Protein AF-A0A517Z4Q8-F1 (afdb_monomer_lite)

Secondary structure (DSSP, 8-state):
---S-SSSSSSSTTS-SS-TT----S--------S-TTHHHHHH-SS-SS-B-HHHHHHTS-GGGHHHHHHHHHHH-TT-SSSB-HHHHHHSBTTB-GGGPPP---HHHHHHHHHHHHHHHHHHHH-SSSSSEE-HHHHHHHTHHHHSTT--S--HHHH-TT-SSSEEHHHHHHHHHHHTTSB-TTS-BSB-TTSEEE-HHHHHHH-SS-SSSB-HHHHHHHH---HHHHHHHHHHH-SS-SSSB-TTTGGGTSEEEHHHHHHHH-SS-SSSB-HHHHHHHS-TTTHHHHHHHHHHH-SS-SSSB-HHHHHHSTTT--SS-TT-GGG--B-SS-SSSB-HHHH--SSTTTTHHHHHHHHHHH-SS-SSSB-TTTS--B--TTTS-HHHHHHHH-SS-SSSEEHHHHHTT--TTTHHHHHHHHHHH-SS-SSEE-HHHHHH-TTTS-GGG--PPP-HHHHHHHHHHHHHHHHHHHH-SS-SSSEEHHHHHHHTGGGSSTT-TT--HHHH-SS-SSEE-HHHHHHHHHHHTTSB-TTS-BSB-TTS-EE-HHHHHHH-SS-SSSB-HHHHHHHS---HHHHHHHHHHH-SS-SSSB-HHHHTTTSEE-HHHHHHHH--S-SSSB-HHHHHHHS-TTTHHHHHHHHHHH-SS-SSSB-HHHHHHSTTT-TTS-TTSPEE-SS-SSSB-GGGG-SS--STTHHHHHHHHHHH-SS-SSSB-TTTS-EE-----HHHHHHHH-TT-SSEEEHHHH--TTS-HHHHHHHHHHH-SS-SSEEEHHHHTT-TTTS-TTT------HHHHHHHHHHHHHHHHHHHH-SS-SSEE-HHHHHHSSHHHHSTT-TT--HHHH-SS-SSSEEHHHHHHHHHHHHTSB-TTS-BSB-TTS-EE-HHHHHHH-SS-SS-EEHHHHHHTTTTGGGHHHHHHHH-SS-SSEE-HHHHHHSGGGEE-HHHHHHHH--S-SSSB-HHHHHHHS-TTTHHHHHHHHHHH-SS-SSSB-HHHHHHSTTT-TTS-TTSPEE-SS-SSSB-HHHH----SSTTHHHHHHHHHHH-TT-SSSB-TTTS-EE--TTTS-HHHHHHHH-TT-SS-B-HHHHTGGGTT--SHHHHHHHHHHHHHHHHH-SS-SS-B-HHHHHHHHHHHHGGG--------------------SSHHHHHHHHHHHHHHHHHHHHHHHT--

Foldseek 3Di:
DDDDDPPPPPPPPPPPFADPLPPDPPPDPPPPDDPDLVCPQVQLPPVPPQWHALVSVPVVDDPVCSLLSVLLQCQLPVVNPRIHHPLSVQLRPPSDDLVPHHFDDFPLVVVLVVLLVVCVVCQCVLPPVPPQWHAPVSCVVVPLQVSFFQLPPDDPCNLVVVPPRTHHSVSSSQLSCQQSQQAPPVGHGQADRSQKGFQLVVQCQLVPVRPQWHALVSCCVRNVDDSVVSQVVQVVQVPVPPRIGHSNSCSVVGMDRLSVLQSVLPPVSPNWAALVSQLVSQDPLGNQFSQQLQLLQPPVPPRTHHSNSSSLTPRVHNSDDPRDPVLAQEPPVQAQWAALVSQDDDDSRRNSSSSSSNQCSLPNVRPNIHHVNSGDHDHDLLRHPVVSSQSNLPPVPPQWHALCSQCPPPDPVCSLLSSLLQVQLPPVPPRTHHSQSSLLSVVRHPLVSHAFDDFVLVVVLVVLLVVCVVCVVVLPPVPPQWHAQVSVVVSCNQVSFALSNPPHPVLLVLPPPRTHHSVSVSLLSCQQSQQANNVGHGQADRSQKGFQLVVQVQQVPVPPQWRALVSCCVRVVDDSVVSQVVCVVQVPVPPRIAHSVSCRVPRMDRLVVLQSQLPPVSPQWHALVSQLVSAPPLCNQQSVQLQQLQVPVPPRTGHSNSSSLGPRNHNNDDLSDAFEPPVLPQWDALVSVCPPDDSRNSSSSSSNQCSLPSVNPRIHHCNSHNHDHPDDDLVVVQVQLPPPPPQKHALVSQDDPVDDSLLSVLLQCQLPVVRPRIHGSLSSLLRVVRHPLVRRFADDQLLVVVLVVLLVVCVVQVVVLDDPPPQWHAQVSQVVTCLQVSFFLSVVPHPVLQCLVPDRTHGSVSSSLLSCQQSQQAPNVGHGCADSSQKGQQQAVQVQLPPVPPQKHALVSQVVVCPPPPCSVVQQVQLPPVPPRIHHSVSSRPRPVRMARLSVLQSVLPPVSPQWHALVSCCVSDDPLQNQFSVLLQQLQVPPPPRTHRSNSSSLGVVSRNNHPQSDAWEDPQQAQWDALVRNDPDDRSGNSSSSSSLQCSLPPVRPRTHHCVSHPHDHDLLRYDLVSSQVCLPVVPPQKHALCSVCVVLPPDDDPVSVVVSVQLVVLQVVLPPVPPRIHHSVSSVSSSCSVPVPPDDDDDDDDDDDDDDDDDDDDDVPPVVVVVVVVVVVVVVVVVVVVVVVD

pLDDT: mean 82.74, std 14.83, range [22.05, 96.62]

Sequence (1193 aa):
MFTVRSRLVLAMAWLGISACGLRGPALAQEDSDVTSTSDRFAACDMNADGVVTLPELKEQHPEERHPALERDYRVVDWDQNGQLSREEYFAIPGMRPGEERTGVPDPIAEMCAERIEFIRQQWDAWDRNGDNVLDEAETESAGLNSIVPGATDVEYETWDRDGERGISQEEAVNLLEVAYGVRSWAGMLLRRDNGHVFNSMGFRYQDADRDGVIGSEDTQVRRKMDAEAAGELIARFDRDEDGTLDAEEAWGISREDILSRFLDADMDLNGLLSEAELLEAAPDYRRGIAAFVFPGFDRDRDGELNFMEYRSCPLANYDEAWHEARHRRQDLDDDGQLSFEEFTWGRELESCAVRAFLFERLDTNGDERLDLTEFEFHVIPGRVPVHVAFVYRDQNRDGALSLQELLNGEAEEKQPRLARDFGVVDWNGDESLSEDEYRAITSLVSLEQRAAIPDPVVELADESLAQIRQQWSGWDVDGNGTLEEAEFGESGLGDAISGLEGVEFRDWDLDDEGELTQDEVVRVVEAAFGVRRMDGLSLREPTGRVFSWMAFRWQDVDGDDAISVEEMTEKRKLDRDTAEAEIAKFDQNGDGRLSPEEAWQVLHFDPLAMFMRADTDLDGKLSREELLASTPGYQQLVATFVLPAFDSDGDGLLSFREFRLCPIANFHEAWHEQRRDSDDDGFLSPADFSWGRTIDGAAMVAFMFHSLDTSGDGQLDLDEWHFHTSFRDPERDFQAADANDDGVLTLDEFISPERDAAVERRDFAVFDADGDGALTEREYRSIPSRTALSQRIAAPDPVGELAERMVTQLEQTFAAAESDGDGRLTGEEFRNGRLTRDVPGLQLSGYRDWNLNQDDGVTFDEIQRVVYAAYGIWRLDGLPYREPSGVIHNSMNFRFADEDGDDRVSREEYLERGFGGTTAEEKFASADANGDSMLDFAEWSAAPHWIVDPVAQFLKYDTDLSGGLSHEEIMAGTPEWQHLMTERYLAAFDDDGDDVLSLTEYRRVPMANMLASWHSRRTDRDGDGHLSFSEFHDLEGVELVSLAQEYFRRLDSDGDGKLALRDLDFYIDPARVPATIAFEYSDANGDHALVLDELLVNYKGRTDRGAQSMIGRIEEAFLAADAGGDQKLSREEFGKYREIMNGSHRRGAGAAGAQVAGVAEGDSAEADFRFWLLITFNVLLVAGVGWYAIAKT

Structure (mmCIF, N/CA/C/O backbone):
data_AF-A0A517Z4Q8-F1
#
_entry.id   AF-A0A517Z4Q8-F1
#
loop_
_atom_site.group_PDB
_atom_site.id
_atom_site.type_symbol
_atom_site.label_atom_id
_atom_site.label_alt_id
_atom_site.label_comp_id
_atom_site.label_asym_id
_atom_site.label_entity_id
_atom_site.label_seq_id
_atom_site.pdbx_PDB_ins_code
_atom_site.Cartn_x
_atom_site.Cartn_y
_atom_site.Cartn_z
_atom_site.occupancy
_atom_site.B_iso_or_equiv
_atom_site.auth_seq_id
_atom_site.auth_comp_id
_atom_site.auth_asym_id
_atom_site.auth_atom_id
_atom_site.pdbx_PDB_model_num
ATOM 1 N N . MET A 1 1 ? -5.619 -25.870 -33.205 1.00 30.19 1 MET A N 1
ATOM 2 C CA . MET A 1 1 ? -5.291 -26.894 -34.229 1.00 30.19 1 MET A CA 1
ATOM 3 C C . MET A 1 1 ? -3.767 -27.081 -34.290 1.00 30.19 1 MET A C 1
ATOM 5 O O . MET A 1 1 ? -3.148 -27.028 -35.342 1.00 30.19 1 MET A O 1
ATOM 9 N N . PHE A 1 2 ? -3.182 -27.285 -33.108 1.00 27.34 2 PHE A N 1
ATOM 10 C CA . PHE A 1 2 ? -1.757 -27.371 -32.805 1.00 27.34 2 PHE A CA 1
ATOM 11 C C . PHE A 1 2 ? -1.490 -28.817 -32.389 1.00 27.34 2 PHE A C 1
ATOM 13 O O . PHE A 1 2 ? -2.015 -29.196 -31.349 1.00 27.34 2 PHE A O 1
ATOM 20 N N . THR A 1 3 ? -0.802 -29.632 -33.204 1.00 29.30 3 THR A N 1
ATOM 21 C CA . THR A 1 3 ? -0.066 -30.870 -32.806 1.00 29.30 3 THR A CA 1
ATOM 22 C C . THR A 1 3 ? 0.349 -31.737 -34.010 1.00 29.30 3 THR A C 1
ATOM 24 O O . THR A 1 3 ? 0.074 -32.924 -34.029 1.00 29.30 3 THR A O 1
ATOM 27 N N . VAL A 1 4 ? 1.067 -31.211 -35.015 1.00 27.66 4 VAL A N 1
ATOM 28 C CA . VAL A 1 4 ? 1.962 -32.044 -35.864 1.00 27.66 4 VAL A CA 1
ATOM 29 C C . VAL A 1 4 ? 3.080 -31.175 -36.468 1.00 27.66 4 VAL A C 1
ATOM 31 O O . VAL A 1 4 ? 3.089 -30.931 -37.668 1.00 27.66 4 VAL A O 1
ATOM 34 N N . ARG A 1 5 ? 4.027 -30.662 -35.669 1.00 27.11 5 ARG A N 1
ATOM 35 C CA . ARG A 1 5 ? 5.286 -30.092 -36.215 1.00 27.11 5 ARG A CA 1
ATOM 36 C C . ARG A 1 5 ? 6.488 -30.081 -35.256 1.00 27.11 5 ARG A C 1
ATOM 38 O O . ARG A 1 5 ? 7.498 -29.472 -35.565 1.00 27.11 5 ARG A O 1
ATOM 45 N N . SER A 1 6 ? 6.446 -30.829 -34.150 1.00 28.94 6 SER A N 1
ATOM 46 C CA . SER A 1 6 ? 7.488 -30.768 -33.101 1.00 28.94 6 SER A CA 1
ATOM 47 C C . SER A 1 6 ? 8.436 -31.978 -33.050 1.00 28.94 6 SER A C 1
ATOM 49 O O . SER A 1 6 ? 8.989 -32.288 -32.002 1.00 28.94 6 SER A O 1
ATOM 51 N N . ARG A 1 7 ? 8.643 -32.707 -34.158 1.00 24.41 7 ARG A N 1
ATOM 52 C CA . ARG A 1 7 ? 9.601 -33.842 -34.206 1.00 24.41 7 ARG A CA 1
ATOM 53 C C . ARG A 1 7 ? 10.526 -33.879 -35.429 1.00 24.41 7 ARG A C 1
ATOM 55 O O . ARG A 1 7 ? 11.076 -34.926 -35.747 1.00 24.41 7 ARG A O 1
ATOM 62 N N . LEU A 1 8 ? 10.743 -32.738 -36.085 1.00 25.39 8 LEU A N 1
ATOM 63 C CA . LEU A 1 8 ? 11.663 -32.621 -37.230 1.00 25.39 8 LEU A CA 1
ATOM 64 C C . LEU A 1 8 ? 12.654 -31.448 -37.109 1.00 25.39 8 LEU A C 1
ATOM 66 O O . LEU A 1 8 ? 13.250 -31.051 -38.099 1.00 25.39 8 LEU A O 1
ATOM 70 N N . VAL A 1 9 ? 12.854 -30.922 -35.893 1.00 28.61 9 VAL A N 1
ATOM 71 C CA . VAL A 1 9 ? 13.715 -29.748 -35.625 1.00 28.61 9 VAL A CA 1
ATOM 72 C C . VAL A 1 9 ? 15.062 -30.118 -34.974 1.00 28.61 9 VAL A C 1
ATOM 74 O O . VAL A 1 9 ? 15.978 -29.312 -34.953 1.00 28.61 9 VAL A O 1
ATOM 77 N N . LEU A 1 10 ? 15.278 -31.372 -34.555 1.00 25.47 10 LEU A N 1
ATOM 78 C CA . LEU A 1 10 ? 16.524 -31.788 -33.878 1.00 25.47 10 LEU A CA 1
ATOM 79 C C . LEU A 1 10 ? 17.551 -32.524 -34.765 1.00 25.47 10 LEU A C 1
ATOM 81 O O . LEU A 1 10 ? 18.497 -33.108 -34.246 1.00 25.47 10 LEU A O 1
ATOM 85 N N . ALA A 1 11 ? 17.402 -32.493 -36.096 1.00 23.73 11 ALA A N 1
ATOM 86 C CA . ALA A 1 11 ? 18.331 -33.161 -37.025 1.00 23.73 11 ALA A CA 1
ATOM 87 C C . ALA A 1 11 ? 18.857 -32.289 -38.189 1.00 23.73 11 ALA A C 1
ATOM 89 O O . ALA A 1 11 ? 19.618 -32.796 -39.009 1.00 23.73 11 ALA A O 1
ATOM 90 N N . MET A 1 12 ? 18.507 -30.997 -38.272 1.00 24.59 12 MET A N 1
ATOM 91 C CA . MET A 1 12 ? 18.974 -30.096 -39.350 1.00 24.59 12 MET A CA 1
ATOM 92 C C . MET A 1 12 ? 19.823 -28.901 -38.879 1.00 24.59 12 MET A C 1
ATOM 94 O O . MET A 1 12 ? 20.182 -28.059 -39.690 1.00 24.59 12 MET A O 1
ATOM 98 N N . ALA A 1 13 ? 20.237 -28.856 -37.610 1.00 26.19 13 ALA A N 1
ATOM 99 C CA . ALA A 1 13 ? 21.091 -27.782 -37.080 1.00 26.19 13 ALA A CA 1
ATOM 100 C C . ALA A 1 13 ? 22.612 -28.029 -37.245 1.00 26.19 13 ALA A C 1
ATOM 102 O O . ALA A 1 13 ? 23.420 -27.257 -36.747 1.00 26.19 13 ALA A O 1
ATOM 103 N N . TRP A 1 14 ? 23.031 -29.095 -37.941 1.00 23.70 14 TRP A N 1
ATOM 104 C CA . TRP A 1 14 ? 24.456 -29.447 -38.131 1.00 23.70 14 TRP A CA 1
ATOM 105 C C . TRP A 1 14 ? 24.907 -29.525 -39.604 1.00 23.70 14 TRP A C 1
ATOM 107 O O . TRP A 1 14 ? 26.020 -29.958 -39.912 1.00 23.70 14 TRP A O 1
ATOM 117 N N . LEU A 1 15 ? 24.063 -29.067 -40.535 1.00 23.55 15 LEU A N 1
ATOM 118 C CA . LEU A 1 15 ? 24.358 -29.009 -41.976 1.00 23.55 15 LEU A CA 1
ATOM 119 C C . LEU A 1 15 ? 24.160 -27.609 -42.592 1.00 23.55 15 LEU A C 1
ATOM 121 O O . LEU A 1 15 ? 24.232 -27.472 -43.805 1.00 23.55 15 LEU A O 1
ATOM 125 N N . GLY A 1 16 ? 23.972 -26.567 -41.774 1.00 26.55 16 GLY A N 1
ATOM 126 C CA . GLY A 1 16 ? 23.745 -25.178 -42.211 1.00 26.55 16 GLY A CA 1
ATOM 127 C C . GLY A 1 16 ? 25.010 -24.356 -42.470 1.00 26.55 16 GLY A C 1
ATOM 128 O O . GLY A 1 16 ? 24.977 -23.136 -42.402 1.00 26.55 16 GLY A O 1
ATOM 129 N N . ILE A 1 17 ? 26.138 -25.012 -42.733 1.00 32.75 17 ILE A N 1
ATOM 130 C CA . ILE A 1 17 ? 27.354 -24.358 -43.208 1.00 32.75 17 ILE A CA 1
ATOM 131 C C . ILE A 1 17 ? 27.819 -25.192 -44.401 1.00 32.75 17 ILE A C 1
ATOM 133 O O . ILE A 1 17 ? 28.137 -26.378 -44.239 1.00 32.75 17 ILE A O 1
ATOM 137 N N . SER A 1 18 ? 27.780 -24.550 -45.570 1.00 30.09 18 SER A N 1
ATOM 138 C CA . SER A 1 18 ? 28.183 -25.045 -46.896 1.00 30.09 18 SER A CA 1
ATOM 139 C C . SER A 1 18 ? 27.124 -25.785 -47.706 1.00 30.09 18 SER A C 1
ATOM 141 O O . SER A 1 18 ? 27.158 -27.005 -47.822 1.00 30.09 18 SER A O 1
ATOM 143 N N . ALA A 1 19 ? 26.226 -25.014 -48.332 1.00 25.44 19 ALA A N 1
ATOM 144 C CA . ALA A 1 19 ? 25.589 -25.371 -49.611 1.00 25.44 19 ALA A CA 1
ATOM 145 C C . ALA A 1 19 ? 24.885 -24.190 -50.330 1.00 25.44 19 ALA A C 1
ATOM 147 O O . ALA A 1 19 ? 24.073 -24.435 -51.216 1.00 25.44 19 ALA A O 1
ATOM 148 N N . CYS A 1 20 ? 25.164 -22.916 -50.010 1.00 25.64 20 CYS A N 1
ATOM 149 C CA . CYS A 1 20 ? 24.484 -21.783 -50.675 1.00 25.64 20 CYS A CA 1
ATOM 150 C C . CYS A 1 20 ? 25.150 -21.286 -51.975 1.00 25.64 20 CYS A C 1
ATOM 152 O O . CYS A 1 20 ? 24.776 -20.244 -52.490 1.00 25.64 20 CYS A O 1
ATOM 154 N N . GLY A 1 21 ? 26.092 -22.043 -52.545 1.00 27.28 21 GLY A N 1
ATOM 155 C CA . GLY A 1 21 ? 26.670 -21.757 -53.870 1.00 27.28 21 GLY A CA 1
ATOM 156 C C . GLY A 1 21 ? 26.037 -22.534 -55.032 1.00 27.28 21 GLY A C 1
ATOM 157 O O . GLY A 1 21 ? 26.497 -22.418 -56.160 1.00 27.28 21 GLY A O 1
ATOM 158 N N . LEU A 1 22 ? 25.021 -23.370 -54.779 1.00 25.80 22 LEU A N 1
ATOM 159 C CA . LEU A 1 22 ? 24.355 -24.187 -55.805 1.00 25.80 22 LEU A CA 1
ATOM 160 C C . LEU A 1 22 ? 22.831 -24.222 -55.593 1.00 25.80 22 LEU A C 1
ATOM 162 O O . LEU A 1 22 ? 22.207 -25.278 -55.540 1.00 25.80 22 LEU A O 1
ATOM 166 N N . ARG A 1 23 ? 22.202 -23.050 -55.506 1.00 22.05 23 ARG A N 1
ATOM 167 C CA . ARG A 1 23 ? 20.871 -22.862 -56.094 1.00 22.05 23 ARG A CA 1
ATOM 168 C C . ARG A 1 23 ? 21.051 -21.953 -57.298 1.00 22.05 23 ARG A C 1
ATOM 170 O O . ARG A 1 23 ? 20.807 -20.761 -57.227 1.00 22.05 23 ARG A O 1
ATOM 177 N N . GLY A 1 24 ? 21.519 -22.535 -58.400 1.00 22.77 24 GLY A N 1
ATOM 178 C CA . GLY A 1 24 ? 21.199 -21.940 -59.690 1.00 22.77 24 GLY A CA 1
ATOM 179 C C . GLY A 1 24 ? 19.674 -21.937 -59.833 1.00 22.77 24 GLY A C 1
ATOM 180 O O . GLY A 1 24 ? 19.036 -22.896 -59.369 1.00 22.77 24 GLY A O 1
ATOM 181 N N . PRO A 1 25 ? 19.065 -20.912 -60.449 1.00 23.81 25 PRO A N 1
ATOM 182 C CA . PRO A 1 25 ? 17.691 -21.048 -60.880 1.00 23.81 25 PRO A CA 1
ATOM 183 C C . PRO A 1 25 ? 17.643 -22.287 -61.770 1.00 23.81 25 PRO A C 1
ATOM 185 O O . PRO A 1 25 ? 18.399 -22.431 -62.734 1.00 23.81 25 PRO A O 1
ATOM 188 N N . ALA A 1 26 ? 16.771 -23.226 -61.422 1.00 24.31 26 ALA A N 1
ATOM 189 C CA . ALA A 1 26 ? 16.436 -24.344 -62.280 1.00 24.31 26 ALA A CA 1
ATOM 190 C C . ALA A 1 26 ? 15.614 -23.834 -63.473 1.00 24.31 26 ALA A C 1
ATOM 192 O O . ALA A 1 26 ? 14.481 -24.252 -63.631 1.00 24.31 26 ALA A O 1
ATOM 193 N N . LEU A 1 27 ? 16.162 -22.919 -64.278 1.00 27.89 27 LEU A N 1
ATOM 194 C CA . LEU A 1 27 ? 15.635 -22.438 -65.556 1.00 27.89 27 LEU A CA 1
ATOM 195 C C . LEU A 1 27 ? 16.780 -21.826 -66.395 1.00 27.89 27 LEU A C 1
ATOM 197 O O . LEU A 1 27 ? 16.704 -20.709 -66.888 1.00 27.89 27 LEU A O 1
ATOM 201 N N . ALA A 1 28 ? 17.853 -22.588 -66.595 1.00 25.23 28 ALA A N 1
ATOM 202 C CA . ALA A 1 28 ? 18.763 -22.378 -67.717 1.00 25.23 28 ALA A CA 1
ATOM 203 C C . ALA A 1 28 ? 19.052 -23.738 -68.356 1.00 25.23 28 ALA A C 1
ATOM 205 O O . ALA A 1 28 ? 20.038 -24.407 -68.055 1.00 25.23 28 ALA A O 1
ATOM 206 N N . GLN A 1 29 ? 18.147 -24.182 -69.232 1.00 24.59 29 GLN A N 1
ATOM 207 C CA . GLN A 1 29 ? 18.603 -24.990 -70.355 1.00 24.59 29 GLN A CA 1
ATOM 208 C C . GLN A 1 29 ? 19.536 -24.083 -71.158 1.00 24.59 29 GLN A C 1
ATOM 210 O O . GLN A 1 29 ? 19.081 -23.147 -71.810 1.00 24.59 29 GLN A O 1
ATOM 215 N N . GLU A 1 30 ? 20.842 -24.322 -71.047 1.00 29.47 30 GLU A N 1
ATOM 216 C CA . GLU A 1 30 ? 21.812 -23.829 -72.016 1.00 29.47 30 GLU A CA 1
ATOM 217 C C . GLU A 1 30 ? 21.439 -24.420 -73.382 1.00 29.47 30 GLU A C 1
ATOM 219 O O . GLU A 1 30 ? 21.776 -25.563 -73.707 1.00 29.47 30 GLU A O 1
ATOM 224 N N . ASP A 1 31 ? 20.691 -23.648 -74.173 1.00 27.95 31 ASP A N 1
ATOM 225 C CA . ASP A 1 31 ? 20.550 -23.893 -75.602 1.00 27.95 31 ASP A CA 1
ATOM 226 C C . ASP A 1 31 ? 21.931 -23.692 -76.235 1.00 27.95 31 ASP A C 1
ATOM 228 O O . ASP A 1 31 ? 22.416 -22.585 -76.463 1.00 27.95 31 ASP A O 1
ATOM 232 N N . SER A 1 32 ? 22.592 -24.820 -76.469 1.00 31.50 32 SER A N 1
ATOM 233 C CA . SER A 1 32 ? 23.921 -24.952 -77.065 1.00 31.50 32 SER A CA 1
ATOM 234 C C . SER A 1 32 ? 23.877 -24.857 -78.592 1.00 31.50 32 SER A C 1
ATOM 236 O O . SER A 1 32 ? 24.506 -25.645 -79.296 1.00 31.50 32 SER A O 1
ATOM 238 N N . ASP A 1 33 ? 23.145 -23.880 -79.121 1.00 33.28 33 ASP A N 1
ATOM 239 C CA . ASP A 1 33 ? 23.161 -23.573 -80.547 1.00 33.28 33 ASP A CA 1
ATOM 240 C C . ASP A 1 33 ? 22.714 -22.121 -80.761 1.00 33.28 33 ASP A C 1
ATOM 242 O O . ASP A 1 33 ? 21.541 -21.817 -80.596 1.00 33.28 33 ASP A O 1
ATOM 246 N N . VAL A 1 34 ? 23.650 -21.216 -81.082 1.00 33.75 34 VAL A N 1
ATOM 247 C CA . VAL A 1 34 ? 23.517 -20.145 -82.095 1.00 33.75 34 VAL A CA 1
ATOM 248 C C . VAL A 1 34 ? 24.801 -19.306 -82.136 1.00 33.75 34 VAL A C 1
ATOM 250 O O . VAL A 1 34 ? 25.282 -18.730 -81.164 1.00 33.75 34 VAL A O 1
ATOM 253 N N . THR A 1 35 ? 25.340 -19.228 -83.344 1.00 35.22 35 THR A N 1
ATOM 254 C CA . THR A 1 35 ? 26.414 -18.356 -83.806 1.00 35.22 35 THR A CA 1
ATOM 255 C C . THR A 1 35 ? 26.101 -16.860 -83.638 1.00 35.22 35 THR A C 1
ATOM 257 O O . THR A 1 35 ? 25.094 -16.374 -84.135 1.00 35.22 35 THR A O 1
ATOM 260 N N . SER A 1 36 ? 27.055 -16.135 -83.049 1.00 45.16 36 SER A N 1
ATOM 261 C CA . SER A 1 36 ? 27.190 -14.672 -82.932 1.00 45.16 36 SER A CA 1
ATOM 262 C C . SER A 1 36 ? 26.116 -13.917 -82.127 1.00 45.16 36 SER A C 1
ATOM 264 O O . SER A 1 36 ? 25.028 -13.599 -82.596 1.00 45.16 36 SER A O 1
ATOM 266 N N . THR A 1 37 ? 26.510 -13.484 -80.928 1.00 49.34 37 THR A N 1
ATOM 267 C CA . THR A 1 37 ? 25.832 -12.521 -80.035 1.00 49.34 37 THR A CA 1
ATOM 268 C C . THR A 1 37 ? 25.518 -11.158 -80.680 1.00 49.34 37 THR A C 1
ATOM 270 O O . THR A 1 37 ? 24.815 -10.341 -80.090 1.00 49.34 37 THR A O 1
ATOM 273 N N . SER A 1 38 ? 26.004 -10.906 -81.902 1.00 51.12 38 SER A N 1
ATOM 274 C CA . SER A 1 38 ? 25.731 -9.708 -82.706 1.00 51.12 38 SER A CA 1
ATOM 275 C C . SER A 1 38 ? 24.280 -9.616 -83.198 1.00 51.12 38 SER A C 1
ATOM 277 O O . SER A 1 38 ? 23.780 -8.504 -83.355 1.00 51.12 38 SER A O 1
ATOM 279 N N . ASP A 1 39 ? 23.599 -10.746 -83.419 1.00 64.06 39 ASP A N 1
ATOM 280 C CA . ASP A 1 39 ? 22.312 -10.757 -84.133 1.00 64.06 39 ASP A CA 1
ATOM 281 C C . ASP A 1 39 ? 21.081 -10.601 -83.221 1.00 64.06 39 ASP A C 1
ATOM 283 O O . ASP A 1 39 ? 20.021 -10.218 -83.705 1.00 64.06 39 ASP A O 1
ATOM 287 N N . ARG A 1 40 ? 21.196 -10.826 -81.901 1.00 74.69 40 ARG A N 1
ATOM 288 C CA . ARG A 1 40 ? 20.036 -10.780 -80.979 1.00 74.69 40 ARG A CA 1
ATOM 289 C C . ARG A 1 40 ? 19.443 -9.375 -80.818 1.00 74.69 40 ARG A C 1
ATOM 291 O O . ARG A 1 40 ? 18.230 -9.232 -80.883 1.00 74.69 40 ARG A O 1
ATOM 298 N N . PHE A 1 41 ? 20.287 -8.347 -80.692 1.00 82.19 41 PHE A N 1
ATOM 299 C CA . PHE A 1 41 ? 19.831 -6.950 -80.630 1.00 82.19 41 PHE A CA 1
ATOM 300 C C . PHE A 1 41 ? 19.154 -6.526 -81.938 1.00 82.19 41 PHE A C 1
ATOM 302 O O . PHE A 1 41 ? 18.044 -6.017 -81.919 1.00 82.19 41 PHE A O 1
ATOM 309 N N . ALA A 1 42 ? 19.781 -6.820 -83.084 1.00 79.88 42 ALA A N 1
ATOM 310 C CA . ALA A 1 42 ? 19.228 -6.491 -84.399 1.00 79.88 42 ALA A CA 1
ATOM 311 C C . ALA A 1 42 ? 17.943 -7.274 -84.736 1.00 79.88 42 ALA A C 1
ATOM 313 O O . ALA A 1 42 ? 17.157 -6.829 -85.564 1.00 79.88 42 ALA A O 1
ATOM 314 N N . ALA A 1 43 ? 17.734 -8.445 -84.125 1.00 79.44 43 ALA A N 1
ATOM 315 C CA . ALA A 1 43 ? 16.479 -9.186 -84.223 1.00 79.44 43 ALA A CA 1
ATOM 316 C C . ALA A 1 43 ? 15.367 -8.587 -83.342 1.00 79.44 43 ALA A C 1
ATOM 318 O O . ALA A 1 43 ? 14.192 -8.758 -83.658 1.00 79.44 43 ALA A O 1
ATOM 319 N N . CYS A 1 44 ? 15.739 -7.905 -82.255 1.00 83.12 44 CYS A N 1
ATOM 320 C CA . CYS A 1 44 ? 14.818 -7.268 -81.320 1.00 83.12 44 CYS A CA 1
ATOM 321 C C . CYS A 1 44 ? 14.430 -5.849 -81.751 1.00 83.12 44 CYS A C 1
ATOM 323 O O . CYS A 1 44 ? 13.267 -5.493 -81.633 1.00 83.12 44 CYS A O 1
ATOM 325 N N . ASP A 1 45 ? 15.362 -5.076 -82.313 1.00 85.50 45 ASP A N 1
ATOM 326 C CA . ASP A 1 45 ? 15.105 -3.780 -82.955 1.00 85.50 45 ASP A CA 1
ATOM 327 C C . ASP A 1 45 ? 14.381 -3.995 -84.299 1.00 85.50 45 ASP A C 1
ATOM 329 O O . ASP A 1 45 ? 14.974 -4.070 -85.380 1.00 85.50 45 ASP A O 1
ATOM 333 N N . MET A 1 46 ? 13.061 -4.178 -84.222 1.00 81.31 46 MET A N 1
ATOM 334 C CA . MET A 1 46 ? 12.225 -4.537 -85.370 1.00 81.31 46 MET A CA 1
ATOM 335 C C . MET A 1 46 ? 12.115 -3.410 -86.398 1.00 81.31 46 MET A C 1
ATOM 337 O O . MET A 1 46 ? 11.840 -3.669 -87.577 1.00 81.31 46 MET A O 1
ATOM 341 N N . ASN A 1 47 ? 12.282 -2.165 -85.956 1.00 86.75 47 ASN A N 1
ATOM 342 C CA . ASN A 1 47 ? 12.100 -0.981 -86.780 1.00 86.75 47 ASN A CA 1
ATOM 343 C C . ASN A 1 47 ? 13.443 -0.395 -87.296 1.00 86.75 47 ASN A C 1
ATOM 345 O O . ASN A 1 47 ? 13.433 0.410 -88.235 1.00 86.75 47 ASN A O 1
ATOM 349 N N . ALA A 1 48 ? 14.571 -0.907 -86.789 1.00 84.19 48 ALA A N 1
ATOM 350 C CA . ALA A 1 48 ? 15.949 -0.544 -87.109 1.00 84.19 48 ALA A CA 1
ATOM 351 C C . ALA A 1 48 ? 16.316 0.918 -86.776 1.00 84.19 48 ALA A C 1
ATOM 353 O O . ALA A 1 48 ? 17.115 1.528 -87.501 1.00 84.19 48 ALA A O 1
ATOM 354 N N . ASP A 1 49 ? 15.727 1.497 -85.725 1.00 86.38 49 ASP A N 1
ATOM 355 C CA . ASP A 1 49 ? 16.042 2.847 -85.230 1.00 86.38 49 ASP A CA 1
ATOM 356 C C . ASP A 1 49 ? 17.247 2.879 -84.277 1.00 86.38 49 ASP A C 1
ATOM 358 O O . ASP A 1 49 ? 17.757 3.963 -83.976 1.00 86.38 49 ASP A O 1
ATOM 362 N N . GLY A 1 50 ? 17.783 1.713 -83.907 1.00 84.31 50 GLY A N 1
ATOM 363 C CA . GLY A 1 50 ? 18.966 1.573 -83.069 1.00 84.31 50 GLY A CA 1
ATOM 364 C C . GLY A 1 50 ? 18.675 1.552 -81.570 1.00 84.31 50 GLY A C 1
ATOM 365 O O . GLY A 1 50 ? 19.638 1.572 -80.798 1.00 84.31 50 GLY A O 1
ATOM 366 N N . VAL A 1 51 ? 17.405 1.487 -81.165 1.00 89.19 51 VAL A N 1
ATOM 367 C CA . VAL A 1 51 ? 16.962 1.286 -79.779 1.00 89.19 51 VAL A CA 1
ATOM 368 C C . VAL A 1 51 ? 15.964 0.126 -79.703 1.00 89.19 51 VAL A C 1
ATOM 370 O O . VAL A 1 51 ? 15.456 -0.344 -80.715 1.00 89.19 51 VAL A O 1
ATOM 373 N N . VAL A 1 52 ? 15.707 -0.390 -78.502 1.00 89.38 52 VAL A N 1
ATOM 374 C CA . VAL A 1 52 ? 14.710 -1.444 -78.272 1.00 89.38 52 VAL A CA 1
ATOM 375 C C . VAL A 1 52 ? 13.657 -0.930 -77.305 1.00 89.38 52 VAL A C 1
ATOM 377 O O . VAL A 1 52 ? 13.960 -0.586 -76.164 1.00 89.38 52 VAL A O 1
ATOM 380 N N . THR A 1 53 ? 12.404 -0.911 -77.746 1.00 91.12 53 THR A N 1
ATOM 381 C CA . THR A 1 53 ? 11.254 -0.564 -76.905 1.00 91.12 53 THR A CA 1
ATOM 382 C C . THR A 1 53 ? 10.670 -1.793 -76.203 1.00 91.12 53 THR A C 1
ATOM 384 O O . THR A 1 53 ? 10.831 -2.932 -76.645 1.00 91.12 53 THR A O 1
ATOM 387 N N . LEU A 1 54 ? 9.932 -1.589 -75.108 1.00 89.31 54 LEU A N 1
ATOM 388 C CA . LEU A 1 54 ? 9.324 -2.692 -74.355 1.00 89.31 54 LEU A CA 1
ATOM 389 C C . LEU A 1 54 ? 8.411 -3.611 -75.207 1.00 89.31 54 LEU A C 1
ATOM 391 O O . LEU A 1 54 ? 8.489 -4.831 -75.044 1.00 89.31 54 LEU A O 1
ATOM 395 N N . PRO A 1 55 ? 7.556 -3.100 -76.124 1.00 89.50 55 PRO A N 1
ATOM 396 C CA . PRO A 1 55 ? 6.780 -3.957 -77.022 1.00 89.50 55 PRO A CA 1
ATOM 397 C C . PRO A 1 55 ? 7.650 -4.837 -77.928 1.00 89.50 55 PRO A C 1
ATOM 399 O O . PRO A 1 55 ? 7.345 -6.015 -78.098 1.00 89.50 55 PRO A O 1
ATOM 402 N N . GLU A 1 56 ? 8.741 -4.285 -78.463 1.00 89.56 56 GLU A N 1
ATOM 403 C CA . GLU A 1 56 ? 9.692 -5.009 -79.314 1.00 89.56 56 GLU A CA 1
ATOM 404 C C . GLU A 1 56 ? 10.408 -6.119 -78.535 1.00 89.56 56 GLU A C 1
ATOM 406 O O . GLU A 1 56 ? 10.546 -7.239 -79.031 1.00 89.56 56 GLU A O 1
ATOM 411 N N . LEU A 1 57 ? 10.775 -5.848 -77.277 1.00 87.38 57 LEU A N 1
ATOM 412 C CA . LEU A 1 57 ? 11.345 -6.846 -76.373 1.00 87.38 57 LEU A CA 1
ATOM 413 C C . LEU A 1 57 ? 10.359 -7.993 -76.098 1.00 87.38 57 LEU A C 1
ATOM 415 O O . LEU A 1 57 ? 10.723 -9.163 -76.210 1.00 87.38 57 LEU A O 1
ATOM 419 N N . LYS A 1 58 ? 9.093 -7.691 -75.791 1.00 87.38 58 LYS A N 1
ATOM 420 C CA . LYS A 1 58 ? 8.065 -8.717 -75.531 1.00 87.38 58 LYS A CA 1
ATOM 421 C C . LYS A 1 58 ? 7.769 -9.587 -76.752 1.00 87.38 58 LYS A C 1
ATOM 423 O O . LYS A 1 58 ? 7.509 -10.776 -76.590 1.00 87.38 58 LYS A O 1
ATOM 428 N N . GLU A 1 59 ? 7.811 -9.033 -77.962 1.00 87.38 59 GLU A N 1
ATOM 429 C CA . GLU A 1 59 ? 7.475 -9.769 -79.189 1.00 87.38 59 GLU A CA 1
ATOM 430 C C . GLU A 1 59 ? 8.498 -10.872 -79.531 1.00 87.38 59 GLU A C 1
ATOM 432 O O . GLU A 1 59 ? 8.131 -11.896 -80.108 1.00 87.38 59 GLU A O 1
ATOM 437 N N . GLN A 1 60 ? 9.759 -10.722 -79.109 1.00 83.81 60 GLN A N 1
ATOM 438 C CA . GLN A 1 60 ? 10.818 -11.725 -79.310 1.00 83.81 60 GLN A CA 1
ATOM 439 C C . GLN A 1 60 ? 10.899 -12.795 -78.209 1.00 83.81 60 GLN A C 1
ATOM 441 O O . GLN A 1 60 ? 11.706 -13.726 -78.310 1.00 83.81 60 GLN A O 1
ATOM 446 N N . HIS A 1 61 ? 10.078 -12.697 -77.159 1.00 84.62 61 HIS A N 1
ATOM 447 C CA . HIS A 1 61 ? 10.143 -13.585 -76.000 1.00 84.62 61 HIS A CA 1
ATOM 448 C C . HIS A 1 61 ? 8.778 -14.206 -75.642 1.00 84.62 61 HIS A C 1
ATOM 450 O O . HIS A 1 61 ? 7.733 -13.603 -75.881 1.00 84.62 61 HIS A O 1
ATOM 456 N N . PRO A 1 62 ? 8.752 -15.425 -75.061 1.00 85.31 62 PRO A N 1
ATOM 457 C CA . PRO A 1 62 ? 7.504 -16.071 -74.648 1.00 85.31 62 PRO A CA 1
ATOM 458 C C . PRO A 1 62 ? 6.716 -15.228 -73.637 1.00 85.31 62 PRO A C 1
ATOM 460 O O . PRO A 1 62 ? 7.324 -14.630 -72.751 1.00 85.31 62 PRO A O 1
ATOM 463 N N . GLU A 1 63 ? 5.378 -15.265 -73.709 1.00 85.06 63 GLU A N 1
ATOM 464 C CA . GLU A 1 63 ? 4.476 -14.525 -72.800 1.00 85.06 63 GLU A CA 1
ATOM 465 C C . GLU A 1 63 ? 4.762 -14.795 -71.313 1.00 85.06 63 GLU A C 1
ATOM 467 O O . GLU A 1 63 ? 4.680 -13.891 -70.488 1.00 85.06 63 GLU A O 1
ATOM 472 N N . GLU A 1 64 ? 5.191 -16.014 -70.969 1.00 88.06 64 GLU A N 1
ATOM 473 C CA . GLU A 1 64 ? 5.569 -16.402 -69.600 1.00 88.06 64 GLU A CA 1
ATOM 474 C C . GLU A 1 64 ? 6.745 -15.583 -69.037 1.00 88.06 64 GLU A C 1
ATOM 476 O O . GLU A 1 64 ? 6.864 -15.436 -67.823 1.00 88.06 64 GLU A O 1
ATOM 481 N N . ARG A 1 65 ? 7.611 -15.033 -69.901 1.00 84.62 65 ARG A N 1
ATOM 482 C CA . ARG A 1 65 ? 8.749 -14.188 -69.506 1.00 84.62 65 ARG A CA 1
ATOM 483 C C . ARG A 1 65 ? 8.424 -12.697 -69.506 1.00 84.62 65 ARG A C 1
ATOM 485 O O . ARG A 1 65 ? 9.275 -11.923 -69.081 1.00 84.62 65 ARG A O 1
ATOM 492 N N . HIS A 1 66 ? 7.246 -12.281 -69.984 1.00 89.38 66 HIS A N 1
ATOM 493 C CA . HIS A 1 66 ? 6.912 -10.857 -70.122 1.00 89.38 66 HIS A CA 1
ATOM 494 C C . HIS A 1 66 ? 7.027 -10.091 -68.797 1.00 89.38 66 HIS A C 1
ATOM 496 O O . HIS A 1 66 ? 7.713 -9.077 -68.818 1.00 89.38 66 HIS A O 1
ATOM 502 N N . PRO A 1 67 ? 6.508 -10.573 -67.648 1.00 88.94 67 PRO A N 1
ATOM 503 C CA . PRO A 1 67 ? 6.640 -9.845 -66.381 1.00 88.94 67 PRO A CA 1
ATOM 504 C C . PRO A 1 67 ? 8.098 -9.603 -65.958 1.00 88.94 67 PRO A C 1
ATOM 506 O O . PRO A 1 67 ? 8.472 -8.477 -65.649 1.00 88.94 67 PRO A O 1
ATOM 509 N N . ALA A 1 68 ? 8.953 -10.629 -66.030 1.00 87.56 68 ALA A N 1
ATOM 510 C CA . ALA A 1 68 ? 10.374 -10.493 -65.698 1.00 87.56 68 ALA A CA 1
ATOM 511 C C . ALA A 1 68 ? 11.119 -9.586 -66.693 1.00 87.56 68 ALA A C 1
ATOM 513 O O . ALA A 1 68 ? 11.974 -8.808 -66.297 1.00 87.56 68 ALA A O 1
ATOM 514 N N . LEU A 1 69 ? 10.765 -9.628 -67.981 1.00 88.19 69 LEU A N 1
ATOM 515 C CA . LEU A 1 69 ? 11.347 -8.733 -68.985 1.00 88.19 69 LEU A CA 1
ATOM 516 C C . LEU A 1 69 ? 10.886 -7.280 -68.818 1.00 88.19 69 LEU A C 1
ATOM 518 O O . LEU A 1 69 ? 11.652 -6.378 -69.122 1.00 88.19 69 LEU A O 1
ATOM 522 N N . GLU A 1 70 ? 9.660 -7.039 -68.347 1.00 91.75 70 GLU A N 1
ATOM 523 C CA . GLU A 1 70 ? 9.160 -5.696 -68.013 1.00 91.75 70 GLU A CA 1
ATOM 524 C C . GLU A 1 70 ? 9.900 -5.083 -66.832 1.00 91.75 70 GLU A C 1
ATOM 526 O O . GLU A 1 70 ? 10.191 -3.887 -66.841 1.00 91.75 70 GLU A O 1
ATOM 531 N N . ARG A 1 71 ? 10.196 -5.898 -65.820 1.00 93.25 71 ARG A N 1
ATOM 532 C CA . ARG A 1 71 ? 11.089 -5.535 -64.725 1.00 93.25 71 ARG A CA 1
ATOM 533 C C . ARG A 1 71 ? 12.488 -5.229 -65.250 1.00 93.25 71 ARG A C 1
ATOM 535 O O . ARG A 1 71 ? 12.946 -4.105 -65.097 1.00 93.25 71 ARG A O 1
ATOM 542 N N . ASP A 1 72 ? 13.130 -6.196 -65.910 1.00 92.31 72 ASP A N 1
ATOM 543 C CA . ASP A 1 72 ? 14.512 -6.063 -66.384 1.00 92.31 72 ASP A CA 1
ATOM 544 C C . ASP A 1 72 ? 14.668 -4.832 -67.290 1.00 92.31 72 ASP A C 1
ATOM 546 O O . ASP A 1 72 ? 15.619 -4.078 -67.125 1.00 92.31 72 ASP A O 1
ATOM 550 N N . TYR A 1 73 ? 13.702 -4.589 -68.188 1.00 91.62 73 TYR A N 1
ATOM 551 C CA . TYR A 1 73 ? 13.646 -3.404 -69.050 1.00 91.62 73 TYR A CA 1
ATOM 552 C C . TYR A 1 73 ? 13.671 -2.101 -68.256 1.00 91.62 73 TYR A C 1
ATOM 554 O O . TYR A 1 73 ? 14.424 -1.202 -68.601 1.00 91.62 73 TYR A O 1
ATOM 562 N N . ARG A 1 74 ? 12.843 -1.990 -67.211 1.00 91.19 74 ARG A N 1
ATOM 563 C CA . ARG A 1 74 ? 12.787 -0.786 -66.372 1.00 91.19 74 ARG A CA 1
ATOM 564 C C . ARG A 1 74 ? 14.075 -0.589 -65.584 1.00 91.19 74 ARG A C 1
ATOM 566 O O . ARG A 1 74 ? 14.511 0.542 -65.438 1.00 91.19 74 ARG A O 1
ATOM 573 N N . VAL A 1 75 ? 14.671 -1.678 -65.101 1.00 92.06 75 VAL A N 1
ATOM 574 C CA . VAL A 1 75 ? 15.896 -1.630 -64.296 1.00 92.06 75 VAL A CA 1
ATOM 575 C C . VAL A 1 75 ? 17.095 -1.194 -65.132 1.00 92.06 75 VAL A C 1
ATOM 577 O O . VAL A 1 75 ? 17.856 -0.358 -64.670 1.00 92.06 75 VAL A O 1
ATOM 580 N N . VAL A 1 76 ? 17.271 -1.736 -66.344 1.00 91.31 76 VAL A N 1
ATOM 581 C CA . VAL A 1 76 ? 18.448 -1.432 -67.181 1.00 91.31 76 VAL A CA 1
ATOM 582 C C . VAL A 1 76 ? 18.317 -0.163 -68.031 1.00 91.31 76 VAL A C 1
ATOM 584 O O . VAL A 1 76 ? 19.262 0.163 -68.737 1.00 91.31 76 VAL A O 1
ATOM 587 N N . ASP A 1 77 ? 17.174 0.526 -68.006 1.00 90.69 77 ASP A N 1
ATOM 588 C CA . ASP A 1 77 ? 16.965 1.837 -68.648 1.00 90.69 77 ASP A CA 1
ATOM 589 C C . ASP A 1 77 ? 17.597 2.934 -67.775 1.00 90.69 77 ASP A C 1
ATOM 591 O O . ASP A 1 77 ? 16.919 3.643 -67.025 1.00 90.69 77 ASP A O 1
ATOM 595 N N . TRP A 1 78 ? 18.930 3.015 -67.800 1.00 88.06 78 TRP A N 1
ATOM 596 C CA . TRP A 1 78 ? 19.710 3.810 -66.847 1.00 88.06 78 TRP A CA 1
ATOM 597 C C . TRP A 1 78 ? 19.474 5.310 -67.007 1.00 88.06 78 TRP A C 1
ATOM 599 O O . TRP A 1 78 ? 19.520 6.051 -66.024 1.00 88.06 78 TRP A O 1
ATOM 609 N N . ASP A 1 79 ? 19.234 5.769 -68.238 1.00 87.25 79 ASP A N 1
ATOM 610 C CA . ASP A 1 79 ? 18.939 7.174 -68.531 1.00 87.25 79 ASP A CA 1
ATOM 611 C C . ASP A 1 79 ? 17.437 7.514 -68.455 1.00 87.25 79 ASP A C 1
ATOM 613 O O . ASP A 1 79 ? 17.061 8.681 -68.623 1.00 87.25 79 ASP A O 1
ATOM 617 N N . GLN A 1 80 ? 16.599 6.514 -68.148 1.00 86.25 80 GLN A N 1
ATOM 618 C CA . GLN A 1 80 ? 15.149 6.606 -67.971 1.00 86.25 80 GLN A CA 1
ATOM 619 C C . GLN A 1 80 ? 14.434 7.240 -69.172 1.00 86.25 80 GLN A C 1
ATOM 621 O O . GLN A 1 80 ? 13.410 7.923 -69.029 1.00 86.25 80 GLN A O 1
ATOM 626 N N . ASN A 1 81 ? 14.975 7.063 -70.379 1.00 89.75 81 ASN A N 1
ATOM 627 C CA . ASN A 1 81 ? 14.407 7.652 -71.588 1.00 89.75 81 ASN A CA 1
ATOM 628 C C . ASN A 1 81 ? 13.244 6.810 -72.160 1.00 89.75 81 ASN A C 1
ATOM 630 O O . ASN A 1 81 ? 12.547 7.255 -73.084 1.00 89.75 81 ASN A O 1
ATOM 634 N N . GLY A 1 82 ? 13.001 5.619 -71.599 1.00 87.69 82 GLY A N 1
ATOM 635 C CA . GLY A 1 82 ? 11.961 4.690 -72.015 1.00 87.69 82 GLY A CA 1
ATOM 636 C C . GLY A 1 82 ? 12.329 3.860 -73.243 1.00 87.69 82 GLY A C 1
ATOM 637 O O . GLY A 1 82 ? 11.413 3.337 -73.886 1.00 87.69 82 GLY A O 1
ATOM 638 N N . GLN A 1 83 ? 13.611 3.747 -73.597 1.00 91.50 83 GLN A N 1
ATOM 639 C CA . GLN A 1 83 ? 14.158 3.027 -74.752 1.00 91.50 83 GLN A CA 1
ATOM 640 C C . GLN A 1 83 ? 15.523 2.417 -74.400 1.00 91.50 83 GLN A C 1
ATOM 642 O O . GLN A 1 83 ? 16.429 3.122 -73.981 1.00 91.50 83 GLN A O 1
ATOM 647 N N . LEU A 1 84 ? 15.726 1.124 -74.671 1.00 90.44 84 LEU A N 1
ATOM 648 C CA . LEU A 1 84 ? 17.021 0.493 -74.408 1.00 90.44 84 LEU A CA 1
ATOM 649 C C . LEU A 1 84 ? 17.999 0.737 -75.552 1.00 90.44 84 LEU A C 1
ATOM 651 O O . LEU A 1 84 ? 17.783 0.307 -76.691 1.00 90.44 84 LEU A O 1
ATOM 655 N N . SER A 1 85 ? 19.130 1.349 -75.236 1.00 90.50 85 SER A N 1
ATOM 656 C CA . SER A 1 85 ? 20.306 1.353 -76.092 1.00 90.50 85 SER A CA 1
ATOM 657 C C . SER A 1 85 ? 20.874 -0.062 -76.273 1.00 90.50 85 SER A C 1
ATOM 659 O O . SER A 1 85 ? 20.538 -1.027 -75.577 1.00 90.50 85 SER A O 1
ATOM 661 N N . ARG A 1 86 ? 21.809 -0.204 -77.217 1.00 87.38 86 ARG A N 1
ATOM 662 C CA . ARG A 1 86 ? 22.530 -1.469 -77.424 1.00 87.38 86 ARG A CA 1
ATOM 663 C C . ARG A 1 86 ? 23.273 -1.937 -76.173 1.00 87.38 86 ARG A C 1
ATOM 665 O O . ARG A 1 86 ? 23.415 -3.143 -75.977 1.00 87.38 86 ARG A O 1
ATOM 672 N N . GLU A 1 87 ? 23.784 -1.007 -75.378 1.00 87.25 87 GLU A N 1
ATOM 673 C CA . GLU A 1 87 ? 24.524 -1.320 -74.157 1.00 87.25 87 GLU A CA 1
ATOM 674 C C . GLU A 1 87 ? 23.574 -1.790 -73.053 1.00 87.25 87 GLU A C 1
ATOM 676 O O . GLU A 1 87 ? 23.835 -2.822 -72.443 1.00 87.25 87 GLU A O 1
ATOM 681 N N . GLU A 1 88 ? 22.420 -1.152 -72.885 1.00 90.44 88 GLU A N 1
ATOM 682 C CA . GLU A 1 88 ? 21.420 -1.535 -71.878 1.00 90.44 88 GLU A CA 1
ATOM 683 C C . GLU A 1 88 ? 20.759 -2.880 -72.201 1.00 90.44 88 GLU A C 1
ATOM 685 O O . GLU A 1 88 ? 20.664 -3.758 -71.345 1.00 90.44 88 GLU A O 1
ATOM 690 N N . TYR A 1 89 ? 20.410 -3.125 -73.468 1.00 89.12 89 TYR A N 1
ATOM 691 C CA . TYR A 1 89 ? 19.850 -4.416 -73.885 1.00 89.12 89 TYR A CA 1
ATOM 692 C C . TYR A 1 89 ? 20.782 -5.591 -73.560 1.00 89.12 89 TYR A C 1
ATOM 694 O O . TYR A 1 89 ? 20.337 -6.653 -73.126 1.00 89.12 89 TYR A O 1
ATOM 702 N N . PHE A 1 90 ? 22.089 -5.426 -73.782 1.00 88.69 90 PHE A N 1
ATOM 703 C CA . PHE A 1 90 ? 23.060 -6.479 -73.492 1.00 88.69 90 PHE A CA 1
ATOM 704 C C . PHE A 1 90 ? 23.458 -6.558 -72.013 1.00 88.69 90 PHE A C 1
ATOM 706 O O . PHE A 1 90 ? 24.139 -7.524 -71.660 1.00 88.69 90 PHE A O 1
ATOM 713 N N . ALA A 1 91 ? 23.014 -5.616 -71.171 1.00 87.88 91 ALA A N 1
ATOM 714 C CA . ALA A 1 91 ? 23.158 -5.683 -69.721 1.00 87.88 91 ALA A CA 1
ATOM 715 C C . ALA A 1 91 ? 22.144 -6.656 -69.091 1.00 87.88 91 ALA A C 1
ATOM 717 O O . ALA A 1 91 ? 22.452 -7.284 -68.078 1.00 87.88 91 ALA A O 1
ATOM 718 N N . ILE A 1 92 ? 20.980 -6.861 -69.725 1.00 87.56 92 ILE A N 1
ATOM 719 C CA . ILE A 1 92 ? 19.939 -7.786 -69.248 1.00 87.56 92 ILE A CA 1
ATOM 720 C C . ILE A 1 92 ? 20.503 -9.216 -69.092 1.00 87.56 92 ILE A C 1
ATOM 722 O O . ILE A 1 92 ? 21.030 -9.790 -70.064 1.00 87.56 92 ILE A O 1
ATOM 726 N N . PRO A 1 93 ? 20.361 -9.849 -67.908 1.00 85.31 93 PRO A N 1
ATOM 727 C CA . PRO A 1 93 ? 20.803 -11.223 -67.697 1.00 85.31 93 PRO A CA 1
ATOM 728 C C . PRO A 1 93 ? 20.214 -12.215 -68.715 1.00 85.31 93 PRO A C 1
ATOM 730 O O . PRO A 1 93 ? 19.017 -12.256 -68.996 1.00 85.31 93 PRO A O 1
ATOM 733 N N . GLY A 1 94 ? 21.079 -13.048 -69.304 1.00 80.38 94 GLY A N 1
ATOM 734 C CA . GLY A 1 94 ? 20.690 -14.059 -70.298 1.00 80.38 94 GLY A CA 1
ATOM 735 C C . GLY A 1 94 ? 20.656 -13.578 -71.759 1.00 80.38 94 GLY A C 1
ATOM 736 O O . GLY A 1 94 ? 20.489 -14.401 -72.671 1.00 80.38 94 GLY A O 1
ATOM 737 N N . MET A 1 95 ? 20.874 -12.285 -72.030 1.00 82.44 95 MET A N 1
ATOM 738 C CA . MET A 1 95 ? 21.098 -11.795 -73.403 1.00 82.44 95 MET A CA 1
ATOM 739 C C . MET A 1 95 ? 22.506 -12.136 -73.909 1.00 82.44 95 MET A C 1
ATOM 741 O O . MET A 1 95 ? 22.685 -12.452 -75.093 1.00 82.44 95 MET A O 1
ATOM 745 N N . ARG A 1 96 ? 23.482 -12.166 -72.996 1.00 82.12 96 ARG A N 1
ATOM 746 C CA . ARG A 1 96 ? 24.856 -12.652 -73.185 1.00 82.12 96 ARG A CA 1
ATOM 747 C C . ARG A 1 96 ? 25.327 -13.460 -71.973 1.00 82.12 96 ARG A C 1
ATOM 749 O O . ARG A 1 96 ? 24.752 -13.303 -70.892 1.00 82.12 96 ARG A O 1
ATOM 756 N N . PRO A 1 97 ? 26.378 -14.291 -72.122 1.00 79.19 97 PRO A N 1
ATOM 757 C CA . PRO A 1 97 ? 27.123 -14.792 -70.971 1.00 79.19 97 PRO A CA 1
ATOM 758 C C . PRO A 1 97 ? 27.562 -13.619 -70.088 1.00 79.19 97 PRO A C 1
ATOM 760 O O . PRO A 1 97 ? 27.979 -12.591 -70.618 1.00 79.19 97 PRO A O 1
ATOM 763 N N . GLY A 1 98 ? 27.498 -13.763 -68.761 1.00 74.31 98 GLY A N 1
ATOM 764 C CA . GLY A 1 98 ? 27.818 -12.667 -67.831 1.00 74.31 98 GLY A CA 1
ATOM 765 C C . GLY A 1 98 ? 29.219 -12.071 -68.028 1.00 74.31 98 GLY A C 1
ATOM 766 O O . GLY A 1 98 ? 29.428 -10.887 -67.801 1.00 74.31 98 GLY A O 1
ATOM 767 N N . GLU A 1 99 ? 30.180 -12.856 -68.521 1.00 77.25 99 GLU A N 1
ATOM 768 C CA . GLU A 1 99 ? 31.537 -12.374 -68.827 1.00 77.25 99 GLU A CA 1
ATOM 769 C C . GLU A 1 99 ? 31.600 -11.459 -70.060 1.00 77.25 99 GLU A C 1
ATOM 771 O O . GLU A 1 99 ? 32.498 -10.628 -70.151 1.00 77.25 99 GLU A O 1
ATOM 776 N N . GLU A 1 100 ? 30.632 -11.572 -70.974 1.00 81.25 100 GLU A N 1
ATOM 777 C CA . GLU A 1 100 ? 30.510 -10.770 -72.201 1.00 81.25 100 GLU A CA 1
ATOM 778 C C . GLU A 1 100 ? 29.420 -9.682 -72.106 1.00 81.25 100 GLU A C 1
ATOM 780 O O . GLU A 1 100 ? 29.084 -9.051 -73.123 1.00 81.25 100 GLU A O 1
ATOM 785 N N . ARG A 1 101 ? 28.830 -9.502 -70.915 1.00 85.12 101 ARG A N 1
ATOM 786 C CA . ARG A 1 101 ? 27.830 -8.467 -70.627 1.00 85.12 101 ARG A CA 1
ATOM 787 C C . ARG A 1 101 ? 28.445 -7.078 -70.823 1.00 85.12 101 ARG A C 1
ATOM 789 O O . ARG A 1 101 ? 29.625 -6.864 -70.549 1.00 85.12 101 ARG A O 1
ATOM 796 N N . THR A 1 102 ? 27.649 -6.164 -71.363 1.00 83.25 102 THR A N 1
ATOM 797 C CA . THR A 1 102 ? 27.997 -4.744 -71.522 1.00 83.25 102 THR A CA 1
ATOM 798 C C . THR A 1 102 ? 28.027 -4.021 -70.173 1.00 83.25 102 THR A C 1
ATOM 800 O O . THR A 1 102 ? 27.684 -4.609 -69.149 1.00 83.25 102 THR A O 1
ATOM 803 N N . GLY A 1 103 ? 28.490 -2.766 -70.182 1.00 84.12 103 GLY A N 1
ATOM 804 C CA . GLY A 1 103 ? 28.682 -1.954 -68.981 1.00 84.12 103 GLY A CA 1
ATOM 805 C C . GLY A 1 103 ? 27.439 -1.891 -68.090 1.00 84.12 103 GLY A C 1
ATOM 806 O O . GLY A 1 103 ? 26.364 -1.528 -68.562 1.00 84.12 103 GLY A O 1
ATOM 807 N N . VAL A 1 104 ? 27.599 -2.235 -66.815 1.00 89.56 104 VAL A N 1
ATOM 808 C CA . VAL A 1 104 ? 26.620 -2.032 -65.746 1.00 89.56 104 VAL A CA 1
ATOM 809 C C . VAL A 1 104 ? 27.148 -0.893 -64.868 1.00 89.56 104 VAL A C 1
ATOM 811 O O . VAL A 1 104 ? 28.271 -1.016 -64.372 1.00 89.56 104 VAL A O 1
ATOM 814 N N . PRO A 1 105 ? 26.388 0.199 -64.676 1.00 90.00 105 PRO A N 1
ATOM 815 C CA . PRO A 1 105 ? 26.811 1.314 -63.834 1.00 90.00 105 PRO A CA 1
ATOM 816 C C . PRO A 1 105 ? 27.155 0.882 -62.400 1.00 90.00 105 PRO A C 1
ATOM 818 O O . PRO A 1 105 ? 26.513 -0.001 -61.823 1.00 90.00 105 PRO A O 1
ATOM 821 N N . ASP A 1 106 ? 28.176 1.513 -61.820 1.00 91.06 106 ASP A N 1
ATOM 822 C CA . ASP A 1 106 ? 28.606 1.298 -60.435 1.00 91.06 106 ASP A CA 1
ATOM 823 C C . ASP A 1 106 ? 28.860 2.659 -59.768 1.00 91.06 106 ASP A C 1
ATOM 825 O O . ASP A 1 106 ? 29.897 3.277 -60.033 1.00 91.06 106 ASP A O 1
ATOM 829 N N . PRO A 1 107 ? 27.965 3.109 -58.869 1.00 90.81 107 PRO A N 1
ATOM 830 C CA . PRO A 1 107 ? 28.100 4.392 -58.184 1.00 90.81 107 PRO A CA 1
ATOM 831 C C . PRO A 1 107 ? 29.442 4.576 -57.459 1.00 90.81 107 PRO A C 1
ATOM 833 O O . PRO A 1 107 ? 29.983 5.677 -57.435 1.00 90.81 107 PRO A O 1
ATOM 836 N N . ILE A 1 108 ? 30.026 3.509 -56.901 1.00 89.75 108 ILE A N 1
ATOM 837 C CA . ILE A 1 108 ? 31.308 3.597 -56.180 1.00 89.75 108 ILE A CA 1
ATOM 838 C C . ILE A 1 108 ? 32.469 3.789 -57.162 1.00 89.75 108 ILE A C 1
ATOM 840 O O . ILE A 1 108 ? 33.383 4.576 -56.903 1.00 89.75 108 ILE A O 1
ATOM 844 N N . ALA A 1 109 ? 32.429 3.099 -58.305 1.00 90.06 109 ALA A N 1
ATOM 845 C CA . ALA A 1 109 ? 33.430 3.269 -59.354 1.00 90.06 109 ALA A CA 1
ATOM 846 C C . ALA A 1 109 ? 33.337 4.662 -60.001 1.00 90.06 109 ALA A C 1
ATOM 848 O O . ALA A 1 109 ? 34.368 5.266 -60.295 1.00 90.06 109 ALA A O 1
ATOM 849 N N . GLU A 1 110 ? 32.125 5.201 -60.164 1.00 91.50 110 GLU A N 1
ATOM 850 C CA . GLU A 1 110 ? 31.893 6.569 -60.644 1.00 91.50 110 GLU A CA 1
ATOM 851 C C . GLU A 1 110 ? 32.474 7.612 -59.680 1.00 91.50 110 GLU A C 1
ATOM 853 O O . GLU A 1 110 ? 33.256 8.463 -60.108 1.00 91.50 110 GLU A O 1
ATOM 858 N N . MET A 1 111 ? 32.205 7.495 -58.373 1.00 91.38 111 MET A N 1
ATOM 859 C CA . MET A 1 111 ? 32.799 8.376 -57.355 1.00 91.38 111 MET A CA 1
ATOM 860 C C . MET A 1 111 ? 34.336 8.316 -57.359 1.00 91.38 111 MET A C 1
ATOM 862 O O . MET A 1 111 ? 35.010 9.345 -57.244 1.00 91.38 111 MET A O 1
ATOM 866 N N . CYS A 1 112 ? 34.906 7.118 -57.526 1.00 92.06 112 CYS A N 1
ATOM 867 C CA . CYS A 1 112 ? 36.349 6.938 -57.667 1.00 92.06 112 CYS A CA 1
ATOM 868 C C . CYS A 1 112 ? 36.880 7.657 -58.918 1.00 92.06 112 CYS A C 1
ATOM 870 O O . CYS A 1 112 ? 37.848 8.415 -58.834 1.00 92.06 112 CYS A O 1
ATOM 872 N N . ALA A 1 113 ? 36.222 7.480 -60.068 1.00 92.31 113 ALA A N 1
ATOM 873 C CA . ALA A 1 113 ? 36.613 8.090 -61.335 1.00 92.31 113 ALA A CA 1
ATOM 874 C C . ALA A 1 113 ? 36.564 9.627 -61.291 1.00 92.31 113 ALA A C 1
ATOM 876 O O . ALA A 1 113 ? 37.498 10.283 -61.760 1.00 92.31 113 ALA A O 1
ATOM 877 N N . GLU A 1 114 ? 35.530 10.209 -60.680 1.00 92.44 114 GLU A N 1
ATOM 878 C CA . GLU A 1 114 ? 35.435 11.656 -60.450 1.00 92.44 114 GLU A CA 1
ATOM 879 C C . GLU A 1 114 ? 36.608 12.170 -59.608 1.00 92.44 114 GLU A C 1
ATOM 881 O O . GLU A 1 114 ? 37.215 13.201 -59.920 1.00 92.44 114 GLU A O 1
ATOM 886 N N . ARG A 1 115 ? 36.981 11.425 -58.562 1.00 91.62 115 ARG A N 1
ATOM 887 C CA . ARG A 1 115 ? 38.101 11.785 -57.689 1.00 91.62 115 ARG A CA 1
ATOM 888 C C . ARG A 1 115 ? 39.459 11.626 -58.380 1.00 91.62 115 ARG A C 1
ATOM 890 O O . ARG A 1 115 ? 40.331 12.476 -58.191 1.00 91.62 115 ARG A O 1
ATOM 897 N N . ILE A 1 116 ? 39.630 10.600 -59.215 1.00 91.75 116 ILE A N 1
ATOM 898 C CA . ILE A 1 116 ? 40.814 10.412 -60.068 1.00 91.75 116 ILE A CA 1
ATOM 899 C C . ILE A 1 116 ? 40.974 11.610 -61.007 1.00 91.75 116 ILE A C 1
ATOM 901 O O . ILE A 1 116 ? 42.070 12.156 -61.142 1.00 91.75 116 ILE A O 1
ATOM 905 N N . GLU A 1 117 ? 39.886 12.041 -61.643 1.00 92.31 117 GLU A N 1
ATOM 906 C CA . GLU A 1 117 ? 39.899 13.178 -62.561 1.00 92.31 117 GLU A CA 1
ATOM 907 C C . GLU A 1 117 ? 40.231 14.488 -61.829 1.00 92.31 117 GLU A C 1
ATOM 909 O O . GLU A 1 117 ? 41.028 15.288 -62.324 1.00 92.31 117 GLU A O 1
ATOM 914 N N . PHE A 1 118 ? 39.725 14.673 -60.607 1.00 89.88 118 PHE A N 1
ATOM 915 C CA . PHE A 1 118 ? 40.116 15.789 -59.744 1.00 89.88 118 PHE A CA 1
ATOM 916 C C . PHE A 1 118 ? 41.625 15.797 -59.450 1.00 89.88 118 PHE A C 1
ATOM 918 O O . PHE A 1 118 ? 42.279 16.822 -59.657 1.00 89.88 118 PHE A O 1
ATOM 925 N N . ILE A 1 119 ? 42.198 14.662 -59.029 1.00 87.75 119 ILE A N 1
ATOM 926 C CA . ILE A 1 119 ? 43.644 14.530 -58.776 1.00 87.75 119 ILE A CA 1
ATOM 927 C C . ILE A 1 119 ? 44.447 14.858 -60.038 1.00 87.75 119 ILE A C 1
ATOM 929 O O . ILE A 1 119 ? 45.400 15.634 -59.978 1.00 87.75 119 ILE A O 1
ATOM 933 N N . ARG A 1 120 ? 44.041 14.335 -61.200 1.00 89.81 120 ARG A N 1
ATOM 934 C CA . ARG A 1 120 ? 44.712 14.607 -62.482 1.00 89.81 120 ARG A CA 1
ATOM 935 C C . ARG A 1 120 ? 44.716 16.088 -62.841 1.00 89.81 120 ARG A C 1
ATOM 937 O O . ARG A 1 120 ? 45.732 16.590 -63.313 1.00 89.81 120 ARG A O 1
ATOM 944 N N . GLN A 1 121 ? 43.612 16.792 -62.602 1.00 90.56 121 GLN A N 1
ATOM 945 C CA . GLN A 1 121 ? 43.503 18.225 -62.885 1.00 90.56 121 GLN A CA 1
ATOM 946 C C . GLN A 1 121 ? 44.346 19.095 -61.947 1.00 90.56 121 GLN A C 1
ATOM 948 O O . GLN A 1 121 ? 44.777 20.174 -62.352 1.00 90.56 121 GLN A O 1
ATOM 953 N N . GLN A 1 122 ? 44.570 18.653 -60.706 1.00 88.94 122 GLN A N 1
ATOM 954 C CA . GLN A 1 122 ? 45.366 19.387 -59.718 1.00 88.94 122 GLN A CA 1
ATOM 955 C C . GLN A 1 122 ? 46.853 18.993 -59.708 1.00 88.94 122 GLN A C 1
ATOM 957 O O . GLN A 1 122 ? 47.657 19.728 -59.139 1.00 88.94 122 GLN A O 1
ATOM 962 N N . TRP A 1 123 ? 47.232 17.889 -60.362 1.00 88.00 123 TRP A N 1
ATOM 963 C CA . TRP A 1 123 ? 48.579 17.308 -60.298 1.00 88.00 123 TRP A CA 1
ATOM 964 C C . TRP A 1 123 ? 49.696 18.308 -60.626 1.00 88.00 123 TRP A C 1
ATOM 966 O O . TRP A 1 123 ? 50.589 18.521 -59.810 1.00 88.00 123 TRP A O 1
ATOM 976 N N . ASP A 1 124 ? 49.583 19.008 -61.761 1.00 87.31 124 ASP A N 1
ATOM 977 C CA . ASP A 1 124 ? 50.557 20.022 -62.203 1.00 87.31 124 ASP A CA 1
ATOM 978 C C . ASP A 1 124 ? 50.686 21.211 -61.225 1.00 87.31 124 ASP A C 1
ATOM 980 O O . ASP A 1 124 ? 51.656 21.967 -61.278 1.00 87.31 124 ASP A O 1
ATOM 984 N N . ALA A 1 125 ? 49.682 21.444 -60.372 1.00 86.81 125 ALA A N 1
ATOM 985 C CA . ALA A 1 125 ? 49.707 22.505 -59.367 1.00 86.81 125 ALA A CA 1
ATOM 986 C C . ALA A 1 125 ? 50.350 22.053 -58.044 1.00 86.81 125 ALA A C 1
ATOM 988 O O . ALA A 1 125 ? 50.861 22.897 -57.298 1.00 86.81 125 ALA A O 1
ATOM 989 N N . TRP A 1 126 ? 50.311 20.752 -57.747 1.00 89.56 126 TRP A N 1
ATOM 990 C CA . TRP A 1 126 ? 50.936 20.147 -56.570 1.00 89.56 126 TRP A CA 1
ATOM 991 C C . TRP A 1 126 ? 52.416 19.834 -56.796 1.00 89.56 126 TRP A C 1
ATOM 993 O O . TRP A 1 126 ? 53.218 20.111 -55.905 1.00 89.56 126 TRP A O 1
ATOM 1003 N N . ASP A 1 127 ? 52.777 19.370 -57.995 1.00 88.38 127 ASP A N 1
ATOM 1004 C CA . ASP A 1 127 ? 54.162 19.184 -58.440 1.00 88.38 127 ASP A CA 1
ATOM 1005 C C . ASP A 1 127 ? 54.802 20.548 -58.761 1.00 88.38 127 ASP A C 1
ATOM 1007 O O . ASP A 1 127 ? 54.746 21.074 -59.878 1.00 88.38 127 ASP A O 1
ATOM 1011 N N . ARG A 1 128 ? 55.385 21.190 -57.744 1.00 84.31 128 ARG A N 1
ATOM 1012 C CA . ARG A 1 128 ? 55.970 22.534 -57.877 1.00 84.31 128 ARG A CA 1
ATOM 1013 C C . ARG A 1 128 ? 57.310 22.490 -58.589 1.00 84.31 128 ARG A C 1
ATOM 1015 O O . ARG A 1 128 ? 57.737 23.507 -59.154 1.00 84.31 128 ARG A O 1
ATOM 1022 N N . ASN A 1 129 ? 58.007 21.370 -58.474 1.00 86.06 129 ASN A N 1
ATOM 1023 C CA . ASN A 1 129 ? 59.352 21.192 -58.980 1.00 86.06 129 ASN A CA 1
ATOM 1024 C C . ASN A 1 129 ? 59.351 20.726 -60.463 1.00 86.06 129 ASN A C 1
ATOM 1026 O O . ASN A 1 129 ? 60.298 21.041 -61.198 1.00 86.06 129 ASN A O 1
ATOM 1030 N N . GLY A 1 130 ? 58.246 20.132 -60.928 1.00 83.75 130 GLY A N 1
ATOM 1031 C CA . GLY A 1 130 ? 57.955 19.752 -62.309 1.00 83.75 130 GLY A CA 1
ATOM 1032 C C . GLY A 1 130 ? 58.577 18.424 -62.744 1.00 83.75 130 GLY A C 1
ATOM 1033 O O . GLY A 1 130 ? 58.894 18.278 -63.933 1.00 83.75 130 GLY A O 1
ATOM 1034 N N . ASP A 1 131 ? 58.842 17.505 -61.815 1.00 87.12 131 ASP A N 1
ATOM 1035 C CA . ASP A 1 131 ? 59.448 16.195 -62.078 1.00 87.12 131 ASP A CA 1
ATOM 1036 C C . ASP A 1 131 ? 58.436 15.042 -62.203 1.00 87.12 131 ASP A C 1
ATOM 1038 O O . ASP A 1 131 ? 58.841 13.898 -62.432 1.00 87.12 131 ASP A O 1
ATOM 1042 N N . ASN A 1 132 ? 57.136 15.358 -62.213 1.00 84.06 132 ASN A N 1
ATOM 1043 C CA . ASN A 1 132 ? 55.989 14.453 -62.303 1.00 84.06 132 ASN A CA 1
ATOM 1044 C C . ASN A 1 132 ? 55.837 13.482 -61.118 1.00 84.06 132 ASN A C 1
ATOM 1046 O O . ASN A 1 132 ? 55.068 12.520 -61.228 1.00 84.06 132 ASN A O 1
ATOM 1050 N N . VAL A 1 133 ? 56.520 13.727 -60.000 1.00 87.44 133 VAL A N 1
ATOM 1051 C CA . VAL A 1 133 ? 56.347 12.996 -58.740 1.00 87.44 133 VAL A CA 1
ATOM 1052 C C . VAL A 1 133 ? 56.121 13.992 -57.607 1.00 87.44 133 VAL A C 1
ATOM 1054 O O . VAL A 1 133 ? 56.585 15.121 -57.671 1.00 87.44 133 VAL A O 1
ATOM 1057 N N . LEU A 1 134 ? 55.374 13.602 -56.577 1.00 87.38 134 LEU A N 1
ATOM 1058 C CA . LEU A 1 134 ? 55.203 14.433 -55.385 1.00 87.38 134 LEU A CA 1
ATOM 1059 C C . LEU A 1 134 ? 56.191 13.984 -54.313 1.00 87.38 134 LEU A C 1
ATOM 1061 O O . LEU A 1 134 ? 56.155 12.827 -53.891 1.00 87.38 134 LEU A O 1
ATOM 1065 N N . ASP A 1 135 ? 57.054 14.894 -53.859 1.00 87.25 135 ASP A N 1
ATOM 1066 C CA . ASP A 1 135 ? 57.868 14.670 -52.662 1.00 87.25 135 ASP A CA 1
ATOM 1067 C C . ASP A 1 135 ? 57.046 14.832 -51.363 1.00 87.25 135 ASP A C 1
ATOM 1069 O O . ASP A 1 135 ? 55.865 15.189 -51.381 1.00 87.25 135 ASP A O 1
ATOM 1073 N N . GLU A 1 136 ? 57.657 14.565 -50.206 1.00 84.06 136 GLU A N 1
ATOM 1074 C CA . GLU A 1 136 ? 57.000 14.650 -48.889 1.00 84.06 136 GLU A CA 1
ATOM 1075 C C . GLU A 1 136 ? 56.379 16.038 -48.615 1.00 84.06 136 GLU A C 1
ATOM 1077 O O . GLU A 1 136 ? 55.258 16.139 -48.115 1.00 84.06 136 GLU A O 1
ATOM 1082 N N . ALA A 1 137 ? 57.054 17.124 -49.009 1.00 82.75 137 ALA A N 1
ATOM 1083 C CA . ALA A 1 137 ? 56.589 18.492 -48.768 1.00 82.75 137 ALA A CA 1
ATOM 1084 C C . ALA A 1 137 ? 55.514 18.941 -49.776 1.00 82.75 137 ALA A C 1
ATOM 1086 O O . ALA A 1 137 ? 54.621 19.738 -49.450 1.00 82.75 137 ALA A O 1
ATOM 1087 N N . GLU A 1 138 ? 55.603 18.464 -51.017 1.00 86.62 138 GLU A N 1
ATOM 1088 C CA . GLU A 1 138 ? 54.586 18.641 -52.053 1.00 86.62 138 GLU A CA 1
ATOM 1089 C C . GLU A 1 138 ? 53.317 17.853 -51.716 1.00 86.62 138 GLU A C 1
ATOM 1091 O O . GLU A 1 138 ? 52.220 18.385 -51.877 1.00 86.62 138 GLU A O 1
ATOM 1096 N N . THR A 1 139 ? 53.453 16.666 -51.125 1.00 83.81 139 THR A N 1
ATOM 1097 C CA . THR A 1 139 ? 52.345 15.818 -50.657 1.00 83.81 139 THR A CA 1
ATOM 1098 C C . THR A 1 139 ? 51.598 16.429 -49.476 1.00 83.81 139 THR A C 1
ATOM 1100 O O . THR A 1 139 ? 50.368 16.516 -49.504 1.00 83.81 139 THR A O 1
ATOM 1103 N N . GLU A 1 140 ? 52.319 16.944 -48.474 1.00 81.56 140 GLU A N 1
ATOM 1104 C CA . GLU A 1 140 ? 51.715 17.683 -47.354 1.00 81.56 140 GLU A CA 1
ATOM 1105 C C . GLU A 1 140 ? 50.966 18.931 -47.859 1.00 81.56 140 GLU A C 1
ATOM 1107 O O . GLU A 1 140 ? 49.870 19.249 -47.401 1.00 81.56 140 GLU A O 1
ATOM 1112 N N . SER A 1 141 ? 51.518 19.613 -48.871 1.00 82.00 141 SER A N 1
ATOM 1113 C CA . SER A 1 141 ? 50.865 20.761 -49.514 1.00 82.00 141 SER A CA 1
ATOM 1114 C C . SER A 1 141 ? 49.648 20.383 -50.366 1.00 82.00 141 SER A C 1
ATOM 1116 O O . SER A 1 141 ? 48.724 21.189 -50.482 1.00 82.00 141 SER A O 1
ATOM 1118 N N . ALA A 1 142 ? 49.671 19.213 -51.006 1.00 82.69 142 ALA A N 1
ATOM 1119 C CA . ALA A 1 142 ? 48.574 18.683 -51.810 1.00 82.69 142 ALA A CA 1
ATOM 1120 C C . ALA A 1 142 ? 47.390 18.256 -50.936 1.00 82.69 142 ALA A C 1
ATOM 1122 O O . ALA A 1 142 ? 46.247 18.311 -51.384 1.00 82.69 142 ALA A O 1
ATOM 1123 N N . GLY A 1 143 ? 47.659 17.863 -49.686 1.00 82.81 143 GLY A N 1
ATOM 1124 C CA . GLY A 1 143 ? 46.636 17.433 -48.742 1.00 82.81 143 GLY A CA 1
ATOM 1125 C C . GLY A 1 143 ? 45.941 16.148 -49.187 1.00 82.81 143 GLY A C 1
ATOM 1126 O O . GLY A 1 143 ? 44.724 16.051 -49.044 1.00 82.81 143 GLY A O 1
ATOM 1127 N N . LEU A 1 144 ? 46.681 15.173 -49.734 1.00 79.12 144 LEU A N 1
ATOM 1128 C CA . LEU A 1 144 ? 46.117 13.927 -50.286 1.00 79.12 144 LEU A CA 1
ATOM 1129 C C . LEU A 1 144 ? 45.176 13.202 -49.307 1.00 79.12 144 LEU A C 1
ATOM 1131 O O . LEU A 1 144 ? 44.097 12.769 -49.707 1.00 79.12 144 LEU A O 1
ATOM 1135 N N . ASN A 1 145 ? 45.516 13.182 -48.017 1.00 81.50 145 ASN A N 1
ATOM 1136 C CA . ASN A 1 145 ? 44.680 12.609 -46.955 1.00 81.50 145 ASN A CA 1
ATOM 1137 C C . ASN A 1 145 ? 43.310 13.306 -46.838 1.00 81.50 145 ASN A C 1
ATOM 1139 O O . ASN A 1 145 ? 42.294 12.655 -46.650 1.00 81.50 145 ASN A O 1
ATOM 1143 N N . SER A 1 146 ? 43.241 14.625 -47.049 1.00 82.19 146 SER A N 1
ATOM 1144 C CA . SER A 1 146 ? 41.971 15.376 -47.032 1.00 82.19 146 SER A CA 1
ATOM 1145 C C . SER A 1 146 ? 41.121 15.198 -48.296 1.00 82.19 146 SER A C 1
ATOM 1147 O O . SER A 1 146 ? 39.951 15.575 -48.328 1.00 82.19 146 SER A O 1
ATOM 1149 N N . ILE A 1 147 ? 41.711 14.657 -49.364 1.00 83.75 147 ILE A N 1
ATOM 1150 C CA . ILE A 1 147 ? 41.064 14.475 -50.668 1.00 83.75 147 ILE A CA 1
ATOM 1151 C C . ILE A 1 147 ? 40.356 13.121 -50.743 1.00 83.75 147 ILE A C 1
ATOM 1153 O O . ILE A 1 147 ? 39.359 12.997 -51.462 1.00 83.75 147 ILE A O 1
ATOM 1157 N N . VAL A 1 148 ? 40.861 12.121 -50.018 1.00 85.81 148 VAL A N 1
ATOM 1158 C CA . VAL A 1 148 ? 40.271 10.785 -49.934 1.00 85.81 148 VAL A CA 1
ATOM 1159 C C . VAL A 1 148 ? 39.394 10.698 -48.684 1.00 85.81 148 VAL A C 1
ATOM 1161 O O . VAL A 1 148 ? 39.915 10.791 -47.575 1.00 85.81 148 VAL A O 1
ATOM 1164 N N . PRO A 1 149 ? 38.068 10.519 -48.831 1.00 85.81 149 PRO A N 1
ATOM 1165 C CA . PRO A 1 149 ? 37.180 10.353 -47.683 1.00 85.81 149 PRO A CA 1
ATOM 1166 C C . PRO A 1 149 ? 37.656 9.216 -46.768 1.00 85.81 149 PRO A C 1
ATOM 1168 O O . PRO A 1 149 ? 38.009 8.144 -47.253 1.00 85.81 149 PRO A O 1
ATOM 1171 N N . GLY A 1 150 ? 37.692 9.458 -45.456 1.00 81.31 150 GLY A N 1
ATOM 1172 C CA . GLY A 1 150 ? 38.102 8.465 -44.455 1.00 81.31 150 GLY A CA 1
ATOM 1173 C C . GLY A 1 150 ? 39.605 8.169 -44.367 1.00 81.31 150 GLY A C 1
ATOM 1174 O O . GLY A 1 150 ? 39.994 7.337 -43.554 1.00 81.31 150 GLY A O 1
ATOM 1175 N N . ALA A 1 151 ? 40.454 8.818 -45.170 1.00 81.69 151 ALA A N 1
ATOM 1176 C CA . ALA A 1 151 ? 41.907 8.654 -45.119 1.00 81.69 151 ALA A CA 1
ATOM 1177 C C . ALA A 1 151 ? 42.542 9.604 -44.086 1.00 81.69 151 ALA A C 1
ATOM 1179 O O . ALA A 1 151 ? 43.204 10.582 -44.438 1.00 81.69 151 ALA A O 1
ATOM 1180 N N . THR A 1 152 ? 42.330 9.338 -42.799 1.00 72.75 152 THR A N 1
ATOM 1181 C CA . THR A 1 152 ? 42.925 10.105 -41.692 1.00 72.75 152 THR A CA 1
ATOM 1182 C C . THR A 1 152 ? 44.309 9.555 -41.340 1.00 72.75 152 THR A C 1
ATOM 1184 O O . THR A 1 152 ? 44.489 8.345 -41.269 1.00 72.75 152 THR A O 1
ATOM 1187 N N . ASP A 1 153 ? 45.293 10.438 -41.140 1.00 73.38 153 ASP A N 1
ATOM 1188 C CA . ASP A 1 153 ? 46.658 10.100 -40.690 1.00 73.38 153 ASP A CA 1
ATOM 1189 C C . ASP A 1 153 ? 47.455 9.089 -41.543 1.00 73.38 153 ASP A C 1
ATOM 1191 O O . ASP A 1 153 ? 48.447 8.540 -41.074 1.00 73.38 153 ASP A O 1
ATOM 1195 N N . VAL A 1 154 ? 47.102 8.915 -42.825 1.00 81.88 154 VAL A N 1
ATOM 1196 C CA . VAL A 1 154 ? 47.859 8.048 -43.745 1.00 81.88 154 VAL A CA 1
ATOM 1197 C C . VAL A 1 154 ? 49.301 8.542 -43.903 1.00 81.88 154 VAL A C 1
ATOM 1199 O O . VAL A 1 154 ? 49.525 9.661 -44.382 1.00 81.88 154 VAL A O 1
ATOM 1202 N N . GLU A 1 155 ? 50.271 7.701 -43.530 1.00 83.56 155 GLU A N 1
ATOM 1203 C CA . GLU A 1 155 ? 51.706 8.004 -43.646 1.00 83.56 155 GLU A CA 1
ATOM 1204 C C . GLU A 1 155 ? 52.139 8.191 -45.115 1.00 83.56 155 GLU A C 1
ATOM 1206 O O . GLU A 1 155 ? 51.611 7.553 -46.032 1.00 83.56 155 GLU A O 1
ATOM 1211 N N . TYR A 1 156 ? 53.140 9.048 -45.354 1.00 83.38 156 TYR A N 1
ATOM 1212 C CA . TYR A 1 156 ? 53.681 9.308 -46.696 1.00 83.38 156 TYR A CA 1
ATOM 1213 C C . TYR A 1 156 ? 54.162 8.017 -47.380 1.00 83.38 156 TYR A C 1
ATOM 1215 O O . TYR A 1 156 ? 53.914 7.801 -48.565 1.00 83.38 156 TYR A O 1
ATOM 1223 N N . GLU A 1 157 ? 54.784 7.116 -46.620 1.00 84.69 157 GLU A N 1
ATOM 1224 C CA . GLU A 1 157 ? 55.263 5.812 -47.077 1.00 84.69 157 GLU A CA 1
ATOM 1225 C C . GLU A 1 157 ? 54.143 4.893 -47.588 1.00 84.69 157 GLU A C 1
ATOM 1227 O O . GLU A 1 157 ? 54.401 4.005 -48.397 1.00 84.69 157 GLU A O 1
ATOM 1232 N N . THR A 1 158 ? 52.899 5.092 -47.144 1.00 83.56 158 THR A N 1
ATOM 1233 C CA . THR A 1 158 ? 51.741 4.344 -47.658 1.00 83.56 158 THR A CA 1
ATOM 1234 C C . THR A 1 158 ? 51.371 4.811 -49.064 1.00 83.56 158 THR A C 1
ATOM 1236 O O . THR A 1 158 ? 50.941 3.999 -49.886 1.00 83.56 158 THR A O 1
ATOM 1239 N N . TRP A 1 159 ? 51.566 6.101 -49.352 1.00 82.38 159 TRP A N 1
ATOM 1240 C CA . TRP A 1 159 ? 51.366 6.682 -50.677 1.00 82.38 159 TRP A CA 1
ATOM 1241 C C . TRP A 1 159 ? 52.514 6.357 -51.650 1.00 82.38 159 TRP A C 1
ATOM 1243 O O . TRP A 1 159 ? 52.268 6.134 -52.836 1.00 82.38 159 TRP A O 1
ATOM 1253 N N . ASP A 1 160 ? 53.750 6.277 -51.150 1.00 84.81 160 ASP A N 1
ATOM 1254 C CA . ASP A 1 160 ? 54.973 5.896 -51.881 1.00 84.81 160 ASP A CA 1
ATOM 1255 C C . ASP A 1 160 ? 55.140 4.364 -51.937 1.00 84.81 160 ASP A C 1
ATOM 1257 O O . ASP A 1 160 ? 56.025 3.774 -51.311 1.00 84.81 160 ASP A O 1
ATOM 1261 N N . ARG A 1 161 ? 54.229 3.689 -52.651 1.00 78.50 161 ARG A N 1
ATOM 1262 C CA . ARG A 1 161 ? 54.088 2.221 -52.620 1.00 78.50 161 ARG A CA 1
ATOM 1263 C C . ARG A 1 161 ? 55.356 1.474 -53.048 1.00 78.50 161 ARG A C 1
ATOM 1265 O O . ARG A 1 161 ? 55.612 0.380 -52.536 1.00 78.50 161 ARG A O 1
ATOM 1272 N N . ASP A 1 162 ? 56.100 1.988 -54.023 1.00 80.19 162 ASP A N 1
ATOM 1273 C CA . ASP A 1 162 ? 57.316 1.343 -54.529 1.00 80.19 162 ASP A CA 1
ATOM 1274 C C . ASP A 1 162 ? 58.592 1.710 -53.740 1.00 80.19 162 ASP A C 1
ATOM 1276 O O . ASP A 1 162 ? 59.620 1.031 -53.870 1.00 80.19 162 ASP A O 1
ATOM 1280 N N . GLY A 1 163 ? 58.500 2.698 -52.842 1.00 78.56 163 GLY A N 1
ATOM 1281 C CA . GLY A 1 163 ? 59.580 3.155 -51.972 1.00 78.56 163 GLY A CA 1
ATOM 1282 C C . GLY A 1 163 ? 60.675 3.931 -52.707 1.00 78.56 163 GLY A C 1
ATOM 1283 O O . GLY A 1 163 ? 61.816 3.993 -52.217 1.00 78.56 163 GLY A O 1
ATOM 1284 N N . GLU A 1 164 ? 60.374 4.491 -53.881 1.00 82.38 164 GLU A N 1
ATOM 1285 C CA . GLU A 1 164 ? 61.302 5.296 -54.678 1.00 82.38 164 GLU A CA 1
ATOM 1286 C C . GLU A 1 164 ? 61.468 6.738 -54.155 1.00 82.38 164 GLU A C 1
ATOM 1288 O O . GLU A 1 164 ? 62.323 7.473 -54.663 1.00 82.38 164 GLU A O 1
ATOM 1293 N N . ARG A 1 165 ? 60.797 7.105 -53.049 1.00 75.12 165 ARG A N 1
ATOM 1294 C CA . ARG A 1 165 ? 60.817 8.434 -52.407 1.00 75.12 165 ARG A CA 1
ATOM 1295 C C . ARG A 1 165 ? 60.209 9.524 -53.286 1.00 75.12 165 ARG A C 1
ATOM 1297 O O . ARG A 1 165 ? 60.759 10.626 -53.355 1.00 75.12 165 ARG A O 1
ATOM 1304 N N . GLY A 1 166 ? 59.080 9.227 -53.919 1.00 82.38 166 GLY A N 1
ATOM 1305 C CA . GLY A 1 166 ? 58.294 10.187 -54.691 1.00 82.38 166 GLY A CA 1
ATOM 1306 C C . GLY A 1 166 ? 57.028 9.535 -55.230 1.00 82.38 166 GLY A C 1
ATOM 1307 O O . GLY A 1 166 ? 57.109 8.498 -55.870 1.00 82.38 166 GLY A O 1
ATOM 1308 N N . ILE A 1 167 ? 55.869 10.152 -55.005 1.00 87.94 167 ILE A N 1
ATOM 1309 C CA . ILE A 1 167 ? 54.575 9.570 -55.382 1.00 87.94 167 ILE A CA 1
ATOM 1310 C C . ILE A 1 167 ? 54.252 9.948 -56.826 1.00 87.94 167 ILE A C 1
ATOM 1312 O O . ILE A 1 167 ? 54.038 11.123 -57.138 1.00 87.94 167 ILE A O 1
ATOM 1316 N N . SER A 1 168 ? 54.181 8.967 -57.721 1.00 89.00 168 SER A N 1
ATOM 1317 C CA . SER A 1 168 ? 53.750 9.187 -59.103 1.00 89.00 168 SER A CA 1
ATOM 1318 C C . SER A 1 168 ? 52.226 9.325 -59.230 1.00 89.00 168 SER A C 1
ATOM 1320 O O . SER A 1 168 ? 51.449 8.842 -58.402 1.00 89.00 168 SER A O 1
ATOM 1322 N N . GLN A 1 169 ? 51.765 9.941 -60.327 1.00 87.31 169 GLN A N 1
ATOM 1323 C CA . GLN A 1 169 ? 50.327 10.073 -60.607 1.00 87.31 169 GLN A CA 1
ATOM 1324 C C . GLN A 1 169 ? 49.635 8.707 -60.713 1.00 87.31 169 GLN A C 1
ATOM 1326 O O . GLN A 1 169 ? 48.479 8.562 -60.327 1.00 87.31 169 GLN A O 1
ATOM 1331 N N . GLU A 1 170 ? 50.337 7.698 -61.230 1.00 86.94 170 GLU A N 1
ATOM 1332 C CA . GLU A 1 170 ? 49.813 6.339 -61.366 1.00 86.94 170 GLU A CA 1
ATOM 1333 C C . GLU A 1 170 ? 49.692 5.634 -60.008 1.00 86.94 170 GLU A C 1
ATOM 1335 O O . GLU A 1 170 ? 48.722 4.915 -59.777 1.00 86.94 170 GLU A O 1
ATOM 1340 N N . GLU A 1 171 ? 50.619 5.869 -59.079 1.00 86.75 171 GLU A N 1
ATOM 1341 C CA . GLU A 1 171 ? 50.529 5.346 -57.712 1.00 86.75 171 GLU A CA 1
ATOM 1342 C C . GLU A 1 171 ? 49.390 5.985 -56.929 1.00 86.75 171 GLU A C 1
ATOM 1344 O O . GLU A 1 171 ? 48.590 5.256 -56.346 1.00 86.75 171 GLU A O 1
ATOM 1349 N N . ALA A 1 172 ? 49.245 7.311 -56.997 1.00 86.38 172 ALA A N 1
ATOM 1350 C CA . ALA A 1 172 ? 48.126 8.010 -56.371 1.00 86.38 172 ALA A CA 1
ATOM 1351 C C . ALA A 1 172 ? 46.772 7.521 -56.913 1.00 86.38 172 ALA A C 1
ATOM 1353 O O . ALA A 1 172 ? 45.837 7.317 -56.143 1.00 86.38 172 ALA A O 1
ATOM 1354 N N . VAL A 1 173 ? 46.667 7.274 -58.226 1.00 88.94 173 VAL A N 1
ATOM 1355 C CA . VAL A 1 173 ? 45.457 6.702 -58.842 1.00 88.94 173 VAL A CA 1
ATOM 1356 C C . VAL A 1 173 ? 45.216 5.266 -58.382 1.00 88.94 173 VAL A C 1
ATOM 1358 O O . VAL A 1 173 ? 44.103 4.949 -57.978 1.00 88.94 173 VAL A O 1
ATOM 1361 N N . ASN A 1 174 ? 46.236 4.404 -58.391 1.00 88.94 174 ASN A N 1
ATOM 1362 C CA . ASN A 1 174 ? 46.095 3.017 -57.942 1.00 88.94 174 ASN A CA 1
ATOM 1363 C C . ASN A 1 174 ? 45.662 2.938 -56.474 1.00 88.94 174 ASN A C 1
ATOM 1365 O O . ASN A 1 174 ? 44.814 2.124 -56.124 1.00 88.94 174 ASN A O 1
ATOM 1369 N N . LEU A 1 175 ? 46.230 3.784 -55.618 1.00 88.62 175 LEU A N 1
ATOM 1370 C CA . LEU A 1 175 ? 45.889 3.848 -54.201 1.00 88.62 175 LEU A CA 1
ATOM 1371 C C . LEU A 1 175 ? 44.513 4.478 -53.956 1.00 88.62 175 LEU A C 1
ATOM 1373 O O . LEU A 1 175 ? 43.817 4.077 -53.028 1.00 88.62 175 LEU A O 1
ATOM 1377 N N . LEU A 1 176 ? 44.063 5.380 -54.828 1.00 89.69 176 LEU A N 1
ATOM 1378 C CA . LEU A 1 176 ? 42.688 5.871 -54.819 1.00 89.69 176 LEU A CA 1
ATOM 1379 C C . LEU A 1 176 ? 41.688 4.780 -55.234 1.00 89.69 176 LEU A C 1
ATOM 1381 O O . LEU A 1 176 ? 40.643 4.633 -54.606 1.00 89.69 176 LEU A O 1
ATOM 1385 N N . GLU A 1 177 ? 42.014 3.971 -56.243 1.00 91.25 177 GLU A N 1
ATOM 1386 C CA . GLU A 1 177 ? 41.219 2.788 -56.601 1.00 91.25 177 GLU A CA 1
ATOM 1387 C C . GLU A 1 177 ? 41.182 1.765 -55.452 1.00 91.25 177 GLU A C 1
ATOM 1389 O O . GLU A 1 177 ? 40.158 1.110 -55.253 1.00 91.25 177 GLU A O 1
ATOM 1394 N N . VAL A 1 178 ? 42.256 1.659 -54.661 1.00 89.31 178 VAL A N 1
ATOM 1395 C CA . VAL A 1 178 ? 42.290 0.869 -53.416 1.00 89.31 178 VAL A CA 1
ATOM 1396 C C . VAL A 1 178 ? 41.394 1.475 -52.331 1.00 89.31 178 VAL A C 1
ATOM 1398 O O . VAL A 1 178 ? 40.650 0.744 -51.677 1.00 89.31 178 VAL A O 1
ATOM 1401 N N . ALA A 1 179 ? 41.384 2.801 -52.176 1.00 89.00 179 ALA A N 1
ATOM 1402 C CA . ALA A 1 179 ? 40.530 3.494 -51.210 1.00 89.00 179 ALA A CA 1
ATOM 1403 C C . ALA A 1 179 ? 39.032 3.350 -51.490 1.00 89.00 179 ALA A C 1
ATOM 1405 O O . ALA A 1 179 ? 38.237 3.261 -50.555 1.00 89.00 179 ALA A O 1
ATOM 1406 N N . TYR A 1 180 ? 38.644 3.279 -52.762 1.00 90.62 180 TYR A N 1
ATOM 1407 C CA . TYR A 1 180 ? 37.255 3.071 -53.184 1.00 90.62 180 TYR A CA 1
ATOM 1408 C C . TYR A 1 180 ? 36.887 1.588 -53.379 1.00 90.62 180 TYR A C 1
ATOM 1410 O O . TYR A 1 180 ? 35.805 1.290 -53.880 1.00 90.62 180 TYR A O 1
ATOM 1418 N N . GLY A 1 181 ? 37.766 0.641 -53.027 1.00 88.06 181 GLY A N 1
ATOM 1419 C CA . GLY A 1 181 ? 37.484 -0.791 -53.194 1.00 88.06 181 GLY A CA 1
ATOM 1420 C C . GLY A 1 181 ? 37.281 -1.212 -54.659 1.00 88.06 181 GLY A C 1
ATOM 1421 O O . GLY A 1 181 ? 36.604 -2.199 -54.944 1.00 88.06 181 GLY A O 1
ATOM 1422 N N . VAL A 1 182 ? 37.829 -0.455 -55.615 1.00 90.31 182 VAL A N 1
ATOM 1423 C CA . VAL A 1 182 ? 37.838 -0.779 -57.054 1.00 90.31 182 VAL A CA 1
ATOM 1424 C C . VAL A 1 182 ? 38.982 -1.736 -57.370 1.00 90.31 182 VAL A C 1
ATOM 1426 O O . VAL A 1 182 ? 38.827 -2.650 -58.185 1.00 90.31 182 VAL A O 1
ATOM 1429 N N . ARG A 1 183 ? 40.116 -1.564 -56.689 1.00 89.00 183 ARG A N 1
ATOM 1430 C CA . ARG A 1 183 ? 41.314 -2.391 -56.825 1.00 89.00 183 ARG A CA 1
ATOM 1431 C C . ARG A 1 183 ? 41.754 -2.914 -55.460 1.00 89.00 183 ARG A C 1
ATOM 1433 O O . ARG A 1 183 ? 41.612 -2.233 -54.456 1.00 89.00 183 ARG A O 1
ATOM 1440 N N . SER A 1 184 ? 42.299 -4.122 -55.412 1.00 86.38 184 SER A N 1
ATOM 1441 C CA . SER A 1 184 ? 42.921 -4.658 -54.202 1.00 86.38 184 SER A CA 1
ATOM 1442 C C . SER A 1 184 ? 44.304 -4.051 -53.986 1.00 86.38 184 SER A C 1
ATOM 1444 O O . SER A 1 184 ? 44.947 -3.587 -54.933 1.00 86.38 184 SER A O 1
ATOM 1446 N N . TRP A 1 185 ? 44.827 -4.150 -52.763 1.00 81.56 185 TRP A N 1
ATOM 1447 C CA . TRP A 1 185 ? 46.209 -3.751 -52.471 1.00 81.56 185 TRP A CA 1
ATOM 1448 C C . TRP A 1 185 ? 47.242 -4.420 -53.406 1.00 81.56 185 TRP A C 1
ATOM 1450 O O . TRP A 1 185 ? 48.248 -3.814 -53.773 1.00 81.56 185 TRP A O 1
ATOM 1460 N N . ALA A 1 186 ? 46.980 -5.660 -53.837 1.00 80.38 186 ALA A N 1
ATOM 1461 C CA . ALA A 1 186 ? 47.840 -6.432 -54.740 1.00 80.38 186 ALA A CA 1
ATOM 1462 C C . ALA A 1 186 ? 47.705 -6.044 -56.229 1.00 80.38 186 ALA A C 1
ATOM 1464 O O . ALA A 1 186 ? 48.462 -6.535 -57.063 1.00 80.38 186 ALA A O 1
ATOM 1465 N N . GLY A 1 187 ? 46.764 -5.162 -56.575 1.00 83.25 187 GLY A N 1
ATOM 1466 C CA . GLY A 1 187 ? 46.588 -4.640 -57.928 1.00 83.25 187 GLY A CA 1
ATOM 1467 C C . GLY A 1 187 ? 45.473 -5.296 -58.751 1.00 83.25 187 GLY A C 1
ATOM 1468 O O . GLY A 1 187 ? 45.247 -4.875 -59.885 1.00 83.25 187 GLY A O 1
ATOM 1469 N N . MET A 1 188 ? 44.752 -6.277 -58.207 1.00 87.50 188 MET A N 1
ATOM 1470 C CA . MET A 1 188 ? 43.618 -6.936 -58.873 1.00 87.50 188 MET A CA 1
ATOM 1471 C C . MET A 1 188 ? 42.384 -6.030 -58.886 1.00 87.50 188 MET A C 1
ATOM 1473 O O . MET A 1 188 ? 42.074 -5.404 -57.876 1.00 87.50 188 MET A O 1
ATOM 1477 N N . LEU A 1 189 ? 41.639 -5.994 -59.994 1.00 88.56 189 LEU A N 1
ATOM 1478 C CA . LEU A 1 189 ? 40.339 -5.316 -60.033 1.00 88.56 189 LEU A CA 1
ATOM 1479 C C . LEU A 1 189 ? 39.308 -6.101 -59.218 1.00 88.56 189 LEU A C 1
ATOM 1481 O O . LEU A 1 189 ? 39.034 -7.261 -59.517 1.00 88.56 189 LEU A O 1
ATOM 1485 N N . LEU A 1 190 ? 38.718 -5.452 -58.218 1.00 88.31 190 LEU A N 1
ATOM 1486 C CA . LEU A 1 190 ? 37.642 -5.995 -57.386 1.00 88.31 190 LEU A CA 1
ATOM 1487 C C . LEU A 1 190 ? 36.266 -5.775 -58.021 1.00 88.31 190 LEU A C 1
ATOM 1489 O O . LEU A 1 190 ? 35.335 -6.527 -57.749 1.00 88.31 190 LEU A O 1
ATOM 1493 N N . ARG A 1 191 ? 36.138 -4.771 -58.891 1.00 89.94 191 ARG A N 1
ATOM 1494 C CA . ARG A 1 191 ? 34.903 -4.404 -59.593 1.00 89.94 191 ARG A CA 1
ATOM 1495 C C . ARG A 1 191 ? 35.177 -4.421 -61.091 1.00 89.94 191 ARG A C 1
ATOM 1497 O O . ARG A 1 191 ? 36.181 -3.870 -61.538 1.00 89.94 191 ARG A O 1
ATOM 1504 N N . ARG A 1 192 ? 34.324 -5.091 -61.867 1.00 89.25 192 ARG A N 1
ATOM 1505 C CA . ARG A 1 192 ? 34.424 -5.138 -63.335 1.00 89.25 192 ARG A CA 1
ATOM 1506 C C . ARG A 1 192 ? 33.214 -4.466 -63.970 1.00 89.25 192 ARG A C 1
ATOM 1508 O O . ARG A 1 192 ? 32.102 -4.602 -63.469 1.00 89.25 192 ARG A O 1
ATOM 1515 N N . ASP A 1 193 ? 33.428 -3.855 -65.133 1.00 87.00 193 ASP A N 1
ATOM 1516 C CA . ASP A 1 193 ? 32.402 -3.113 -65.881 1.00 87.00 193 ASP A CA 1
ATOM 1517 C C . ASP A 1 193 ? 31.157 -3.948 -66.217 1.00 87.00 193 ASP A C 1
ATOM 1519 O O . ASP A 1 193 ? 30.093 -3.399 -66.450 1.00 87.00 193 ASP A O 1
ATOM 1523 N N . ASN A 1 194 ? 31.242 -5.280 -66.218 1.00 87.31 194 ASN A N 1
ATOM 1524 C CA . ASN A 1 194 ? 30.096 -6.166 -66.454 1.00 87.31 194 ASN A CA 1
ATOM 1525 C C . ASN A 1 194 ? 29.166 -6.348 -65.235 1.00 87.31 194 ASN A C 1
ATOM 1527 O O . ASN A 1 194 ? 28.269 -7.191 -65.277 1.00 87.31 194 ASN A O 1
ATOM 1531 N N . GLY A 1 195 ? 29.379 -5.599 -64.148 1.00 86.19 195 GLY A N 1
ATOM 1532 C CA . GLY A 1 195 ? 28.570 -5.656 -62.927 1.00 86.19 195 GLY A CA 1
ATOM 1533 C C . GLY A 1 195 ? 28.977 -6.758 -61.945 1.00 86.19 195 GLY A C 1
ATOM 1534 O O . GLY A 1 195 ? 28.315 -6.938 -60.921 1.00 86.19 195 GLY A O 1
ATOM 1535 N N . HIS A 1 196 ? 30.060 -7.491 -62.228 1.00 89.38 196 HIS A N 1
ATOM 1536 C CA . HIS A 1 196 ? 30.607 -8.473 -61.299 1.00 89.38 196 HIS A CA 1
ATOM 1537 C C . HIS A 1 196 ? 31.514 -7.821 -60.252 1.00 89.38 196 HIS A C 1
ATOM 1539 O O . HIS A 1 196 ? 32.400 -7.025 -60.581 1.00 89.38 196 HIS A O 1
ATOM 1545 N N . VAL A 1 197 ? 31.345 -8.246 -59.002 1.00 89.69 197 VAL A N 1
ATOM 1546 C CA . VAL A 1 197 ? 32.155 -7.814 -57.857 1.00 89.69 197 VAL A CA 1
ATOM 1547 C C . VAL A 1 197 ? 32.840 -9.020 -57.232 1.00 89.69 197 VAL A C 1
ATOM 1549 O O . VAL A 1 197 ? 32.234 -10.084 -57.084 1.00 89.69 197 VAL A O 1
ATOM 1552 N N . PHE A 1 198 ? 34.107 -8.869 -56.859 1.00 89.06 198 PHE A N 1
ATOM 1553 C CA . PHE A 1 198 ? 34.846 -9.892 -56.138 1.00 89.06 198 PHE A CA 1
ATOM 1554 C C . PHE A 1 198 ? 34.305 -10.041 -54.717 1.00 89.06 198 PHE A C 1
ATOM 1556 O O . PHE A 1 198 ? 34.190 -9.082 -53.956 1.00 89.06 198 PHE A O 1
ATOM 1563 N N . ASN A 1 199 ? 33.999 -11.275 -54.342 1.00 87.19 199 ASN A N 1
ATOM 1564 C CA . ASN A 1 199 ? 33.542 -11.629 -53.014 1.00 87.19 199 ASN A CA 1
ATOM 1565 C C . ASN A 1 199 ? 34.745 -11.900 -52.105 1.00 87.19 199 ASN A C 1
ATOM 1567 O O . ASN A 1 199 ? 35.055 -13.051 -51.786 1.00 87.19 199 ASN A O 1
ATOM 1571 N N . SER A 1 200 ? 35.423 -10.830 -51.676 1.00 82.00 200 SER A N 1
ATOM 1572 C CA . SER A 1 200 ? 36.576 -10.894 -50.764 1.00 82.00 200 SER A CA 1
ATOM 1573 C C . SER A 1 200 ? 36.241 -11.616 -49.457 1.00 82.00 200 SER A C 1
ATOM 1575 O O . SER A 1 200 ? 37.082 -12.313 -48.886 1.00 82.00 200 SER A O 1
ATOM 1577 N N . MET A 1 201 ? 35.007 -11.474 -48.965 1.00 76.81 201 MET A N 1
ATOM 1578 C CA . MET A 1 201 ? 34.514 -12.225 -47.805 1.00 76.81 201 MET A CA 1
ATOM 1579 C C . MET A 1 201 ? 34.453 -13.732 -48.098 1.00 76.81 201 MET A C 1
ATOM 1581 O O . MET A 1 201 ? 34.964 -14.539 -47.323 1.00 76.81 201 MET A O 1
ATOM 1585 N N . GLY A 1 202 ? 33.842 -14.122 -49.216 1.00 78.81 202 GLY A N 1
ATOM 1586 C CA . GLY A 1 202 ? 33.718 -15.511 -49.651 1.00 78.81 202 GLY A CA 1
ATOM 1587 C C . GLY A 1 202 ? 35.068 -16.164 -49.945 1.00 78.81 202 GLY A C 1
ATOM 1588 O O . GLY A 1 202 ? 35.232 -17.352 -49.672 1.00 78.81 202 GLY A O 1
ATOM 1589 N N . PHE A 1 203 ? 36.038 -15.391 -50.437 1.00 85.25 203 PHE A N 1
ATOM 1590 C CA . PHE A 1 203 ? 37.425 -15.818 -50.612 1.00 85.25 203 PHE A CA 1
ATOM 1591 C C . PHE A 1 203 ? 38.087 -16.121 -49.259 1.00 85.25 203 PHE A C 1
ATOM 1593 O O . PHE A 1 203 ? 38.492 -17.256 -49.024 1.00 85.25 203 PHE A O 1
ATOM 1600 N N . ARG A 1 204 ? 38.071 -15.167 -48.314 1.00 80.44 204 ARG A N 1
ATOM 1601 C CA . ARG A 1 204 ? 38.609 -15.352 -46.947 1.00 80.44 204 ARG A CA 1
ATOM 1602 C C . ARG A 1 204 ? 37.919 -16.457 -46.155 1.00 80.44 204 ARG A C 1
ATOM 1604 O O . ARG A 1 204 ? 38.513 -17.057 -45.268 1.00 80.44 204 ARG A O 1
ATOM 1611 N N . TYR A 1 205 ? 36.634 -16.683 -46.408 1.00 79.31 205 TYR A N 1
ATOM 1612 C CA . TYR A 1 205 ? 35.905 -17.782 -45.790 1.00 79.31 205 TYR A CA 1
ATOM 1613 C C . TYR A 1 205 ? 36.369 -19.138 -46.333 1.00 79.31 205 TYR A C 1
ATOM 1615 O O . TYR A 1 205 ? 36.388 -20.115 -45.582 1.00 79.31 205 TYR A O 1
ATOM 1623 N N . GLN A 1 206 ? 36.696 -19.204 -47.625 1.00 82.50 206 GLN A N 1
ATOM 1624 C CA . GLN A 1 206 ? 37.171 -20.420 -48.272 1.00 82.50 206 GLN A CA 1
ATOM 1625 C C . GLN A 1 206 ? 38.600 -20.753 -47.865 1.00 82.50 206 GLN A C 1
ATOM 1627 O O . GLN A 1 206 ? 38.820 -21.909 -47.542 1.00 82.50 206 GLN A O 1
ATOM 1632 N N . ASP A 1 207 ? 39.487 -19.765 -47.781 1.00 85.81 207 ASP A N 1
ATOM 1633 C CA . ASP A 1 207 ? 40.838 -19.870 -47.217 1.00 85.81 207 ASP A CA 1
ATOM 1634 C C . ASP A 1 207 ? 40.767 -20.233 -45.711 1.00 85.81 207 ASP A C 1
ATOM 1636 O O . ASP A 1 207 ? 40.455 -19.412 -44.837 1.00 85.81 207 ASP A O 1
ATOM 1640 N N . ALA A 1 208 ? 40.901 -21.522 -45.390 1.00 83.00 208 ALA A N 1
ATOM 1641 C CA . ALA A 1 208 ? 40.621 -22.044 -44.058 1.00 83.00 208 ALA A CA 1
ATOM 1642 C C . ALA A 1 208 ? 41.817 -21.884 -43.118 1.00 83.00 208 ALA A C 1
ATOM 1644 O O . ALA A 1 208 ? 41.608 -21.653 -41.918 1.00 83.00 208 ALA A O 1
ATOM 1645 N N . ASP A 1 209 ? 43.033 -22.002 -43.645 1.00 83.88 209 ASP A N 1
ATOM 1646 C CA . ASP A 1 209 ? 44.284 -21.863 -42.903 1.00 83.88 209 ASP A CA 1
ATOM 1647 C C . ASP A 1 209 ? 44.875 -20.439 -42.932 1.00 83.88 209 ASP A C 1
ATOM 1649 O O . ASP A 1 209 ? 45.704 -20.116 -42.073 1.00 83.88 209 ASP A O 1
ATOM 1653 N N . ARG A 1 210 ? 44.311 -19.555 -43.765 1.00 81.50 210 ARG A N 1
ATOM 1654 C CA . ARG A 1 210 ? 44.595 -18.117 -43.865 1.00 81.50 210 ARG A CA 1
ATOM 1655 C C . ARG A 1 210 ? 45.969 -17.814 -44.434 1.00 81.50 210 ARG A C 1
ATOM 1657 O O . ARG A 1 210 ? 46.613 -16.853 -43.994 1.00 81.50 210 ARG A O 1
ATOM 1664 N N . ASP A 1 211 ? 46.433 -18.633 -45.363 1.00 85.25 211 ASP A N 1
ATOM 1665 C CA . ASP A 1 211 ? 47.695 -18.407 -46.054 1.00 85.25 211 ASP A CA 1
ATOM 1666 C C . ASP A 1 211 ? 47.567 -17.453 -47.260 1.00 85.25 211 ASP A C 1
ATOM 1668 O O . ASP A 1 211 ? 48.585 -16.994 -47.786 1.00 85.25 211 ASP A O 1
ATOM 1672 N N . GLY A 1 212 ? 46.340 -17.048 -47.610 1.00 82.69 212 GLY A N 1
ATOM 1673 C CA . GLY A 1 212 ? 46.041 -16.088 -48.668 1.00 82.69 212 GLY A CA 1
ATOM 1674 C C . GLY A 1 212 ? 45.761 -16.716 -50.032 1.00 82.69 212 GLY A C 1
ATOM 1675 O O . GLY A 1 212 ? 45.575 -15.966 -50.994 1.00 82.69 212 GLY A O 1
ATOM 1676 N N . VAL A 1 213 ? 45.703 -18.045 -50.127 1.00 89.00 213 VAL A N 1
ATOM 1677 C CA . VAL A 1 213 ? 45.307 -18.790 -51.328 1.00 89.00 213 VAL A CA 1
ATOM 1678 C C . VAL A 1 213 ? 44.227 -19.822 -50.982 1.00 89.00 213 VAL A C 1
ATOM 1680 O O . VAL A 1 213 ? 43.947 -20.094 -49.821 1.00 89.00 213 VAL A O 1
ATOM 1683 N N . ILE A 1 214 ? 43.536 -20.371 -51.986 1.00 87.38 214 ILE A N 1
ATOM 1684 C CA . ILE A 1 214 ? 42.561 -21.453 -51.769 1.00 87.38 214 ILE A CA 1
ATOM 1685 C C . ILE A 1 214 ? 43.155 -22.763 -52.271 1.00 87.38 214 ILE A C 1
ATOM 1687 O O . ILE A 1 214 ? 43.265 -22.989 -53.476 1.00 87.38 214 ILE A O 1
ATOM 1691 N N . GLY A 1 215 ? 43.486 -23.656 -51.344 1.00 88.38 215 GLY A N 1
ATOM 1692 C CA . GLY A 1 215 ? 43.960 -24.996 -51.642 1.00 88.38 215 GLY A CA 1
ATOM 1693 C C . GLY A 1 215 ? 42.858 -26.057 -51.723 1.00 88.38 215 GLY A C 1
ATOM 1694 O O . GLY A 1 215 ? 41.669 -25.866 -51.425 1.00 88.38 215 GLY A O 1
ATOM 1695 N N . SER A 1 216 ? 43.281 -27.267 -52.094 1.00 85.00 216 SER A N 1
ATOM 1696 C CA . SER A 1 216 ? 42.410 -28.449 -52.066 1.00 85.00 216 SER A CA 1
ATOM 1697 C C . SER A 1 216 ? 41.995 -28.852 -50.643 1.00 85.00 216 SER A C 1
ATOM 1699 O O . SER A 1 216 ? 40.904 -29.397 -50.462 1.00 85.00 216 SER A O 1
ATOM 1701 N N . GLU A 1 217 ? 42.827 -28.593 -49.628 1.00 85.25 217 GLU A N 1
ATOM 1702 C CA . GLU A 1 217 ? 42.512 -28.868 -48.217 1.00 85.25 217 GLU A CA 1
ATOM 1703 C C . GLU A 1 217 ? 41.459 -27.887 -47.684 1.00 85.25 217 GLU A C 1
ATOM 1705 O O . GLU A 1 217 ? 40.464 -28.316 -47.093 1.00 85.25 217 GLU A O 1
ATOM 1710 N N . ASP A 1 218 ? 41.596 -26.601 -48.004 1.00 86.50 218 ASP A N 1
ATOM 1711 C CA . ASP A 1 218 ? 40.617 -25.555 -47.692 1.00 86.50 218 ASP A CA 1
ATOM 1712 C C . ASP A 1 218 ? 39.234 -25.877 -48.249 1.00 86.50 218 ASP A C 1
ATOM 1714 O O . ASP A 1 218 ? 38.219 -25.855 -47.544 1.00 86.50 218 ASP A O 1
ATOM 1718 N N . THR A 1 219 ? 39.197 -26.281 -49.519 1.00 83.56 219 THR A N 1
ATOM 1719 C CA . THR A 1 219 ? 37.964 -26.655 -50.215 1.00 83.56 219 THR A CA 1
ATOM 1720 C C . THR A 1 219 ? 37.312 -27.891 -49.586 1.00 83.56 219 THR A C 1
ATOM 1722 O O . THR A 1 219 ? 36.087 -27.928 -49.434 1.00 83.56 219 THR A O 1
ATOM 1725 N N . GLN A 1 220 ? 38.097 -28.886 -49.157 1.00 85.50 220 GLN A N 1
ATOM 1726 C CA . GLN A 1 220 ? 37.584 -30.058 -48.435 1.00 85.50 220 GLN A CA 1
ATOM 1727 C C . GLN A 1 220 ? 36.977 -29.665 -47.083 1.00 85.50 220 GLN A C 1
ATOM 1729 O O . GLN A 1 220 ? 35.868 -30.097 -46.759 1.00 85.50 220 GLN A O 1
ATOM 1734 N N . VAL A 1 221 ? 37.663 -28.817 -46.309 1.00 83.81 221 VAL A N 1
ATOM 1735 C CA . VAL A 1 221 ? 37.209 -28.363 -44.985 1.00 83.81 221 VAL A CA 1
ATOM 1736 C C . VAL A 1 221 ? 35.945 -27.518 -45.103 1.00 83.81 221 VAL A C 1
ATOM 1738 O O . VAL A 1 221 ? 34.954 -27.775 -44.414 1.00 83.81 221 VAL A O 1
ATOM 1741 N N . ARG A 1 222 ? 35.958 -26.514 -45.983 1.00 82.25 222 ARG A N 1
ATOM 1742 C CA . ARG A 1 222 ? 34.866 -25.550 -46.110 1.00 82.25 222 ARG A CA 1
ATOM 1743 C C . ARG A 1 222 ? 33.711 -26.123 -46.899 1.00 82.25 222 ARG A C 1
ATOM 1745 O O . ARG A 1 222 ? 32.601 -26.108 -46.388 1.00 82.25 222 ARG A O 1
ATOM 1752 N N . ARG A 1 223 ? 33.915 -26.679 -48.094 1.00 80.06 223 ARG A N 1
ATOM 1753 C CA . ARG A 1 223 ? 32.811 -27.170 -48.943 1.00 80.06 223 ARG A CA 1
ATOM 1754 C C . ARG A 1 223 ? 32.385 -28.610 -48.637 1.00 80.06 223 ARG A C 1
ATOM 1756 O O . ARG A 1 223 ? 31.437 -29.086 -49.256 1.00 80.06 223 ARG A O 1
ATOM 1763 N N . LYS A 1 224 ? 33.039 -29.294 -47.684 1.00 80.75 224 LYS A N 1
ATOM 1764 C CA . LYS A 1 224 ? 32.793 -30.711 -47.337 1.00 80.75 224 LYS A CA 1
ATOM 1765 C C . LYS A 1 224 ? 32.852 -31.629 -48.568 1.00 80.75 224 LYS A C 1
ATOM 1767 O O . LYS A 1 224 ? 32.090 -32.589 -48.673 1.00 80.75 224 LYS A O 1
ATOM 1772 N N . MET A 1 225 ? 33.726 -31.291 -49.513 1.00 81.50 225 MET A N 1
ATOM 1773 C CA . MET A 1 225 ? 33.970 -32.060 -50.734 1.00 81.50 225 MET A CA 1
ATOM 1774 C C . MET A 1 225 ? 35.008 -33.152 -50.467 1.00 81.50 225 MET A C 1
ATOM 1776 O O . MET A 1 225 ? 35.813 -33.033 -49.545 1.00 81.50 225 MET A O 1
ATOM 1780 N N . ASP A 1 226 ? 34.989 -34.224 -51.258 1.00 87.25 226 ASP A N 1
ATOM 1781 C CA . ASP A 1 226 ? 36.091 -35.185 -51.255 1.00 87.25 226 ASP A CA 1
ATOM 1782 C C . ASP A 1 226 ? 37.327 -34.617 -51.977 1.00 87.25 226 ASP A C 1
ATOM 1784 O O . ASP A 1 226 ? 37.250 -33.624 -52.703 1.00 87.25 226 ASP A O 1
ATOM 1788 N N . ALA A 1 227 ? 38.488 -35.231 -51.739 1.00 81.94 227 ALA A N 1
ATOM 1789 C CA . ALA A 1 227 ? 39.768 -34.737 -52.244 1.00 81.94 227 ALA A CA 1
ATOM 1790 C C . ALA A 1 227 ? 39.869 -34.732 -53.782 1.00 81.94 227 ALA A C 1
ATOM 1792 O O . ALA A 1 227 ? 40.596 -33.911 -54.336 1.00 81.94 227 ALA A O 1
ATOM 1793 N N . GLU A 1 228 ? 39.155 -35.629 -54.471 1.00 85.00 228 GLU A N 1
ATOM 1794 C CA . GLU A 1 228 ? 39.171 -35.716 -55.937 1.00 85.00 228 GLU A CA 1
ATOM 1795 C C . GLU A 1 228 ? 38.366 -34.560 -56.541 1.00 85.00 228 GLU A C 1
ATOM 1797 O O . GLU A 1 228 ? 38.897 -33.798 -57.346 1.00 85.00 228 GLU A O 1
ATOM 1802 N N . ALA A 1 229 ? 37.139 -34.341 -56.062 1.00 83.69 229 ALA A N 1
ATOM 1803 C CA . ALA A 1 229 ? 36.296 -33.227 -56.488 1.00 83.69 229 ALA A CA 1
ATOM 1804 C C . ALA A 1 229 ? 36.886 -31.856 -56.112 1.00 83.69 229 ALA A C 1
ATOM 1806 O O . ALA A 1 229 ? 36.772 -30.903 -56.884 1.00 83.69 229 ALA A O 1
ATOM 1807 N N . ALA A 1 230 ? 37.534 -31.745 -54.946 1.00 83.00 230 ALA A N 1
ATOM 1808 C CA . ALA A 1 230 ? 38.241 -30.529 -54.549 1.00 83.00 230 ALA A CA 1
ATOM 1809 C C . ALA A 1 230 ? 39.423 -30.240 -55.490 1.00 83.00 230 ALA A C 1
ATOM 1811 O O . ALA A 1 230 ? 39.560 -29.114 -55.959 1.00 83.00 230 ALA A O 1
ATOM 1812 N N . GLY A 1 231 ? 40.229 -31.253 -55.823 1.00 83.19 231 GLY A N 1
ATOM 1813 C CA . GLY A 1 231 ? 41.338 -31.111 -56.769 1.00 83.19 231 GLY A CA 1
ATOM 1814 C C . GLY A 1 231 ? 40.885 -30.733 -58.184 1.00 83.19 231 GLY A C 1
ATOM 1815 O O . GLY A 1 231 ? 41.495 -29.866 -58.802 1.00 83.19 231 GLY A O 1
ATOM 1816 N N . GLU A 1 232 ? 39.792 -31.320 -58.684 1.00 86.00 232 GLU A N 1
ATOM 1817 C CA . GLU A 1 232 ? 39.211 -30.958 -59.989 1.00 86.00 232 GLU A CA 1
ATOM 1818 C C . GLU A 1 232 ? 38.694 -29.514 -60.030 1.00 86.00 232 GLU A C 1
ATOM 1820 O O . GLU A 1 232 ? 38.785 -28.854 -61.067 1.00 86.00 232 GLU A O 1
ATOM 1825 N N . LEU A 1 233 ? 38.149 -29.016 -58.914 1.00 83.56 233 LEU A N 1
ATOM 1826 C CA . LEU A 1 233 ? 37.670 -27.641 -58.818 1.00 83.56 233 LEU A CA 1
ATOM 1827 C C . LEU A 1 233 ? 38.827 -26.639 -58.866 1.00 83.56 233 LEU A C 1
ATOM 1829 O O . LEU A 1 233 ? 38.737 -25.679 -59.625 1.00 83.56 233 LEU A O 1
ATOM 1833 N N . ILE A 1 234 ? 39.894 -26.875 -58.096 1.00 87.31 234 ILE A N 1
ATOM 1834 C CA . ILE A 1 234 ? 41.098 -26.031 -58.109 1.00 87.31 234 ILE A CA 1
ATOM 1835 C C . ILE A 1 234 ? 41.719 -26.038 -59.510 1.00 87.31 234 ILE A C 1
ATOM 1837 O O . ILE A 1 234 ? 41.823 -24.990 -60.137 1.00 87.31 234 ILE A O 1
ATOM 1841 N N . ALA A 1 235 ? 41.961 -27.219 -60.085 1.00 86.00 235 ALA A N 1
ATOM 1842 C CA . ALA A 1 235 ? 42.578 -27.361 -61.408 1.00 86.00 235 ALA A CA 1
ATOM 1843 C C . ALA A 1 235 ? 41.789 -26.712 -62.564 1.00 86.00 235 ALA A C 1
ATOM 1845 O O . ALA A 1 235 ? 42.329 -26.508 -63.649 1.00 86.00 235 ALA A O 1
ATOM 1846 N N . ARG A 1 236 ? 40.492 -26.420 -62.383 1.00 86.50 236 ARG A N 1
ATOM 1847 C CA . ARG A 1 236 ? 39.687 -25.709 -63.389 1.00 86.50 236 ARG A CA 1
ATOM 1848 C C . ARG A 1 236 ? 40.032 -24.218 -63.466 1.00 86.50 236 ARG A C 1
ATOM 1850 O O . ARG A 1 236 ? 39.837 -23.628 -64.530 1.00 86.50 236 ARG A O 1
ATOM 1857 N N . PHE A 1 237 ? 40.455 -23.618 -62.359 1.00 84.75 237 PHE A N 1
ATOM 1858 C CA . PHE A 1 237 ? 40.658 -22.173 -62.234 1.00 84.75 237 PHE A CA 1
ATOM 1859 C C . PHE A 1 237 ? 42.117 -21.778 -61.988 1.00 84.75 237 PHE A C 1
ATOM 1861 O O . PHE A 1 237 ? 42.452 -20.631 -62.267 1.00 84.75 237 PHE A O 1
ATOM 1868 N N . ASP A 1 238 ? 42.945 -22.728 -61.554 1.00 87.31 238 ASP A N 1
ATOM 1869 C CA . ASP A 1 238 ? 44.398 -22.636 -61.396 1.00 87.31 238 ASP A CA 1
ATOM 1870 C C . ASP A 1 238 ? 45.043 -22.474 -62.784 1.00 87.31 238 ASP A C 1
ATOM 1872 O O . ASP A 1 238 ? 45.046 -23.397 -63.608 1.00 87.31 238 ASP A O 1
ATOM 1876 N N . ARG A 1 239 ? 45.466 -21.248 -63.108 1.00 85.00 239 ARG A N 1
ATOM 1877 C CA . ARG A 1 239 ? 46.000 -20.882 -64.427 1.00 85.00 239 ARG A CA 1
ATOM 1878 C C . ARG A 1 239 ? 47.503 -21.082 -64.493 1.00 85.00 239 ARG A C 1
ATOM 1880 O O . ARG A 1 239 ? 48.010 -21.299 -65.599 1.00 85.00 239 ARG A O 1
ATOM 1887 N N . ASP A 1 240 ? 48.204 -20.927 -63.376 1.00 87.88 240 ASP A N 1
ATOM 1888 C CA . ASP A 1 240 ? 49.656 -21.075 -63.309 1.00 87.88 240 ASP A CA 1
ATOM 1889 C C . ASP A 1 240 ? 50.127 -22.491 -62.917 1.00 87.88 240 ASP A C 1
ATOM 1891 O O . ASP A 1 240 ? 51.317 -22.798 -63.046 1.00 87.88 240 ASP A O 1
ATOM 1895 N N . GLU A 1 241 ? 49.174 -23.378 -62.618 1.00 87.06 241 GLU A N 1
ATOM 1896 C CA . GLU A 1 241 ? 49.338 -24.786 -62.255 1.00 87.06 241 GLU A CA 1
ATOM 1897 C C . GLU A 1 241 ? 50.124 -24.984 -60.942 1.00 87.06 241 GLU A C 1
ATOM 1899 O O . GLU A 1 241 ? 50.828 -25.995 -60.784 1.00 87.06 241 GLU A O 1
ATOM 1904 N N . ASP A 1 242 ? 50.043 -24.036 -59.999 1.00 87.38 242 ASP A N 1
ATOM 1905 C CA . ASP A 1 242 ? 50.737 -24.107 -58.707 1.00 87.38 242 ASP A CA 1
ATOM 1906 C C . ASP A 1 242 ? 50.021 -24.972 -57.648 1.00 87.38 242 ASP A C 1
ATOM 1908 O O . ASP A 1 242 ? 50.624 -25.352 -56.635 1.00 87.38 242 ASP A O 1
ATOM 1912 N N . GLY A 1 243 ? 48.790 -25.408 -57.936 1.00 84.44 243 GLY A N 1
ATOM 1913 C CA . GLY A 1 243 ? 47.981 -26.275 -57.081 1.00 84.44 243 GLY A CA 1
ATOM 1914 C C . GLY A 1 243 ? 47.160 -25.537 -56.022 1.00 84.44 243 GLY A C 1
ATOM 1915 O O . GLY A 1 243 ? 46.526 -26.196 -55.186 1.00 84.44 243 GLY A O 1
ATOM 1916 N N . THR A 1 244 ? 47.150 -24.209 -56.055 1.00 89.31 244 THR A N 1
ATOM 1917 C CA . THR A 1 244 ? 46.320 -23.322 -55.240 1.00 89.31 244 THR A CA 1
ATOM 1918 C C . THR A 1 244 ? 45.571 -22.335 -56.139 1.00 89.31 244 THR A C 1
ATOM 1920 O O . THR A 1 244 ? 45.696 -22.385 -57.355 1.00 89.31 244 THR A O 1
ATOM 1923 N N . LEU A 1 245 ? 44.680 -21.521 -55.572 1.00 88.69 245 LEU A N 1
ATOM 1924 C CA . LEU A 1 245 ? 44.064 -20.404 -56.290 1.00 88.69 245 LEU A CA 1
ATOM 1925 C C . LEU A 1 245 ? 44.405 -19.113 -55.570 1.00 88.69 245 LEU A C 1
ATOM 1927 O O . LEU A 1 245 ? 43.967 -18.914 -54.429 1.00 88.69 245 LEU A O 1
ATOM 1931 N N . ASP A 1 246 ? 45.112 -18.217 -56.247 1.00 87.12 246 ASP A N 1
ATOM 1932 C CA . ASP A 1 246 ? 45.232 -16.838 -55.789 1.00 87.12 246 ASP A CA 1
ATOM 1933 C C . ASP A 1 246 ? 43.903 -16.069 -55.961 1.00 87.12 246 ASP A C 1
ATOM 1935 O O . ASP A 1 246 ? 42.892 -16.596 -56.438 1.00 87.12 246 ASP A O 1
ATOM 1939 N N . ALA A 1 247 ? 43.865 -14.801 -55.550 1.00 83.25 247 ALA A N 1
ATOM 1940 C CA . ALA A 1 247 ? 42.646 -13.998 -55.639 1.00 83.25 247 ALA A CA 1
ATOM 1941 C C . ALA A 1 247 ? 42.136 -13.805 -57.092 1.00 83.25 247 ALA A C 1
ATOM 1943 O O . ALA A 1 247 ? 40.923 -13.780 -57.320 1.00 83.25 247 ALA A O 1
ATOM 1944 N N . GLU A 1 248 ? 43.030 -13.704 -58.081 1.00 85.44 248 GLU A N 1
ATOM 1945 C CA . GLU A 1 248 ? 42.703 -13.453 -59.495 1.00 85.44 248 GLU A CA 1
ATOM 1946 C C . GLU A 1 248 ? 42.229 -14.732 -60.207 1.00 85.44 248 GLU A C 1
ATOM 1948 O O . GLU A 1 248 ? 41.371 -14.699 -61.104 1.00 85.44 248 GLU A O 1
ATOM 1953 N N . GLU A 1 249 ? 42.756 -15.881 -59.804 1.00 87.25 249 GLU A N 1
ATOM 1954 C CA . GLU A 1 249 ? 42.319 -17.208 -60.235 1.00 87.25 249 GLU A CA 1
ATOM 1955 C C . GLU A 1 249 ? 40.991 -17.590 -59.581 1.00 87.25 249 GLU A C 1
ATOM 1957 O O . GLU A 1 249 ? 40.053 -18.031 -60.258 1.00 87.25 249 GLU A O 1
ATOM 1962 N N . ALA A 1 250 ? 40.847 -17.295 -58.287 1.00 85.31 250 ALA A N 1
ATOM 1963 C CA . ALA A 1 250 ? 39.624 -17.516 -57.528 1.00 85.31 250 ALA A CA 1
ATOM 1964 C C . ALA A 1 250 ? 38.450 -16.627 -57.974 1.00 85.31 250 ALA A C 1
ATOM 1966 O O . ALA A 1 250 ? 37.311 -16.882 -57.570 1.00 85.31 250 ALA A O 1
ATOM 1967 N N . TRP A 1 251 ? 38.662 -15.640 -58.856 1.00 85.19 251 TRP A N 1
ATOM 1968 C CA . TRP A 1 251 ? 37.594 -14.831 -59.461 1.00 85.19 251 TRP A CA 1
ATOM 1969 C C . TRP A 1 251 ? 36.443 -15.683 -60.021 1.00 85.19 251 TRP A C 1
ATOM 1971 O O . TRP A 1 251 ? 35.275 -15.313 -59.921 1.00 85.19 251 TRP A O 1
ATOM 1981 N N . GLY A 1 252 ? 36.749 -16.843 -60.609 1.00 78.88 252 GLY A N 1
ATOM 1982 C CA . GLY A 1 252 ? 35.740 -17.739 -61.185 1.00 78.88 252 GLY A CA 1
ATOM 1983 C C . GLY A 1 252 ? 34.803 -18.393 -60.161 1.00 78.88 252 GLY A C 1
ATOM 1984 O O . GLY A 1 252 ? 33.726 -18.854 -60.539 1.00 78.88 252 GLY A O 1
ATOM 1985 N N . ILE A 1 253 ? 35.188 -18.427 -58.882 1.00 80.44 253 ILE A N 1
ATOM 1986 C CA . ILE A 1 253 ? 34.454 -19.103 -57.799 1.00 80.44 253 ILE A CA 1
ATOM 1987 C C . ILE A 1 253 ? 34.064 -18.182 -56.636 1.00 80.44 253 ILE A C 1
ATOM 1989 O O . ILE A 1 253 ? 33.280 -18.603 -55.784 1.00 80.44 253 ILE A O 1
ATOM 1993 N N . SER A 1 254 ? 34.592 -16.958 -56.605 1.00 85.44 254 SER A N 1
ATOM 1994 C CA . SER A 1 254 ? 34.421 -15.973 -55.532 1.00 85.44 254 SER A CA 1
ATOM 1995 C C . SER A 1 254 ? 34.014 -14.609 -56.102 1.00 85.44 254 SER A C 1
ATOM 1997 O O . SER A 1 254 ? 34.577 -13.587 -55.729 1.00 85.44 254 SER A O 1
ATOM 1999 N N . ARG A 1 255 ? 33.043 -14.582 -57.021 1.00 88.25 255 ARG A N 1
ATOM 2000 C CA . ARG A 1 255 ? 32.435 -13.355 -57.566 1.00 88.25 255 ARG A CA 1
ATOM 2001 C C . ARG A 1 255 ? 30.923 -13.368 -57.389 1.00 88.25 255 ARG A C 1
ATOM 2003 O O . ARG A 1 255 ? 30.316 -14.435 -57.417 1.00 88.25 255 ARG A O 1
ATOM 2010 N N . GLU A 1 256 ? 30.328 -12.189 -57.300 1.00 88.00 256 GLU A N 1
ATOM 2011 C CA . GLU A 1 256 ? 28.879 -11.988 -57.280 1.00 88.00 256 GLU A CA 1
ATOM 2012 C C . GLU A 1 256 ? 28.440 -11.164 -58.495 1.00 88.00 256 GLU A C 1
ATOM 2014 O O . GLU A 1 256 ? 29.126 -10.226 -58.902 1.00 88.00 256 GLU A O 1
ATOM 2019 N N . ASP A 1 257 ? 27.291 -11.516 -59.072 1.00 89.81 257 ASP A N 1
ATOM 2020 C CA . ASP A 1 257 ? 26.618 -10.742 -60.120 1.00 89.81 257 ASP A CA 1
ATOM 2021 C C . ASP A 1 257 ? 25.532 -9.878 -59.487 1.00 89.81 257 ASP A C 1
ATOM 2023 O O . ASP A 1 257 ? 24.418 -10.342 -59.247 1.00 89.81 257 ASP A O 1
ATOM 2027 N N . ILE A 1 258 ? 25.874 -8.626 -59.185 1.00 89.50 258 ILE A N 1
ATOM 2028 C CA . ILE A 1 258 ? 25.023 -7.754 -58.371 1.00 89.50 258 ILE A CA 1
ATOM 2029 C C . ILE A 1 258 ? 23.702 -7.423 -59.071 1.00 89.50 258 ILE A C 1
ATOM 2031 O O . ILE A 1 258 ? 22.666 -7.386 -58.412 1.00 89.50 258 ILE A O 1
ATOM 2035 N N . LEU A 1 259 ? 23.716 -7.253 -60.398 1.00 91.00 259 LEU A N 1
ATOM 2036 C CA . LEU A 1 259 ? 22.496 -7.024 -61.175 1.00 91.00 259 LEU A CA 1
ATOM 2037 C C . LEU A 1 259 ? 21.569 -8.238 -61.115 1.00 91.00 259 LEU A C 1
ATOM 2039 O O . LEU A 1 259 ? 20.383 -8.085 -60.844 1.00 91.00 259 LEU A O 1
ATOM 2043 N N . SER A 1 260 ? 22.104 -9.449 -61.290 1.00 90.00 260 SER A N 1
ATOM 2044 C CA . SER A 1 260 ? 21.287 -10.658 -61.141 1.00 90.00 260 SER A CA 1
ATOM 2045 C C . SER A 1 260 ? 20.769 -10.820 -59.709 1.00 90.00 260 SER A C 1
ATOM 2047 O O . SER A 1 260 ? 19.616 -11.187 -59.532 1.00 90.00 260 SER A O 1
ATOM 2049 N N . ARG A 1 261 ? 21.566 -10.486 -58.683 1.00 89.38 261 ARG A N 1
ATOM 2050 C CA . ARG A 1 261 ? 21.120 -10.547 -57.280 1.00 89.38 261 ARG A CA 1
ATOM 2051 C C . ARG A 1 261 ? 19.977 -9.583 -56.968 1.00 89.38 261 ARG A C 1
ATOM 2053 O O . ARG A 1 261 ? 19.065 -9.978 -56.255 1.00 89.38 261 ARG A O 1
ATOM 2060 N N . PHE A 1 262 ? 20.034 -8.355 -57.484 1.00 92.31 262 PHE A N 1
ATOM 2061 C CA . PHE A 1 262 ? 18.950 -7.378 -57.351 1.00 92.31 262 PHE A CA 1
ATOM 2062 C C . PHE A 1 262 ? 17.664 -7.912 -57.988 1.00 92.31 262 PHE A C 1
ATOM 2064 O O . PHE A 1 262 ? 16.620 -7.975 -57.352 1.00 92.31 262 PHE A O 1
ATOM 2071 N N . LEU A 1 263 ? 17.766 -8.388 -59.228 1.00 92.12 263 LEU A N 1
ATOM 2072 C CA . LEU A 1 263 ? 16.628 -8.925 -59.964 1.00 92.12 263 LEU A CA 1
ATOM 2073 C C . LEU A 1 263 ? 16.072 -10.212 -59.333 1.00 92.12 263 LEU A C 1
ATOM 2075 O O . LEU A 1 263 ? 14.875 -10.451 -59.405 1.00 92.12 263 LEU A O 1
ATOM 2079 N N . ASP A 1 264 ? 16.900 -11.058 -58.726 1.00 90.19 264 ASP A N 1
ATOM 2080 C CA . ASP A 1 264 ? 16.431 -12.253 -58.013 1.00 90.19 264 ASP A CA 1
ATOM 2081 C C . ASP A 1 264 ? 15.755 -11.912 -56.671 1.00 90.19 264 ASP A C 1
ATOM 2083 O O . ASP A 1 264 ? 14.964 -12.716 -56.174 1.00 90.19 264 ASP A O 1
ATOM 2087 N N . ALA A 1 265 ? 16.079 -10.755 -56.083 1.00 89.94 265 ALA A N 1
ATOM 2088 C CA . ALA A 1 265 ? 15.480 -10.265 -54.844 1.00 89.94 265 ALA A CA 1
ATOM 2089 C C . ALA A 1 265 ? 14.105 -9.615 -55.065 1.00 89.94 265 ALA A C 1
ATOM 2091 O O . ALA A 1 265 ? 13.262 -9.712 -54.183 1.00 89.94 265 ALA A O 1
ATOM 2092 N N . ASP A 1 266 ? 13.873 -9.013 -56.233 1.00 92.88 266 ASP A N 1
ATOM 2093 C CA . ASP A 1 266 ? 12.586 -8.429 -56.628 1.00 92.88 266 ASP A CA 1
ATOM 2094 C C . ASP A 1 266 ? 11.568 -9.549 -56.915 1.00 92.88 266 ASP A C 1
ATOM 2096 O O . ASP A 1 266 ? 11.596 -10.205 -57.968 1.00 92.88 266 ASP A O 1
ATOM 2100 N N . MET A 1 267 ? 10.702 -9.812 -55.934 1.00 89.94 267 MET A N 1
ATOM 2101 C CA . MET A 1 267 ? 9.764 -10.932 -55.941 1.00 89.94 267 MET A CA 1
ATOM 2102 C C . MET A 1 267 ? 8.443 -10.566 -56.615 1.00 89.94 267 MET A C 1
ATOM 2104 O O . MET A 1 267 ? 7.802 -11.446 -57.208 1.00 89.94 267 MET A O 1
ATOM 2108 N N . ASP A 1 268 ? 8.014 -9.309 -56.512 1.00 91.38 268 ASP A N 1
ATOM 2109 C CA . ASP A 1 268 ? 6.782 -8.814 -57.128 1.00 91.38 268 ASP A CA 1
ATOM 2110 C C . ASP A 1 268 ? 6.970 -8.341 -58.588 1.00 91.38 268 ASP A C 1
ATOM 2112 O O . ASP A 1 268 ? 5.988 -8.170 -59.321 1.00 91.38 268 ASP A O 1
ATOM 2116 N N . LEU A 1 269 ? 8.226 -8.276 -59.044 1.00 92.56 269 LEU A N 1
ATOM 2117 C CA . LEU A 1 269 ? 8.685 -7.885 -60.376 1.00 92.56 269 LEU A CA 1
ATOM 2118 C C . LEU A 1 269 ? 8.414 -6.409 -60.699 1.00 92.56 269 LEU A C 1
ATOM 2120 O O . LEU A 1 269 ? 8.177 -6.051 -61.865 1.00 92.56 269 LEU A O 1
ATOM 2124 N N . ASN A 1 270 ? 8.414 -5.539 -59.691 1.00 91.44 270 ASN A N 1
ATOM 2125 C CA . ASN A 1 270 ? 8.145 -4.118 -59.852 1.00 91.44 270 ASN A CA 1
ATOM 2126 C C . ASN A 1 270 ? 9.387 -3.293 -60.262 1.00 91.44 270 ASN A C 1
ATOM 2128 O O . ASN A 1 270 ? 9.211 -2.171 -60.738 1.00 91.44 270 ASN A O 1
ATOM 2132 N N . GLY A 1 271 ? 10.593 -3.865 -60.243 1.00 90.12 271 GLY A N 1
ATOM 2133 C CA . GLY A 1 271 ? 11.854 -3.215 -60.623 1.00 90.12 271 GLY A CA 1
ATOM 2134 C C . GLY A 1 271 ? 12.524 -2.420 -59.502 1.00 90.12 271 GLY A C 1
ATOM 2135 O O . GLY A 1 271 ? 13.536 -1.766 -59.759 1.00 90.12 271 GLY A O 1
ATOM 2136 N N . LEU A 1 272 ? 11.972 -2.481 -58.298 1.00 93.12 272 LEU A N 1
ATOM 2137 C CA . LEU A 1 272 ? 12.442 -1.873 -57.063 1.00 93.12 272 LEU A CA 1
ATOM 2138 C C . LEU A 1 272 ? 12.521 -2.977 -55.992 1.00 93.12 272 LEU A C 1
ATOM 2140 O O . LEU A 1 272 ? 12.053 -4.093 -56.205 1.00 93.12 272 LEU A O 1
ATOM 2144 N N . LEU A 1 273 ? 13.179 -2.702 -54.867 1.00 91.94 273 LEU A N 1
ATOM 2145 C CA . LEU A 1 273 ? 13.224 -3.624 -53.731 1.00 91.94 273 LEU A CA 1
ATOM 2146 C C . LEU A 1 273 ? 12.565 -2.995 -52.514 1.00 91.94 273 LEU A C 1
ATOM 2148 O O . LEU A 1 273 ? 13.087 -2.031 -51.953 1.00 91.94 273 LEU A O 1
ATOM 2152 N N . SER A 1 274 ? 11.471 -3.594 -52.061 1.00 90.50 274 SER A N 1
ATOM 2153 C CA . SER A 1 274 ? 10.909 -3.293 -50.746 1.00 90.50 274 SER A CA 1
ATOM 2154 C C . SER A 1 274 ? 11.790 -3.855 -49.620 1.00 90.50 274 SER A C 1
ATOM 2156 O O . SER A 1 274 ? 12.578 -4.787 -49.813 1.00 90.50 274 SER A O 1
ATOM 2158 N N . GLU A 1 275 ? 11.635 -3.334 -48.400 1.00 86.31 275 GLU A N 1
ATOM 2159 C CA . GLU A 1 275 ? 12.356 -3.837 -47.219 1.00 86.31 275 GLU A CA 1
ATOM 2160 C C . GLU A 1 275 ? 12.131 -5.347 -47.003 1.00 86.31 275 GLU A C 1
ATOM 2162 O O . GLU A 1 275 ? 13.067 -6.100 -46.722 1.00 86.31 275 GLU A O 1
ATOM 2167 N N . ALA A 1 276 ? 10.895 -5.814 -47.198 1.00 86.81 276 ALA A N 1
ATOM 2168 C CA . ALA A 1 276 ? 10.535 -7.220 -47.035 1.00 86.81 276 ALA A CA 1
ATOM 2169 C C . ALA A 1 276 ? 11.252 -8.130 -48.047 1.00 86.81 276 ALA A C 1
ATOM 2171 O O . ALA A 1 276 ? 11.749 -9.197 -47.680 1.00 86.81 276 ALA A O 1
ATOM 2172 N N . GLU A 1 277 ? 11.335 -7.706 -49.308 1.00 90.00 277 GLU A N 1
ATOM 2173 C CA . GLU A 1 277 ? 12.056 -8.429 -50.361 1.00 90.00 277 GLU A CA 1
ATOM 2174 C C . GLU A 1 277 ? 13.558 -8.465 -50.088 1.00 90.00 277 GLU A C 1
ATOM 2176 O O . GLU A 1 277 ? 14.194 -9.516 -50.207 1.00 90.00 277 GLU A O 1
ATOM 2181 N N . LEU A 1 278 ? 14.120 -7.342 -49.636 1.00 86.44 278 LEU A N 1
ATOM 2182 C CA . LEU A 1 278 ? 15.525 -7.241 -49.266 1.00 86.44 278 LEU A CA 1
ATOM 2183 C C . LEU A 1 278 ? 15.879 -8.184 -48.102 1.00 86.44 278 LEU A C 1
ATOM 2185 O O . LEU A 1 278 ? 16.899 -8.876 -48.162 1.00 86.44 278 LEU A O 1
ATOM 2189 N N . LEU A 1 279 ? 15.034 -8.252 -47.066 1.00 83.62 279 LEU A N 1
ATOM 2190 C CA . LEU A 1 279 ? 15.214 -9.132 -45.904 1.00 83.62 279 LEU A CA 1
ATOM 2191 C C . LEU A 1 279 ? 15.082 -10.621 -46.258 1.00 83.62 279 LEU A C 1
ATOM 2193 O O . LEU A 1 279 ? 15.863 -11.441 -45.758 1.00 83.62 279 LEU A O 1
ATOM 2197 N N . GLU A 1 280 ? 14.130 -10.979 -47.124 1.00 85.75 280 GLU A N 1
ATOM 2198 C CA . GLU A 1 280 ? 13.928 -12.360 -47.583 1.00 85.75 280 GLU A CA 1
ATOM 2199 C C . GLU A 1 280 ? 15.084 -12.824 -48.487 1.00 85.75 280 GLU A C 1
ATOM 2201 O O . GLU A 1 280 ? 15.578 -13.948 -48.349 1.00 85.75 280 GLU A O 1
ATOM 2206 N N . ALA A 1 281 ? 15.568 -11.951 -49.376 1.00 83.06 281 ALA A N 1
ATOM 2207 C CA . ALA A 1 281 ? 16.665 -12.250 -50.295 1.00 83.06 281 ALA A CA 1
ATOM 2208 C C . ALA A 1 281 ? 18.055 -12.225 -49.629 1.00 83.06 281 ALA A C 1
ATOM 2210 O O . ALA A 1 281 ? 19.002 -12.857 -50.125 1.00 83.06 281 ALA A O 1
ATOM 2211 N N . ALA A 1 282 ? 18.211 -11.508 -48.511 1.00 79.69 282 ALA A N 1
ATOM 2212 C CA . ALA A 1 282 ? 19.468 -11.425 -47.781 1.00 79.69 282 ALA A CA 1
ATOM 2213 C C . ALA A 1 282 ? 19.850 -12.784 -47.145 1.00 79.69 282 ALA A C 1
ATOM 2215 O O . ALA A 1 282 ? 19.046 -13.412 -46.447 1.00 79.69 282 ALA A O 1
ATOM 2216 N N . PRO A 1 283 ? 21.105 -13.255 -47.318 1.00 74.06 283 PRO A N 1
ATOM 2217 C CA . PRO A 1 283 ? 21.600 -14.437 -46.613 1.00 74.06 283 PRO A CA 1
ATOM 2218 C C . PRO A 1 283 ? 21.451 -14.305 -45.088 1.00 74.06 283 PRO A C 1
ATOM 2220 O O . PRO A 1 283 ? 21.624 -13.209 -44.566 1.00 74.06 283 PRO A O 1
ATOM 2223 N N . ASP A 1 284 ? 21.234 -15.412 -44.357 1.00 68.19 284 ASP A N 1
ATOM 2224 C CA . ASP A 1 284 ? 21.035 -15.410 -42.887 1.00 68.19 284 ASP A CA 1
ATOM 2225 C C . ASP A 1 284 ? 22.086 -14.570 -42.138 1.00 68.19 284 ASP A C 1
ATOM 2227 O O . ASP A 1 284 ? 21.764 -13.810 -41.232 1.00 68.19 284 ASP A O 1
ATOM 2231 N N . TYR A 1 285 ? 23.354 -14.686 -42.545 1.00 69.12 285 TYR A N 1
ATOM 2232 C CA . TYR A 1 285 ? 24.469 -13.967 -41.926 1.00 69.12 285 TYR A CA 1
ATOM 2233 C C . TYR A 1 285 ? 24.525 -12.479 -42.297 1.00 69.12 285 TYR A C 1
ATOM 2235 O O . TYR A 1 285 ? 25.287 -11.751 -41.670 1.00 69.12 285 TYR A O 1
ATOM 2243 N N . ARG A 1 286 ? 23.764 -12.039 -43.311 1.00 70.88 286 ARG A N 1
ATOM 2244 C CA . ARG A 1 286 ? 23.656 -10.639 -43.739 1.00 70.88 286 ARG A CA 1
ATOM 2245 C C . ARG A 1 286 ? 22.357 -9.937 -43.343 1.00 70.88 286 ARG A C 1
ATOM 2247 O O . ARG A 1 286 ? 22.322 -8.710 -43.388 1.00 70.88 286 ARG A O 1
ATOM 2254 N N . ARG A 1 287 ? 21.328 -10.678 -42.913 1.00 71.81 287 ARG A N 1
ATOM 2255 C CA . ARG A 1 287 ? 20.022 -10.103 -42.542 1.00 71.81 287 ARG A CA 1
ATOM 2256 C C . ARG A 1 287 ? 20.105 -9.003 -41.485 1.00 71.81 287 ARG A C 1
ATOM 2258 O O . ARG A 1 287 ? 19.375 -8.034 -41.610 1.00 71.81 287 ARG A O 1
ATOM 2265 N N . GLY A 1 288 ? 21.017 -9.125 -40.514 1.00 68.06 288 GLY A N 1
ATOM 2266 C CA . GLY A 1 288 ? 21.179 -8.128 -39.445 1.00 68.06 288 GLY A CA 1
ATOM 2267 C C . GLY A 1 288 ? 21.424 -6.711 -39.967 1.00 68.06 288 GLY A C 1
ATOM 2268 O O . GLY A 1 288 ? 20.783 -5.782 -39.511 1.00 68.06 288 GLY A O 1
ATOM 2269 N N . ILE A 1 289 ? 22.236 -6.551 -41.022 1.00 72.56 289 ILE A N 1
ATOM 2270 C CA . ILE A 1 289 ? 22.509 -5.223 -41.607 1.00 72.56 289 ILE A CA 1
ATOM 2271 C C . ILE A 1 289 ? 21.425 -4.816 -42.610 1.00 72.56 289 ILE A C 1
ATOM 2273 O O . ILE A 1 289 ? 21.207 -3.630 -42.813 1.00 72.56 289 ILE A O 1
ATOM 2277 N N . ALA A 1 290 ? 20.712 -5.768 -43.220 1.00 75.38 290 ALA A N 1
ATOM 2278 C CA . ALA A 1 290 ? 19.695 -5.461 -44.226 1.00 75.38 290 ALA A CA 1
ATOM 2279 C C . ALA A 1 290 ? 18.567 -4.556 -43.698 1.00 75.38 290 ALA A C 1
ATOM 2281 O O . ALA A 1 290 ? 18.099 -3.706 -44.446 1.00 75.38 290 ALA A O 1
ATOM 2282 N N . ALA A 1 291 ? 18.213 -4.673 -42.413 1.00 70.56 291 ALA A N 1
ATOM 2283 C CA . ALA A 1 291 ? 17.221 -3.813 -41.758 1.00 70.56 291 ALA A CA 1
ATOM 2284 C C . ALA A 1 291 ? 17.663 -2.338 -41.623 1.00 70.56 291 ALA A C 1
ATOM 2286 O O . ALA A 1 291 ? 16.832 -1.443 -41.574 1.00 70.56 291 ALA A O 1
ATOM 2287 N N . PHE A 1 292 ? 18.969 -2.065 -41.578 1.00 73.12 292 PHE A N 1
ATOM 2288 C CA . PHE A 1 292 ? 19.521 -0.711 -41.398 1.00 73.12 292 PHE A CA 1
ATOM 2289 C C . PHE A 1 292 ? 19.875 -0.023 -42.714 1.00 73.12 292 PHE A C 1
ATOM 2291 O O . PHE A 1 292 ? 20.067 1.184 -42.784 1.00 73.12 292 PHE A O 1
ATOM 2298 N N . VAL A 1 293 ? 19.987 -0.806 -43.782 1.00 74.56 293 VAL A N 1
ATOM 2299 C CA . VAL A 1 293 ? 20.344 -0.312 -45.113 1.00 74.56 293 VAL A CA 1
ATOM 2300 C C . VAL A 1 293 ? 19.236 0.552 -45.703 1.00 74.56 293 VAL A C 1
ATOM 2302 O O . VAL A 1 293 ? 19.510 1.414 -46.528 1.00 74.56 293 VAL A O 1
ATOM 2305 N N . PHE A 1 294 ? 17.991 0.331 -45.296 1.00 77.06 294 PHE A N 1
ATOM 2306 C CA . PHE A 1 294 ? 16.849 0.954 -45.939 1.00 77.06 294 PHE A CA 1
ATOM 2307 C C . PHE A 1 294 ? 16.828 2.490 -45.793 1.00 77.06 294 PHE A C 1
ATOM 2309 O O . PHE A 1 294 ? 16.871 3.176 -46.817 1.00 77.06 294 PHE A O 1
ATOM 2316 N N . PRO A 1 295 ? 16.874 3.066 -44.571 1.00 78.38 295 PRO A N 1
ATOM 2317 C CA . PRO A 1 295 ? 16.703 4.511 -44.388 1.00 78.38 295 PRO A CA 1
ATOM 2318 C C . PRO A 1 295 ? 17.844 5.361 -44.969 1.00 78.38 295 PRO A C 1
ATOM 2320 O O . PRO A 1 295 ? 17.616 6.494 -45.388 1.00 78.38 295 PRO A O 1
ATOM 2323 N N . GLY A 1 296 ? 19.068 4.822 -45.010 1.00 81.50 296 GLY A N 1
ATOM 2324 C CA . GLY A 1 296 ? 20.249 5.543 -45.500 1.00 81.50 296 GLY A CA 1
ATOM 2325 C C . GLY A 1 296 ? 20.450 5.513 -47.021 1.00 81.50 296 GLY A C 1
ATOM 2326 O O . GLY A 1 296 ? 21.217 6.313 -47.572 1.00 81.50 296 GLY A O 1
ATOM 2327 N N . PHE A 1 297 ? 19.788 4.585 -47.723 1.00 88.19 297 PHE A N 1
ATOM 2328 C CA . PHE A 1 297 ? 20.024 4.333 -49.151 1.00 88.19 297 PHE A CA 1
ATOM 2329 C C . PHE A 1 297 ? 18.812 4.589 -50.052 1.00 88.19 297 PHE A C 1
ATOM 2331 O O . PHE A 1 297 ? 19.032 4.779 -51.245 1.00 88.19 297 PHE A O 1
ATOM 2338 N N . ASP A 1 298 ? 17.597 4.694 -49.508 1.00 87.62 298 ASP A N 1
ATOM 2339 C CA . ASP A 1 298 ? 16.412 5.220 -50.204 1.00 87.62 298 ASP A CA 1
ATOM 2340 C C . ASP A 1 298 ? 16.548 6.749 -50.384 1.00 87.62 298 ASP A C 1
ATOM 2342 O O . ASP A 1 298 ? 16.304 7.555 -49.477 1.00 87.62 298 ASP A O 1
ATOM 2346 N N . ARG A 1 299 ? 17.052 7.176 -51.547 1.00 82.19 299 ARG A N 1
ATOM 2347 C CA . ARG A 1 299 ? 17.463 8.566 -51.790 1.00 82.19 299 ARG A CA 1
ATOM 2348 C C . ARG A 1 299 ? 16.272 9.462 -52.087 1.00 82.19 299 ARG A C 1
ATOM 2350 O O . ARG A 1 299 ? 16.321 10.656 -51.764 1.00 82.19 299 ARG A O 1
ATOM 2357 N N . ASP A 1 300 ? 15.264 8.941 -52.770 1.00 85.69 300 ASP A N 1
ATOM 2358 C CA . ASP A 1 300 ? 14.054 9.684 -53.107 1.00 85.69 300 ASP A CA 1
ATOM 2359 C C . ASP A 1 300 ? 12.933 9.526 -52.068 1.00 85.69 300 ASP A C 1
ATOM 2361 O O . ASP A 1 300 ? 11.963 10.293 -52.121 1.00 85.69 300 ASP A O 1
ATOM 2365 N N . ARG A 1 301 ? 13.158 8.701 -51.035 1.00 84.31 301 ARG A N 1
ATOM 2366 C CA . ARG A 1 301 ? 12.278 8.467 -49.881 1.00 84.31 301 ARG A CA 1
ATOM 2367 C C . ARG A 1 301 ? 10.938 7.887 -50.309 1.00 84.31 301 ARG A C 1
ATOM 2369 O O . ARG A 1 301 ? 9.896 8.271 -49.760 1.00 84.31 301 ARG A O 1
ATOM 2376 N N . ASP A 1 302 ? 10.957 7.051 -51.340 1.00 87.19 302 ASP A N 1
ATOM 2377 C CA . ASP A 1 302 ? 9.759 6.436 -51.897 1.00 87.19 302 ASP A CA 1
ATOM 2378 C C . ASP A 1 302 ? 9.361 5.137 -51.179 1.00 87.19 302 ASP A C 1
ATOM 2380 O O . ASP A 1 302 ? 8.236 4.658 -51.361 1.00 87.19 302 ASP A O 1
ATOM 2384 N N . GLY A 1 303 ? 10.201 4.655 -50.261 1.00 86.19 303 GLY A N 1
ATOM 2385 C CA . GLY A 1 303 ? 9.955 3.440 -49.506 1.00 86.19 303 GLY A CA 1
ATOM 2386 C C . GLY A 1 303 ? 10.343 2.168 -50.258 1.00 86.19 303 GLY A C 1
ATOM 2387 O O . GLY A 1 303 ? 9.936 1.090 -49.816 1.00 86.19 303 GLY A O 1
ATOM 2388 N N . GLU A 1 304 ? 11.116 2.263 -51.347 1.00 90.62 304 GLU A N 1
ATOM 2389 C CA . GLU A 1 304 ? 11.709 1.157 -52.111 1.00 90.62 304 GLU A CA 1
ATOM 2390 C C . GLU A 1 304 ? 13.171 1.492 -52.511 1.00 90.62 304 GLU A C 1
ATOM 2392 O O . GLU A 1 304 ? 13.617 2.627 -52.421 1.00 90.62 304 GLU A O 1
ATOM 2397 N N . LEU A 1 305 ? 13.977 0.495 -52.901 1.00 91.56 305 LEU A N 1
ATOM 2398 C CA . LEU A 1 305 ? 15.336 0.727 -53.420 1.00 91.56 305 LEU A CA 1
ATOM 2399 C C . LEU A 1 305 ? 15.399 0.446 -54.918 1.00 91.56 305 LEU A C 1
ATOM 2401 O O . LEU A 1 305 ? 15.166 -0.684 -55.359 1.00 91.56 305 LEU A O 1
ATOM 2405 N N . ASN A 1 306 ? 15.824 1.429 -55.708 1.00 91.56 306 ASN A N 1
ATOM 2406 C CA . ASN A 1 306 ? 16.209 1.194 -57.096 1.00 91.56 306 ASN A CA 1
ATOM 2407 C C . ASN A 1 306 ? 17.593 0.522 -57.194 1.00 91.56 306 ASN A C 1
ATOM 2409 O O . ASN A 1 306 ? 18.346 0.403 -56.222 1.00 91.56 306 ASN A O 1
ATOM 2413 N N . PHE A 1 307 ? 17.965 0.069 -58.396 1.00 91.62 307 PHE A N 1
ATOM 2414 C CA . PHE A 1 307 ? 19.226 -0.654 -58.586 1.00 91.62 307 PHE A CA 1
ATOM 2415 C C . PHE A 1 307 ? 20.464 0.155 -58.177 1.00 91.62 307 PHE A C 1
ATOM 2417 O O . PHE A 1 307 ? 21.397 -0.418 -57.615 1.00 91.62 307 PHE A O 1
ATOM 2424 N N . MET A 1 308 ? 20.494 1.466 -58.433 1.00 90.25 308 MET A N 1
ATOM 2425 C CA . MET A 1 308 ? 21.653 2.304 -58.104 1.00 90.25 308 MET A CA 1
ATOM 2426 C C . MET A 1 308 ? 21.797 2.478 -56.590 1.00 90.25 308 MET A C 1
ATOM 2428 O O . MET A 1 308 ? 22.908 2.404 -56.060 1.00 90.25 308 MET A O 1
ATOM 2432 N N . GLU A 1 309 ? 20.680 2.628 -55.884 1.00 91.25 309 GLU A N 1
ATOM 2433 C CA . GLU A 1 309 ? 20.632 2.683 -54.421 1.00 91.25 309 GLU A CA 1
ATOM 2434 C C . GLU A 1 309 ? 21.094 1.364 -53.807 1.00 91.25 309 GLU A C 1
ATOM 2436 O O . GLU A 1 309 ? 22.061 1.348 -53.039 1.00 91.25 309 GLU A O 1
ATOM 2441 N N . TYR A 1 310 ? 20.521 0.240 -54.253 1.00 90.56 310 TYR A N 1
ATOM 2442 C CA . TYR A 1 310 ? 20.962 -1.091 -53.843 1.00 90.56 310 TYR A CA 1
ATOM 2443 C C . TYR A 1 310 ? 22.451 -1.311 -54.133 1.00 90.56 310 TYR A C 1
ATOM 2445 O O . TYR A 1 310 ? 23.186 -1.785 -53.270 1.00 90.56 310 TYR A O 1
ATOM 2453 N N . ARG A 1 311 ? 22.947 -0.930 -55.316 1.00 90.12 311 ARG A N 1
ATOM 2454 C CA . ARG A 1 311 ? 24.346 -1.142 -55.720 1.00 90.12 311 ARG A CA 1
ATOM 2455 C C . ARG A 1 311 ? 25.349 -0.401 -54.832 1.00 90.12 311 ARG A C 1
ATOM 2457 O O . ARG A 1 311 ? 26.489 -0.860 -54.689 1.00 90.12 311 ARG A O 1
ATOM 2464 N N . SER A 1 312 ? 24.926 0.720 -54.255 1.00 88.19 312 SER A N 1
ATOM 2465 C CA . SER A 1 312 ? 25.728 1.556 -53.361 1.00 88.19 312 SER A CA 1
ATOM 2466 C C . SER A 1 312 ? 25.708 1.096 -51.896 1.00 88.19 312 SER A C 1
ATOM 2468 O O . SER A 1 312 ? 26.582 1.492 -51.129 1.00 88.19 312 SER A O 1
ATOM 2470 N N . CYS A 1 313 ? 24.784 0.211 -51.510 1.00 86.25 313 CYS A N 1
ATOM 2471 C CA . CYS A 1 313 ? 24.611 -0.195 -50.118 1.00 86.25 313 CYS A CA 1
ATOM 2472 C C . CYS A 1 313 ? 25.567 -1.322 -49.659 1.00 86.25 313 CYS A C 1
ATOM 2474 O O . CYS A 1 313 ? 26.104 -2.070 -50.486 1.00 86.25 313 CYS A O 1
ATOM 2476 N N . PRO A 1 314 ? 25.755 -1.534 -48.342 1.00 83.56 314 PRO A N 1
ATOM 2477 C CA . PRO A 1 314 ? 26.589 -2.610 -47.795 1.00 83.56 314 PRO A CA 1
ATOM 2478 C C . PRO A 1 314 ? 26.257 -4.025 -48.309 1.00 83.56 314 PRO A C 1
ATOM 2480 O O . PRO A 1 314 ? 27.149 -4.868 -48.414 1.00 83.56 314 PRO A O 1
ATOM 2483 N N . LEU A 1 315 ? 24.998 -4.314 -48.666 1.00 81.81 315 LEU A N 1
ATOM 2484 C CA . LEU A 1 315 ? 24.590 -5.651 -49.126 1.00 81.81 315 LEU A CA 1
ATOM 2485 C C . LEU A 1 315 ? 25.114 -5.998 -50.524 1.00 81.81 315 LEU A C 1
ATOM 2487 O O . LEU A 1 315 ? 25.394 -7.172 -50.784 1.00 81.81 315 LEU A O 1
ATOM 2491 N N . ALA A 1 316 ? 25.269 -5.001 -51.396 1.00 84.44 316 ALA A N 1
ATOM 2492 C CA . ALA A 1 316 ? 25.793 -5.155 -52.752 1.00 84.44 316 ALA A CA 1
ATOM 2493 C C . ALA A 1 316 ? 27.330 -5.118 -52.821 1.00 84.44 316 ALA A C 1
ATOM 2495 O O . ALA A 1 316 ? 27.916 -5.463 -53.848 1.00 84.44 316 ALA A O 1
ATOM 2496 N N . ASN A 1 317 ? 27.994 -4.728 -51.730 1.00 83.00 317 ASN A N 1
ATOM 2497 C CA . ASN A 1 317 ? 29.442 -4.560 -51.650 1.00 83.00 317 ASN A CA 1
ATOM 2498 C C . ASN A 1 317 ? 30.073 -5.726 -50.860 1.00 83.00 317 ASN A C 1
ATOM 2500 O O . ASN A 1 317 ? 29.937 -5.844 -49.641 1.00 83.00 317 ASN A O 1
ATOM 2504 N N . TYR A 1 318 ? 30.693 -6.668 -51.582 1.00 79.00 318 TYR A N 1
ATOM 2505 C CA . TYR A 1 318 ? 31.234 -7.932 -51.040 1.00 79.00 318 TYR A CA 1
ATOM 2506 C C . TYR A 1 318 ? 32.748 -7.913 -50.762 1.00 79.00 318 TYR A C 1
ATOM 2508 O O . TYR A 1 318 ? 33.316 -8.906 -50.292 1.00 79.00 318 TYR A O 1
ATOM 2516 N N . ASP A 1 319 ? 33.383 -6.784 -51.036 1.00 69.94 319 ASP A N 1
ATOM 2517 C CA . ASP A 1 319 ? 34.763 -6.450 -50.709 1.00 69.94 319 ASP A CA 1
ATOM 2518 C C . ASP A 1 319 ? 34.989 -6.361 -49.188 1.00 69.94 319 ASP A C 1
ATOM 2520 O O . ASP A 1 319 ? 35.997 -6.857 -48.675 1.00 69.94 319 ASP A O 1
ATOM 2524 N N . GLU A 1 320 ? 34.004 -5.857 -48.443 1.00 68.75 320 GLU A N 1
ATOM 2525 C CA . GLU A 1 320 ? 34.097 -5.646 -46.996 1.00 68.75 320 GLU A CA 1
ATOM 2526 C C . GLU A 1 320 ? 33.397 -6.728 -46.145 1.00 68.75 320 GLU A C 1
ATOM 2528 O O . GLU A 1 320 ? 32.347 -7.285 -46.482 1.00 68.75 320 GLU A O 1
ATOM 2533 N N . ALA A 1 321 ? 33.997 -7.044 -44.991 1.00 63.56 321 ALA A N 1
ATOM 2534 C CA . ALA A 1 321 ? 33.511 -8.077 -44.071 1.00 63.56 321 ALA A CA 1
ATOM 2535 C C . ALA A 1 321 ? 32.565 -7.507 -43.002 1.00 63.56 321 ALA A C 1
ATOM 2537 O O . ALA A 1 321 ? 32.878 -7.511 -41.813 1.00 63.56 321 ALA A O 1
ATOM 2538 N N . TRP A 1 322 ? 31.384 -7.046 -43.414 1.00 62.84 322 TRP A N 1
ATOM 2539 C CA . TRP A 1 322 ? 30.445 -6.354 -42.523 1.00 62.84 322 TRP A CA 1
ATOM 2540 C C . TRP A 1 322 ? 29.906 -7.194 -41.344 1.00 62.84 322 TRP A C 1
ATOM 2542 O O . TRP A 1 322 ? 29.566 -6.626 -40.314 1.00 62.84 322 TRP A O 1
ATOM 2552 N N . HIS A 1 323 ? 29.908 -8.529 -41.437 1.00 55.47 323 HIS A N 1
ATOM 2553 C CA . HIS A 1 323 ? 29.193 -9.431 -40.509 1.00 55.47 323 HIS A CA 1
ATOM 2554 C C . HIS A 1 323 ? 30.078 -10.379 -39.689 1.00 55.47 323 HIS A C 1
ATOM 2556 O O . HIS A 1 323 ? 29.584 -11.271 -38.994 1.00 55.47 323 HIS A O 1
ATOM 2562 N N . GLU A 1 324 ? 31.401 -10.274 -39.800 1.00 57.34 324 GLU A N 1
ATOM 2563 C CA . GLU A 1 324 ? 32.283 -11.163 -39.047 1.00 57.34 324 GLU A CA 1
ATOM 2564 C C . GLU A 1 324 ? 32.209 -10.837 -37.548 1.00 57.34 324 GLU A C 1
ATOM 2566 O O . GLU A 1 324 ? 32.431 -9.703 -37.145 1.00 57.34 324 GLU A O 1
ATOM 2571 N N . ALA A 1 325 ? 31.948 -11.839 -36.699 1.00 48.34 325 ALA A N 1
ATOM 2572 C CA . ALA A 1 325 ? 31.764 -11.644 -35.253 1.00 48.34 325 ALA A CA 1
ATOM 2573 C C . ALA A 1 325 ? 32.959 -10.969 -34.544 1.00 48.34 325 ALA A C 1
ATOM 2575 O O . ALA A 1 325 ? 32.778 -10.301 -33.533 1.00 48.34 325 ALA A O 1
ATOM 2576 N N . ARG A 1 326 ? 34.176 -11.113 -35.090 1.00 51.81 326 ARG A N 1
ATOM 2577 C CA . ARG A 1 326 ? 35.400 -10.433 -34.616 1.00 51.81 326 ARG A CA 1
ATOM 2578 C C . ARG A 1 326 ? 35.483 -8.947 -35.000 1.00 51.81 326 ARG A C 1
ATOM 2580 O O . ARG A 1 326 ? 36.380 -8.260 -34.533 1.00 51.81 326 ARG A O 1
ATOM 2587 N N . HIS A 1 327 ? 34.591 -8.503 -35.878 1.00 56.16 327 HIS A N 1
ATOM 2588 C CA . HIS A 1 327 ? 34.463 -7.149 -36.405 1.00 56.16 327 HIS A CA 1
ATOM 2589 C C . HIS A 1 327 ? 33.077 -6.567 -36.076 1.00 56.16 327 HIS A C 1
ATOM 2591 O O . HIS A 1 327 ? 32.661 -5.612 -36.721 1.00 56.16 327 HIS A O 1
ATOM 2597 N N . ARG A 1 328 ? 32.320 -7.123 -35.109 1.00 63.59 328 ARG A N 1
ATOM 2598 C CA . ARG A 1 328 ? 31.143 -6.408 -34.582 1.00 63.59 328 ARG A CA 1
ATOM 2599 C C . ARG A 1 328 ? 31.618 -5.090 -33.989 1.00 63.59 328 ARG A C 1
ATOM 2601 O O . ARG A 1 328 ? 32.579 -5.097 -33.221 1.00 63.59 328 ARG A O 1
ATOM 2608 N N . ARG A 1 329 ? 30.965 -4.000 -34.389 1.00 76.00 329 ARG A N 1
ATOM 2609 C CA . ARG A 1 329 ? 31.324 -2.647 -33.958 1.00 76.00 329 ARG A CA 1
ATOM 2610 C C . ARG A 1 329 ? 30.966 -2.560 -32.485 1.00 76.00 329 ARG A C 1
ATOM 2612 O O . ARG A 1 329 ? 29.956 -3.129 -32.061 1.00 76.00 329 ARG A O 1
ATOM 2619 N N . GLN A 1 330 ? 31.871 -1.978 -31.724 1.00 79.75 330 GLN A N 1
ATOM 2620 C CA . GLN A 1 330 ? 31.729 -1.800 -30.293 1.00 79.75 330 GLN A CA 1
ATOM 2621 C C . GLN A 1 330 ? 31.782 -0.309 -30.059 1.00 79.75 330 GLN A C 1
ATOM 2623 O O . GLN A 1 330 ? 32.674 0.348 -30.586 1.00 79.75 330 GLN A O 1
ATOM 2628 N N . ASP A 1 331 ? 30.825 0.163 -29.287 1.00 85.94 331 ASP A N 1
A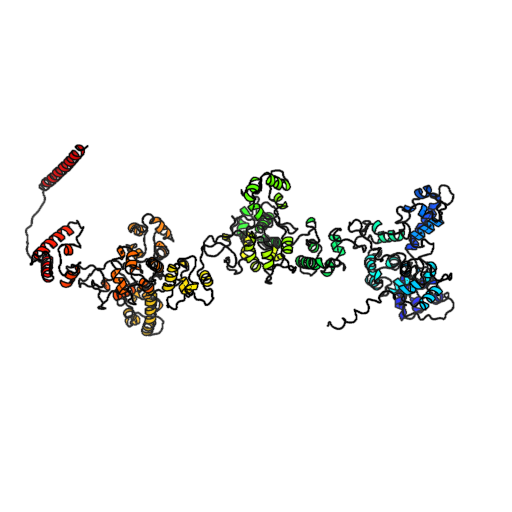TOM 2629 C CA . ASP A 1 331 ? 30.912 1.444 -28.612 1.00 85.94 331 ASP A CA 1
ATOM 2630 C C . ASP A 1 331 ? 32.039 1.325 -27.569 1.00 85.94 331 ASP A C 1
ATOM 2632 O O . ASP A 1 331 ? 31.963 0.511 -26.640 1.00 85.94 331 ASP A O 1
ATOM 2636 N N . LEU A 1 332 ? 33.173 1.978 -27.832 1.00 84.81 332 LEU A N 1
ATOM 2637 C CA . LEU A 1 332 ? 34.399 1.850 -27.043 1.00 84.81 332 LEU A CA 1
ATOM 2638 C C . LEU A 1 332 ? 34.455 2.867 -25.908 1.00 84.81 332 LEU A C 1
ATOM 2640 O O . LEU A 1 332 ? 35.136 2.601 -24.909 1.00 84.81 332 LEU A O 1
ATOM 2644 N N . ASP A 1 333 ? 33.805 4.016 -26.072 1.00 86.62 333 ASP A N 1
ATOM 2645 C CA . ASP A 1 333 ? 33.720 5.058 -25.054 1.00 86.62 333 ASP A CA 1
ATOM 2646 C C . ASP A 1 333 ? 32.428 5.010 -24.216 1.00 86.62 333 ASP A C 1
ATOM 2648 O O . ASP A 1 333 ? 32.317 5.758 -23.239 1.00 86.62 333 ASP A O 1
ATOM 2652 N N . ASP A 1 334 ? 31.562 4.026 -24.487 1.00 86.81 334 ASP A N 1
ATOM 2653 C CA . ASP A 1 334 ? 30.295 3.747 -23.808 1.00 86.81 334 ASP A CA 1
ATOM 2654 C C . ASP A 1 334 ? 29.302 4.942 -23.925 1.00 86.81 334 ASP A C 1
ATOM 2656 O O . ASP A 1 334 ? 28.475 5.155 -23.027 1.00 86.81 334 ASP A O 1
ATOM 2660 N N . ASP A 1 335 ? 29.380 5.744 -25.002 1.00 87.56 335 ASP A N 1
ATOM 2661 C CA . ASP A 1 335 ? 28.516 6.916 -25.239 1.00 87.56 335 ASP A CA 1
ATOM 2662 C C . ASP A 1 335 ? 27.143 6.571 -25.853 1.00 87.56 335 ASP A C 1
ATOM 2664 O O . ASP A 1 335 ? 26.209 7.381 -25.813 1.00 87.56 335 ASP A O 1
ATOM 2668 N N . GLY A 1 336 ? 26.972 5.326 -26.298 1.00 87.88 336 GLY A N 1
ATOM 2669 C CA . GLY A 1 336 ? 25.752 4.796 -26.892 1.00 87.88 336 GLY A CA 1
ATOM 2670 C C . GLY A 1 336 ? 25.584 5.102 -28.379 1.00 87.88 336 GLY A C 1
ATOM 2671 O O . GLY A 1 336 ? 24.506 4.843 -28.919 1.00 87.88 336 GLY A O 1
ATOM 2672 N N . GLN A 1 337 ? 26.612 5.631 -29.036 1.00 91.50 337 GLN A N 1
ATOM 2673 C CA . GLN A 1 337 ? 26.674 5.915 -30.465 1.00 91.50 337 GLN A CA 1
ATOM 2674 C C . GLN A 1 337 ? 27.980 5.337 -31.048 1.00 91.50 337 GLN A C 1
ATOM 2676 O O . GLN A 1 337 ? 28.866 4.891 -30.328 1.00 91.50 337 GLN A O 1
ATOM 2681 N N . LEU A 1 338 ? 28.105 5.292 -32.375 1.00 89.50 338 LEU A N 1
ATOM 2682 C CA . LEU A 1 338 ? 29.374 4.987 -33.038 1.00 89.50 338 LEU A CA 1
ATOM 2683 C C . LEU A 1 338 ? 29.944 6.230 -33.700 1.00 89.50 338 LEU A C 1
ATOM 2685 O O . LEU A 1 338 ? 29.347 6.792 -34.620 1.00 89.50 338 LEU A O 1
ATOM 2689 N N . SER A 1 339 ? 31.161 6.587 -33.315 1.00 89.94 339 SER A N 1
ATOM 2690 C CA . SER A 1 339 ? 32.006 7.481 -34.098 1.00 89.94 339 SER A CA 1
ATOM 2691 C C . SER A 1 339 ? 32.534 6.796 -35.367 1.00 89.94 339 SER A C 1
ATOM 2693 O O . SER A 1 339 ? 32.563 5.566 -35.496 1.00 89.94 339 SER A O 1
ATOM 2695 N N . PHE A 1 340 ? 33.035 7.590 -36.318 1.00 86.25 340 PHE A N 1
ATOM 2696 C CA . PHE A 1 340 ? 33.688 7.052 -37.517 1.00 86.25 340 PHE A CA 1
ATOM 2697 C C . PHE A 1 340 ? 34.907 6.165 -37.186 1.00 86.25 340 PHE A C 1
ATOM 2699 O O . PHE A 1 340 ? 35.173 5.172 -37.872 1.00 86.25 340 PHE A O 1
ATOM 2706 N N . GLU A 1 341 ? 35.638 6.492 -36.117 1.00 83.31 341 GLU A N 1
ATOM 2707 C CA . GLU A 1 341 ? 36.777 5.698 -35.641 1.00 83.31 341 GLU A CA 1
ATOM 2708 C C . GLU A 1 341 ? 36.331 4.314 -35.144 1.00 83.31 341 GLU A C 1
ATOM 2710 O O . GLU A 1 341 ? 36.978 3.315 -35.453 1.00 83.31 341 GLU A O 1
ATOM 2715 N N . GLU A 1 342 ? 35.191 4.224 -34.455 1.00 85.88 342 GLU A N 1
ATOM 2716 C CA . GLU A 1 342 ? 34.625 2.959 -33.959 1.00 85.88 342 GLU A CA 1
ATOM 2717 C C . GLU A 1 342 ? 33.922 2.146 -35.053 1.00 85.88 342 GLU A C 1
ATOM 2719 O O . GLU A 1 342 ? 33.868 0.912 -35.002 1.00 85.88 342 GLU A O 1
ATOM 2724 N N . PHE A 1 343 ? 33.411 2.822 -36.084 1.00 83.31 343 PHE A N 1
ATOM 2725 C CA . PHE A 1 343 ? 32.811 2.185 -37.253 1.00 83.31 343 PHE A CA 1
ATOM 2726 C C . PHE A 1 343 ? 33.848 1.478 -38.149 1.00 83.31 343 PHE A C 1
ATOM 2728 O O . PHE A 1 343 ? 33.527 0.475 -38.807 1.00 83.31 343 PHE A O 1
ATOM 2735 N N . THR A 1 344 ? 35.091 1.977 -38.191 1.00 78.44 344 THR A N 1
ATOM 2736 C CA . THR A 1 344 ? 36.146 1.531 -39.119 1.00 78.44 344 THR A CA 1
ATOM 2737 C C . THR A 1 344 ? 37.196 0.600 -38.489 1.00 78.44 344 THR A C 1
ATOM 2739 O O . THR A 1 344 ? 37.406 0.564 -37.283 1.00 78.44 344 THR A O 1
ATOM 2742 N N . TRP A 1 345 ? 37.850 -0.236 -39.312 1.00 68.56 345 TRP A N 1
ATOM 2743 C CA . TRP A 1 345 ? 38.926 -1.146 -38.885 1.00 68.56 345 TRP A CA 1
ATOM 2744 C C . TRP A 1 345 ? 39.917 -1.419 -40.030 1.00 68.56 345 TRP A C 1
ATOM 2746 O O . TRP A 1 345 ? 39.539 -1.406 -41.200 1.00 68.56 345 TRP A O 1
ATOM 2756 N N . GLY A 1 346 ? 41.165 -1.780 -39.706 1.00 60.56 346 GLY A N 1
ATOM 2757 C CA . GLY A 1 346 ? 42.144 -2.273 -40.690 1.00 60.56 346 GLY A CA 1
ATOM 2758 C C . GLY A 1 346 ? 43.163 -1.234 -41.174 1.00 60.56 346 GLY A C 1
ATOM 2759 O O . GLY A 1 346 ? 43.386 -0.230 -40.511 1.00 60.56 346 GLY A O 1
ATOM 2760 N N . ARG A 1 347 ? 43.857 -1.536 -42.287 1.00 60.25 347 ARG A N 1
ATOM 2761 C CA . ARG A 1 347 ? 44.889 -0.660 -42.881 1.00 60.25 347 ARG A CA 1
ATOM 2762 C C . ARG A 1 347 ? 44.257 0.652 -43.348 1.00 60.25 347 ARG A C 1
ATOM 2764 O O . ARG A 1 347 ? 43.193 0.616 -43.956 1.00 60.25 347 ARG A O 1
ATOM 2771 N N . GLU A 1 348 ? 44.963 1.759 -43.136 1.00 68.75 348 GLU A N 1
ATOM 2772 C CA . GLU A 1 348 ? 44.438 3.133 -43.224 1.00 68.75 348 GLU A CA 1
ATOM 2773 C C . GLU A 1 348 ? 43.801 3.493 -44.582 1.00 68.75 348 GLU A C 1
ATOM 2775 O O . GLU A 1 348 ? 42.904 4.329 -44.627 1.00 68.75 348 GLU A O 1
ATOM 2780 N N . LEU A 1 349 ? 44.203 2.840 -45.684 1.00 80.75 349 LEU A N 1
ATOM 2781 C CA . LEU A 1 349 ? 43.738 3.203 -47.029 1.00 80.75 349 LEU A CA 1
ATOM 2782 C C . LEU A 1 349 ? 42.815 2.186 -47.717 1.00 80.75 349 LEU A C 1
ATOM 2784 O O . LEU A 1 349 ? 42.093 2.567 -48.622 1.00 80.75 349 LEU A O 1
ATOM 2788 N N . GLU A 1 350 ? 42.793 0.904 -47.350 1.00 84.25 350 GLU A N 1
ATOM 2789 C CA . GLU A 1 350 ? 41.993 -0.090 -48.095 1.00 84.25 350 GLU A CA 1
ATOM 2790 C C . GLU A 1 350 ? 40.493 0.085 -47.813 1.00 84.25 350 GLU A C 1
ATOM 2792 O O . GLU A 1 350 ? 40.060 -0.060 -46.668 1.00 84.25 350 GLU A O 1
ATOM 2797 N N . SER A 1 351 ? 39.712 0.405 -48.851 1.00 84.56 351 SER A N 1
ATOM 2798 C CA . SER A 1 351 ? 38.264 0.681 -48.798 1.00 84.56 351 SER A CA 1
ATOM 2799 C C . SER A 1 351 ? 37.834 1.813 -47.847 1.00 84.56 351 SER A C 1
ATOM 2801 O O . SER A 1 351 ? 36.650 1.911 -47.514 1.00 84.56 351 SER A O 1
ATOM 2803 N N . CYS A 1 352 ? 38.749 2.670 -47.376 1.00 85.69 352 CYS A N 1
ATOM 2804 C CA . CYS A 1 352 ? 38.416 3.722 -46.406 1.00 85.69 352 CYS A CA 1
ATOM 2805 C C . CYS A 1 352 ? 37.372 4.715 -46.945 1.00 85.69 352 CYS A C 1
ATOM 2807 O O . CYS A 1 352 ? 36.462 5.092 -46.207 1.00 85.69 352 CYS A O 1
ATOM 2809 N N . ALA A 1 353 ? 37.413 5.033 -48.245 1.00 88.38 353 ALA A N 1
ATOM 2810 C CA . ALA A 1 353 ? 36.439 5.916 -48.882 1.00 88.38 353 ALA A CA 1
ATOM 2811 C C . ALA A 1 353 ? 35.053 5.273 -48.989 1.00 88.38 353 ALA A C 1
ATOM 2813 O O . ALA A 1 353 ? 34.047 5.964 -48.839 1.00 88.38 353 ALA A O 1
ATOM 2814 N N . VAL A 1 354 ? 34.987 3.950 -49.179 1.00 86.69 354 VAL A N 1
ATOM 2815 C CA . VAL A 1 354 ? 33.718 3.208 -49.124 1.00 86.69 354 VAL A CA 1
ATOM 2816 C C . VAL A 1 354 ? 33.153 3.251 -47.708 1.00 86.69 354 VAL A C 1
ATOM 2818 O O . VAL A 1 354 ? 31.978 3.550 -47.540 1.00 86.69 354 VAL A O 1
ATOM 2821 N N . ARG A 1 355 ? 33.971 3.016 -46.673 1.00 86.19 355 ARG A N 1
ATOM 2822 C CA . ARG A 1 355 ? 33.503 3.083 -45.276 1.00 86.19 355 ARG A CA 1
ATOM 2823 C C . ARG A 1 355 ? 33.024 4.489 -44.901 1.00 86.19 355 ARG A C 1
ATOM 2825 O O . ARG A 1 355 ? 31.976 4.598 -44.282 1.00 86.19 355 ARG A O 1
ATOM 2832 N N . ALA A 1 356 ? 33.738 5.538 -45.314 1.00 88.19 356 ALA A N 1
ATOM 2833 C CA . ALA A 1 356 ? 33.330 6.930 -45.103 1.00 88.19 356 ALA A CA 1
ATOM 2834 C C . ALA A 1 356 ? 32.004 7.259 -45.794 1.00 88.19 356 ALA A C 1
ATOM 2836 O O . ALA A 1 356 ? 31.107 7.805 -45.164 1.00 88.19 356 ALA A O 1
ATOM 2837 N N . PHE A 1 357 ? 31.854 6.856 -47.058 1.00 88.75 357 PHE A N 1
ATOM 2838 C CA . PHE A 1 357 ? 30.596 7.008 -47.784 1.00 88.75 357 PHE A CA 1
ATOM 2839 C C . PHE A 1 357 ? 29.440 6.290 -47.080 1.00 88.75 357 PHE A C 1
ATOM 2841 O O . PHE A 1 357 ? 28.366 6.855 -46.933 1.00 88.75 357 PHE A O 1
ATOM 2848 N N . LEU A 1 358 ? 29.651 5.053 -46.627 1.00 87.69 358 LEU A N 1
ATOM 2849 C CA . LEU A 1 358 ? 28.611 4.289 -45.943 1.00 87.69 358 LEU A CA 1
ATOM 2850 C C . LEU A 1 358 ? 28.237 4.904 -44.592 1.00 87.69 358 LEU A C 1
ATOM 2852 O O . LEU A 1 358 ? 27.054 4.966 -44.290 1.00 87.69 358 LEU A O 1
ATOM 2856 N N . PHE A 1 359 ? 29.215 5.372 -43.816 1.00 88.38 359 PHE A N 1
ATOM 2857 C CA . PHE A 1 359 ? 28.973 6.063 -42.549 1.00 88.38 359 PHE A CA 1
ATOM 2858 C C . PHE A 1 359 ? 28.108 7.312 -42.759 1.00 88.38 359 PHE A C 1
ATOM 2860 O O . PHE A 1 359 ? 27.053 7.418 -42.153 1.00 88.38 359 PHE A O 1
ATOM 2867 N N . GLU A 1 360 ? 28.480 8.183 -43.704 1.00 89.00 360 GLU A N 1
ATOM 2868 C CA . GLU A 1 360 ? 27.701 9.385 -44.053 1.00 89.00 360 GLU A CA 1
ATOM 2869 C C . GLU A 1 360 ? 26.278 9.051 -44.528 1.00 89.00 360 GLU A C 1
ATOM 2871 O O . GLU A 1 360 ? 25.354 9.830 -44.329 1.00 89.00 360 GLU A O 1
ATOM 2876 N N . ARG A 1 361 ? 26.082 7.904 -45.189 1.00 88.38 361 ARG A N 1
ATOM 2877 C CA . ARG A 1 361 ? 24.749 7.479 -45.637 1.00 88.38 361 ARG A CA 1
ATOM 2878 C C . ARG A 1 361 ? 23.894 6.891 -44.529 1.00 88.38 361 ARG A C 1
ATOM 2880 O O . ARG A 1 361 ? 22.680 7.038 -44.586 1.00 88.38 361 ARG A O 1
ATOM 2887 N N . LEU A 1 362 ? 24.508 6.189 -43.586 1.00 88.25 362 LEU A N 1
ATOM 2888 C CA . LEU A 1 362 ? 23.808 5.598 -42.452 1.00 88.25 362 LEU A CA 1
ATOM 2889 C C . LEU A 1 362 ? 23.467 6.651 -41.389 1.00 88.25 362 LEU A C 1
ATOM 2891 O O . LEU A 1 362 ? 22.461 6.480 -40.716 1.00 88.25 362 LEU A O 1
ATOM 2895 N N . ASP A 1 363 ? 24.245 7.733 -41.294 1.00 90.38 363 ASP A N 1
ATOM 2896 C CA . ASP A 1 363 ? 23.958 8.910 -40.465 1.00 90.38 363 ASP A CA 1
ATOM 2897 C C . ASP A 1 363 ? 22.808 9.717 -41.091 1.00 90.38 363 ASP A C 1
ATOM 2899 O O . ASP A 1 363 ? 22.980 10.663 -41.867 1.00 90.38 363 ASP A O 1
ATOM 2903 N N . THR A 1 364 ? 21.587 9.268 -40.823 1.00 86.94 364 THR A N 1
ATOM 2904 C CA . THR A 1 364 ? 20.368 9.837 -41.401 1.00 86.94 364 THR A CA 1
ATOM 2905 C C . THR A 1 364 ? 19.964 11.145 -40.736 1.00 86.94 364 THR A C 1
ATOM 2907 O O . THR A 1 364 ? 19.283 11.971 -41.362 1.00 86.94 364 THR A O 1
ATOM 2910 N N . ASN A 1 365 ? 20.359 11.335 -39.477 1.00 87.50 365 ASN A N 1
ATOM 2911 C CA . ASN A 1 365 ? 20.042 12.518 -38.690 1.00 87.50 365 ASN A CA 1
ATOM 2912 C C . ASN A 1 365 ? 21.096 13.644 -38.859 1.00 87.50 365 ASN A C 1
ATOM 2914 O O . ASN A 1 365 ? 20.766 14.818 -38.648 1.00 87.50 365 ASN A O 1
ATOM 2918 N N . GLY A 1 366 ? 22.296 13.316 -39.350 1.00 88.00 366 GLY A N 1
ATOM 2919 C CA . GLY A 1 366 ? 23.396 14.228 -39.655 1.00 88.00 366 GLY A CA 1
ATOM 2920 C C . GLY A 1 366 ? 24.184 14.698 -38.431 1.00 88.00 366 GLY A C 1
ATOM 2921 O O . GLY A 1 366 ? 24.682 15.830 -38.452 1.00 88.00 366 GLY A O 1
ATOM 2922 N N . ASP A 1 367 ? 24.239 13.907 -37.356 1.00 91.12 367 ASP A N 1
ATOM 2923 C CA . ASP A 1 367 ? 24.941 14.232 -36.107 1.00 91.12 367 ASP A CA 1
ATOM 2924 C C . ASP A 1 367 ? 26.412 13.774 -36.077 1.00 91.12 367 ASP A C 1
ATOM 2926 O O . ASP A 1 367 ? 27.103 13.979 -35.073 1.00 91.12 367 ASP A O 1
ATOM 2930 N N . GLU A 1 368 ? 26.915 13.261 -37.205 1.00 90.50 368 GLU A N 1
ATOM 2931 C CA . GLU A 1 368 ? 28.263 12.719 -37.400 1.00 90.50 368 GLU A CA 1
ATOM 2932 C C . GLU A 1 368 ? 28.540 11.452 -36.567 1.00 90.50 368 GLU A C 1
ATOM 2934 O O . GLU A 1 368 ? 29.704 11.075 -36.368 1.00 90.50 368 GLU A O 1
ATOM 2939 N N . ARG A 1 369 ? 27.490 10.778 -36.082 1.00 92.06 369 ARG A N 1
ATOM 2940 C CA . ARG A 1 369 ? 27.533 9.520 -35.327 1.00 92.06 369 ARG A CA 1
ATOM 2941 C C . ARG A 1 369 ? 26.470 8.559 -35.862 1.00 92.06 369 ARG A C 1
ATOM 2943 O O . ARG A 1 369 ? 25.644 8.930 -36.679 1.00 92.06 369 ARG A O 1
ATOM 2950 N N . LEU A 1 370 ? 26.548 7.290 -35.462 1.00 89.38 370 LEU A N 1
ATOM 2951 C CA . LEU A 1 370 ? 25.515 6.297 -35.780 1.00 89.38 370 LEU A CA 1
ATOM 2952 C C . LEU A 1 370 ? 24.901 5.758 -34.495 1.00 89.38 370 LEU A C 1
ATOM 2954 O O . LEU A 1 370 ? 25.615 5.188 -33.667 1.00 89.38 370 LEU A O 1
ATOM 2958 N N . ASP A 1 371 ? 23.589 5.890 -34.341 1.00 89.38 371 ASP A N 1
ATOM 2959 C CA . ASP A 1 371 ? 22.852 5.275 -33.235 1.00 89.38 371 ASP A CA 1
ATOM 2960 C C . ASP A 1 371 ? 22.320 3.863 -33.577 1.00 89.38 371 ASP A C 1
ATOM 2962 O O . ASP A 1 371 ? 22.512 3.336 -34.676 1.00 89.38 371 ASP A O 1
ATOM 2966 N N . LEU A 1 372 ? 21.675 3.202 -32.608 1.00 84.56 372 LEU A N 1
ATOM 2967 C CA . LEU A 1 372 ? 21.132 1.841 -32.768 1.00 84.56 372 LEU A CA 1
ATOM 2968 C C . LEU A 1 372 ? 19.909 1.754 -33.697 1.00 84.56 372 LEU A C 1
ATOM 2970 O O . LEU A 1 372 ? 19.449 0.648 -33.992 1.00 84.56 372 LEU A O 1
ATOM 2974 N N . THR A 1 373 ? 19.366 2.883 -34.151 1.00 82.25 373 THR A N 1
ATOM 2975 C CA . THR A 1 373 ? 18.342 2.938 -35.201 1.00 82.25 373 THR A CA 1
ATOM 2976 C C . THR A 1 373 ? 18.979 3.015 -36.589 1.00 82.25 373 THR A C 1
ATOM 2978 O O . THR A 1 373 ? 18.439 2.451 -37.544 1.00 82.25 373 THR A O 1
ATOM 2981 N N . GLU A 1 374 ? 20.169 3.609 -36.680 1.00 86.12 374 GLU A N 1
ATOM 2982 C CA . GLU A 1 374 ? 20.936 3.824 -37.909 1.00 86.12 374 GLU A CA 1
ATOM 2983 C C . GLU A 1 374 ? 21.881 2.667 -38.247 1.00 86.12 374 GLU A C 1
ATOM 2985 O O . GLU A 1 374 ? 22.056 2.326 -39.420 1.00 86.12 374 GLU A O 1
ATOM 2990 N N . PHE A 1 375 ? 22.468 2.000 -37.246 1.00 83.62 375 PHE A N 1
ATOM 2991 C CA . PHE A 1 375 ? 23.359 0.861 -37.477 1.00 83.62 375 PHE A CA 1
ATOM 2992 C C . PHE A 1 375 ? 23.392 -0.161 -36.327 1.00 83.62 375 PHE A C 1
ATOM 2994 O O . PHE A 1 375 ? 23.287 0.177 -35.153 1.00 83.62 375 PHE A O 1
ATOM 3001 N N . GLU A 1 376 ? 23.592 -1.447 -36.651 1.00 79.69 376 GLU A N 1
ATOM 3002 C CA . GLU A 1 376 ? 23.728 -2.500 -35.632 1.00 79.69 376 GLU A CA 1
ATOM 3003 C C . GLU A 1 376 ? 25.120 -2.476 -34.998 1.00 79.69 376 GLU A C 1
ATOM 3005 O O . GLU A 1 376 ? 26.128 -2.750 -35.663 1.00 79.69 376 GLU A O 1
ATOM 3010 N N . PHE A 1 377 ? 25.190 -2.272 -33.685 1.00 82.38 377 PHE A N 1
ATOM 3011 C CA . PHE A 1 377 ? 26.429 -2.442 -32.934 1.00 82.38 377 PHE A CA 1
ATOM 3012 C C . PHE A 1 377 ? 26.194 -2.962 -31.525 1.00 82.38 377 PHE A C 1
ATOM 3014 O O . PHE A 1 377 ? 25.072 -3.046 -31.032 1.00 82.38 377 PHE A O 1
ATOM 3021 N N . HIS A 1 378 ? 27.272 -3.424 -30.902 1.00 82.44 378 HIS A N 1
ATOM 3022 C CA . HIS A 1 378 ? 27.214 -3.991 -29.569 1.00 82.44 378 HIS A CA 1
ATOM 3023 C C . HIS A 1 378 ? 27.511 -2.919 -28.526 1.00 82.44 378 HIS A C 1
ATOM 3025 O O . HIS A 1 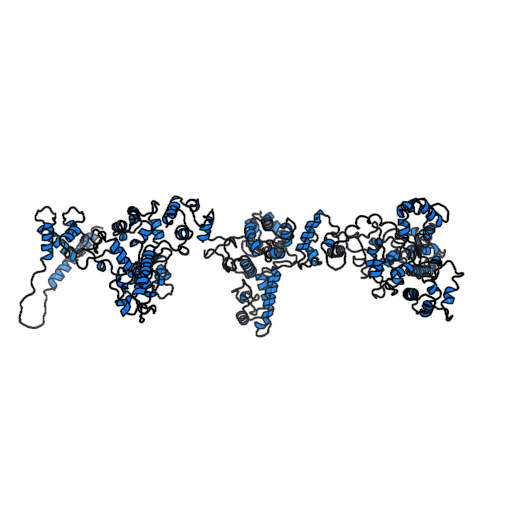378 ? 28.593 -2.333 -28.547 1.00 82.44 378 HIS A O 1
ATOM 3031 N N . VAL A 1 379 ? 26.586 -2.750 -27.585 1.00 85.56 379 VAL A N 1
ATOM 3032 C CA . VAL A 1 379 ? 26.771 -1.940 -26.376 1.00 85.56 379 VAL A CA 1
ATOM 3033 C C . VAL A 1 379 ? 26.800 -2.826 -25.138 1.00 85.56 379 VAL A C 1
ATOM 3035 O O . VAL A 1 379 ? 26.303 -3.958 -25.145 1.00 85.56 379 VAL A O 1
ATOM 3038 N N . ILE A 1 380 ? 27.347 -2.297 -24.044 1.00 83.56 380 ILE A N 1
ATOM 3039 C CA . ILE A 1 380 ? 27.201 -2.880 -22.710 1.00 83.56 380 ILE A CA 1
ATOM 3040 C C . ILE A 1 380 ? 26.086 -2.108 -21.994 1.00 83.56 380 ILE A C 1
ATOM 3042 O O . ILE A 1 380 ? 26.332 -1.003 -21.514 1.00 83.56 380 ILE A O 1
ATOM 3046 N N . PRO A 1 381 ? 24.875 -2.678 -21.841 1.00 83.75 381 PRO A N 1
ATOM 3047 C CA . PRO A 1 381 ? 23.726 -1.954 -21.302 1.00 83.75 381 PRO A CA 1
ATOM 3048 C C . PRO A 1 381 ? 23.920 -1.204 -19.986 1.00 83.75 381 PRO A C 1
ATOM 3050 O O . PRO A 1 381 ? 23.305 -0.172 -19.778 1.00 83.75 381 PRO A O 1
ATOM 3053 N N . GLY A 1 382 ? 24.754 -1.726 -19.084 1.00 81.12 382 GLY A N 1
ATOM 3054 C CA . GLY A 1 382 ? 25.011 -1.094 -17.788 1.00 81.12 382 GLY A CA 1
ATOM 3055 C C . GLY A 1 382 ? 26.026 0.053 -17.823 1.00 81.12 382 GLY A C 1
ATOM 3056 O O . GLY A 1 382 ? 26.419 0.520 -16.756 1.00 81.12 382 GLY A O 1
ATOM 3057 N N . ARG A 1 383 ? 26.530 0.437 -19.002 1.00 84.94 383 ARG A N 1
ATOM 3058 C CA . ARG A 1 383 ? 27.517 1.516 -19.175 1.00 84.94 383 ARG A CA 1
ATOM 3059 C C . ARG A 1 383 ? 27.039 2.653 -20.067 1.00 84.94 383 ARG A C 1
ATOM 3061 O O . ARG A 1 383 ? 27.514 3.766 -19.894 1.00 84.94 383 ARG A O 1
ATOM 3068 N N . VAL A 1 384 ? 26.083 2.368 -20.942 1.00 88.31 384 VAL A N 1
ATOM 3069 C CA . VAL A 1 384 ? 25.460 3.351 -21.828 1.00 88.31 384 VAL A CA 1
ATOM 3070 C C . VAL A 1 384 ? 24.276 4.052 -21.148 1.00 88.31 384 VAL A C 1
ATOM 3072 O O . VAL A 1 384 ? 23.758 3.558 -20.137 1.00 88.31 384 VAL A O 1
ATOM 3075 N N . PRO A 1 385 ? 23.799 5.191 -21.683 1.00 89.69 385 PRO A N 1
ATOM 3076 C CA . PRO A 1 385 ? 22.565 5.817 -21.223 1.00 89.69 385 PRO A CA 1
ATOM 3077 C C . PRO A 1 385 ? 21.367 4.850 -21.241 1.00 89.69 385 PRO A C 1
ATOM 3079 O O . PRO A 1 385 ? 21.237 4.008 -22.127 1.00 89.69 385 PRO A O 1
ATOM 3082 N N . VAL A 1 386 ? 20.449 5.000 -20.281 1.00 89.69 386 VAL A N 1
ATOM 3083 C CA . VAL A 1 386 ? 19.331 4.056 -20.060 1.00 89.69 386 VAL A CA 1
ATOM 3084 C C . VAL A 1 386 ? 18.440 3.887 -21.292 1.00 89.69 386 VAL A C 1
ATOM 3086 O O . VAL A 1 386 ? 18.059 2.765 -21.612 1.00 89.69 386 VAL A O 1
ATOM 3089 N N . HIS A 1 387 ? 18.169 4.978 -22.012 1.00 90.25 387 HIS A N 1
ATOM 3090 C CA . HIS A 1 387 ? 17.422 4.946 -23.272 1.00 90.25 387 HIS A CA 1
ATOM 3091 C C . HIS A 1 387 ? 18.105 4.053 -24.325 1.00 90.25 387 HIS A C 1
ATOM 3093 O O . HIS A 1 387 ? 17.459 3.221 -24.952 1.00 90.25 387 HIS A O 1
ATOM 3099 N N . VAL A 1 388 ? 19.432 4.137 -24.462 1.00 90.38 388 VAL A N 1
ATOM 3100 C CA . VAL A 1 388 ? 20.197 3.293 -25.397 1.00 90.38 388 VAL A CA 1
ATOM 3101 C C . VAL A 1 388 ? 20.125 1.825 -24.972 1.00 90.38 388 VAL A C 1
ATOM 3103 O O . VAL A 1 388 ? 19.951 0.939 -25.805 1.00 90.38 388 VAL A O 1
ATOM 3106 N N . ALA A 1 389 ? 20.195 1.545 -23.667 1.00 90.56 389 ALA A N 1
ATOM 3107 C CA . ALA A 1 389 ? 20.043 0.190 -23.138 1.00 90.56 389 ALA A CA 1
ATOM 3108 C C . ALA A 1 389 ? 18.640 -0.405 -23.369 1.00 90.56 389 ALA A C 1
ATOM 3110 O O . ALA A 1 389 ? 18.530 -1.628 -23.520 1.00 90.56 389 ALA A O 1
ATOM 3111 N N . PHE A 1 390 ? 17.603 0.439 -23.377 1.00 92.81 390 PHE A N 1
ATOM 3112 C CA . PHE A 1 390 ? 16.227 0.082 -23.725 1.00 92.81 390 PHE A CA 1
ATOM 3113 C C . PHE A 1 390 ? 16.121 -0.256 -25.217 1.00 92.81 390 PHE A C 1
ATOM 3115 O O . PHE A 1 390 ? 15.798 -1.393 -25.552 1.00 92.81 390 PHE A O 1
ATOM 3122 N N . VAL A 1 391 ? 16.527 0.664 -26.102 1.00 90.31 391 VAL A N 1
ATOM 3123 C CA . VAL A 1 391 ? 16.511 0.468 -27.566 1.00 90.31 391 VAL A CA 1
ATOM 3124 C C . VAL A 1 391 ? 17.332 -0.755 -27.983 1.00 90.31 391 VAL A C 1
ATOM 3126 O O . VAL A 1 391 ? 16.931 -1.508 -28.860 1.00 90.31 391 VAL A O 1
ATOM 3129 N N . TYR A 1 392 ? 18.465 -1.012 -27.324 1.00 88.25 392 TYR A N 1
ATOM 3130 C CA . TYR A 1 392 ? 19.274 -2.202 -27.594 1.00 88.25 392 TYR A CA 1
ATOM 3131 C C . TYR A 1 392 ? 18.558 -3.523 -27.264 1.00 88.25 392 TYR A C 1
ATOM 3133 O O . TYR A 1 392 ? 18.854 -4.555 -27.871 1.00 88.25 392 TYR A O 1
ATOM 3141 N N . ARG A 1 393 ? 17.663 -3.531 -26.267 1.00 89.81 393 ARG A N 1
ATOM 3142 C CA . ARG A 1 393 ? 16.896 -4.731 -25.885 1.00 89.81 393 ARG A CA 1
ATOM 3143 C C . ARG A 1 393 ? 15.701 -4.970 -26.787 1.00 89.81 393 ARG A C 1
ATOM 3145 O O . ARG A 1 393 ? 15.382 -6.140 -27.005 1.00 89.81 393 ARG A O 1
ATOM 3152 N N . ASP A 1 394 ? 15.107 -3.895 -27.295 1.00 90.56 394 ASP A N 1
ATOM 3153 C CA . ASP A 1 394 ? 13.983 -3.897 -28.226 1.00 90.56 394 ASP A CA 1
ATOM 3154 C C . ASP A 1 394 ? 14.432 -4.462 -29.587 1.00 90.56 394 ASP A C 1
ATOM 3156 O O . ASP A 1 394 ? 14.901 -3.764 -30.489 1.00 90.56 394 ASP A O 1
ATOM 3160 N N . GLN A 1 395 ? 14.380 -5.789 -29.709 1.00 83.75 395 GLN A N 1
ATOM 3161 C CA . GLN A 1 395 ? 14.904 -6.498 -30.876 1.00 83.75 395 GLN A CA 1
ATOM 3162 C C . GLN A 1 395 ? 13.938 -6.441 -32.050 1.00 83.75 395 GLN A C 1
ATOM 3164 O O . GLN A 1 395 ? 14.379 -6.506 -33.201 1.00 83.75 395 GLN A O 1
ATOM 3169 N N . ASN A 1 396 ? 12.637 -6.392 -31.769 1.00 83.19 396 ASN A N 1
ATOM 3170 C CA . ASN A 1 396 ? 11.602 -6.314 -32.789 1.00 83.19 396 ASN A CA 1
ATOM 3171 C C . ASN A 1 396 ? 11.276 -4.860 -33.200 1.00 83.19 396 ASN A C 1
ATOM 3173 O O . ASN A 1 396 ? 10.635 -4.680 -34.237 1.00 83.19 396 ASN A O 1
ATOM 3177 N N . ARG A 1 397 ? 11.786 -3.863 -32.460 1.00 84.19 397 ARG A N 1
ATOM 3178 C CA . ARG A 1 397 ? 11.625 -2.416 -32.674 1.00 84.19 397 ARG A CA 1
ATOM 3179 C C . ARG A 1 397 ? 10.181 -1.948 -32.625 1.00 84.19 397 ARG A C 1
ATOM 3181 O O . ARG A 1 397 ? 9.790 -1.070 -33.399 1.00 84.19 397 ARG A O 1
ATOM 3188 N N . ASP A 1 398 ? 9.374 -2.554 -31.765 1.00 86.62 398 ASP A N 1
ATOM 3189 C CA . ASP A 1 398 ? 7.988 -2.134 -31.570 1.00 86.62 398 ASP A CA 1
ATOM 3190 C C . ASP A 1 398 ? 7.841 -0.979 -30.563 1.00 86.62 398 ASP A C 1
ATOM 3192 O O . ASP A 1 398 ? 6.750 -0.415 -30.440 1.00 86.62 398 ASP A O 1
ATOM 3196 N N . GLY A 1 399 ? 8.943 -0.553 -29.936 1.00 88.94 399 GLY A N 1
ATOM 3197 C CA . GLY A 1 399 ? 8.980 0.535 -28.965 1.00 88.94 399 GLY A CA 1
ATOM 3198 C C . GLY A 1 399 ? 8.623 0.103 -27.543 1.00 88.94 399 GLY A C 1
ATOM 3199 O O . GLY A 1 399 ? 8.474 0.972 -26.680 1.00 88.94 399 GLY A O 1
ATOM 3200 N N . ALA A 1 400 ? 8.493 -1.200 -27.291 1.00 94.31 400 ALA A N 1
ATOM 3201 C CA . ALA A 1 400 ? 8.266 -1.789 -25.982 1.00 94.31 400 ALA A CA 1
ATOM 3202 C C . ALA A 1 400 ? 9.201 -2.990 -25.760 1.00 94.31 400 ALA A C 1
ATOM 3204 O O . ALA A 1 400 ? 9.804 -3.527 -26.683 1.00 94.31 400 ALA A O 1
ATOM 3205 N N . LEU A 1 401 ? 9.365 -3.416 -24.506 1.00 96.00 401 LEU A N 1
ATOM 3206 C CA . LEU A 1 401 ? 10.158 -4.604 -24.184 1.00 96.00 401 LEU A CA 1
ATOM 3207 C C . LEU A 1 401 ? 9.264 -5.737 -23.717 1.00 96.00 401 LEU A C 1
ATOM 3209 O O . LEU A 1 401 ? 8.669 -5.656 -22.647 1.00 96.00 401 LEU A O 1
ATOM 3213 N N . SER A 1 402 ? 9.251 -6.846 -24.448 1.00 96.25 402 SER A N 1
ATOM 3214 C CA . SER A 1 402 ? 8.711 -8.101 -23.928 1.00 96.25 402 SER A CA 1
ATOM 3215 C C . SER A 1 402 ? 9.632 -8.708 -22.860 1.00 96.25 402 SER A C 1
ATOM 3217 O O . SER A 1 402 ? 10.844 -8.461 -22.821 1.00 96.25 402 SER A O 1
ATOM 3219 N N . LEU A 1 403 ? 9.099 -9.607 -22.024 1.00 94.75 403 LEU A N 1
ATOM 3220 C CA . LEU A 1 403 ? 9.911 -10.332 -21.036 1.00 94.75 403 LEU A CA 1
ATOM 3221 C C . LEU A 1 403 ? 11.089 -11.077 -21.691 1.00 94.75 403 LEU A C 1
ATOM 3223 O O . LEU A 1 403 ? 12.185 -11.146 -21.136 1.00 94.75 403 LEU A O 1
ATOM 3227 N N . GLN A 1 404 ? 10.889 -11.632 -22.888 1.00 93.56 404 GLN A N 1
ATOM 3228 C CA . GLN A 1 404 ? 11.949 -12.344 -23.600 1.00 93.56 404 GLN A CA 1
ATOM 3229 C C . GLN A 1 404 ? 13.090 -11.406 -24.022 1.00 93.56 404 GLN A C 1
ATOM 3231 O O . GLN A 1 404 ? 14.254 -11.808 -23.969 1.00 93.56 404 GLN A O 1
ATOM 3236 N N . GLU A 1 405 ? 12.771 -10.180 -24.429 1.00 94.00 405 GLU A N 1
ATOM 3237 C CA . GLU A 1 405 ? 13.750 -9.156 -24.801 1.00 94.00 405 GLU A CA 1
ATOM 3238 C C . GLU A 1 405 ? 14.526 -8.650 -23.592 1.00 94.00 405 GLU A C 1
ATOM 3240 O O . GLU A 1 405 ? 15.756 -8.593 -23.647 1.00 94.00 405 GLU A O 1
ATOM 3245 N N . LEU A 1 406 ? 13.841 -8.400 -22.472 1.00 92.81 406 LEU A N 1
ATOM 3246 C CA . LEU A 1 406 ? 14.481 -7.983 -21.225 1.00 92.81 406 LEU A CA 1
ATOM 3247 C C . LEU A 1 406 ? 15.490 -9.023 -20.712 1.00 92.81 406 LEU A C 1
ATOM 3249 O O . LEU A 1 406 ? 16.573 -8.663 -20.246 1.00 92.81 406 LEU A O 1
ATOM 3253 N N . LEU A 1 407 ? 15.144 -10.312 -20.799 1.00 92.06 407 LEU A N 1
ATOM 3254 C CA . LEU A 1 407 ? 15.984 -11.415 -20.324 1.00 92.06 407 LEU A CA 1
ATOM 3255 C C . LEU A 1 407 ? 17.097 -11.811 -21.307 1.00 92.06 407 LEU A C 1
ATOM 3257 O O . LEU A 1 407 ? 17.994 -12.580 -20.941 1.00 92.06 407 LEU A O 1
ATOM 3261 N N . ASN A 1 408 ? 17.057 -11.335 -22.555 1.00 86.38 408 ASN A N 1
ATOM 3262 C CA . ASN A 1 408 ? 18.018 -11.755 -23.566 1.00 86.38 408 ASN A CA 1
ATOM 3263 C C . ASN A 1 408 ? 19.439 -11.276 -23.223 1.00 86.38 408 ASN A C 1
ATOM 3265 O O . ASN A 1 408 ? 19.688 -10.097 -22.995 1.00 86.38 408 ASN A O 1
ATOM 3269 N N . GLY A 1 409 ? 20.398 -12.205 -23.206 1.00 77.00 409 GLY A N 1
ATOM 3270 C CA . GLY A 1 409 ? 21.797 -11.914 -22.869 1.00 77.00 409 GLY A CA 1
ATOM 3271 C C . GLY A 1 409 ? 22.091 -11.761 -21.370 1.00 77.00 409 GLY A C 1
ATOM 3272 O O . GLY A 1 409 ? 23.264 -11.683 -21.000 1.00 77.00 409 GLY A O 1
ATOM 3273 N N . GLU A 1 410 ? 21.075 -11.790 -20.503 1.00 86.06 410 GLU A N 1
ATOM 3274 C CA . GLU A 1 410 ? 21.253 -11.752 -19.050 1.00 86.06 410 GLU A CA 1
ATOM 3275 C C . GLU A 1 410 ? 21.602 -13.134 -18.480 1.00 86.06 410 GLU A C 1
ATOM 3277 O O . GLU A 1 410 ? 21.144 -14.182 -18.949 1.00 86.06 410 GLU A O 1
ATOM 3282 N N . ALA A 1 411 ? 22.424 -13.145 -17.429 1.00 87.88 411 ALA A N 1
ATOM 3283 C CA . ALA A 1 411 ? 22.839 -14.378 -16.764 1.00 87.88 411 ALA A CA 1
ATOM 3284 C C . ALA A 1 411 ? 21.639 -15.106 -16.130 1.00 87.88 411 ALA A C 1
ATOM 3286 O O . ALA A 1 411 ? 20.835 -14.466 -15.455 1.00 87.88 411 ALA A O 1
ATOM 3287 N N . GLU A 1 412 ? 21.571 -16.440 -16.257 1.00 88.25 412 GLU A N 1
ATOM 3288 C CA . GLU A 1 412 ? 20.467 -17.275 -15.730 1.00 88.25 412 GLU A CA 1
ATOM 3289 C C . GLU A 1 412 ? 20.148 -16.999 -14.248 1.00 88.25 412 GLU A C 1
ATOM 3291 O O . GLU A 1 412 ? 18.992 -17.035 -13.843 1.00 88.25 412 GLU A O 1
ATOM 3296 N N . GLU A 1 413 ? 21.155 -16.653 -13.438 1.00 90.44 413 GLU A N 1
ATOM 3297 C CA . GLU A 1 413 ? 20.993 -16.331 -12.012 1.00 90.44 413 GLU A CA 1
ATOM 3298 C C . GLU A 1 413 ? 20.211 -15.028 -11.750 1.00 90.44 413 GLU A C 1
ATOM 3300 O O . GLU A 1 413 ? 19.604 -14.880 -10.690 1.00 90.44 413 GLU A O 1
ATOM 3305 N N . LYS A 1 414 ? 20.224 -14.073 -12.690 1.00 88.56 414 LYS A N 1
ATOM 3306 C CA . LYS A 1 414 ? 19.514 -12.787 -12.578 1.00 88.56 414 LYS A CA 1
ATOM 3307 C C . LYS A 1 414 ? 18.101 -12.833 -13.154 1.00 88.56 414 LYS A C 1
ATOM 3309 O O . LYS A 1 414 ? 17.271 -12.016 -12.763 1.00 88.56 414 LYS A O 1
ATOM 3314 N N . GLN A 1 415 ? 17.830 -13.777 -14.055 1.00 92.19 415 GLN A N 1
ATOM 3315 C CA . GLN A 1 415 ? 16.575 -13.833 -14.805 1.00 92.19 415 GLN A CA 1
ATOM 3316 C C . GLN A 1 415 ? 15.320 -13.911 -13.918 1.00 92.19 415 GLN A C 1
ATOM 3318 O O . GLN A 1 415 ? 14.389 -13.170 -14.209 1.00 92.19 415 GLN A O 1
ATOM 3323 N N . PRO A 1 416 ? 15.270 -14.693 -12.815 1.00 93.62 416 PRO A N 1
ATOM 3324 C CA . PRO A 1 416 ? 14.084 -14.721 -11.954 1.00 93.62 416 PRO A CA 1
ATOM 3325 C C . PRO A 1 416 ? 13.753 -13.358 -11.336 1.00 93.62 416 PRO A C 1
ATOM 3327 O O . PRO A 1 416 ? 12.598 -12.961 -11.305 1.00 93.62 416 PRO A O 1
ATOM 3330 N N . ARG A 1 417 ? 14.773 -12.606 -10.898 1.00 93.50 417 ARG A N 1
ATOM 3331 C CA . ARG A 1 417 ? 14.577 -11.267 -10.323 1.00 93.50 417 ARG A CA 1
ATOM 3332 C C . ARG A 1 417 ? 14.112 -10.261 -11.366 1.00 93.50 417 ARG A C 1
ATOM 3334 O O . ARG A 1 417 ? 13.256 -9.451 -11.060 1.00 93.50 417 ARG A O 1
ATOM 3341 N N . LEU A 1 418 ? 14.658 -10.324 -12.580 1.00 93.44 418 LEU A N 1
ATOM 3342 C CA . LEU A 1 418 ? 14.219 -9.458 -13.676 1.00 93.44 418 LEU A CA 1
ATOM 3343 C C . LEU A 1 418 ? 12.808 -9.800 -14.156 1.00 93.44 418 LEU A C 1
ATOM 3345 O O . LEU A 1 418 ? 12.059 -8.894 -14.487 1.00 93.44 418 LEU A O 1
ATOM 3349 N N . ALA A 1 419 ? 12.433 -11.082 -14.165 1.00 94.88 419 ALA A N 1
ATOM 3350 C CA . ALA A 1 419 ? 11.075 -11.504 -14.499 1.00 94.88 419 ALA A CA 1
ATOM 3351 C C . ALA A 1 419 ? 10.057 -11.022 -13.460 1.00 94.88 419 ALA A C 1
ATOM 3353 O O . ALA A 1 419 ? 8.974 -10.574 -13.820 1.00 94.88 419 ALA A O 1
ATOM 3354 N N . ARG A 1 420 ? 10.436 -11.059 -12.180 1.00 95.31 420 ARG A N 1
ATOM 3355 C CA . ARG A 1 420 ? 9.673 -10.428 -11.108 1.00 95.31 420 ARG A CA 1
ATOM 3356 C C . ARG A 1 420 ? 9.587 -8.920 -11.305 1.00 95.31 420 ARG A C 1
ATOM 3358 O O . ARG A 1 420 ? 8.490 -8.379 -11.307 1.00 95.31 420 ARG A O 1
ATOM 3365 N N . ASP A 1 421 ? 10.729 -8.244 -11.475 1.00 95.44 421 ASP A N 1
ATOM 3366 C CA . ASP A 1 421 ? 10.773 -6.788 -11.648 1.00 95.44 421 ASP A CA 1
ATOM 3367 C C . ASP A 1 421 ? 9.879 -6.358 -12.830 1.00 95.44 421 ASP A C 1
ATOM 3369 O O . ASP A 1 421 ? 9.117 -5.413 -12.674 1.00 95.44 421 ASP A O 1
ATOM 3373 N N . PHE A 1 422 ? 9.906 -7.102 -13.946 1.00 95.88 422 PHE A N 1
ATOM 3374 C CA . PHE A 1 422 ? 9.029 -6.929 -15.112 1.00 95.88 422 PHE A CA 1
ATOM 3375 C C . PHE A 1 422 ? 7.547 -6.941 -14.726 1.00 95.88 422 PHE A C 1
ATOM 3377 O O . PHE A 1 422 ? 6.844 -5.983 -15.013 1.00 95.88 422 PHE A O 1
ATOM 3384 N N . GLY A 1 423 ? 7.082 -7.986 -14.031 1.00 94.44 423 GLY A N 1
ATOM 3385 C CA . GLY A 1 423 ? 5.667 -8.108 -13.667 1.00 94.44 423 GLY A CA 1
ATOM 3386 C C . GLY A 1 423 ? 5.183 -7.046 -12.674 1.00 94.44 423 GLY A C 1
ATOM 3387 O O . GLY A 1 423 ? 3.996 -6.754 -12.630 1.00 94.44 423 GLY A O 1
ATOM 3388 N N . VAL A 1 424 ? 6.085 -6.460 -11.880 1.00 95.38 424 VAL A N 1
ATOM 3389 C CA . VAL A 1 424 ? 5.742 -5.411 -10.904 1.00 95.38 424 VAL A CA 1
ATOM 3390 C C . VAL A 1 424 ? 5.677 -4.020 -11.537 1.00 95.38 424 VAL A C 1
ATOM 3392 O O . VAL A 1 424 ? 4.912 -3.173 -11.069 1.00 95.38 424 VAL A O 1
ATOM 3395 N N . VAL A 1 425 ? 6.517 -3.752 -12.543 1.00 95.56 425 VAL A N 1
ATOM 3396 C CA . VAL A 1 425 ? 6.588 -2.434 -13.199 1.00 95.56 425 VAL A CA 1
ATOM 3397 C C . VAL A 1 425 ? 5.747 -2.335 -14.467 1.00 95.56 425 VAL A C 1
ATOM 3399 O O . VAL A 1 425 ? 5.566 -1.224 -14.935 1.00 95.56 425 VAL A O 1
ATOM 3402 N N . ASP A 1 426 ? 5.220 -3.444 -14.988 1.00 95.44 426 ASP A N 1
ATOM 3403 C CA . ASP A 1 426 ? 4.156 -3.464 -16.002 1.00 95.44 426 ASP A CA 1
ATOM 3404 C C . ASP A 1 426 ? 2.841 -2.973 -15.367 1.00 95.44 426 ASP A C 1
ATOM 3406 O O . ASP A 1 426 ? 2.012 -3.750 -14.884 1.00 95.44 426 ASP A O 1
ATOM 3410 N N . TRP A 1 427 ? 2.689 -1.653 -15.254 1.00 91.81 427 TRP A N 1
ATOM 3411 C CA . TRP A 1 427 ? 1.582 -1.043 -14.515 1.00 91.81 427 TRP A CA 1
ATOM 3412 C C . TRP A 1 427 ? 0.285 -1.052 -15.314 1.00 91.81 427 TRP A C 1
ATOM 3414 O O . TRP A 1 427 ? -0.798 -1.049 -14.723 1.00 91.81 427 TRP A O 1
ATOM 3424 N N . ASN A 1 428 ? 0.381 -1.029 -16.644 1.00 90.56 428 ASN A N 1
ATOM 3425 C CA . ASN A 1 428 ? -0.782 -1.090 -17.521 1.00 90.56 428 ASN A CA 1
ATOM 3426 C C . ASN A 1 428 ? -1.237 -2.543 -17.800 1.00 90.56 428 ASN A C 1
ATOM 3428 O O . ASN A 1 428 ? -2.367 -2.736 -18.262 1.00 90.56 428 ASN A O 1
ATOM 3432 N N . GLY A 1 429 ? -0.408 -3.539 -17.464 1.00 91.94 429 GLY A N 1
ATOM 3433 C CA . GLY A 1 429 ? -0.691 -4.965 -17.589 1.00 91.94 429 GLY A CA 1
ATOM 3434 C C . GLY A 1 429 ? -0.743 -5.448 -19.037 1.00 91.94 429 GLY A C 1
ATOM 3435 O O . GLY A 1 429 ? -1.522 -6.360 -19.336 1.00 91.94 429 GLY A O 1
ATOM 3436 N N . ASP A 1 4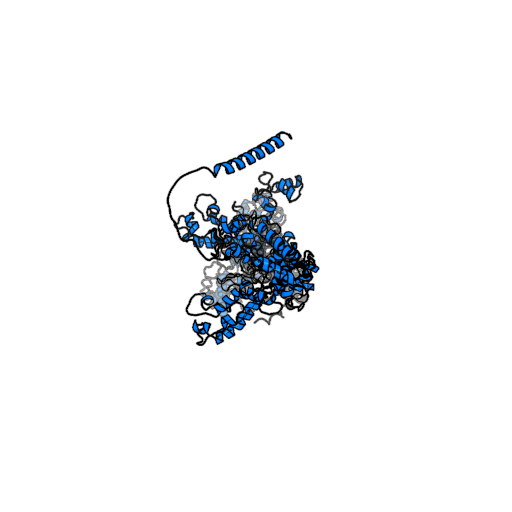30 ? -0.006 -4.809 -19.949 1.00 94.50 430 ASP A N 1
ATOM 3437 C CA . ASP A 1 430 ? -0.015 -5.132 -21.379 1.00 94.50 430 ASP A CA 1
ATOM 3438 C C . ASP A 1 430 ? 1.014 -6.202 -21.791 1.00 94.50 430 ASP A C 1
ATOM 3440 O O . ASP A 1 430 ? 1.095 -6.558 -22.971 1.00 94.50 430 ASP A O 1
ATOM 3444 N N . GLU A 1 431 ? 1.713 -6.794 -20.813 1.00 94.81 431 GLU A N 1
ATOM 3445 C CA . GLU A 1 431 ? 2.776 -7.788 -20.990 1.00 94.81 431 GLU A CA 1
ATOM 3446 C C . GLU A 1 431 ? 3.987 -7.245 -21.773 1.00 94.81 431 GLU A C 1
ATOM 3448 O O . GLU A 1 431 ? 4.760 -8.017 -22.363 1.00 94.81 431 GLU A O 1
ATOM 3453 N N . SER A 1 432 ? 4.189 -5.927 -21.760 1.00 95.69 432 SER A N 1
ATOM 3454 C CA . SER A 1 432 ? 5.342 -5.241 -22.331 1.00 95.69 432 SER A CA 1
ATOM 3455 C C . SER A 1 432 ? 5.755 -4.046 -21.467 1.00 95.69 432 SER A C 1
ATOM 3457 O O . SER A 1 432 ? 4.952 -3.483 -20.741 1.00 95.69 432 SER A O 1
ATOM 3459 N N . LEU A 1 433 ? 7.034 -3.667 -21.495 1.00 96.62 433 LEU A N 1
ATOM 3460 C CA . LEU A 1 433 ? 7.504 -2.486 -20.768 1.00 96.62 433 LEU A CA 1
ATOM 3461 C C . LEU A 1 433 ? 7.694 -1.317 -21.718 1.00 96.62 433 LEU A C 1
ATOM 3463 O O . LEU A 1 433 ? 8.506 -1.388 -22.646 1.00 96.62 433 LEU A O 1
ATOM 3467 N N . SER A 1 434 ? 7.031 -0.210 -21.416 1.00 95.38 434 SER A N 1
ATOM 3468 C CA . SER A 1 434 ? 7.405 1.104 -21.929 1.00 95.38 434 SER A CA 1
ATOM 3469 C C . SER A 1 434 ? 8.773 1.552 -21.385 1.00 95.38 434 SER A C 1
ATOM 3471 O O . SER A 1 434 ? 9.315 0.984 -20.430 1.00 95.38 434 SER A O 1
ATOM 3473 N N . GLU A 1 435 ? 9.358 2.603 -21.970 1.00 93.94 435 GLU A N 1
ATOM 3474 C CA . GLU A 1 435 ? 10.647 3.128 -21.494 1.00 93.94 435 GLU A CA 1
ATOM 3475 C C . GLU A 1 435 ? 10.573 3.615 -20.032 1.00 93.94 435 GLU A C 1
ATOM 3477 O O . GLU A 1 435 ? 11.519 3.413 -19.265 1.00 93.94 435 GLU A O 1
ATOM 3482 N N . ASP A 1 436 ? 9.452 4.215 -19.626 1.00 94.12 436 ASP A N 1
ATOM 3483 C CA . ASP A 1 436 ? 9.251 4.691 -18.255 1.00 94.12 436 ASP A CA 1
ATOM 3484 C C . ASP A 1 436 ? 9.164 3.525 -17.253 1.00 94.12 436 ASP A C 1
ATOM 3486 O O . ASP A 1 436 ? 9.803 3.564 -16.198 1.00 94.12 436 ASP A O 1
ATOM 3490 N N . GLU A 1 437 ? 8.473 2.439 -17.602 1.00 96.00 437 GLU A N 1
ATOM 3491 C CA . GLU A 1 437 ? 8.389 1.231 -16.766 1.00 96.00 437 GLU A CA 1
ATOM 3492 C C . GLU A 1 437 ? 9.743 0.518 -16.672 1.00 96.00 437 GLU A C 1
ATOM 3494 O O . GLU A 1 437 ? 10.188 0.140 -15.585 1.00 96.00 437 GLU A O 1
ATOM 3499 N N . TYR A 1 438 ? 10.485 0.427 -17.781 1.00 95.25 438 TYR A N 1
ATOM 3500 C CA . TYR A 1 438 ? 11.862 -0.070 -17.768 1.00 95.25 438 TYR A CA 1
ATOM 3501 C C . TYR A 1 438 ? 12.763 0.769 -16.848 1.00 95.25 438 TYR A C 1
ATOM 3503 O O . TYR A 1 438 ? 13.568 0.226 -16.083 1.00 95.25 438 TYR A O 1
ATOM 3511 N N . ARG A 1 439 ? 12.595 2.097 -16.856 1.00 94.81 439 ARG A N 1
ATOM 3512 C CA . ARG A 1 439 ? 13.307 3.019 -15.959 1.00 94.81 439 ARG A CA 1
ATOM 3513 C C . ARG A 1 439 ? 12.942 2.832 -14.484 1.00 94.81 439 ARG A C 1
ATOM 3515 O O . ARG A 1 439 ? 13.710 3.279 -13.633 1.00 94.81 439 ARG A O 1
ATOM 3522 N N . ALA A 1 440 ? 11.843 2.156 -14.148 1.00 94.00 440 ALA A N 1
ATOM 3523 C CA . ALA A 1 440 ? 11.486 1.818 -12.770 1.00 94.00 440 ALA A CA 1
ATOM 3524 C C . ALA A 1 440 ? 12.235 0.586 -12.220 1.00 94.00 440 ALA A C 1
ATOM 3526 O O . ALA A 1 440 ? 12.281 0.390 -11.000 1.00 94.00 440 ALA A O 1
ATOM 3527 N N . ILE A 1 441 ? 12.881 -0.222 -13.072 1.00 92.00 441 ILE A N 1
ATOM 3528 C CA . ILE A 1 441 ? 13.599 -1.437 -12.658 1.00 92.00 441 ILE A CA 1
ATOM 3529 C C . ILE A 1 441 ? 14.844 -1.081 -11.834 1.00 92.00 441 ILE A C 1
ATOM 3531 O O . ILE A 1 441 ? 15.924 -0.790 -12.352 1.00 92.00 441 ILE A O 1
ATOM 3535 N N . THR A 1 442 ? 14.711 -1.178 -10.510 1.00 87.31 442 THR A N 1
ATOM 3536 C CA . THR A 1 442 ? 15.741 -0.765 -9.535 1.00 87.31 442 THR A CA 1
ATOM 3537 C C . THR A 1 442 ? 17.067 -1.526 -9.636 1.00 87.31 442 THR A C 1
ATOM 3539 O O . THR A 1 442 ? 18.092 -1.057 -9.140 1.00 87.31 442 THR A O 1
ATOM 3542 N N . SER A 1 443 ? 17.055 -2.712 -10.251 1.00 85.38 443 SER A N 1
ATOM 3543 C CA . SER A 1 443 ? 18.240 -3.547 -10.448 1.00 85.38 443 SER A CA 1
ATOM 3544 C C . SER A 1 443 ? 19.057 -3.165 -11.690 1.00 85.38 443 SER A C 1
ATOM 3546 O O . SER A 1 443 ? 20.234 -3.529 -11.769 1.00 85.38 443 SER A O 1
ATOM 3548 N N . LEU A 1 444 ? 18.457 -2.423 -12.628 1.00 88.06 444 LEU A N 1
ATOM 3549 C CA . LEU A 1 444 ? 19.070 -1.996 -13.889 1.00 88.06 444 LEU A CA 1
ATOM 3550 C C . LEU A 1 444 ? 19.301 -0.484 -13.954 1.00 88.06 444 LEU A C 1
ATOM 3552 O O . LEU A 1 444 ? 20.280 -0.051 -14.557 1.00 88.06 444 LEU A O 1
ATOM 3556 N N . VAL A 1 445 ? 18.429 0.305 -13.326 1.00 90.12 445 VAL A N 1
ATOM 3557 C CA . VAL A 1 445 ? 18.406 1.765 -13.448 1.00 90.12 445 VAL A CA 1
ATOM 3558 C C . VAL A 1 445 ? 18.646 2.414 -12.088 1.00 90.12 445 VAL A C 1
ATOM 3560 O O . VAL A 1 445 ? 18.056 2.026 -11.075 1.00 90.12 445 VAL A O 1
ATOM 3563 N N . SER A 1 446 ? 19.556 3.394 -12.054 1.00 89.44 446 SER A N 1
ATOM 3564 C CA . SER A 1 446 ? 19.828 4.154 -10.835 1.00 89.44 446 SER A CA 1
ATOM 3565 C C . SER A 1 446 ? 18.650 5.065 -10.502 1.00 89.44 446 SER A C 1
ATOM 3567 O O . SER A 1 446 ? 17.860 5.439 -11.367 1.00 89.44 446 SER A O 1
ATOM 3569 N N . LEU A 1 447 ? 18.528 5.450 -9.234 1.00 88.50 447 LEU A N 1
ATOM 3570 C CA . LEU A 1 447 ? 17.435 6.313 -8.801 1.00 88.50 447 LEU A CA 1
ATOM 3571 C C . LEU A 1 447 ? 17.400 7.644 -9.572 1.00 88.50 447 LEU A C 1
ATOM 3573 O O . LEU A 1 447 ? 16.321 8.116 -9.906 1.00 88.50 447 LEU A O 1
ATOM 3577 N N . GLU A 1 448 ? 18.554 8.242 -9.871 1.00 88.56 448 GLU A N 1
ATOM 3578 C CA . GLU A 1 448 ? 18.638 9.536 -10.562 1.00 88.56 448 GLU A CA 1
ATOM 3579 C C . GLU A 1 448 ? 18.050 9.494 -11.980 1.00 88.56 448 GLU A C 1
ATOM 3581 O O . GLU A 1 448 ? 17.679 10.531 -12.524 1.00 88.56 448 GLU A O 1
ATOM 3586 N N . GLN A 1 449 ? 17.983 8.305 -12.580 1.00 89.94 449 GLN A N 1
ATOM 3587 C CA . GLN A 1 449 ? 17.466 8.070 -13.929 1.00 89.94 449 GLN A CA 1
ATOM 3588 C C . GLN A 1 449 ? 16.084 7.404 -13.928 1.00 89.94 449 GLN A C 1
ATOM 3590 O O . GLN A 1 449 ? 15.521 7.166 -15.001 1.00 89.94 449 GLN A O 1
ATOM 3595 N N . ARG A 1 450 ? 15.548 7.101 -12.740 1.00 92.88 450 ARG A N 1
ATOM 3596 C CA . ARG A 1 450 ? 14.262 6.438 -12.560 1.00 92.88 450 ARG A CA 1
ATOM 3597 C C . ARG A 1 450 ? 13.129 7.356 -13.010 1.00 92.88 450 ARG A C 1
ATOM 3599 O O . ARG A 1 450 ? 13.082 8.523 -12.623 1.00 92.88 450 ARG A O 1
ATOM 3606 N N . ALA A 1 451 ? 12.224 6.816 -13.819 1.00 92.94 451 ALA A N 1
ATOM 3607 C CA . ALA A 1 451 ? 11.038 7.534 -14.265 1.00 92.94 451 ALA A CA 1
ATOM 3608 C C . ALA A 1 451 ? 10.022 7.716 -13.126 1.00 92.94 451 ALA A C 1
ATOM 3610 O O . ALA A 1 451 ? 10.211 7.234 -12.003 1.00 92.94 451 ALA A O 1
ATOM 3611 N N . ALA A 1 452 ? 8.948 8.444 -13.429 1.00 93.25 452 ALA A N 1
ATOM 3612 C CA . ALA A 1 452 ? 7.849 8.603 -12.498 1.00 93.25 452 ALA A CA 1
ATOM 3613 C C . ALA A 1 452 ? 7.151 7.253 -12.265 1.00 93.25 452 ALA A C 1
ATOM 3615 O O . ALA A 1 452 ? 6.820 6.557 -13.219 1.00 93.25 452 ALA A O 1
ATOM 3616 N N . ILE A 1 453 ? 6.927 6.891 -11.004 1.00 94.00 453 ILE A N 1
ATOM 3617 C CA . ILE A 1 453 ? 6.187 5.689 -10.617 1.00 94.00 453 ILE A CA 1
ATOM 3618 C C . ILE A 1 453 ? 4.765 6.107 -10.226 1.00 94.00 453 ILE A C 1
ATOM 3620 O O . ILE A 1 453 ? 4.643 6.946 -9.326 1.00 94.00 453 ILE A O 1
ATOM 3624 N N . PRO A 1 454 ? 3.715 5.489 -10.801 1.00 93.81 454 PRO A N 1
ATOM 3625 C CA . PRO A 1 454 ? 2.333 5.667 -10.378 1.00 93.81 454 PRO A CA 1
ATOM 3626 C C . PRO A 1 454 ? 2.190 5.557 -8.861 1.00 93.81 454 PRO A C 1
ATOM 3628 O O . PRO A 1 454 ? 2.696 4.624 -8.221 1.00 93.81 454 PRO A O 1
ATOM 3631 N N . ASP A 1 455 ? 1.542 6.557 -8.274 1.00 94.69 455 ASP A N 1
ATOM 3632 C CA . ASP A 1 455 ? 1.263 6.605 -6.849 1.00 94.69 455 ASP A CA 1
ATOM 3633 C C . ASP A 1 455 ? -0.254 6.603 -6.648 1.00 94.69 455 ASP A C 1
ATOM 3635 O O . ASP A 1 455 ? -0.900 7.620 -6.915 1.00 94.69 455 ASP A O 1
ATOM 3639 N N . PRO A 1 456 ? -0.832 5.501 -6.145 1.00 95.00 456 PRO A N 1
ATOM 3640 C CA . PRO A 1 456 ? -2.274 5.397 -5.973 1.00 95.00 456 PRO A CA 1
ATOM 3641 C C . PRO A 1 456 ? -2.831 6.424 -4.976 1.00 95.00 456 PRO A C 1
ATOM 3643 O O . PRO A 1 456 ? -4.009 6.747 -5.034 1.00 95.00 456 PRO A O 1
ATOM 3646 N N . VAL A 1 457 ? -2.007 7.001 -4.094 1.00 94.94 457 VAL A N 1
ATOM 3647 C CA . VAL A 1 457 ? -2.440 8.103 -3.219 1.00 94.94 457 VAL A CA 1
ATOM 3648 C C . VAL A 1 457 ? -2.618 9.407 -3.994 1.00 94.94 457 VAL A C 1
ATOM 3650 O O . VAL A 1 457 ? -3.550 10.161 -3.724 1.00 94.94 457 VAL A O 1
ATOM 3653 N N . VAL A 1 458 ? -1.734 9.674 -4.958 1.00 95.19 458 VAL A N 1
ATOM 3654 C CA . VAL A 1 458 ? -1.863 10.841 -5.842 1.00 95.19 458 VAL A CA 1
ATOM 3655 C C . VAL A 1 458 ? -3.083 10.663 -6.745 1.00 95.19 458 VAL A C 1
ATOM 3657 O O . VAL A 1 458 ? -3.854 11.601 -6.897 1.00 95.19 458 VAL A O 1
ATOM 3660 N N . GLU A 1 459 ? -3.318 9.446 -7.246 1.00 95.12 459 GLU A N 1
ATOM 3661 C CA . GLU A 1 459 ? -4.519 9.110 -8.023 1.00 95.12 459 GLU A CA 1
ATOM 3662 C C . GLU A 1 459 ? -5.811 9.380 -7.231 1.00 95.12 459 GLU A C 1
ATOM 3664 O O . GLU A 1 459 ? -6.706 10.039 -7.753 1.00 95.12 459 GLU A O 1
ATOM 3669 N N . LEU A 1 460 ? -5.893 8.971 -5.956 1.00 94.88 460 LEU A N 1
ATOM 3670 C CA . LEU A 1 460 ? -7.055 9.256 -5.094 1.00 94.88 460 LEU A CA 1
ATOM 3671 C C . LEU A 1 460 ? -7.304 10.767 -4.909 1.00 94.88 460 LEU A C 1
ATOM 3673 O O . LEU A 1 460 ? -8.454 11.226 -4.935 1.00 94.88 460 LEU A O 1
ATOM 3677 N N . ALA A 1 461 ? -6.236 11.554 -4.746 1.00 95.31 461 ALA A N 1
ATOM 3678 C CA . ALA A 1 461 ? -6.332 13.009 -4.644 1.00 95.31 461 ALA A CA 1
ATOM 3679 C C . ALA A 1 461 ? -6.794 13.640 -5.970 1.00 95.31 461 ALA A C 1
ATOM 3681 O O . ALA A 1 461 ? -7.699 14.479 -5.979 1.00 95.31 461 ALA A O 1
ATOM 3682 N N . ASP A 1 462 ? -6.225 13.203 -7.094 1.00 95.94 462 ASP A N 1
ATOM 3683 C CA . ASP A 1 462 ? -6.574 13.675 -8.434 1.00 95.94 462 ASP A CA 1
ATOM 3684 C C . ASP A 1 462 ? -8.018 13.326 -8.813 1.00 95.94 462 ASP A C 1
ATOM 3686 O O . ASP A 1 462 ? -8.724 14.159 -9.391 1.00 95.94 462 ASP A O 1
ATOM 3690 N N . GLU A 1 463 ? -8.492 12.131 -8.456 1.00 95.50 463 GLU A N 1
ATOM 3691 C CA . GLU A 1 463 ? -9.882 11.708 -8.639 1.00 95.50 463 GLU A CA 1
ATOM 3692 C C . GLU A 1 463 ? -10.845 12.596 -7.842 1.00 95.50 463 GLU A C 1
ATOM 3694 O O . GLU A 1 463 ? -11.840 13.078 -8.395 1.00 95.50 463 GLU A O 1
ATOM 3699 N N . SER A 1 464 ? -10.523 12.885 -6.578 1.00 94.06 464 SER A N 1
ATOM 3700 C CA . SER A 1 464 ? -11.306 13.794 -5.729 1.00 94.06 464 SER A CA 1
ATOM 3701 C C . SER A 1 464 ? -11.350 15.211 -6.317 1.00 94.06 464 SER A C 1
ATOM 3703 O O . SER A 1 464 ? -12.418 15.816 -6.452 1.00 94.06 464 SER A O 1
ATOM 3705 N N . LEU A 1 465 ? -10.207 15.727 -6.777 1.00 94.88 465 LEU A N 1
ATOM 3706 C CA . LEU A 1 465 ? -10.118 17.033 -7.435 1.00 94.88 465 LEU A CA 1
ATOM 3707 C C . LEU A 1 465 ? -10.867 17.077 -8.771 1.00 94.88 465 LEU A C 1
ATOM 3709 O O . LEU A 1 465 ? -11.463 18.101 -9.113 1.00 94.88 465 LEU A O 1
ATOM 3713 N N . ALA A 1 466 ? -10.869 15.991 -9.543 1.00 94.88 466 ALA A N 1
ATOM 3714 C CA . ALA A 1 466 ? -11.632 15.902 -10.784 1.00 94.88 466 ALA A CA 1
ATOM 3715 C C . ALA A 1 466 ? -13.145 15.985 -10.525 1.00 94.88 466 ALA A C 1
ATOM 3717 O O . ALA A 1 466 ? -13.848 16.693 -11.254 1.00 94.88 466 ALA A O 1
ATOM 3718 N N . GLN A 1 467 ? -13.635 15.329 -9.468 1.00 92.38 467 GLN A N 1
ATOM 3719 C CA . GLN A 1 467 ? -15.035 15.417 -9.042 1.00 92.38 467 GLN A CA 1
ATOM 3720 C C . GLN A 1 467 ? -15.403 16.843 -8.613 1.00 92.38 467 GLN A C 1
ATOM 3722 O O . GLN A 1 467 ? -16.416 17.379 -9.067 1.00 92.38 467 GLN A O 1
ATOM 3727 N N . ILE A 1 468 ? -14.541 17.495 -7.829 1.00 92.12 468 ILE A N 1
ATOM 3728 C CA . ILE A 1 468 ? -14.693 18.900 -7.419 1.00 92.12 468 ILE A CA 1
ATOM 3729 C C . ILE A 1 468 ? -14.762 19.829 -8.638 1.00 92.12 468 ILE A C 1
ATOM 3731 O O . ILE A 1 468 ? -15.700 20.615 -8.779 1.00 92.12 468 ILE A O 1
ATOM 3735 N N . ARG A 1 469 ? -13.819 19.707 -9.582 1.00 92.38 469 ARG A N 1
ATOM 3736 C CA . ARG A 1 469 ? -13.781 20.530 -10.807 1.00 92.38 469 ARG A CA 1
ATOM 3737 C C . ARG A 1 469 ? -15.040 20.369 -11.658 1.00 92.38 469 ARG A C 1
ATOM 3739 O O . ARG A 1 469 ? -15.473 21.328 -12.295 1.00 92.38 469 ARG A O 1
ATOM 3746 N N . GLN A 1 470 ? -15.641 19.178 -11.673 1.00 92.12 470 GLN A N 1
ATOM 3747 C CA . GLN A 1 470 ? -16.893 18.934 -12.388 1.00 92.12 470 GLN A CA 1
ATOM 3748 C C . GLN A 1 470 ? -18.077 19.693 -11.766 1.00 92.12 470 GLN A C 1
ATOM 3750 O O . GLN A 1 470 ? -18.976 20.117 -12.496 1.00 92.12 470 GLN A O 1
ATOM 3755 N N . GLN A 1 471 ? -18.079 19.873 -10.444 1.00 91.44 471 GLN A N 1
ATOM 3756 C CA . GLN A 1 471 ? -19.154 20.538 -9.703 1.00 91.44 471 GLN A CA 1
ATOM 3757 C C . GLN A 1 471 ? -18.929 22.049 -9.527 1.00 91.44 471 GLN A C 1
ATOM 3759 O O . GLN A 1 471 ? -19.905 22.779 -9.371 1.00 91.44 471 GLN A O 1
ATOM 3764 N N . TRP A 1 472 ? -17.689 22.531 -9.685 1.00 90.94 472 TRP A N 1
ATOM 3765 C CA . TRP A 1 472 ? -17.271 23.923 -9.456 1.00 90.94 472 TRP A CA 1
ATOM 3766 C C . TRP A 1 472 ? -18.209 24.981 -10.050 1.00 90.94 472 TRP A C 1
ATOM 3768 O O . TRP A 1 472 ? -18.663 25.878 -9.354 1.00 90.94 472 TRP A O 1
ATOM 3778 N N . SER A 1 473 ? -18.570 24.850 -11.332 1.00 89.00 473 SER A N 1
ATOM 3779 C CA . SER A 1 473 ? -19.444 25.825 -12.016 1.00 89.00 473 SER A CA 1
ATOM 3780 C C . SER A 1 473 ? -20.882 25.895 -11.481 1.00 89.00 473 SER A C 1
ATOM 3782 O O . SER A 1 473 ? -21.631 26.791 -11.858 1.00 89.00 473 SER A O 1
ATOM 3784 N N . GLY A 1 474 ? -21.303 24.909 -10.683 1.00 87.69 474 GLY A N 1
ATOM 3785 C CA . GLY A 1 474 ? -22.585 24.921 -9.983 1.00 87.69 474 GLY A CA 1
ATOM 3786 C C . GLY A 1 474 ? -22.522 25.610 -8.620 1.00 87.69 474 GLY A C 1
ATOM 3787 O O . GLY A 1 474 ? -23.575 25.985 -8.110 1.00 87.69 474 GLY A O 1
ATOM 3788 N N . TRP A 1 475 ? -21.321 25.762 -8.058 1.00 91.56 475 TRP A N 1
ATOM 3789 C CA . TRP A 1 475 ? -21.065 26.400 -6.767 1.00 91.56 475 TRP A CA 1
ATOM 3790 C C . TRP A 1 475 ? -20.678 27.873 -6.921 1.00 91.56 475 TRP A C 1
ATOM 3792 O O . TRP A 1 475 ? -21.151 28.693 -6.148 1.00 91.56 475 TRP A O 1
ATOM 3802 N N . ASP A 1 476 ? -19.896 28.201 -7.953 1.00 90.94 476 ASP A N 1
ATOM 3803 C CA . ASP A 1 476 ? -19.548 29.570 -8.359 1.00 90.94 476 ASP A CA 1
ATOM 3804 C C . ASP A 1 476 ? -20.751 30.212 -9.081 1.00 90.94 476 ASP A C 1
ATOM 3806 O O . ASP A 1 476 ? -20.950 30.057 -10.294 1.00 90.94 476 ASP A O 1
ATOM 3810 N N . VAL A 1 477 ? -21.633 30.857 -8.312 1.00 87.44 477 VAL A N 1
ATOM 3811 C CA . VAL A 1 477 ? -22.914 31.399 -8.788 1.00 87.44 477 VAL A CA 1
ATOM 3812 C C . VAL A 1 477 ? -22.701 32.690 -9.570 1.00 87.44 477 VAL A C 1
ATOM 3814 O O . VAL A 1 477 ? -23.444 32.965 -10.526 1.00 87.44 477 VAL A O 1
ATOM 3817 N N . ASP A 1 478 ? -21.727 33.504 -9.168 1.00 87.12 478 ASP A N 1
ATOM 3818 C CA . ASP A 1 478 ? -21.436 34.782 -9.813 1.00 87.12 478 ASP A CA 1
ATOM 3819 C C . ASP A 1 478 ? -20.512 34.654 -11.047 1.00 87.12 478 ASP A C 1
ATOM 3821 O O . ASP A 1 478 ? -20.515 35.541 -11.916 1.00 87.12 478 ASP A O 1
ATOM 3825 N N . GLY A 1 479 ? -19.839 33.509 -11.196 1.00 87.06 479 GLY A N 1
ATOM 3826 C CA . GLY A 1 479 ? -18.986 33.133 -12.317 1.00 87.06 479 GLY A CA 1
ATOM 3827 C C . GLY A 1 479 ? -17.622 33.820 -12.307 1.00 87.06 479 GLY A C 1
ATOM 3828 O O . GLY A 1 479 ? -17.064 34.055 -13.391 1.00 87.06 479 GLY A O 1
ATOM 3829 N N . ASN A 1 480 ? -17.122 34.231 -11.142 1.00 88.50 480 ASN A N 1
ATOM 3830 C CA . ASN A 1 480 ? -15.861 34.955 -10.998 1.00 88.50 480 ASN A CA 1
ATOM 3831 C C . ASN A 1 480 ? -14.627 34.025 -10.941 1.00 88.50 480 ASN A C 1
ATOM 3833 O O . ASN A 1 480 ? -13.508 34.500 -11.159 1.00 88.50 480 ASN A O 1
ATOM 3837 N N . GLY A 1 481 ? -14.831 32.712 -10.776 1.00 87.56 481 GLY A N 1
ATOM 3838 C CA . GLY A 1 481 ? -13.786 31.692 -10.705 1.00 87.56 481 GLY A CA 1
ATOM 3839 C C . GLY A 1 481 ? -13.278 31.360 -9.296 1.00 87.56 481 GLY A C 1
ATOM 3840 O O . GLY A 1 481 ? -12.397 30.504 -9.189 1.00 87.56 481 GLY A O 1
ATOM 3841 N N . THR A 1 482 ? -13.815 31.984 -8.249 1.00 92.12 482 THR A N 1
ATOM 3842 C CA . THR A 1 482 ? -13.559 31.726 -6.822 1.00 92.12 482 THR A CA 1
ATOM 3843 C C . THR A 1 482 ? -14.871 31.364 -6.112 1.00 92.12 482 THR A C 1
ATOM 3845 O O . THR A 1 482 ? -15.931 31.396 -6.729 1.00 92.12 482 THR A O 1
ATOM 3848 N N . LEU A 1 483 ? -14.808 30.922 -4.852 1.00 91.75 483 LEU A N 1
ATOM 3849 C CA . LEU A 1 483 ? -15.994 30.703 -4.014 1.00 91.75 483 LEU A CA 1
ATOM 3850 C C . LEU A 1 483 ? -15.948 31.635 -2.805 1.00 91.75 483 LEU A C 1
ATOM 3852 O O . LEU A 1 483 ? -15.017 31.562 -2.003 1.00 91.75 483 LEU A O 1
ATOM 3856 N N . GLU A 1 484 ? -16.959 32.484 -2.631 1.00 91.81 484 GLU A N 1
ATOM 3857 C CA . GLU A 1 484 ? -17.119 33.236 -1.378 1.00 91.81 484 GLU A CA 1
ATOM 3858 C C . GLU A 1 484 ? -17.674 32.338 -0.250 1.00 91.81 484 GLU A C 1
ATOM 3860 O O . GLU A 1 484 ? -18.226 31.265 -0.496 1.00 91.81 484 GLU A O 1
ATOM 3865 N N . GLU A 1 485 ? -17.581 32.778 1.011 1.00 90.56 485 GLU A N 1
ATOM 3866 C CA . GLU A 1 485 ? -18.015 32.000 2.192 1.00 90.56 485 GLU A CA 1
ATOM 3867 C C . GLU A 1 485 ? -19.459 31.459 2.072 1.00 90.56 485 GLU A C 1
ATOM 3869 O O . GLU A 1 485 ? -19.761 30.339 2.492 1.00 90.56 485 GLU A O 1
ATOM 3874 N N . ALA A 1 486 ? -20.362 32.235 1.460 1.00 88.81 486 ALA A N 1
ATOM 3875 C CA . ALA A 1 486 ? -21.745 31.819 1.232 1.00 88.81 486 ALA A CA 1
ATOM 3876 C C . ALA A 1 486 ? -21.863 30.699 0.185 1.00 88.81 486 ALA A C 1
ATOM 3878 O O . ALA A 1 486 ? -22.632 29.757 0.380 1.00 88.81 486 ALA A O 1
ATOM 3879 N N . GLU A 1 487 ? -21.095 30.785 -0.901 1.00 91.56 487 GLU A N 1
ATOM 3880 C CA . GLU A 1 487 ? -21.056 29.773 -1.960 1.00 91.56 487 GLU A CA 1
ATOM 3881 C C . GLU A 1 487 ? -20.413 28.479 -1.456 1.00 91.56 487 GLU A C 1
ATOM 3883 O O . GLU A 1 487 ? -20.939 27.394 -1.706 1.00 91.56 487 GLU A O 1
ATOM 3888 N N . PHE A 1 488 ? -19.347 28.577 -0.654 1.00 90.38 488 PHE A N 1
ATOM 3889 C CA .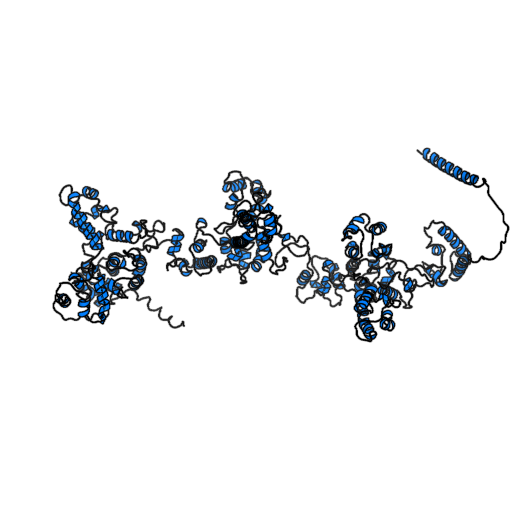 PHE A 1 488 ? -18.748 27.429 0.028 1.00 90.38 488 PHE A CA 1
ATOM 3890 C C . PHE A 1 488 ? -19.764 26.709 0.926 1.00 90.38 488 PHE A C 1
ATOM 3892 O O . PHE A 1 488 ? -19.910 25.490 0.827 1.00 90.38 488 PHE A O 1
ATOM 3899 N N . GLY A 1 489 ? -20.527 27.447 1.740 1.00 85.94 489 GLY A N 1
ATOM 3900 C CA . GLY A 1 489 ? -21.551 26.864 2.614 1.00 85.94 489 GLY A CA 1
ATOM 3901 C C . GLY A 1 489 ? -22.682 26.142 1.867 1.00 85.94 489 GLY A C 1
ATOM 3902 O O . GLY A 1 489 ? -23.244 25.181 2.391 1.00 85.94 489 GLY A O 1
ATOM 3903 N N . GLU A 1 490 ? -23.013 26.564 0.642 1.00 87.25 490 GLU A N 1
ATOM 3904 C CA . GLU A 1 490 ? -24.008 25.891 -0.210 1.00 87.25 490 GLU A CA 1
ATOM 3905 C C . GLU A 1 490 ? -23.410 24.774 -1.088 1.00 87.25 490 GLU A C 1
ATOM 3907 O O . GLU A 1 490 ? -24.153 23.918 -1.576 1.00 87.25 490 GLU A O 1
ATOM 3912 N N . SER A 1 491 ? -22.086 24.754 -1.275 1.00 88.00 491 SER A N 1
ATOM 3913 C CA . SER A 1 491 ? -21.391 23.797 -2.146 1.00 88.00 491 SER A CA 1
ATOM 3914 C C . SER A 1 491 ? -21.357 22.365 -1.603 1.00 88.00 491 SER A C 1
ATOM 3916 O O . SER A 1 491 ? -21.369 21.412 -2.383 1.00 88.00 491 SER A O 1
ATOM 3918 N N . GLY A 1 492 ? -21.311 22.207 -0.274 1.00 85.75 492 GLY A N 1
ATOM 3919 C CA . GLY A 1 492 ? -21.032 20.925 0.380 1.00 85.75 492 GLY A CA 1
ATOM 3920 C C . GLY A 1 492 ? -19.590 20.431 0.193 1.00 85.75 492 GLY A C 1
ATOM 3921 O O . GLY A 1 492 ? -19.328 19.257 0.430 1.00 85.75 492 GLY A O 1
ATOM 3922 N N . LEU A 1 493 ? -18.655 21.294 -0.235 1.00 87.31 493 LEU A N 1
ATOM 3923 C CA . LEU A 1 493 ? -17.261 20.930 -0.520 1.00 87.31 493 LEU A CA 1
ATOM 3924 C C . LEU A 1 493 ? -16.550 20.290 0.684 1.00 87.31 493 LEU A C 1
ATOM 3926 O O . LEU A 1 493 ? -15.856 19.293 0.508 1.00 87.31 493 LEU A O 1
ATOM 3930 N N . GLY A 1 494 ? -16.759 20.820 1.894 1.00 78.94 494 GLY A N 1
ATOM 3931 C CA . GLY A 1 494 ? -16.181 20.255 3.121 1.00 78.94 494 GLY A CA 1
ATOM 3932 C C . GLY A 1 494 ? -16.630 18.816 3.406 1.00 78.94 494 GLY A C 1
ATOM 3933 O O . GLY A 1 494 ? -15.848 18.025 3.913 1.00 78.94 494 GLY A O 1
ATOM 3934 N N . ASP A 1 495 ? -17.846 18.446 2.997 1.00 84.56 495 ASP A N 1
ATOM 3935 C CA . ASP A 1 495 ? -18.401 17.100 3.196 1.00 84.56 495 ASP A CA 1
ATOM 3936 C C . ASP A 1 495 ? -18.156 16.172 1.988 1.00 84.56 495 ASP A C 1
ATOM 3938 O O . ASP A 1 495 ? -18.498 14.990 2.021 1.00 84.56 495 ASP A O 1
ATOM 3942 N N . ALA A 1 496 ? -17.599 16.693 0.888 1.00 85.94 496 ALA A N 1
ATOM 3943 C CA . ALA A 1 496 ? -17.391 15.934 -0.344 1.00 85.94 496 ALA A CA 1
ATOM 3944 C C . ALA A 1 496 ? -16.191 14.976 -0.266 1.00 85.94 496 ALA A C 1
ATOM 3946 O O . ALA A 1 496 ? -16.111 14.032 -1.053 1.00 85.94 496 ALA A O 1
ATOM 3947 N N . ILE A 1 497 ? -15.258 15.224 0.657 1.00 88.38 497 ILE A N 1
ATOM 3948 C CA . ILE A 1 497 ? -14.059 14.412 0.871 1.00 88.38 497 ILE A CA 1
ATOM 3949 C C . ILE A 1 497 ? -14.096 13.866 2.291 1.00 88.38 497 ILE A C 1
ATOM 3951 O O . ILE A 1 497 ? -14.060 14.631 3.255 1.00 88.38 497 ILE A O 1
ATOM 3955 N N . SER A 1 498 ? -14.107 12.538 2.410 1.00 87.69 498 SER A N 1
ATOM 3956 C CA . SER A 1 498 ? -14.056 11.871 3.708 1.00 87.69 498 SER A CA 1
ATOM 3957 C C . SER A 1 498 ? -12.818 12.291 4.496 1.00 87.69 498 SER A C 1
ATOM 3959 O O . SER A 1 498 ? -11.710 12.272 3.963 1.00 87.69 498 SER A O 1
ATOM 3961 N N . GLY A 1 499 ? -12.996 12.656 5.763 1.00 85.69 499 GLY A N 1
ATOM 3962 C CA . GLY A 1 499 ? -11.954 13.180 6.646 1.00 85.69 499 GLY A CA 1
ATOM 3963 C C . GLY A 1 499 ? -11.885 14.709 6.718 1.00 85.69 499 GLY A C 1
ATOM 3964 O O . GLY A 1 499 ? -11.215 15.227 7.611 1.00 85.69 499 GLY A O 1
ATOM 3965 N N . LEU A 1 500 ? -12.563 15.440 5.825 1.00 88.69 500 LEU A N 1
ATOM 3966 C CA . LEU A 1 500 ? -12.647 16.909 5.859 1.00 88.69 500 LEU A CA 1
ATOM 3967 C C . LEU A 1 500 ? -13.991 17.430 6.399 1.00 88.69 500 LEU A C 1
ATOM 3969 O O . LEU A 1 500 ? -14.232 18.641 6.386 1.00 88.69 500 LEU A O 1
ATOM 3973 N N . GLU A 1 501 ? -14.837 16.549 6.943 1.00 86.56 501 GLU A N 1
ATOM 3974 C CA . GLU A 1 501 ? -16.132 16.931 7.501 1.00 86.56 501 GLU A CA 1
ATOM 3975 C C . GLU A 1 501 ? -15.956 17.910 8.675 1.00 86.56 501 GLU A C 1
ATOM 3977 O O . GLU A 1 501 ? -15.276 17.638 9.672 1.00 86.56 501 GLU A O 1
ATOM 3982 N N . GLY A 1 502 ? -16.603 19.073 8.574 1.00 80.19 502 GLY A N 1
ATOM 3983 C CA . GLY A 1 502 ? -16.530 20.125 9.592 1.00 80.19 502 GLY A CA 1
ATOM 3984 C C . GLY A 1 502 ? -15.254 20.977 9.570 1.00 80.19 502 GLY A C 1
ATOM 3985 O O . GLY A 1 502 ? -15.017 21.703 10.536 1.00 80.19 502 GLY A O 1
ATOM 3986 N N . VAL A 1 503 ? -14.441 20.909 8.509 1.00 86.81 503 VAL A N 1
ATOM 3987 C CA . VAL A 1 503 ? -13.387 21.902 8.238 1.00 86.81 503 VAL A CA 1
ATOM 3988 C C . VAL A 1 503 ? -14.042 23.202 7.754 1.00 86.81 503 VAL A C 1
ATOM 3990 O O . VAL A 1 503 ? -14.829 23.199 6.806 1.00 86.81 503 VAL A O 1
ATOM 3993 N N . GLU A 1 504 ? -13.740 24.315 8.420 1.00 87.56 504 GLU A N 1
ATOM 3994 C CA . GLU A 1 504 ? -14.403 25.605 8.196 1.00 87.56 504 GLU A CA 1
ATOM 3995 C C . GLU A 1 504 ? -13.806 26.335 6.982 1.00 87.56 504 GLU A C 1
ATOM 3997 O O . GLU A 1 504 ? -12.639 26.140 6.655 1.00 87.56 504 GLU A O 1
ATOM 4002 N N . PHE A 1 505 ? -14.563 27.246 6.351 1.00 89.56 505 PHE A N 1
ATOM 4003 C CA . PHE A 1 505 ? -14.115 28.023 5.175 1.00 89.56 505 PHE A CA 1
ATOM 4004 C C . PHE A 1 505 ? -12.719 28.640 5.350 1.00 89.56 505 PHE A C 1
ATOM 4006 O O . PHE A 1 505 ? -11.899 28.615 4.439 1.00 89.56 505 PHE A O 1
ATOM 4013 N N . ARG A 1 506 ? -12.429 29.148 6.550 1.00 88.38 506 ARG A N 1
ATOM 4014 C CA . ARG A 1 506 ? -11.150 29.787 6.866 1.00 88.38 506 ARG A CA 1
ATOM 4015 C C . ARG A 1 506 ? -9.944 28.848 6.771 1.00 88.38 506 ARG A C 1
ATOM 4017 O O . ARG A 1 506 ? -8.839 29.310 6.539 1.00 88.38 506 ARG A O 1
ATOM 4024 N N . ASP A 1 507 ? -10.135 27.553 6.986 1.00 88.38 507 ASP A N 1
ATOM 4025 C CA . ASP A 1 507 ? -9.045 26.585 6.865 1.00 88.38 507 ASP A CA 1
ATOM 4026 C C . ASP A 1 507 ? -8.782 26.214 5.391 1.00 88.38 507 ASP A C 1
ATOM 4028 O O . ASP A 1 507 ? -7.722 25.677 5.067 1.00 88.38 507 ASP A O 1
ATOM 4032 N N . TRP A 1 508 ? -9.736 26.518 4.501 1.00 89.88 508 TRP A N 1
ATOM 4033 C CA . TRP A 1 508 ? -9.594 26.385 3.051 1.00 89.88 508 TRP A CA 1
ATOM 4034 C C . TRP A 1 508 ? -9.014 27.646 2.391 1.00 89.88 508 TRP A C 1
ATOM 4036 O O . TRP A 1 508 ? -8.261 27.518 1.432 1.00 89.88 508 TRP A O 1
ATOM 4046 N N . ASP A 1 509 ? -9.359 28.831 2.899 1.00 91.12 509 ASP A N 1
ATOM 4047 C CA . ASP A 1 509 ? -8.852 30.148 2.477 1.00 91.12 509 ASP A CA 1
ATOM 4048 C C . ASP A 1 509 ? -7.454 30.399 3.078 1.00 91.12 509 ASP A C 1
ATOM 4050 O O . ASP A 1 509 ? -7.306 30.810 4.231 1.00 91.12 509 ASP A O 1
ATOM 4054 N N . LEU A 1 510 ? -6.404 30.079 2.318 1.00 88.06 510 LEU A N 1
ATOM 4055 C CA . LEU A 1 510 ? -5.026 30.029 2.816 1.00 88.06 510 LEU A CA 1
ATOM 4056 C C . LEU A 1 510 ? -4.379 31.410 2.911 1.00 88.06 510 LEU A C 1
ATOM 4058 O O . LEU A 1 510 ? -3.413 31.580 3.665 1.00 88.06 510 LEU A O 1
ATOM 4062 N N . ASP A 1 511 ? -4.860 32.377 2.133 1.00 88.81 511 ASP A N 1
ATOM 4063 C CA . ASP A 1 511 ? -4.361 33.750 2.140 1.00 88.81 511 ASP A CA 1
ATOM 4064 C C . ASP A 1 511 ? -5.234 34.736 2.944 1.00 88.81 511 ASP A C 1
ATOM 4066 O O . ASP A 1 511 ? -4.825 35.891 3.129 1.00 88.81 511 ASP A O 1
ATOM 4070 N N . ASP A 1 512 ? -6.336 34.256 3.545 1.00 87.69 512 ASP A N 1
ATOM 4071 C CA . ASP A 1 512 ? -7.314 35.032 4.327 1.00 87.69 512 ASP A CA 1
ATOM 4072 C C . ASP A 1 512 ? -7.894 36.211 3.479 1.00 87.69 512 ASP A C 1
ATOM 4074 O O . ASP A 1 512 ? -8.237 37.274 4.026 1.00 87.69 512 ASP A O 1
ATOM 4078 N N . GLU A 1 513 ? -7.980 36.086 2.142 1.00 91.25 513 GLU A N 1
ATOM 4079 C CA . GLU A 1 513 ? -8.542 37.121 1.251 1.00 91.25 513 GLU A CA 1
ATOM 4080 C C . GLU A 1 513 ? -10.083 37.094 1.181 1.00 91.25 513 GLU A C 1
ATOM 4082 O O . GLU A 1 513 ? -10.696 38.083 0.755 1.00 91.25 513 GLU A O 1
ATOM 4087 N N . GLY A 1 514 ? -10.726 36.041 1.696 1.00 88.69 514 GLY A N 1
ATOM 4088 C CA . GLY A 1 514 ? -12.182 35.884 1.748 1.00 88.69 514 GLY A CA 1
ATOM 4089 C C . GLY A 1 514 ? -12.801 35.302 0.475 1.00 88.69 514 GLY A C 1
ATOM 4090 O O . GLY A 1 514 ? -14.027 35.322 0.338 1.00 88.69 514 GLY A O 1
ATOM 4091 N N . GLU A 1 515 ? -11.976 34.802 -0.444 1.00 91.88 515 GLU A N 1
ATOM 4092 C CA . GLU A 1 515 ? -12.370 34.163 -1.700 1.00 91.88 515 GLU A CA 1
ATOM 4093 C C . GLU A 1 515 ? -11.551 32.881 -1.890 1.00 91.88 515 GLU A C 1
ATOM 4095 O O . GLU A 1 515 ? -10.334 32.940 -1.996 1.00 91.88 515 GLU A O 1
ATOM 4100 N N . LEU A 1 516 ? -12.209 31.726 -1.989 1.00 92.62 516 LEU A N 1
ATOM 4101 C CA . LEU A 1 516 ? -11.539 30.437 -2.146 1.00 92.62 516 LEU A CA 1
ATOM 4102 C C . LEU A 1 516 ? -11.224 30.150 -3.619 1.00 92.62 516 LEU A C 1
ATOM 4104 O O . LEU A 1 516 ? -12.121 30.004 -4.457 1.00 92.62 516 LEU A O 1
ATOM 4108 N N . THR A 1 517 ? -9.945 30.018 -3.945 1.00 92.94 517 THR A N 1
ATOM 4109 C CA . THR A 1 517 ? -9.457 29.707 -5.292 1.00 92.94 517 THR A CA 1
ATOM 4110 C C . THR A 1 517 ? -9.344 28.197 -5.542 1.00 92.94 517 THR A C 1
ATOM 4112 O O . THR A 1 517 ? -9.234 27.381 -4.627 1.00 92.94 517 THR A O 1
ATOM 4115 N N . GLN A 1 518 ? -9.310 27.791 -6.818 1.00 91.25 518 GLN A N 1
ATOM 4116 C CA . GLN A 1 518 ? -9.064 26.383 -7.169 1.00 91.25 518 GLN A CA 1
ATOM 4117 C C . GLN A 1 518 ? -7.676 25.891 -6.733 1.00 91.25 518 GLN A C 1
ATOM 4119 O O . GLN A 1 518 ? -7.529 24.709 -6.431 1.00 91.25 518 GLN A O 1
ATOM 4124 N N . ASP A 1 519 ? -6.670 26.770 -6.698 1.00 91.69 519 ASP A N 1
ATOM 4125 C CA . ASP A 1 519 ? -5.310 26.406 -6.288 1.00 91.69 519 ASP A CA 1
ATOM 4126 C C . ASP A 1 519 ? -5.241 26.116 -4.781 1.00 91.69 519 ASP A C 1
ATOM 4128 O O . ASP A 1 519 ? -4.574 25.168 -4.367 1.00 91.69 519 ASP A O 1
ATOM 4132 N N . GLU A 1 520 ? -5.977 26.865 -3.959 1.00 93.31 520 GLU A N 1
ATOM 4133 C CA . GLU A 1 520 ? -6.108 26.592 -2.523 1.00 93.31 520 GLU A CA 1
ATOM 4134 C C . GLU A 1 520 ? -6.845 25.284 -2.257 1.00 93.31 520 GLU A C 1
ATOM 4136 O O . GLU A 1 520 ? -6.392 24.473 -1.451 1.00 93.31 520 GLU A O 1
ATOM 4141 N N . VAL A 1 521 ? -7.912 25.007 -3.010 1.00 93.00 521 VAL A N 1
ATOM 4142 C CA . VAL A 1 521 ? -8.608 23.715 -2.946 1.00 93.00 521 VAL A CA 1
ATOM 4143 C C . VAL A 1 521 ? -7.670 22.567 -3.311 1.00 93.00 521 VAL A C 1
ATOM 4145 O O . VAL A 1 521 ? -7.630 21.569 -2.597 1.00 93.00 521 VAL A O 1
ATOM 4148 N N . VAL A 1 522 ? -6.859 22.705 -4.366 1.00 94.56 522 VAL A N 1
ATOM 4149 C CA . VAL A 1 522 ? -5.822 21.710 -4.691 1.00 94.56 522 VAL A CA 1
ATOM 4150 C C . VAL A 1 522 ? -4.876 21.509 -3.507 1.00 94.56 522 VAL A C 1
ATOM 4152 O O . VAL A 1 522 ? -4.601 20.367 -3.150 1.00 94.56 522 VAL A O 1
ATOM 4155 N N . ARG A 1 523 ? -4.426 22.585 -2.854 1.00 93.12 523 ARG A N 1
ATOM 4156 C CA . ARG A 1 523 ? -3.511 22.511 -1.705 1.00 93.12 523 ARG A CA 1
ATOM 4157 C C . ARG A 1 523 ? -4.120 21.812 -0.493 1.00 93.12 523 ARG A C 1
ATOM 4159 O O . ARG A 1 523 ? -3.447 20.969 0.093 1.00 93.12 523 ARG A O 1
ATOM 4166 N N . VAL A 1 524 ? -5.370 22.112 -0.151 1.00 93.56 524 VAL A N 1
ATOM 4167 C CA . VAL A 1 524 ? -6.092 21.467 0.958 1.00 93.56 524 VAL A CA 1
ATOM 4168 C C . VAL A 1 524 ? -6.298 19.981 0.681 1.00 93.56 524 VAL A C 1
ATOM 4170 O O . VAL A 1 524 ? -6.047 19.154 1.553 1.00 93.56 524 VAL A O 1
ATOM 4173 N N . VAL A 1 525 ? -6.704 19.615 -0.538 1.00 94.81 525 VAL A N 1
ATOM 4174 C CA . VAL A 1 525 ? -6.941 18.210 -0.901 1.00 94.81 525 VAL A CA 1
ATOM 4175 C C . VAL A 1 525 ? -5.632 17.420 -0.964 1.00 94.81 525 VAL A C 1
ATOM 4177 O O . VAL A 1 525 ? -5.551 16.329 -0.403 1.00 94.81 525 VAL A O 1
ATOM 4180 N N . GLU A 1 526 ? -4.579 17.968 -1.576 1.00 95.06 526 GLU A N 1
ATOM 4181 C CA . GLU A 1 526 ? -3.248 17.346 -1.565 1.00 95.06 526 GLU A CA 1
ATOM 4182 C C . GLU A 1 526 ? -2.728 17.144 -0.130 1.00 95.06 526 GLU A C 1
ATOM 4184 O O . GLU A 1 526 ? -2.133 16.100 0.157 1.00 95.06 526 GLU A O 1
ATOM 4189 N N . ALA A 1 527 ? -2.982 18.095 0.775 1.00 92.81 527 ALA A N 1
ATOM 4190 C CA . ALA A 1 527 ? -2.667 17.971 2.198 1.00 92.81 527 ALA A CA 1
ATOM 4191 C C . ALA A 1 527 ? -3.487 16.891 2.885 1.00 92.81 527 ALA A C 1
ATOM 4193 O O . ALA A 1 527 ? -2.910 16.029 3.549 1.00 92.81 527 ALA A O 1
ATOM 4194 N N . ALA A 1 528 ? -4.793 16.841 2.643 1.00 92.44 528 ALA A N 1
ATOM 4195 C CA . ALA A 1 528 ? -5.675 15.821 3.193 1.00 92.44 528 ALA A CA 1
ATOM 4196 C C . ALA A 1 528 ? -5.239 14.393 2.828 1.00 92.44 528 ALA A C 1
ATOM 4198 O O . ALA A 1 528 ? -5.270 13.502 3.676 1.00 92.44 528 ALA A O 1
ATOM 4199 N N . PHE A 1 529 ? -4.770 14.166 1.599 1.00 93.19 529 PHE A N 1
ATOM 4200 C CA . PHE A 1 529 ? -4.262 12.859 1.160 1.00 93.19 529 PHE A CA 1
ATOM 4201 C C . PHE A 1 529 ? -2.786 12.603 1.519 1.00 93.19 529 PHE A C 1
ATOM 4203 O O . PHE A 1 529 ? -2.273 11.507 1.282 1.00 93.19 529 PHE A O 1
ATOM 4210 N N . GLY A 1 530 ? -2.074 13.577 2.096 1.00 91.38 530 GLY A N 1
ATOM 4211 C CA . GLY A 1 530 ? -0.646 13.448 2.400 1.00 91.38 530 GLY A CA 1
ATOM 4212 C C . GLY A 1 530 ? 0.229 13.376 1.140 1.00 91.38 530 GLY A C 1
ATOM 4213 O O . GLY A 1 530 ? 1.225 12.648 1.103 1.00 91.38 530 GLY A O 1
ATOM 4214 N N . VAL A 1 531 ? -0.164 14.085 0.078 1.00 94.38 531 VAL A N 1
ATOM 4215 C CA . VAL A 1 531 ? 0.634 14.295 -1.141 1.00 94.38 531 VAL A CA 1
ATOM 4216 C C . VAL A 1 531 ? 1.603 15.458 -0.945 1.00 94.38 531 VAL A C 1
ATOM 4218 O O . VAL A 1 531 ? 2.771 15.367 -1.326 1.00 94.38 531 VAL A O 1
ATOM 4221 N N . ARG A 1 532 ? 1.138 16.533 -0.309 1.00 92.38 532 ARG A N 1
ATOM 4222 C CA . ARG A 1 532 ? 1.890 17.761 -0.036 1.00 92.38 532 ARG A CA 1
ATOM 4223 C C . ARG A 1 532 ? 1.348 18.401 1.234 1.00 92.38 532 ARG A C 1
ATOM 4225 O O . ARG A 1 532 ? 0.148 18.407 1.400 1.00 92.38 532 ARG A O 1
ATOM 4232 N N . ARG A 1 533 ? 2.185 18.973 2.093 1.00 90.12 533 ARG A N 1
ATOM 4233 C CA . ARG A 1 533 ? 1.728 19.691 3.294 1.00 90.12 533 ARG A CA 1
ATOM 4234 C C . ARG A 1 533 ? 1.028 21.011 2.966 1.00 90.12 533 ARG A C 1
ATOM 4236 O O . ARG A 1 533 ? 1.244 21.601 1.902 1.00 90.12 533 ARG A O 1
ATOM 4243 N N . MET A 1 534 ? 0.300 21.547 3.942 1.00 87.50 534 MET A N 1
ATOM 4244 C CA . MET A 1 534 ? -0.302 22.886 3.861 1.00 87.50 534 MET A CA 1
ATOM 4245 C C . MET A 1 534 ? 0.708 24.011 3.565 1.00 87.50 534 MET A C 1
ATOM 4247 O O . MET A 1 534 ? 0.357 24.964 2.874 1.00 87.50 534 MET A O 1
ATOM 4251 N N . ASP A 1 535 ? 1.972 23.897 3.990 1.00 85.75 535 ASP A N 1
ATOM 4252 C CA . ASP A 1 535 ? 3.050 24.860 3.684 1.00 85.75 535 ASP A CA 1
ATOM 4253 C C . ASP A 1 535 ? 3.573 24.768 2.232 1.00 85.75 535 ASP A C 1
ATOM 4255 O O . ASP A 1 535 ? 4.066 25.748 1.668 1.00 85.75 535 ASP A O 1
ATOM 4259 N N . GLY A 1 536 ? 3.343 23.639 1.560 1.00 88.00 536 GLY A N 1
ATOM 4260 C CA . GLY A 1 536 ? 3.689 23.391 0.163 1.00 88.00 536 GLY A CA 1
ATOM 4261 C C . GLY A 1 536 ? 4.793 22.363 -0.041 1.00 88.00 536 GLY A C 1
ATOM 4262 O O . GLY A 1 536 ? 5.098 22.034 -1.192 1.00 88.00 536 GLY A O 1
ATOM 4263 N N . LEU A 1 537 ? 5.365 21.826 1.035 1.00 90.69 537 LEU A N 1
ATOM 4264 C CA . LEU A 1 537 ? 6.347 20.753 0.976 1.00 90.69 537 LEU A CA 1
ATOM 4265 C C . LEU A 1 537 ? 5.717 19.483 0.391 1.00 90.69 537 LEU A C 1
ATOM 4267 O O . LEU A 1 537 ? 4.794 18.911 0.972 1.00 90.69 537 LEU A O 1
ATOM 4271 N N . SER A 1 538 ? 6.219 19.020 -0.756 1.00 93.00 538 SER A N 1
ATOM 4272 C CA . SER A 1 538 ? 5.802 17.733 -1.334 1.00 93.00 538 SER A CA 1
ATOM 4273 C C . SER A 1 538 ? 6.186 16.604 -0.387 1.00 93.00 538 SER A C 1
ATOM 4275 O O . SER A 1 538 ? 7.323 16.592 0.053 1.00 93.00 538 SER A O 1
ATOM 4277 N N . LEU A 1 539 ? 5.286 15.660 -0.105 1.00 93.62 539 LEU A N 1
ATOM 4278 C CA . LEU A 1 539 ? 5.530 14.466 0.723 1.00 93.62 539 LEU A CA 1
ATOM 4279 C C . LEU A 1 539 ? 5.782 13.201 -0.104 1.00 93.62 539 LEU A C 1
ATOM 4281 O O . LEU A 1 539 ? 6.192 12.164 0.428 1.00 93.62 539 LEU A O 1
ATOM 4285 N N . ARG A 1 540 ? 5.647 13.322 -1.428 1.00 93.81 540 ARG A N 1
ATOM 4286 C CA . ARG A 1 540 ? 5.903 12.270 -2.413 1.00 93.81 540 ARG A CA 1
ATOM 4287 C C . ARG A 1 540 ? 6.749 12.813 -3.558 1.00 93.81 540 ARG A C 1
ATOM 4289 O O . ARG A 1 540 ? 6.571 13.952 -3.991 1.00 93.81 540 ARG A O 1
ATOM 4296 N N . GLU A 1 541 ? 7.672 11.995 -4.044 1.00 93.19 541 GLU A N 1
ATOM 4297 C CA . GLU A 1 541 ? 8.479 12.278 -5.230 1.00 93.19 541 GLU A CA 1
ATOM 4298 C C . GLU A 1 541 ? 8.009 11.441 -6.426 1.00 93.19 541 GLU A C 1
ATOM 4300 O O . GLU A 1 541 ? 7.632 10.280 -6.244 1.00 93.19 541 GLU A O 1
ATOM 4305 N N . PRO A 1 542 ? 8.149 11.954 -7.665 1.00 93.12 542 PRO A N 1
ATOM 4306 C CA . PRO A 1 542 ? 7.867 11.175 -8.869 1.00 93.12 542 PRO A CA 1
ATOM 4307 C C . PRO A 1 542 ? 8.626 9.843 -8.911 1.00 93.12 542 PRO A C 1
ATOM 4309 O O . PRO A 1 542 ? 8.072 8.842 -9.338 1.00 93.12 542 PRO A O 1
ATOM 4312 N N . THR A 1 543 ? 9.851 9.779 -8.379 1.00 92.56 543 THR A N 1
ATOM 4313 C CA . THR A 1 543 ? 10.687 8.558 -8.328 1.00 92.56 543 THR A CA 1
ATOM 4314 C C . THR A 1 543 ? 10.111 7.423 -7.462 1.00 92.56 543 THR A C 1
ATOM 4316 O O . THR A 1 543 ? 10.732 6.361 -7.335 1.00 92.56 543 THR A O 1
ATOM 4319 N N . GLY A 1 544 ? 8.957 7.648 -6.826 1.00 92.12 544 GLY A N 1
ATOM 4320 C CA . GLY A 1 544 ? 8.265 6.722 -5.938 1.00 92.12 544 GLY A CA 1
ATOM 4321 C C . GLY A 1 544 ? 8.652 6.861 -4.468 1.00 92.12 544 GLY A C 1
ATOM 4322 O O . GLY A 1 544 ? 8.051 6.193 -3.634 1.00 92.12 544 GLY A O 1
ATOM 4323 N N . ARG A 1 545 ? 9.629 7.712 -4.126 1.00 94.25 545 ARG A N 1
ATOM 4324 C CA . ARG A 1 545 ? 10.028 7.950 -2.733 1.00 94.25 545 ARG A CA 1
ATOM 4325 C C . ARG A 1 545 ? 8.964 8.723 -1.960 1.00 94.25 545 ARG A C 1
ATOM 4327 O O . ARG A 1 545 ? 8.317 9.621 -2.493 1.00 94.25 545 ARG A O 1
ATOM 4334 N N . VAL A 1 546 ? 8.835 8.387 -0.682 1.00 95.00 546 VAL A N 1
ATOM 4335 C CA . VAL A 1 546 ? 7.862 8.983 0.241 1.00 95.00 546 VAL A CA 1
ATOM 4336 C C . VAL A 1 546 ? 8.593 9.482 1.477 1.00 95.00 546 VAL A C 1
ATOM 4338 O O . VAL A 1 546 ? 9.447 8.778 2.024 1.00 95.00 546 VAL A O 1
ATOM 4341 N N . PHE A 1 547 ? 8.266 10.686 1.933 1.00 94.44 547 PHE A N 1
ATOM 4342 C CA . PHE A 1 547 ? 8.838 11.235 3.154 1.00 94.44 547 PHE A CA 1
ATOM 4343 C C . PHE A 1 547 ? 8.123 10.754 4.391 1.00 94.44 547 PHE A C 1
ATOM 4345 O O . PHE A 1 547 ? 6.899 10.664 4.467 1.00 94.44 547 PHE A O 1
ATOM 4352 N N . SER A 1 548 ? 8.932 10.447 5.389 1.00 92.25 548 SER A N 1
ATOM 4353 C CA . SER A 1 548 ? 8.467 9.916 6.646 1.00 92.25 548 SER A CA 1
ATOM 4354 C C . SER A 1 548 ? 8.131 11.041 7.605 1.00 92.25 548 SER A C 1
ATOM 4356 O O . SER A 1 548 ? 8.872 11.285 8.563 1.00 92.25 548 SER A O 1
ATOM 4358 N N . TRP A 1 549 ? 6.987 11.685 7.383 1.00 89.62 549 TRP A N 1
ATOM 4359 C CA . TRP A 1 549 ? 6.478 12.727 8.274 1.00 89.62 549 TRP A CA 1
ATOM 4360 C C . TRP A 1 549 ? 6.331 12.233 9.718 1.00 89.62 549 TRP A C 1
ATOM 4362 O O . TRP A 1 549 ? 6.722 12.908 10.669 1.00 89.62 549 TRP A O 1
ATOM 4372 N N . MET A 1 550 ? 5.914 10.979 9.888 1.00 87.44 550 MET A N 1
ATOM 4373 C CA . MET A 1 550 ? 5.909 10.282 11.174 1.00 87.44 550 MET A CA 1
ATOM 4374 C C . MET A 1 550 ? 7.292 10.273 11.857 1.00 87.44 550 MET A C 1
ATOM 4376 O O . MET A 1 550 ? 7.400 10.509 13.058 1.00 87.44 550 MET A O 1
ATOM 4380 N N . ALA A 1 551 ? 8.368 10.005 11.110 1.00 88.88 551 ALA A N 1
ATOM 4381 C CA . ALA A 1 551 ? 9.723 9.931 11.678 1.00 88.88 551 ALA A CA 1
ATOM 4382 C C . ALA A 1 551 ? 10.340 11.312 11.921 1.00 88.88 551 ALA A C 1
ATOM 4384 O O . ALA A 1 551 ? 11.218 11.437 12.780 1.00 88.88 551 ALA A O 1
ATOM 4385 N N . PHE A 1 552 ? 9.896 12.321 11.167 1.00 91.31 552 PHE A N 1
ATOM 4386 C CA . PHE A 1 552 ? 10.224 13.717 11.418 1.00 91.31 552 PHE A CA 1
ATOM 4387 C C . PHE A 1 552 ? 9.598 14.167 12.744 1.00 91.31 552 PHE A C 1
ATOM 4389 O O . PHE A 1 552 ? 10.339 14.481 13.671 1.00 91.31 552 PHE A O 1
ATOM 4396 N N . ARG A 1 553 ? 8.272 14.033 12.903 1.00 87.94 553 ARG A N 1
ATOM 4397 C CA . ARG A 1 553 ? 7.545 14.364 14.149 1.00 87.94 553 ARG A CA 1
ATOM 4398 C C . ARG A 1 553 ? 8.009 13.567 15.366 1.00 87.94 553 ARG A C 1
ATOM 4400 O O . ARG A 1 553 ? 7.960 14.039 16.491 1.00 87.94 553 ARG A O 1
ATOM 4407 N N . TRP A 1 554 ? 8.484 12.338 15.174 1.00 86.19 554 TRP A N 1
ATOM 4408 C CA . TRP A 1 554 ? 9.062 11.570 16.279 1.00 86.19 554 TRP A CA 1
ATOM 4409 C C . TRP A 1 554 ? 10.386 12.168 16.803 1.00 86.19 554 TRP A C 1
ATOM 4411 O O . TRP A 1 554 ? 10.734 11.960 17.975 1.00 86.19 554 TRP A O 1
ATOM 4421 N N . GLN A 1 555 ? 11.126 12.877 15.941 1.00 89.19 555 GLN A N 1
ATOM 4422 C CA . GLN A 1 555 ? 12.377 13.565 16.276 1.00 89.19 555 GLN A CA 1
ATOM 4423 C C . GLN A 1 555 ? 12.164 15.009 16.728 1.00 89.19 555 GLN A C 1
ATOM 4425 O O . GLN A 1 555 ? 12.879 15.419 17.633 1.00 89.19 555 GLN A O 1
ATOM 4430 N N . ASP A 1 556 ? 11.209 15.723 16.142 1.00 90.56 556 ASP A N 1
ATOM 4431 C CA . ASP A 1 556 ? 10.785 17.066 16.549 1.00 90.56 556 ASP A CA 1
ATOM 4432 C C . ASP A 1 556 ? 9.900 16.979 17.806 1.00 90.56 556 ASP A C 1
ATOM 4434 O O . ASP A 1 556 ? 8.716 16.651 17.760 1.00 90.56 556 ASP A O 1
ATOM 4438 N N . VAL A 1 557 ? 10.518 17.153 18.971 1.00 85.25 557 VAL A N 1
ATOM 4439 C CA . VAL A 1 557 ? 9.885 16.956 20.280 1.00 85.25 557 VAL A CA 1
ATOM 4440 C C . VAL A 1 557 ? 9.127 18.196 20.722 1.00 85.25 557 VAL A C 1
ATOM 4442 O O . VAL A 1 557 ? 8.120 18.060 21.425 1.00 85.25 557 VAL A O 1
ATOM 4445 N N . ASP A 1 558 ? 9.631 19.383 20.389 1.00 86.94 558 ASP A N 1
ATOM 4446 C CA . ASP A 1 558 ? 8.993 20.642 20.768 1.00 86.94 558 ASP A CA 1
ATOM 4447 C C . ASP A 1 558 ? 7.988 21.161 19.728 1.00 86.94 558 ASP A C 1
ATOM 4449 O O . ASP A 1 558 ? 7.178 22.033 20.068 1.00 86.94 558 ASP A O 1
ATOM 4453 N N . GLY A 1 559 ? 7.933 20.524 18.554 1.00 86.19 559 GLY A N 1
ATOM 4454 C CA . GLY A 1 559 ? 6.934 20.758 17.518 1.00 86.19 559 GLY A CA 1
ATOM 4455 C C . GLY A 1 559 ? 7.166 22.073 16.785 1.00 86.19 559 GLY A C 1
ATOM 4456 O O . GLY A 1 559 ? 6.192 22.723 16.397 1.00 86.19 559 GLY A O 1
ATOM 4457 N N . ASP A 1 560 ? 8.422 22.515 16.683 1.00 89.88 560 ASP A N 1
ATOM 4458 C CA . ASP A 1 560 ? 8.797 23.756 16.006 1.00 89.88 560 ASP A CA 1
ATOM 4459 C C . ASP A 1 560 ? 9.121 23.577 14.512 1.00 89.88 560 ASP A C 1
ATOM 4461 O O . ASP A 1 560 ? 9.541 24.536 13.858 1.00 89.88 560 ASP A O 1
ATOM 4465 N N . ASP A 1 561 ? 8.846 22.385 13.965 1.00 89.31 561 ASP A N 1
ATOM 4466 C CA . ASP A 1 561 ? 9.122 21.974 12.589 1.00 89.31 561 ASP A CA 1
ATOM 4467 C C . ASP A 1 561 ? 10.623 22.057 12.234 1.00 89.31 561 ASP A C 1
ATOM 4469 O O . ASP A 1 561 ? 10.992 22.222 11.070 1.00 89.31 561 ASP A O 1
ATOM 4473 N N . ALA A 1 562 ? 11.526 21.918 13.212 1.00 92.56 562 ALA A N 1
ATOM 4474 C CA . ALA A 1 562 ? 12.965 21.910 12.965 1.00 92.56 562 ALA A CA 1
ATOM 4475 C C . ALA A 1 562 ? 13.737 20.982 13.916 1.00 92.56 562 ALA A C 1
ATOM 4477 O O . ALA A 1 562 ? 13.930 21.277 15.091 1.00 92.56 562 ALA A O 1
ATOM 4478 N N . ILE A 1 563 ? 14.342 19.915 13.379 1.00 92.38 563 ILE A N 1
ATOM 4479 C CA . ILE A 1 563 ? 15.097 18.961 14.205 1.00 92.38 563 ILE A CA 1
ATOM 4480 C C . ILE A 1 563 ? 16.400 19.602 14.695 1.00 92.38 563 ILE A C 1
ATOM 4482 O O . ILE A 1 563 ? 17.333 19.855 13.925 1.00 92.38 563 ILE A O 1
ATOM 4486 N N . SER A 1 564 ? 16.491 19.804 16.004 1.00 92.62 564 SER A N 1
ATOM 4487 C CA . SER A 1 564 ? 17.639 20.392 16.685 1.00 92.62 564 SER A CA 1
ATOM 4488 C C . SER A 1 564 ? 18.642 19.350 17.204 1.00 92.62 564 SER A C 1
ATOM 4490 O O . SER A 1 564 ? 18.364 18.155 17.358 1.00 92.62 564 SER A O 1
ATOM 4492 N N . VAL A 1 565 ? 19.857 19.815 17.525 1.00 89.00 565 VAL A N 1
ATOM 4493 C CA . VAL A 1 565 ? 20.897 18.992 18.172 1.00 89.00 565 VAL A CA 1
ATOM 4494 C C . VAL A 1 565 ? 20.390 18.446 19.506 1.00 89.00 565 VAL A C 1
ATOM 4496 O O . VAL A 1 565 ? 20.590 17.270 19.815 1.00 89.00 565 VAL A O 1
ATOM 4499 N N . GLU A 1 566 ? 19.749 19.298 20.308 1.00 89.00 566 GLU A N 1
ATOM 4500 C CA . GLU A 1 566 ? 19.195 18.933 21.607 1.00 89.00 566 GLU A CA 1
ATOM 4501 C C . GLU A 1 566 ? 18.213 17.753 21.483 1.00 89.00 566 GLU A C 1
ATOM 4503 O O . GLU A 1 566 ? 18.371 16.756 22.194 1.00 89.00 566 GLU A O 1
ATOM 4508 N N . GLU A 1 567 ? 17.304 17.782 20.513 1.00 91.12 567 GLU A N 1
ATOM 4509 C CA . GLU A 1 567 ? 16.324 16.712 20.291 1.00 91.12 567 GLU A CA 1
ATOM 4510 C C . GLU A 1 567 ? 16.953 15.408 19.799 1.00 91.12 567 GLU A C 1
ATOM 4512 O O . GLU A 1 567 ? 16.642 14.329 20.321 1.00 91.12 567 GLU A O 1
ATOM 4517 N N . MET A 1 568 ? 17.915 15.475 18.869 1.00 86.19 568 MET A N 1
ATOM 4518 C CA . MET A 1 568 ? 18.665 14.287 18.446 1.00 86.19 568 MET A CA 1
ATOM 4519 C C . MET A 1 568 ? 19.400 13.632 19.624 1.00 86.19 568 MET A C 1
ATOM 4521 O O . MET A 1 568 ? 19.440 12.399 19.728 1.00 86.19 568 MET A O 1
ATOM 4525 N N . THR A 1 569 ? 19.965 14.429 20.537 1.00 85.81 569 THR A N 1
ATOM 4526 C CA . THR A 1 569 ? 20.637 13.894 21.731 1.00 85.81 569 THR A CA 1
ATOM 4527 C C . THR A 1 569 ? 19.658 13.288 22.738 1.00 85.81 569 THR A C 1
ATOM 4529 O O . THR A 1 569 ? 19.991 12.289 23.376 1.00 85.81 569 THR A O 1
ATOM 4532 N N . GLU A 1 570 ? 18.441 13.821 22.860 1.00 85.50 570 GLU A N 1
ATOM 4533 C CA . GLU A 1 570 ? 17.425 13.311 23.784 1.00 85.50 570 GLU A CA 1
ATOM 4534 C C . GLU A 1 570 ? 16.755 12.029 23.264 1.00 85.50 570 GLU A C 1
ATOM 4536 O O . GLU A 1 570 ? 16.752 11.003 23.955 1.00 85.50 570 GLU A O 1
ATOM 4541 N N . LYS A 1 571 ? 16.241 12.049 22.028 1.00 82.94 571 LYS A N 1
ATOM 4542 C CA . LYS A 1 571 ? 15.491 10.931 21.431 1.00 82.94 571 LYS A CA 1
ATOM 4543 C C . LYS A 1 571 ? 16.392 9.797 20.963 1.00 82.94 571 LYS A C 1
ATOM 4545 O O . LYS A 1 571 ? 16.177 8.641 21.334 1.00 82.94 571 LYS A O 1
ATOM 4550 N N . ARG A 1 572 ? 17.428 10.104 20.172 1.00 80.75 572 ARG A N 1
ATOM 4551 C CA . ARG A 1 572 ? 18.335 9.088 19.596 1.00 80.75 572 ARG A CA 1
ATOM 4552 C C . ARG A 1 572 ? 19.491 8.726 20.528 1.00 80.75 572 ARG A C 1
ATOM 4554 O O . ARG A 1 572 ? 20.231 7.790 20.229 1.00 80.75 572 ARG A O 1
ATOM 4561 N N . LYS A 1 573 ? 19.633 9.424 21.665 1.00 83.31 573 LYS A N 1
ATOM 4562 C CA . LYS A 1 573 ? 20.712 9.228 22.653 1.00 83.31 573 LYS A CA 1
ATOM 4563 C C . LYS A 1 573 ? 22.113 9.342 22.044 1.00 83.31 573 LYS A C 1
ATOM 4565 O O . LYS A 1 573 ? 23.048 8.690 22.514 1.00 83.31 573 LYS A O 1
ATOM 4570 N N . LEU A 1 574 ? 22.246 10.144 20.988 1.00 83.56 574 LEU A N 1
ATOM 4571 C CA . LEU A 1 574 ? 23.531 10.473 20.380 1.00 83.56 574 LEU A CA 1
ATOM 4572 C C . LEU A 1 574 ? 24.295 11.442 21.288 1.00 83.56 574 LEU A C 1
ATOM 4574 O O . LEU A 1 574 ? 23.695 12.214 22.035 1.00 83.56 574 LEU A O 1
ATOM 4578 N N . ASP A 1 575 ? 25.625 11.402 21.246 1.00 89.56 575 ASP A N 1
ATOM 4579 C CA . ASP A 1 575 ? 26.419 12.475 21.834 1.00 89.56 575 ASP A CA 1
ATOM 4580 C C . ASP A 1 575 ? 26.330 13.741 20.968 1.00 89.56 575 ASP A C 1
ATOM 4582 O O . ASP A 1 575 ? 26.051 13.676 19.769 1.00 89.56 575 ASP A O 1
ATOM 4586 N N . ARG A 1 576 ? 26.557 14.900 21.596 1.00 88.12 576 ARG A N 1
ATOM 4587 C CA . ARG A 1 576 ? 26.375 16.208 20.957 1.00 88.12 576 ARG A CA 1
ATOM 4588 C C . ARG A 1 576 ? 27.243 16.380 19.707 1.00 88.12 576 ARG A C 1
ATOM 4590 O O . ARG A 1 576 ? 26.736 16.864 18.704 1.00 88.12 576 ARG A O 1
ATOM 4597 N N . ASP A 1 577 ? 28.502 15.943 19.752 1.00 89.25 577 ASP A N 1
ATOM 4598 C CA . ASP A 1 577 ? 29.432 16.091 18.627 1.00 89.25 577 ASP A CA 1
ATOM 4599 C C . ASP A 1 577 ? 28.956 15.263 17.416 1.00 89.25 577 ASP A C 1
ATOM 4601 O O . ASP A 1 577 ? 29.024 15.724 16.276 1.00 89.25 577 ASP A O 1
ATOM 4605 N N . THR A 1 578 ? 28.431 14.055 17.652 1.00 89.94 578 THR A N 1
ATOM 4606 C CA . THR A 1 578 ? 27.836 13.217 16.598 1.00 89.94 578 THR A CA 1
ATOM 4607 C C . THR A 1 578 ? 26.543 13.820 16.044 1.00 89.94 578 THR A C 1
ATOM 4609 O O . THR A 1 578 ? 26.362 13.828 14.830 1.00 89.94 578 THR A O 1
ATOM 4612 N N . ALA A 1 579 ? 25.658 14.345 16.896 1.00 86.38 579 ALA A N 1
ATOM 4613 C CA . ALA A 1 579 ? 24.417 14.990 16.455 1.00 86.38 579 ALA A CA 1
ATOM 4614 C C . ALA A 1 579 ? 24.692 16.241 15.598 1.00 86.38 579 ALA A C 1
ATOM 4616 O O . ALA A 1 579 ? 24.131 16.373 14.513 1.00 86.38 579 ALA A O 1
ATOM 4617 N N . GLU A 1 580 ? 25.623 17.101 16.025 1.00 89.56 580 GLU A N 1
ATOM 4618 C CA . GLU A 1 580 ? 26.074 18.264 15.247 1.00 89.56 580 GLU A CA 1
ATOM 4619 C C . GLU A 1 580 ? 26.666 17.840 13.892 1.00 89.56 580 GLU A C 1
ATOM 4621 O O . GLU A 1 580 ? 26.395 18.469 12.871 1.00 89.56 580 GLU A O 1
ATOM 4626 N N . ALA A 1 581 ? 27.435 16.746 13.852 1.00 89.00 581 ALA A N 1
ATOM 4627 C CA . ALA A 1 581 ? 28.007 16.228 12.612 1.00 89.00 581 ALA A CA 1
ATOM 4628 C C . ALA A 1 581 ? 26.971 15.602 11.660 1.00 89.00 581 ALA A C 1
ATOM 4630 O O . ALA A 1 581 ? 27.191 15.625 10.451 1.00 89.00 581 ALA A O 1
ATOM 4631 N N . GLU A 1 582 ? 25.886 15.013 12.170 1.00 87.75 582 GLU A N 1
ATOM 4632 C CA . GLU A 1 582 ? 24.786 14.491 11.346 1.00 87.75 582 GLU A CA 1
ATOM 4633 C C . GLU A 1 582 ? 23.942 15.629 10.762 1.00 87.75 582 GLU A C 1
ATOM 4635 O O . GLU A 1 582 ? 23.697 15.627 9.558 1.00 87.75 582 GLU A O 1
ATOM 4640 N N . ILE A 1 583 ? 23.576 16.627 11.573 1.00 89.56 583 ILE A N 1
ATOM 4641 C CA . ILE A 1 583 ? 22.830 17.810 11.114 1.00 89.56 583 ILE A CA 1
ATOM 4642 C C . ILE A 1 583 ? 23.642 18.577 10.067 1.00 89.56 583 ILE A C 1
ATOM 4644 O O . ILE A 1 583 ? 23.152 18.811 8.969 1.00 89.56 583 ILE A O 1
ATOM 4648 N N . ALA A 1 584 ? 24.927 18.844 10.320 1.00 89.69 584 ALA A N 1
ATOM 4649 C CA . ALA A 1 584 ? 25.784 19.594 9.397 1.00 89.69 584 ALA A CA 1
ATOM 4650 C C . ALA A 1 584 ? 25.971 18.950 8.005 1.00 89.69 584 ALA A C 1
ATOM 4652 O O . ALA A 1 584 ? 26.500 19.600 7.103 1.00 89.69 584 ALA A O 1
ATOM 4653 N N . LYS A 1 585 ? 25.598 17.675 7.810 1.00 89.50 585 LYS A N 1
ATOM 4654 C CA . LYS A 1 585 ? 25.611 17.033 6.481 1.00 89.50 585 LYS A CA 1
ATOM 4655 C C . LYS A 1 585 ? 24.450 17.484 5.600 1.00 89.50 585 LYS A C 1
ATOM 4657 O O . LYS A 1 585 ? 24.606 17.473 4.381 1.00 89.50 585 LYS A O 1
ATOM 4662 N N . PHE A 1 586 ? 23.314 17.811 6.208 1.00 90.00 586 PHE A N 1
ATOM 4663 C CA . PHE A 1 586 ? 22.049 18.061 5.517 1.00 90.00 586 PHE A CA 1
ATOM 4664 C C . PHE A 1 586 ? 21.499 19.473 5.760 1.00 90.00 586 PHE A C 1
ATOM 4666 O O . PHE A 1 586 ? 20.663 19.908 4.981 1.00 90.00 586 PHE A O 1
ATOM 4673 N N . ASP A 1 587 ? 22.015 20.188 6.764 1.00 91.00 587 ASP A N 1
ATOM 4674 C CA . ASP A 1 587 ? 21.783 21.613 7.027 1.00 91.00 587 ASP A CA 1
ATOM 4675 C C . ASP A 1 587 ? 22.410 22.458 5.903 1.00 91.00 587 ASP A C 1
ATOM 4677 O O . ASP A 1 587 ? 23.621 22.707 5.859 1.00 91.00 587 ASP A O 1
ATOM 4681 N N . GLN A 1 588 ? 21.586 22.835 4.929 1.00 89.12 588 GLN A N 1
ATOM 4682 C CA . GLN A 1 588 ? 21.999 23.595 3.753 1.00 89.12 588 GLN A CA 1
ATOM 4683 C C . GLN A 1 588 ? 22.052 25.090 4.055 1.00 89.12 588 GLN A C 1
ATOM 4685 O O . GLN A 1 588 ? 22.880 25.807 3.479 1.00 89.12 588 GLN A O 1
ATOM 4690 N N . ASN A 1 589 ? 21.164 25.571 4.925 1.00 89.44 589 ASN A N 1
ATOM 4691 C CA . ASN A 1 589 ? 21.032 26.990 5.235 1.00 89.44 589 ASN A CA 1
ATOM 4692 C C . ASN A 1 589 ? 22.024 27.461 6.333 1.00 89.44 589 ASN A C 1
ATOM 4694 O O . ASN A 1 589 ? 22.320 28.659 6.425 1.00 89.44 589 ASN A O 1
ATOM 4698 N N . GLY A 1 590 ? 22.614 26.526 7.084 1.00 87.31 590 GLY A N 1
ATOM 4699 C CA . GLY A 1 590 ? 23.623 26.733 8.119 1.00 87.31 590 GLY A CA 1
ATOM 4700 C C . GLY A 1 590 ? 23.078 27.248 9.453 1.00 87.31 590 GLY A C 1
ATOM 4701 O O . GLY A 1 590 ? 23.830 27.901 10.189 1.00 87.31 590 GLY A O 1
ATOM 4702 N N . ASP A 1 591 ? 21.795 27.043 9.750 1.00 90.00 591 ASP A N 1
ATOM 4703 C CA . ASP A 1 591 ? 21.144 27.511 10.978 1.00 90.00 591 ASP A CA 1
ATOM 4704 C C . ASP A 1 591 ? 21.332 26.566 12.180 1.00 90.00 591 ASP A C 1
ATOM 4706 O O . ASP A 1 591 ? 21.033 26.945 13.320 1.00 90.00 591 ASP A O 1
ATOM 4710 N N . GLY A 1 592 ? 21.938 25.396 11.957 1.00 88.12 592 GLY A N 1
ATOM 4711 C CA . GLY A 1 592 ? 22.226 24.396 12.978 1.00 88.12 592 GLY A CA 1
ATOM 4712 C C . GLY A 1 592 ? 21.037 23.502 13.336 1.00 88.12 592 GLY A C 1
ATOM 4713 O O . GLY A 1 592 ? 21.091 22.839 14.377 1.00 88.12 592 GLY A O 1
ATOM 4714 N N . ARG A 1 593 ? 19.984 23.486 12.516 1.00 92.62 593 ARG A N 1
ATOM 4715 C CA . ARG A 1 593 ? 18.801 22.622 12.620 1.00 92.62 593 ARG A CA 1
ATOM 4716 C C . ARG A 1 593 ? 18.525 21.964 11.262 1.00 92.62 593 ARG A C 1
ATOM 4718 O O . ARG A 1 593 ? 19.181 22.277 10.277 1.00 92.62 593 ARG A O 1
ATOM 4725 N N . LEU A 1 594 ? 17.607 20.998 11.221 1.00 93.25 594 LEU A N 1
ATOM 4726 C CA . LEU A 1 594 ? 17.101 20.442 9.961 1.00 93.25 594 LEU A CA 1
ATOM 4727 C C . LEU A 1 594 ? 15.634 20.812 9.782 1.00 93.25 594 LEU A C 1
ATOM 4729 O O . LEU A 1 594 ? 14.778 20.306 10.511 1.00 93.25 594 LEU A O 1
ATOM 4733 N N . SER A 1 595 ? 15.363 21.647 8.784 1.00 93.19 595 SER A N 1
ATOM 4734 C CA . SER A 1 595 ? 14.011 21.878 8.263 1.00 93.19 595 SER A CA 1
ATOM 4735 C C . SER A 1 595 ? 13.435 20.613 7.600 1.00 93.19 595 SER A C 1
ATOM 4737 O O . SER A 1 595 ? 14.192 19.688 7.276 1.00 93.19 595 SER A O 1
ATOM 4739 N N . PRO A 1 596 ? 12.116 20.539 7.349 1.00 91.75 596 PRO A N 1
ATOM 4740 C CA . PRO A 1 596 ? 11.508 19.427 6.620 1.00 91.75 596 PRO A CA 1
ATOM 4741 C C . PRO A 1 596 ? 12.128 19.207 5.229 1.00 91.75 596 PRO A C 1
ATOM 4743 O O . PRO A 1 596 ? 12.405 18.066 4.849 1.00 91.75 596 PRO A O 1
ATOM 4746 N N . GLU A 1 597 ? 12.430 20.285 4.498 1.00 91.69 597 GLU A N 1
ATOM 4747 C CA . GLU A 1 597 ? 13.087 20.251 3.185 1.00 91.69 597 GLU A CA 1
ATOM 4748 C C . GLU A 1 597 ? 14.488 19.626 3.255 1.00 91.69 597 GLU A C 1
ATOM 4750 O O . GLU A 1 597 ? 14.885 18.852 2.382 1.00 91.69 597 GLU A O 1
ATOM 4755 N N . GLU A 1 598 ? 15.256 19.947 4.295 1.00 93.12 598 GLU A N 1
ATOM 4756 C CA . GLU A 1 598 ? 16.601 19.403 4.506 1.00 93.12 598 GLU A CA 1
ATOM 4757 C C . GLU A 1 598 ? 16.548 17.953 4.994 1.00 93.12 598 GLU A C 1
ATOM 4759 O O . GLU A 1 598 ? 17.310 17.098 4.528 1.00 93.12 598 GLU A O 1
ATOM 4764 N N . ALA A 1 599 ? 15.600 17.646 5.881 1.00 92.25 599 ALA A N 1
ATOM 4765 C CA . ALA A 1 599 ? 15.371 16.306 6.400 1.00 92.25 599 ALA A CA 1
ATOM 4766 C C . ALA A 1 599 ? 14.943 15.318 5.306 1.00 92.25 599 ALA A C 1
ATOM 4768 O O . ALA A 1 599 ? 15.184 14.116 5.452 1.00 92.25 599 ALA A O 1
ATOM 4769 N N . TRP A 1 600 ? 14.383 15.794 4.190 1.00 91.50 600 TRP A N 1
ATOM 4770 C CA . TRP A 1 600 ? 14.056 14.981 3.014 1.00 91.50 600 TRP A CA 1
ATOM 4771 C C . TRP A 1 600 ? 15.215 14.095 2.548 1.00 91.50 600 TRP A C 1
ATOM 4773 O O . TRP A 1 600 ? 15.035 12.937 2.166 1.00 91.50 600 TRP A O 1
ATOM 4783 N N . GLN A 1 601 ? 16.441 14.611 2.651 1.00 88.00 601 GLN A N 1
ATOM 4784 C CA . GLN A 1 601 ? 17.656 13.915 2.226 1.00 88.00 601 GLN A CA 1
ATOM 4785 C C . GLN A 1 601 ? 17.951 12.648 3.047 1.00 88.00 601 GLN A C 1
ATOM 4787 O O . GLN A 1 601 ? 18.728 11.801 2.604 1.00 88.00 601 GLN A O 1
ATOM 4792 N N . VAL A 1 602 ? 17.330 12.488 4.222 1.00 88.19 602 VAL A N 1
ATOM 4793 C CA . VAL A 1 602 ? 17.604 11.381 5.152 1.00 88.19 602 VAL A CA 1
ATOM 4794 C C . VAL A 1 602 ? 16.353 10.651 5.658 1.00 88.19 602 VAL A C 1
ATOM 4796 O O . VAL A 1 602 ? 16.436 9.454 5.927 1.00 88.19 602 VAL A O 1
ATOM 4799 N N . LEU A 1 603 ? 15.196 11.310 5.761 1.00 92.00 603 LEU A N 1
ATOM 4800 C CA . LEU A 1 603 ? 13.943 10.734 6.276 1.00 92.00 603 LEU A CA 1
ATOM 4801 C C . LEU A 1 603 ? 12.959 10.353 5.162 1.00 92.00 603 LEU A C 1
ATOM 4803 O O . LEU A 1 603 ? 11.763 10.611 5.268 1.00 92.00 603 LEU A O 1
ATOM 4807 N N . HIS A 1 604 ? 13.447 9.715 4.103 1.00 92.38 604 HIS A N 1
ATOM 4808 C CA . HIS A 1 604 ? 12.610 9.160 3.039 1.00 92.38 604 HIS A CA 1
ATOM 4809 C C . HIS A 1 604 ? 12.671 7.630 3.017 1.00 92.38 604 HIS A C 1
ATOM 4811 O O . HIS A 1 604 ? 13.659 7.012 3.421 1.00 92.38 604 HIS A O 1
ATOM 4817 N N . PHE A 1 605 ? 11.625 7.024 2.470 1.00 92.50 605 PHE A N 1
ATOM 4818 C CA . PHE A 1 605 ? 11.555 5.605 2.155 1.00 92.50 605 PHE A CA 1
ATOM 4819 C C . PHE A 1 605 ? 11.313 5.408 0.659 1.00 92.50 605 PHE A C 1
ATOM 4821 O O . PHE A 1 605 ? 10.767 6.276 -0.017 1.00 92.50 605 PHE A O 1
ATOM 4828 N N . ASP A 1 606 ? 11.746 4.260 0.141 1.00 93.50 606 ASP A N 1
ATOM 4829 C CA . ASP A 1 606 ? 11.497 3.824 -1.235 1.00 93.50 606 ASP A CA 1
ATOM 4830 C C . ASP A 1 606 ? 10.575 2.592 -1.177 1.00 93.50 606 ASP A C 1
ATOM 4832 O O . ASP A 1 606 ? 11.077 1.472 -1.013 1.00 93.50 606 ASP A O 1
ATOM 4836 N N . PRO A 1 607 ? 9.240 2.784 -1.239 1.00 94.50 607 PRO A N 1
ATOM 4837 C CA . PRO A 1 607 ? 8.259 1.704 -1.228 1.00 94.50 607 PRO A CA 1
ATOM 4838 C C . PRO A 1 607 ? 8.534 0.620 -2.269 1.00 94.50 607 PRO A C 1
ATOM 4840 O O . PRO A 1 607 ? 8.378 -0.556 -1.951 1.00 94.50 607 PRO A O 1
ATOM 4843 N N . LEU A 1 608 ? 9.004 0.975 -3.473 1.00 94.69 608 LEU A N 1
ATOM 4844 C CA . LEU A 1 608 ? 9.348 -0.009 -4.502 1.00 94.69 608 LEU A CA 1
ATOM 4845 C C . LEU A 1 608 ? 10.511 -0.884 -4.034 1.00 94.69 608 LEU A C 1
ATOM 4847 O O . LEU A 1 608 ? 10.426 -2.108 -4.059 1.00 94.69 608 LEU A O 1
ATOM 4851 N N . ALA A 1 609 ? 11.587 -0.284 -3.524 1.00 92.88 609 ALA A N 1
ATOM 4852 C CA . ALA A 1 609 ? 12.716 -1.052 -2.999 1.00 92.88 609 ALA A CA 1
ATOM 4853 C C . ALA A 1 609 ? 12.361 -1.875 -1.744 1.00 92.88 609 ALA A C 1
ATOM 4855 O O . ALA A 1 609 ? 12.986 -2.910 -1.495 1.00 92.88 609 ALA A O 1
ATOM 4856 N N . MET A 1 610 ? 11.401 -1.417 -0.933 1.00 93.62 610 MET A N 1
ATOM 4857 C CA . MET A 1 610 ? 10.871 -2.167 0.211 1.00 93.62 610 MET A CA 1
ATOM 4858 C C . MET A 1 610 ? 10.078 -3.389 -0.252 1.00 93.62 610 MET A C 1
ATOM 4860 O O . MET A 1 610 ? 10.395 -4.494 0.184 1.00 93.62 610 MET A O 1
ATOM 4864 N N . PHE A 1 611 ? 9.142 -3.199 -1.183 1.00 95.44 611 PHE A N 1
ATOM 4865 C CA . PHE A 1 611 ? 8.339 -4.255 -1.797 1.00 95.44 611 PHE A CA 1
ATOM 4866 C C . PHE A 1 611 ? 9.225 -5.326 -2.439 1.00 95.44 611 PHE A C 1
ATOM 4868 O O . PHE A 1 611 ? 9.189 -6.491 -2.058 1.00 95.44 611 PHE A O 1
ATOM 4875 N N . MET A 1 612 ? 10.150 -4.906 -3.305 1.00 93.94 612 MET A N 1
ATOM 4876 C CA . MET A 1 612 ? 11.068 -5.798 -4.021 1.00 93.94 612 MET A CA 1
ATOM 4877 C C . MET A 1 612 ? 12.007 -6.598 -3.103 1.00 93.94 612 MET A C 1
ATOM 4879 O O . MET A 1 612 ? 12.593 -7.597 -3.529 1.00 93.94 612 MET A O 1
ATOM 4883 N N . ARG A 1 613 ? 12.238 -6.124 -1.873 1.00 93.19 613 ARG A N 1
ATOM 4884 C CA . ARG A 1 613 ? 13.036 -6.824 -0.856 1.00 93.19 613 ARG A CA 1
ATOM 4885 C C . ARG A 1 613 ? 12.188 -7.784 -0.025 1.00 93.19 613 ARG A C 1
ATOM 4887 O O . ARG A 1 613 ? 12.739 -8.763 0.474 1.00 93.19 613 ARG A O 1
ATOM 4894 N N . ALA A 1 614 ? 10.919 -7.447 0.180 1.00 94.44 614 ALA A N 1
ATOM 4895 C CA . ALA A 1 614 ? 9.967 -8.243 0.936 1.00 94.44 614 ALA A CA 1
ATOM 4896 C C . ALA A 1 614 ? 9.525 -9.486 0.157 1.00 94.44 614 ALA A C 1
ATOM 4898 O O . ALA A 1 614 ? 9.438 -10.548 0.758 1.00 94.44 614 ALA A O 1
ATOM 4899 N N . ASP A 1 615 ? 9.353 -9.357 -1.157 1.00 96.38 615 ASP A N 1
ATOM 4900 C CA . ASP A 1 615 ? 9.062 -10.449 -2.086 1.00 96.38 615 ASP A CA 1
ATOM 4901 C C . ASP A 1 615 ? 10.301 -11.351 -2.241 1.00 96.38 615 ASP A C 1
ATOM 4903 O O . ASP A 1 615 ? 11.295 -11.013 -2.901 1.00 96.38 615 ASP A O 1
ATOM 4907 N N . THR A 1 616 ? 10.287 -12.469 -1.520 1.00 95.00 616 THR A N 1
ATOM 4908 C CA . THR A 1 616 ? 11.411 -13.401 -1.408 1.00 95.00 616 THR A CA 1
ATOM 4909 C C . THR A 1 616 ? 11.299 -14.587 -2.347 1.00 95.00 616 THR A C 1
ATOM 4911 O O . THR A 1 616 ? 12.342 -15.135 -2.731 1.00 95.00 616 THR A O 1
ATOM 4914 N N . ASP A 1 617 ? 10.081 -14.996 -2.700 1.00 94.31 617 ASP A N 1
ATOM 4915 C CA . ASP A 1 617 ? 9.839 -16.072 -3.657 1.00 94.31 617 ASP A CA 1
ATOM 4916 C C . ASP A 1 617 ? 9.796 -15.594 -5.120 1.00 94.31 617 ASP A C 1
ATOM 4918 O O . ASP A 1 617 ? 9.934 -16.423 -6.027 1.00 94.31 617 ASP A O 1
ATOM 4922 N N . LEU A 1 618 ? 9.825 -14.271 -5.322 1.00 95.19 618 LEU A N 1
ATOM 4923 C CA . LEU A 1 618 ? 9.936 -13.570 -6.597 1.00 95.19 618 LEU A CA 1
ATOM 4924 C C . LEU A 1 618 ? 8.693 -13.729 -7.477 1.00 95.19 618 LEU A C 1
ATOM 4926 O O . LEU A 1 618 ? 8.821 -13.805 -8.704 1.00 95.19 618 LEU A O 1
ATOM 4930 N N . ASP A 1 619 ? 7.509 -13.799 -6.872 1.00 94.62 619 ASP A N 1
ATOM 4931 C CA . ASP A 1 619 ? 6.236 -13.879 -7.590 1.00 94.62 619 ASP A CA 1
ATOM 4932 C C . ASP A 1 619 ? 5.656 -12.502 -7.978 1.00 94.62 619 ASP A C 1
ATOM 4934 O O . ASP A 1 619 ? 4.734 -12.430 -8.792 1.00 94.62 619 ASP A O 1
ATOM 4938 N N . GLY A 1 620 ? 6.251 -11.412 -7.476 1.00 94.19 620 GLY A N 1
ATOM 4939 C CA . GLY A 1 620 ? 5.841 -10.037 -7.771 1.00 94.19 620 GLY A CA 1
ATOM 4940 C C . GLY A 1 620 ? 4.663 -9.542 -6.931 1.00 94.19 620 GLY A C 1
ATOM 4941 O O . GLY A 1 620 ? 4.126 -8.469 -7.214 1.00 94.19 620 GLY A O 1
ATOM 4942 N N . LYS A 1 621 ? 4.274 -10.290 -5.899 1.00 95.88 621 LYS A N 1
ATOM 4943 C CA . LYS A 1 621 ? 3.273 -9.932 -4.895 1.00 95.88 621 LYS A CA 1
ATOM 4944 C C . LYS A 1 621 ? 3.861 -10.155 -3.496 1.00 95.88 621 LYS A C 1
ATOM 4946 O O . LYS A 1 621 ? 5.002 -10.575 -3.347 1.00 95.88 621 LYS A O 1
ATOM 4951 N N . LEU A 1 622 ? 3.128 -9.772 -2.450 1.00 95.88 622 LEU A N 1
ATOM 4952 C CA . LEU A 1 622 ? 3.535 -10.030 -1.067 1.00 95.88 622 LEU A CA 1
ATOM 4953 C C . LEU A 1 622 ? 2.521 -10.909 -0.356 1.00 95.88 622 LEU A C 1
ATOM 4955 O O . LEU A 1 622 ? 1.373 -10.514 -0.148 1.00 95.88 622 LEU A O 1
ATOM 4959 N N . SER A 1 623 ? 2.992 -12.064 0.099 1.00 94.56 623 SER A N 1
ATOM 4960 C CA . SER A 1 623 ? 2.270 -12.897 1.056 1.00 94.56 623 SER A CA 1
ATOM 4961 C C . SER A 1 623 ? 2.300 -12.305 2.471 1.00 94.56 623 SER A C 1
ATOM 4963 O O . SER A 1 623 ? 3.135 -11.460 2.820 1.00 94.56 623 SER A O 1
ATOM 4965 N N . ARG A 1 624 ? 1.412 -12.796 3.347 1.00 90.19 624 ARG A N 1
ATOM 4966 C CA . ARG A 1 624 ? 1.387 -12.407 4.768 1.00 90.19 624 ARG A CA 1
ATOM 4967 C C . ARG A 1 624 ? 2.725 -12.685 5.454 1.00 90.19 624 ARG A C 1
ATOM 4969 O O . ARG A 1 624 ? 3.202 -11.871 6.245 1.00 90.19 624 ARG A O 1
ATOM 4976 N N . GLU A 1 625 ? 3.330 -13.834 5.174 1.00 91.25 625 GLU A N 1
ATOM 4977 C CA . GLU A 1 625 ? 4.608 -14.247 5.749 1.00 91.25 625 GLU A CA 1
ATOM 4978 C C . GLU A 1 625 ? 5.748 -13.313 5.332 1.00 91.25 625 GLU A C 1
ATOM 4980 O O . GLU A 1 625 ? 6.563 -12.926 6.173 1.00 91.25 625 GLU A O 1
ATOM 4985 N N . GLU A 1 626 ? 5.792 -12.920 4.061 1.00 94.62 626 GLU A N 1
ATOM 4986 C CA . GLU A 1 626 ? 6.795 -12.001 3.517 1.00 94.62 626 GLU A CA 1
ATOM 4987 C C . GLU A 1 626 ? 6.644 -10.588 4.061 1.00 94.62 626 GLU A C 1
ATOM 4989 O O . GLU A 1 626 ? 7.630 -9.971 4.486 1.00 94.62 626 GLU A O 1
ATOM 4994 N N . LEU A 1 627 ? 5.406 -10.096 4.136 1.00 92.25 627 LEU A N 1
ATOM 4995 C CA . LEU A 1 627 ? 5.106 -8.810 4.749 1.00 92.25 627 LEU A CA 1
ATOM 4996 C C . LEU A 1 627 ? 5.555 -8.797 6.220 1.00 92.25 627 LEU A C 1
ATOM 4998 O O . LEU A 1 627 ? 6.305 -7.909 6.629 1.00 92.25 627 LEU A O 1
ATOM 5002 N N . LEU A 1 628 ? 5.200 -9.815 7.014 1.00 88.88 628 LEU A N 1
ATOM 5003 C CA . LEU A 1 628 ? 5.586 -9.900 8.431 1.00 88.88 628 LEU A CA 1
ATOM 5004 C C . LEU A 1 628 ? 7.102 -10.050 8.635 1.00 88.88 628 LEU A C 1
ATOM 5006 O O . LEU A 1 628 ? 7.658 -9.482 9.580 1.00 88.88 628 LEU A O 1
ATOM 5010 N N . ALA A 1 629 ? 7.780 -10.809 7.771 1.00 90.25 629 ALA A N 1
ATOM 5011 C CA . ALA A 1 629 ? 9.220 -11.040 7.864 1.00 90.25 629 ALA A CA 1
ATOM 5012 C C . ALA A 1 629 ? 10.047 -9.803 7.481 1.00 90.25 629 ALA A C 1
ATOM 5014 O O . ALA A 1 629 ? 11.121 -9.578 8.048 1.00 90.25 629 ALA A O 1
ATOM 5015 N N . SER A 1 630 ? 9.561 -9.011 6.525 1.00 89.06 630 SER A N 1
ATOM 5016 C CA . SER A 1 630 ? 10.229 -7.802 6.035 1.00 89.06 630 SER A CA 1
ATOM 5017 C C . SER A 1 630 ? 9.914 -6.547 6.854 1.00 89.06 630 SER A C 1
ATOM 5019 O O . SER A 1 630 ? 10.730 -5.619 6.887 1.00 89.06 630 SER A O 1
ATOM 5021 N N . THR A 1 631 ? 8.776 -6.521 7.553 1.00 87.75 631 THR A N 1
ATOM 5022 C CA . THR A 1 631 ? 8.345 -5.364 8.343 1.00 87.75 631 THR A CA 1
ATOM 5023 C C . THR A 1 631 ? 9.154 -5.221 9.641 1.00 87.75 631 THR A C 1
ATOM 5025 O O . THR A 1 631 ? 9.321 -6.190 10.393 1.00 87.75 631 THR A O 1
ATOM 5028 N N . PRO A 1 632 ? 9.652 -4.012 9.969 1.00 84.62 632 PRO A N 1
ATOM 5029 C CA . PRO A 1 632 ? 10.324 -3.755 11.238 1.00 84.62 632 PRO A CA 1
ATOM 5030 C C . PRO A 1 632 ? 9.445 -4.085 12.450 1.00 84.62 632 PRO A C 1
ATOM 5032 O O . PRO A 1 632 ? 8.239 -3.869 12.433 1.00 84.62 632 PRO A O 1
ATOM 5035 N N . GLY A 1 633 ? 10.060 -4.521 13.555 1.00 79.94 633 GLY A N 1
ATOM 5036 C CA . GLY A 1 633 ? 9.336 -4.976 14.752 1.00 79.94 633 GLY A CA 1
ATOM 5037 C C . GLY A 1 633 ? 8.300 -3.994 15.315 1.00 79.94 633 GLY A C 1
ATOM 5038 O O . GLY A 1 633 ? 7.287 -4.431 15.845 1.00 79.94 633 GLY A O 1
ATOM 5039 N N . TYR A 1 634 ? 8.511 -2.682 15.168 1.00 80.25 634 TYR A N 1
ATOM 5040 C CA . TYR A 1 634 ? 7.542 -1.679 15.620 1.00 80.25 634 TYR A CA 1
ATOM 5041 C C . TYR A 1 634 ? 6.271 -1.633 14.754 1.00 80.25 634 TYR A C 1
ATOM 5043 O O . TYR A 1 634 ? 5.227 -1.253 15.259 1.00 80.25 634 TYR A O 1
ATOM 5051 N N . GLN A 1 635 ? 6.329 -2.065 13.490 1.00 84.69 635 GLN A N 1
ATOM 5052 C CA . GLN A 1 635 ? 5.196 -2.134 12.557 1.00 84.69 635 GLN A CA 1
ATOM 5053 C C . GLN A 1 635 ? 4.645 -3.560 12.370 1.00 84.69 635 GLN A C 1
ATOM 5055 O O . GLN A 1 635 ? 3.651 -3.733 11.673 1.00 84.69 635 GLN A O 1
ATOM 5060 N N . GLN A 1 636 ? 5.238 -4.589 12.990 1.00 84.12 636 GLN A N 1
ATOM 5061 C CA . GLN A 1 636 ? 4.783 -5.981 12.819 1.00 84.12 636 GLN A CA 1
ATOM 5062 C C . GLN A 1 636 ? 3.321 -6.198 13.219 1.00 84.12 636 GLN A C 1
ATOM 5064 O O . GLN A 1 636 ? 2.618 -6.981 12.584 1.00 84.12 636 GLN A O 1
ATOM 5069 N N . LEU A 1 637 ? 2.860 -5.491 14.253 1.00 80.12 637 LEU A N 1
ATOM 5070 C CA . LEU A 1 637 ? 1.463 -5.549 14.668 1.00 80.12 637 LEU A CA 1
ATOM 5071 C C . LEU A 1 637 ? 0.544 -5.014 13.564 1.00 80.12 637 LEU A C 1
ATOM 5073 O O . LEU A 1 637 ? -0.393 -5.701 13.181 1.00 80.12 637 LEU A O 1
ATOM 5077 N N . VAL A 1 638 ? 0.877 -3.854 12.989 1.00 85.50 638 VAL A N 1
ATOM 5078 C CA . VAL A 1 638 ? 0.138 -3.255 11.866 1.00 85.50 638 VAL A CA 1
ATOM 5079 C C . VAL A 1 638 ? 0.080 -4.222 10.684 1.00 85.50 638 VAL A C 1
ATOM 5081 O O . VAL A 1 638 ? -0.996 -4.498 10.171 1.00 85.50 638 VAL A O 1
ATOM 5084 N N . ALA A 1 639 ? 1.208 -4.837 10.317 1.00 87.50 639 ALA A N 1
ATOM 5085 C CA . ALA A 1 639 ? 1.278 -5.811 9.225 1.00 87.50 639 ALA A CA 1
ATOM 5086 C C . ALA A 1 639 ? 0.382 -7.048 9.393 1.00 87.50 639 ALA A C 1
ATOM 5088 O O . ALA A 1 639 ? 0.125 -7.743 8.414 1.00 87.50 639 ALA A O 1
ATOM 5089 N N . THR A 1 640 ? -0.128 -7.312 10.598 1.00 84.12 640 THR A N 1
ATOM 5090 C CA . THR A 1 640 ? -1.069 -8.412 10.841 1.00 84.12 640 THR A CA 1
ATOM 5091 C C . THR A 1 640 ? -2.461 -8.129 10.263 1.00 84.12 640 THR A C 1
ATOM 5093 O O . THR A 1 640 ? -3.129 -9.086 9.876 1.00 84.12 640 THR A O 1
ATOM 5096 N N . PHE A 1 641 ? -2.849 -6.852 10.157 1.00 83.88 641 PHE A N 1
ATOM 5097 C CA . PHE A 1 641 ? -4.184 -6.388 9.741 1.00 83.88 641 PHE A CA 1
ATOM 5098 C C . PHE A 1 641 ? -4.227 -5.842 8.306 1.00 83.88 641 PHE A C 1
ATOM 5100 O O . PHE A 1 641 ? -5.293 -5.677 7.731 1.00 83.88 641 PHE A O 1
ATOM 5107 N N . VAL A 1 642 ? -3.065 -5.576 7.703 1.00 87.12 642 VAL A N 1
ATOM 5108 C CA . VAL A 1 642 ? -2.983 -4.921 6.389 1.00 87.12 642 VAL A CA 1
ATOM 5109 C C . VAL A 1 642 ? -3.503 -5.797 5.249 1.00 87.12 642 VAL A C 1
ATOM 5111 O O . VAL A 1 642 ? -4.192 -5.301 4.370 1.00 87.12 642 VAL A O 1
ATOM 5114 N N . LEU A 1 643 ? -3.172 -7.089 5.224 1.00 85.81 643 LEU A N 1
ATOM 5115 C CA . LEU A 1 643 ? -3.474 -7.905 4.045 1.00 85.81 643 LEU A CA 1
ATOM 5116 C C . LEU A 1 643 ? -4.991 -8.034 3.774 1.00 85.81 643 LEU A C 1
ATOM 5118 O O . LEU A 1 643 ? -5.382 -7.734 2.654 1.00 85.81 643 LEU A O 1
ATOM 5122 N N . PRO A 1 644 ? -5.859 -8.359 4.756 1.00 82.69 644 PRO A N 1
ATOM 5123 C CA . PRO A 1 644 ? -7.310 -8.415 4.525 1.00 82.69 644 PRO A CA 1
ATOM 5124 C C . PRO A 1 644 ? -7.943 -7.085 4.087 1.00 82.69 644 PRO A C 1
ATOM 5126 O O . PRO A 1 644 ? -8.936 -7.096 3.373 1.00 82.69 644 PRO A O 1
ATOM 5129 N N . ALA A 1 645 ? -7.378 -5.960 4.529 1.00 86.81 645 ALA A N 1
ATOM 5130 C CA . ALA A 1 645 ? -7.926 -4.621 4.319 1.00 86.81 645 ALA A CA 1
ATOM 5131 C C . ALA A 1 645 ? -7.540 -3.994 2.966 1.00 86.81 645 ALA A C 1
ATOM 5133 O O . ALA A 1 645 ? -8.246 -3.131 2.452 1.00 86.81 645 ALA A O 1
ATOM 5134 N N . PHE A 1 646 ? -6.401 -4.397 2.395 1.00 92.00 646 PHE A N 1
ATOM 5135 C CA . PHE A 1 646 ? -5.831 -3.764 1.199 1.00 92.00 646 PHE A CA 1
ATOM 5136 C C . PHE A 1 646 ? -5.705 -4.708 -0.006 1.00 92.00 646 PHE A C 1
ATOM 5138 O O . PHE A 1 646 ? -5.342 -4.245 -1.085 1.00 92.00 646 PHE A O 1
ATOM 5145 N N . ASP A 1 647 ? -6.041 -5.990 0.152 1.00 92.50 647 ASP A N 1
ATOM 5146 C CA . ASP A 1 647 ? -6.224 -6.962 -0.935 1.00 92.50 647 ASP A CA 1
ATOM 5147 C C . ASP A 1 647 ? -7.547 -6.680 -1.674 1.00 92.50 647 ASP A C 1
ATOM 5149 O O . ASP A 1 647 ? -8.614 -7.198 -1.340 1.00 92.50 647 ASP A O 1
ATOM 5153 N N . SER A 1 648 ? -7.490 -5.772 -2.648 1.00 87.88 648 SER A N 1
ATOM 5154 C CA . SER A 1 648 ? -8.668 -5.258 -3.351 1.00 87.88 648 SER A CA 1
ATOM 5155 C C . SER A 1 648 ? -9.195 -6.240 -4.398 1.00 87.88 648 SER A C 1
ATOM 5157 O O . SER A 1 648 ? -10.385 -6.203 -4.727 1.00 87.88 648 SER A O 1
ATOM 5159 N N . ASP A 1 649 ? -8.326 -7.090 -4.954 1.00 89.69 649 ASP A N 1
ATOM 5160 C CA . ASP A 1 649 ? -8.708 -8.119 -5.926 1.00 89.69 649 ASP A CA 1
ATOM 5161 C C . ASP A 1 649 ? -9.067 -9.479 -5.284 1.00 89.69 649 ASP A C 1
ATOM 5163 O O . ASP A 1 649 ? -9.711 -10.314 -5.936 1.00 89.69 649 ASP A O 1
ATOM 5167 N N . GLY A 1 650 ? -8.787 -9.647 -3.987 1.00 90.19 650 GLY A N 1
ATOM 5168 C CA . GLY A 1 650 ? -9.195 -10.777 -3.154 1.00 90.19 650 GLY A CA 1
ATOM 5169 C C . GLY A 1 650 ? -8.381 -12.043 -3.411 1.00 90.19 650 GLY A C 1
ATOM 5170 O O . GLY A 1 650 ? -8.895 -13.154 -3.209 1.00 90.19 650 GLY A O 1
ATOM 5171 N N . ASP A 1 651 ? -7.162 -11.910 -3.933 1.00 92.50 651 ASP A N 1
ATOM 5172 C CA . ASP A 1 651 ? -6.307 -13.038 -4.286 1.00 92.50 651 ASP A CA 1
ATOM 5173 C C . ASP A 1 651 ? -5.441 -13.558 -3.124 1.00 92.50 651 ASP A C 1
ATOM 5175 O O . ASP A 1 651 ? -4.790 -14.604 -3.246 1.00 92.50 651 ASP A O 1
ATOM 5179 N N . GLY A 1 652 ? -5.524 -12.902 -1.965 1.00 90.31 652 GLY A N 1
ATOM 5180 C CA . GLY A 1 652 ? -4.814 -13.242 -0.741 1.00 90.31 652 GLY A CA 1
ATOM 5181 C C . GLY A 1 652 ? -3.364 -12.760 -0.709 1.00 90.31 652 GLY A C 1
ATOM 5182 O O . GLY A 1 652 ? -2.615 -13.200 0.172 1.00 90.31 652 GLY A O 1
ATOM 5183 N N . LEU A 1 653 ? -2.951 -11.902 -1.643 1.00 94.94 653 LEU A N 1
ATOM 5184 C CA . LEU A 1 653 ? -1.615 -11.323 -1.761 1.00 94.94 653 LEU A CA 1
ATOM 5185 C C . LEU A 1 653 ? -1.724 -9.803 -1.968 1.00 94.94 653 LEU A C 1
ATOM 5187 O O . LEU A 1 653 ? -2.751 -9.288 -2.378 1.00 94.94 653 LEU A O 1
ATOM 5191 N N . LEU A 1 654 ? -0.650 -9.059 -1.692 1.00 95.19 654 LEU A N 1
ATOM 5192 C CA . LEU A 1 654 ? -0.601 -7.624 -2.006 1.00 95.19 654 LEU A CA 1
ATOM 5193 C C . LEU A 1 654 ? 0.212 -7.382 -3.275 1.00 95.19 654 LEU A C 1
ATOM 5195 O O . LEU A 1 654 ? 1.415 -7.654 -3.311 1.00 95.19 654 LEU A O 1
ATOM 5199 N N . SER A 1 655 ? -0.412 -6.802 -4.296 1.00 95.25 655 SER A N 1
ATOM 5200 C CA . SER A 1 655 ? 0.294 -6.191 -5.424 1.00 95.25 655 SER A CA 1
ATOM 5201 C C . SER A 1 655 ? 1.084 -4.951 -4.981 1.00 95.25 655 SER A C 1
ATOM 5203 O O . SER A 1 655 ? 0.849 -4.374 -3.916 1.00 95.25 655 SER A O 1
ATOM 5205 N N . PHE A 1 656 ? 2.021 -4.477 -5.810 1.00 95.31 656 PHE A N 1
ATOM 5206 C CA . PHE A 1 656 ? 2.774 -3.257 -5.492 1.00 95.31 656 PHE A CA 1
ATOM 5207 C C . PHE A 1 656 ? 1.868 -2.024 -5.346 1.00 95.31 656 PHE A C 1
ATOM 5209 O O . PHE A 1 656 ? 2.104 -1.183 -4.474 1.00 95.31 656 PHE A O 1
ATOM 5216 N N . ARG A 1 657 ? 0.806 -1.933 -6.158 1.00 93.94 657 ARG A N 1
ATOM 5217 C CA . ARG A 1 657 ? -0.171 -0.842 -6.074 1.00 93.94 657 ARG A CA 1
ATOM 5218 C C . ARG A 1 657 ? -0.914 -0.867 -4.736 1.00 93.94 657 ARG A C 1
ATOM 5220 O O . ARG A 1 657 ? -0.983 0.162 -4.072 1.00 93.94 657 ARG A O 1
ATOM 5227 N N . GLU A 1 658 ? -1.397 -2.028 -4.302 1.00 94.94 658 GLU A N 1
ATOM 5228 C CA . GLU A 1 658 ? -2.066 -2.191 -3.001 1.00 94.94 658 GLU A CA 1
ATOM 5229 C C . GLU A 1 658 ? -1.108 -1.924 -1.840 1.00 94.94 658 GLU A C 1
ATOM 5231 O O . GLU A 1 658 ? -1.432 -1.173 -0.920 1.00 94.94 658 GLU A O 1
ATOM 5236 N N . PHE A 1 659 ? 0.125 -2.429 -1.924 1.00 95.00 659 PHE A N 1
ATOM 5237 C CA . PHE A 1 659 ? 1.154 -2.182 -0.918 1.00 95.00 659 PHE A CA 1
ATOM 5238 C C . PHE A 1 659 ? 1.406 -0.684 -0.691 1.00 95.00 659 PHE A C 1
ATOM 5240 O O . PHE A 1 659 ? 1.541 -0.265 0.458 1.00 95.00 659 PHE A O 1
ATOM 5247 N N . ARG A 1 660 ? 1.420 0.147 -1.747 1.00 93.81 660 ARG A N 1
ATOM 5248 C CA . ARG A 1 660 ? 1.590 1.612 -1.627 1.00 93.81 660 ARG A CA 1
ATOM 5249 C C . ARG A 1 660 ? 0.443 2.315 -0.895 1.00 93.81 660 ARG A C 1
ATOM 5251 O O . ARG A 1 660 ? 0.672 3.392 -0.343 1.00 93.81 660 ARG A O 1
ATOM 5258 N N . LEU A 1 661 ? -0.754 1.730 -0.890 1.00 93.06 661 LEU A N 1
ATOM 5259 C CA . LEU A 1 661 ? -1.912 2.242 -0.153 1.00 93.06 661 LEU A CA 1
ATOM 5260 C C . LEU A 1 661 ? -1.900 1.837 1.321 1.00 93.06 661 LEU A C 1
ATOM 5262 O O . LEU A 1 661 ? -2.599 2.453 2.110 1.00 93.06 661 LEU A O 1
ATOM 5266 N N . CYS A 1 662 ? -1.096 0.852 1.713 1.00 91.06 662 CYS A N 1
ATOM 5267 C CA . CYS A 1 662 ? -1.085 0.335 3.074 1.00 91.06 662 CYS A CA 1
ATOM 5268 C C . CYS A 1 662 ? -0.367 1.278 4.068 1.00 91.06 662 CYS A C 1
ATOM 5270 O O . CYS A 1 662 ? 0.617 1.939 3.705 1.00 91.06 662 CYS A O 1
ATOM 5272 N N . PRO A 1 663 ? -0.705 1.228 5.374 1.00 88.69 663 PRO A N 1
ATOM 5273 C CA . PRO A 1 663 ? 0.007 1.947 6.440 1.00 88.69 663 PRO A CA 1
ATOM 5274 C C . PRO A 1 663 ? 1.522 1.681 6.523 1.00 88.69 663 PRO A C 1
ATOM 5276 O O . PRO A 1 663 ? 2.269 2.474 7.091 1.00 88.69 663 PRO A O 1
ATOM 5279 N N . ILE A 1 664 ? 1.995 0.552 5.983 1.00 89.38 664 ILE A N 1
ATOM 5280 C CA . ILE A 1 664 ? 3.416 0.157 6.003 1.00 89.38 664 ILE A CA 1
ATOM 5281 C C . ILE A 1 664 ? 4.232 0.923 4.955 1.00 89.38 664 ILE A C 1
ATOM 5283 O O . ILE A 1 664 ? 5.420 1.155 5.166 1.00 89.38 664 ILE A O 1
ATOM 5287 N N . ALA A 1 665 ? 3.616 1.317 3.838 1.00 90.25 665 ALA A N 1
ATOM 5288 C CA . ALA A 1 665 ? 4.262 2.108 2.792 1.00 90.25 665 ALA A CA 1
ATOM 5289 C C . ALA A 1 665 ? 3.963 3.612 2.916 1.00 90.25 665 ALA A C 1
ATOM 5291 O O . ALA A 1 665 ? 4.637 4.427 2.283 1.00 90.25 665 ALA A O 1
ATOM 5292 N N . ASN A 1 666 ? 2.975 3.984 3.736 1.00 87.25 666 ASN A N 1
ATOM 5293 C CA . ASN A 1 666 ? 2.516 5.355 3.916 1.00 87.25 666 ASN A CA 1
ATOM 5294 C C . ASN A 1 666 ? 2.971 5.931 5.270 1.00 87.25 666 ASN A C 1
ATOM 5296 O O . ASN A 1 666 ? 2.273 5.860 6.280 1.00 87.25 666 ASN A O 1
ATOM 5300 N N . PHE A 1 667 ? 4.170 6.519 5.288 1.00 83.81 667 PHE A N 1
ATOM 5301 C CA . PHE A 1 667 ? 4.839 7.015 6.501 1.00 83.81 667 PHE A CA 1
ATOM 5302 C C . PHE A 1 667 ? 4.391 8.420 6.949 1.00 83.81 667 PHE A C 1
ATOM 5304 O O . PHE A 1 667 ? 5.145 9.134 7.621 1.00 83.81 667 PHE A O 1
ATOM 5311 N N . HIS A 1 668 ? 3.173 8.827 6.586 1.00 82.44 668 HIS A N 1
ATOM 5312 C CA . HIS A 1 668 ? 2.596 10.089 7.045 1.00 82.44 668 HIS A CA 1
ATOM 5313 C C . HIS A 1 668 ? 2.286 10.038 8.548 1.00 82.44 668 HIS A C 1
ATOM 5315 O O . HIS A 1 668 ? 2.654 10.940 9.304 1.00 82.44 668 HIS A O 1
ATOM 5321 N N . GLU A 1 669 ? 1.673 8.935 8.988 1.00 84.69 669 GLU A N 1
ATOM 5322 C CA . GLU A 1 669 ? 1.041 8.818 10.302 1.00 84.69 669 GLU A CA 1
ATOM 5323 C C . GLU A 1 669 ? 1.547 7.638 11.123 1.00 84.69 669 GLU A C 1
ATOM 5325 O O . GLU A 1 669 ? 1.965 6.601 10.602 1.00 84.69 669 GLU A O 1
ATOM 5330 N N . ALA A 1 670 ? 1.496 7.794 12.446 1.00 82.88 670 ALA A N 1
ATOM 5331 C CA . ALA A 1 670 ? 2.019 6.826 13.402 1.00 82.88 670 ALA A CA 1
ATOM 5332 C C . ALA A 1 670 ? 1.047 5.660 13.646 1.00 82.88 670 ALA A C 1
ATOM 5334 O O . ALA A 1 670 ? 0.652 5.395 14.780 1.00 82.88 670 ALA A O 1
ATOM 5335 N N . TRP A 1 671 ? 0.676 4.926 12.593 1.00 82.69 671 TRP A N 1
ATOM 5336 C CA . TRP A 1 671 ? -0.263 3.792 12.655 1.00 82.69 671 TRP A CA 1
ATOM 5337 C C . TRP A 1 671 ? 0.147 2.687 13.636 1.00 82.69 671 TRP A C 1
ATOM 5339 O O . TRP A 1 671 ? -0.691 1.956 14.140 1.00 82.69 671 TRP A O 1
ATOM 5349 N N . HIS A 1 672 ? 1.434 2.574 13.949 1.00 81.25 672 HIS A N 1
ATOM 5350 C CA . HIS A 1 672 ? 1.943 1.600 14.912 1.00 81.25 672 HIS A CA 1
ATOM 5351 C C . HIS A 1 672 ? 1.702 1.981 16.382 1.00 81.25 672 HIS A C 1
ATOM 5353 O O . HIS A 1 672 ? 1.882 1.147 17.272 1.00 81.25 672 HIS A O 1
ATOM 5359 N N . GLU A 1 673 ? 1.325 3.228 16.662 1.00 81.25 673 GLU A N 1
ATOM 5360 C CA . GLU A 1 673 ? 0.918 3.633 18.001 1.00 81.25 673 GLU A CA 1
ATOM 5361 C C . GLU A 1 673 ? -0.477 3.089 18.302 1.00 81.25 673 GLU A C 1
ATOM 5363 O O . GLU A 1 673 ? -1.436 3.361 17.580 1.00 81.25 673 GLU A O 1
ATOM 5368 N N . GLN A 1 674 ? -0.588 2.321 19.385 1.00 72.69 674 GLN A N 1
ATOM 5369 C CA . GLN A 1 674 ? -1.859 1.735 19.796 1.00 72.69 674 GLN A CA 1
ATOM 5370 C C . GLN A 1 674 ? -2.879 2.822 20.115 1.00 72.69 674 GLN A C 1
ATOM 5372 O O . GLN A 1 674 ? -2.622 3.720 20.923 1.00 72.69 674 GLN A O 1
ATOM 5377 N N . ARG A 1 675 ? -4.053 2.698 19.496 1.00 79.62 675 ARG A N 1
ATOM 5378 C CA . ARG A 1 675 ? -5.203 3.546 19.785 1.00 79.62 675 ARG A CA 1
ATOM 5379 C C . ARG A 1 675 ? -5.860 3.117 21.087 1.00 79.62 675 ARG A C 1
ATOM 5381 O O . ARG A 1 675 ? -5.654 2.002 21.579 1.00 79.62 675 ARG A O 1
ATOM 5388 N N . ARG A 1 676 ? -6.602 4.054 21.659 1.00 80.00 676 ARG A N 1
ATOM 5389 C CA . ARG A 1 676 ? -7.396 3.852 22.855 1.00 80.00 676 ARG A CA 1
ATOM 5390 C C . ARG A 1 676 ? -8.836 4.127 22.474 1.00 80.00 676 ARG A C 1
ATOM 5392 O O . ARG A 1 676 ? -9.101 5.185 21.921 1.00 80.00 676 ARG A O 1
ATOM 5399 N N . ASP A 1 677 ? -9.691 3.178 22.794 1.00 80.69 677 ASP A N 1
ATOM 5400 C CA . ASP A 1 677 ? -11.135 3.352 22.789 1.00 80.69 677 ASP A CA 1
ATOM 5401 C C . ASP A 1 677 ? -11.476 4.409 23.858 1.00 80.69 677 ASP A C 1
ATOM 5403 O O . ASP A 1 677 ? -11.215 4.220 25.057 1.00 80.69 677 ASP A O 1
ATOM 5407 N N . SER A 1 678 ? -11.848 5.607 23.401 1.00 76.31 678 SER A N 1
ATOM 5408 C CA . SER A 1 678 ? -11.949 6.798 24.251 1.00 76.31 678 SER A CA 1
ATOM 5409 C C . SER A 1 678 ? -13.242 6.834 25.059 1.00 76.31 678 SER A C 1
ATOM 5411 O O . SER A 1 678 ? -13.239 7.362 26.178 1.00 76.31 678 SER A O 1
ATOM 5413 N N . ASP A 1 679 ? -14.328 6.314 24.496 1.00 76.81 679 ASP A N 1
ATOM 5414 C CA . ASP A 1 679 ? -15.648 6.190 25.112 1.00 76.81 679 ASP A CA 1
ATOM 5415 C C . ASP A 1 679 ? -15.915 4.804 25.726 1.00 76.81 679 ASP A C 1
ATOM 5417 O O . ASP A 1 679 ? -16.910 4.652 26.439 1.00 76.81 679 ASP A O 1
ATOM 5421 N N . ASP A 1 680 ? -14.954 3.881 25.613 1.00 74.56 680 ASP A N 1
ATOM 5422 C CA . ASP A 1 680 ? -14.930 2.540 26.216 1.00 74.56 680 ASP A CA 1
ATOM 5423 C C . ASP A 1 680 ? -16.109 1.671 25.749 1.00 74.56 680 ASP A C 1
ATOM 5425 O O . ASP A 1 680 ? -16.687 0.917 26.541 1.00 74.56 680 ASP A O 1
ATOM 5429 N N . ASP A 1 681 ? -16.504 1.826 24.481 1.00 77.19 681 ASP A N 1
ATOM 5430 C CA . ASP A 1 681 ? -17.651 1.147 23.871 1.00 77.19 681 ASP A CA 1
ATOM 5431 C C . ASP A 1 681 ? -17.296 -0.197 23.208 1.00 77.19 681 ASP A C 1
ATOM 5433 O O . ASP A 1 681 ? -18.194 -0.957 22.834 1.00 77.19 681 ASP A O 1
ATOM 5437 N N . GLY A 1 682 ? -16.004 -0.531 23.159 1.00 76.06 682 GLY A N 1
ATOM 5438 C CA . GLY A 1 682 ? -15.474 -1.764 22.591 1.00 76.06 682 GLY A CA 1
ATOM 5439 C C . GLY A 1 682 ? -15.041 -1.654 21.135 1.00 76.06 682 GLY A C 1
ATOM 5440 O O . GLY A 1 682 ? -14.579 -2.661 20.598 1.00 76.06 682 GLY A O 1
ATOM 5441 N N . PHE A 1 683 ? -15.141 -0.475 20.524 1.00 85.56 683 PHE A N 1
ATOM 5442 C CA . PHE A 1 683 ? -14.822 -0.227 19.125 1.00 85.56 683 PHE A CA 1
ATOM 5443 C C . PHE A 1 683 ? -13.916 1.003 18.970 1.00 85.56 683 PHE A C 1
ATOM 5445 O O . PHE A 1 683 ? -13.675 1.760 19.908 1.00 85.56 683 PHE A O 1
ATOM 5452 N N . LEU A 1 684 ? -13.362 1.204 17.773 1.00 86.62 684 LEU A N 1
ATOM 5453 C CA . LEU A 1 684 ? -12.812 2.502 17.384 1.00 86.62 684 LEU A CA 1
ATOM 5454 C C . LEU A 1 684 ? -13.702 3.166 16.346 1.00 86.62 684 LEU A C 1
ATOM 5456 O O . LEU A 1 684 ? -14.035 2.577 15.320 1.00 86.62 684 LEU A O 1
ATOM 5460 N N . SER A 1 685 ? -13.989 4.439 16.570 1.00 85.25 685 SER A N 1
ATOM 5461 C CA . SER A 1 685 ? -14.625 5.322 15.602 1.00 85.25 685 SER A CA 1
ATOM 5462 C C . SER A 1 685 ? -13.580 6.175 14.864 1.00 85.25 685 SER A C 1
ATOM 5464 O O . SER A 1 685 ? -12.440 6.310 15.326 1.00 85.25 685 SER A O 1
ATOM 5466 N N . PRO A 1 686 ? -13.947 6.865 13.767 1.00 78.81 686 PRO A N 1
ATOM 5467 C CA . PRO A 1 686 ? -13.063 7.849 13.138 1.00 78.81 686 PRO A CA 1
ATOM 5468 C C . PRO A 1 686 ? -12.571 8.942 14.107 1.00 78.81 686 PRO A C 1
ATOM 5470 O O . PRO A 1 686 ? -11.479 9.487 13.935 1.00 78.81 686 PRO A O 1
ATOM 5473 N N . ALA A 1 687 ? -13.339 9.254 15.159 1.00 75.25 687 ALA A N 1
ATOM 5474 C CA . ALA A 1 687 ? -12.952 10.245 16.162 1.00 75.25 687 ALA A CA 1
ATOM 5475 C C . ALA A 1 687 ? -11.757 9.789 17.027 1.00 75.25 687 ALA A C 1
ATOM 5477 O O . ALA A 1 687 ? -10.965 10.633 17.470 1.00 75.25 687 ALA A O 1
ATOM 5478 N N . ASP A 1 688 ? -11.567 8.477 17.205 1.00 79.50 688 ASP A N 1
ATOM 5479 C CA . ASP A 1 688 ? -10.457 7.886 17.969 1.00 79.50 688 ASP A CA 1
ATOM 5480 C C . ASP A 1 688 ? -9.113 7.944 17.226 1.00 79.50 688 ASP A C 1
ATOM 5482 O O . ASP A 1 688 ? -8.049 7.729 17.815 1.00 79.50 688 ASP A O 1
ATOM 5486 N N . PHE A 1 689 ? -9.135 8.318 15.942 1.00 73.88 689 PHE A N 1
ATOM 5487 C CA . PHE A 1 689 ? -7.949 8.556 15.115 1.00 73.88 689 PHE A CA 1
ATOM 5488 C C . PHE A 1 689 ? -7.499 10.030 15.101 1.00 73.88 689 PHE A C 1
ATOM 5490 O O . PHE A 1 689 ? -6.659 10.428 14.295 1.00 73.88 689 PHE A O 1
ATOM 5497 N N . SER A 1 690 ? -8.008 10.863 16.016 1.00 56.53 690 SER A N 1
ATOM 5498 C CA . SER A 1 690 ? -7.702 12.297 16.053 1.00 56.53 690 SER A CA 1
ATOM 5499 C C . SER A 1 690 ? -6.298 12.626 16.602 1.00 56.53 690 SER A C 1
ATOM 5501 O O . SER A 1 690 ? -6.113 12.922 17.783 1.00 56.53 690 SER A O 1
ATOM 5503 N N . TRP A 1 691 ? -5.282 12.707 15.734 1.00 59.03 691 TRP A N 1
ATOM 5504 C CA . TRP A 1 691 ? -3.958 13.276 16.072 1.00 59.03 691 TRP A CA 1
ATOM 5505 C C . TRP A 1 691 ? -3.956 14.812 16.124 1.00 59.03 691 TRP A C 1
ATOM 5507 O O . TRP A 1 691 ? -3.053 15.462 15.611 1.00 59.03 691 TRP A O 1
ATOM 5517 N N . GLY A 1 692 ? -4.982 15.405 16.742 1.00 51.47 692 GLY A N 1
ATOM 5518 C CA . GLY A 1 692 ? -5.137 16.857 16.825 1.00 51.47 692 GLY A CA 1
ATOM 5519 C C . GLY A 1 692 ? -5.362 17.496 15.453 1.00 51.47 692 GLY A C 1
ATOM 5520 O O . GLY A 1 692 ? -4.459 18.136 14.940 1.00 51.47 692 GLY A O 1
ATOM 5521 N N . ARG A 1 693 ? -6.568 17.304 14.893 1.00 54.81 693 ARG A N 1
ATOM 5522 C CA . ARG A 1 693 ? -7.103 17.875 13.635 1.00 54.81 693 ARG A CA 1
ATOM 5523 C C . ARG A 1 693 ? -6.202 18.918 12.951 1.00 54.81 693 ARG A C 1
ATOM 5525 O O . ARG A 1 693 ? -6.365 20.120 13.148 1.00 54.81 693 ARG A O 1
ATOM 5532 N N . THR A 1 694 ? -5.298 18.423 12.116 1.00 69.94 694 THR A N 1
ATOM 5533 C CA . THR A 1 694 ? -4.707 19.148 10.990 1.00 69.94 694 THR A CA 1
ATOM 5534 C C . THR A 1 694 ? -5.380 18.658 9.714 1.00 69.94 694 THR A C 1
ATOM 5536 O O . THR A 1 694 ? -5.791 17.502 9.647 1.00 69.94 694 THR A O 1
ATOM 5539 N N . ILE A 1 695 ? -5.484 19.519 8.698 1.00 84.25 695 ILE A N 1
ATOM 5540 C CA . ILE A 1 695 ? -5.880 19.092 7.346 1.00 84.25 695 ILE A CA 1
ATOM 5541 C C . ILE A 1 695 ? -4.886 18.044 6.821 1.00 84.25 695 ILE A C 1
ATOM 5543 O O . ILE A 1 695 ? -5.299 17.089 6.175 1.00 84.25 695 ILE A O 1
ATOM 5547 N N . ASP A 1 696 ? -3.595 18.181 7.153 1.00 86.38 696 ASP A N 1
ATOM 5548 C CA . ASP A 1 696 ? -2.542 17.246 6.749 1.00 86.38 696 ASP A CA 1
ATOM 5549 C C . ASP A 1 696 ? -2.887 15.796 7.144 1.00 86.38 696 ASP A C 1
ATOM 5551 O O . ASP A 1 696 ? -2.949 15.455 8.326 1.00 86.38 696 ASP A O 1
ATOM 5555 N N . GLY A 1 697 ? -3.084 14.939 6.141 1.00 87.50 697 GLY A N 1
ATOM 5556 C CA . GLY A 1 697 ? -3.345 13.507 6.279 1.00 87.50 697 GLY A CA 1
ATOM 5557 C C . GLY A 1 697 ? -4.787 13.117 6.610 1.00 87.50 697 GLY A C 1
ATOM 5558 O O . GLY A 1 697 ? -5.065 11.921 6.653 1.00 87.50 697 GLY A O 1
ATOM 5559 N N . ALA A 1 698 ? -5.712 14.059 6.816 1.00 88.56 698 ALA A N 1
ATOM 5560 C CA . ALA A 1 698 ? -7.061 13.753 7.303 1.00 88.56 698 ALA A CA 1
ATOM 5561 C C . ALA A 1 698 ? -7.853 12.799 6.384 1.00 88.56 698 ALA A C 1
ATOM 5563 O O . ALA A 1 698 ? -8.426 11.814 6.854 1.00 88.56 698 ALA A O 1
ATOM 5564 N N . ALA A 1 699 ? -7.819 13.024 5.066 1.00 90.69 699 ALA A N 1
ATOM 5565 C CA . ALA A 1 699 ? -8.469 12.132 4.104 1.00 90.69 699 ALA A CA 1
ATOM 5566 C C . ALA A 1 699 ? -7.750 10.785 3.977 1.00 90.69 699 ALA A C 1
ATOM 5568 O O . ALA A 1 699 ? -8.393 9.750 3.809 1.00 90.69 699 ALA A O 1
ATOM 5569 N N . MET A 1 700 ? -6.422 10.763 4.124 1.00 90.38 700 MET A N 1
ATOM 5570 C CA . MET A 1 700 ? -5.666 9.510 4.171 1.00 90.38 700 MET A CA 1
ATOM 5571 C C . MET A 1 700 ? -6.053 8.662 5.388 1.00 90.38 700 MET A C 1
ATOM 5573 O O . MET A 1 700 ? -6.180 7.448 5.274 1.00 90.38 700 MET A O 1
ATOM 5577 N N . VAL A 1 701 ? -6.286 9.279 6.548 1.00 88.69 701 VAL A N 1
ATOM 5578 C CA . VAL A 1 701 ? -6.781 8.579 7.745 1.00 88.69 701 VAL A CA 1
ATOM 5579 C C . VAL A 1 701 ? -8.153 7.996 7.517 1.00 88.69 701 VAL A C 1
ATOM 5581 O O . VAL A 1 701 ? -8.358 6.822 7.811 1.00 88.69 701 VAL A O 1
ATOM 5584 N N . ALA A 1 702 ? -9.068 8.798 6.972 1.00 89.19 702 ALA A N 1
ATOM 5585 C CA . ALA A 1 702 ? -10.406 8.334 6.655 1.00 89.19 702 ALA A CA 1
ATOM 5586 C C . ALA A 1 702 ? -10.353 7.158 5.670 1.00 89.19 702 ALA A C 1
ATOM 5588 O O . ALA A 1 702 ? -10.975 6.132 5.924 1.00 89.19 702 ALA A O 1
ATOM 5589 N N . PHE A 1 703 ? -9.563 7.257 4.598 1.00 91.12 703 PHE A N 1
ATOM 5590 C CA . PHE A 1 703 ? -9.372 6.172 3.633 1.00 91.12 703 PHE A CA 1
ATOM 5591 C C . PHE A 1 703 ? -8.862 4.883 4.298 1.00 91.12 703 PHE A C 1
ATOM 5593 O O . PHE A 1 703 ? -9.404 3.803 4.068 1.00 91.12 703 PHE A O 1
ATOM 5600 N N . MET A 1 704 ? -7.848 4.995 5.157 1.00 89.94 704 MET A N 1
ATOM 5601 C CA . MET A 1 704 ? -7.262 3.853 5.863 1.00 89.94 704 MET A CA 1
ATOM 5602 C C . MET A 1 704 ? -8.242 3.230 6.861 1.00 89.94 704 MET A C 1
ATOM 5604 O O . MET A 1 704 ? -8.326 2.010 6.928 1.00 89.94 704 MET A O 1
ATOM 5608 N N . PHE A 1 705 ? -9.001 4.046 7.598 1.00 90.06 705 PHE A N 1
ATOM 5609 C CA . PHE A 1 705 ? -10.054 3.579 8.503 1.00 90.06 705 PHE A CA 1
ATOM 5610 C C . PHE A 1 705 ? -11.095 2.751 7.745 1.00 90.06 705 PHE A C 1
ATOM 5612 O O . PHE A 1 705 ? -11.332 1.606 8.102 1.00 90.06 705 PHE A O 1
ATOM 5619 N N . HIS A 1 706 ? -11.638 3.285 6.647 1.00 90.38 706 HIS A N 1
ATOM 5620 C CA . HIS A 1 706 ? -12.631 2.574 5.834 1.00 90.38 706 HIS A CA 1
ATOM 5621 C C . HIS A 1 706 ? -12.070 1.315 5.162 1.00 90.38 706 HIS A C 1
ATOM 5623 O O . HIS A 1 706 ? -12.822 0.393 4.883 1.00 90.38 706 HIS A O 1
ATOM 5629 N N . SER A 1 707 ? -10.765 1.276 4.875 1.00 91.00 707 SER A N 1
ATOM 5630 C CA . SER A 1 707 ? -10.125 0.069 4.336 1.00 91.00 707 SER A CA 1
ATOM 5631 C C . SER A 1 707 ? -9.991 -1.020 5.407 1.00 91.00 707 SER A C 1
ATOM 5633 O O . SER A 1 707 ? -10.090 -2.202 5.098 1.00 91.00 707 SER A O 1
ATOM 5635 N N . LEU A 1 708 ? -9.763 -0.627 6.666 1.00 89.00 708 LEU A N 1
ATOM 5636 C CA . LEU A 1 708 ? -9.664 -1.537 7.812 1.00 89.00 708 LEU A CA 1
ATOM 5637 C C . LEU A 1 708 ? -11.034 -2.030 8.307 1.00 89.00 708 LEU A C 1
ATOM 5639 O O . LEU A 1 708 ? -11.093 -3.134 8.838 1.00 89.00 708 LEU A O 1
ATOM 5643 N N . ASP A 1 709 ? -12.101 -1.250 8.115 1.00 90.19 709 ASP A N 1
ATOM 5644 C CA . ASP A 1 709 ? -13.495 -1.616 8.415 1.00 90.19 709 ASP A CA 1
ATOM 5645 C C . ASP A 1 709 ? -14.013 -2.611 7.363 1.00 90.19 709 ASP A C 1
ATOM 5647 O O . ASP A 1 709 ? -14.754 -2.290 6.429 1.00 90.19 709 ASP A O 1
ATOM 5651 N N . THR A 1 710 ? -13.541 -3.849 7.477 1.00 84.12 710 THR A N 1
ATOM 5652 C CA . THR A 1 710 ? -13.903 -4.950 6.583 1.00 84.12 710 THR A CA 1
ATOM 5653 C C . THR A 1 710 ? -15.358 -5.389 6.750 1.00 84.12 710 THR A C 1
ATOM 5655 O O . THR A 1 710 ? -15.948 -5.945 5.816 1.00 84.12 710 THR A O 1
ATOM 5658 N N . SER A 1 711 ? -15.942 -5.149 7.925 1.00 81.69 711 SER A N 1
ATOM 5659 C CA . SER A 1 711 ? -17.336 -5.437 8.247 1.00 81.69 711 SER A CA 1
ATOM 5660 C C . SER A 1 711 ? -18.303 -4.423 7.612 1.00 81.69 711 SER A C 1
ATOM 5662 O O . SER A 1 711 ? -19.429 -4.786 7.244 1.00 81.69 711 SER A O 1
ATOM 5664 N N . GLY A 1 712 ? -17.839 -3.190 7.396 1.00 85.00 712 GLY A N 1
ATOM 5665 C CA . GLY A 1 712 ? -18.579 -2.070 6.827 1.00 85.00 712 GLY A CA 1
ATOM 5666 C C . GLY A 1 712 ? -19.603 -1.468 7.787 1.00 85.00 712 GLY A C 1
ATOM 5667 O O . GLY A 1 712 ? -20.633 -0.956 7.326 1.00 85.00 712 GLY A O 1
ATOM 5668 N N . ASP A 1 713 ? -19.389 -1.585 9.097 1.00 84.62 713 ASP A N 1
ATOM 5669 C CA . ASP A 1 713 ? -20.306 -1.086 10.126 1.00 84.62 713 ASP A CA 1
ATOM 5670 C C . ASP A 1 713 ? -19.974 0.339 10.612 1.00 84.62 713 ASP A C 1
ATOM 5672 O O . ASP A 1 713 ? -20.752 0.937 11.365 1.00 84.62 713 ASP A O 1
ATOM 5676 N N . GLY A 1 714 ? -18.901 0.935 10.083 1.00 86.94 714 GLY A N 1
ATOM 5677 C CA . GLY A 1 714 ? -18.431 2.275 10.419 1.00 86.94 714 GLY A CA 1
ATOM 5678 C C . GLY A 1 714 ? -17.614 2.329 11.710 1.00 86.94 714 GLY A C 1
ATOM 5679 O O . GLY A 1 714 ? -17.361 3.429 12.216 1.00 86.94 714 GLY A O 1
ATOM 5680 N N . GLN A 1 715 ? -17.226 1.176 12.250 1.00 89.50 715 GLN A N 1
ATOM 5681 C CA . GLN A 1 715 ? -16.430 0.999 13.455 1.00 89.50 715 GLN A CA 1
ATOM 5682 C C . GLN A 1 715 ? -15.280 0.014 13.172 1.00 89.50 715 GLN A C 1
ATOM 5684 O O . GLN A 1 715 ? -15.291 -0.686 12.171 1.00 89.50 715 GLN A O 1
ATOM 5689 N N . LEU A 1 716 ? -14.240 0.007 14.013 1.00 87.12 716 LEU A N 1
ATOM 5690 C CA . LEU A 1 716 ? -13.206 -1.034 13.972 1.00 87.12 716 LEU A CA 1
ATOM 5691 C C . LEU A 1 716 ? -13.252 -1.858 15.247 1.00 87.12 716 LEU A C 1
ATOM 5693 O O . LEU A 1 716 ? -13.099 -1.311 16.346 1.00 87.12 716 LEU A O 1
ATOM 5697 N N . ASP A 1 717 ? -13.390 -3.168 15.096 1.00 84.62 717 ASP A N 1
ATOM 5698 C CA . ASP A 1 717 ? -13.253 -4.114 16.197 1.00 84.62 717 ASP A CA 1
ATOM 5699 C C . ASP A 1 717 ? -11.802 -4.616 16.367 1.00 84.62 717 ASP A C 1
ATOM 5701 O O . ASP A 1 717 ? -10.865 -4.201 15.681 1.00 84.62 717 ASP A O 1
ATOM 5705 N N . LEU A 1 718 ? -11.587 -5.495 17.349 1.00 80.00 718 LEU A N 1
ATOM 5706 C CA . LEU A 1 718 ? -10.265 -6.042 17.682 1.00 80.00 718 LEU A CA 1
ATOM 5707 C C . LEU A 1 718 ? -9.716 -7.064 16.663 1.00 80.00 718 LEU A C 1
ATOM 5709 O O . LEU A 1 718 ? -8.525 -7.393 16.721 1.00 80.00 718 LEU A O 1
ATOM 5713 N N . ASP A 1 719 ? -10.561 -7.601 15.786 1.00 77.25 719 ASP A N 1
ATOM 5714 C CA . ASP A 1 719 ? -10.163 -8.484 14.687 1.00 77.25 719 ASP A CA 1
ATOM 5715 C C . ASP A 1 719 ? -9.739 -7.664 13.456 1.00 77.25 719 ASP A C 1
ATOM 5717 O O . ASP A 1 719 ? -8.834 -8.077 12.724 1.00 77.25 719 ASP A O 1
ATOM 5721 N N . GLU A 1 720 ? -10.311 -6.473 13.290 1.00 84.12 720 GLU A N 1
ATOM 5722 C CA . GLU A 1 720 ? -9.978 -5.497 12.247 1.00 84.12 720 GLU A CA 1
ATOM 5723 C C . GLU A 1 720 ? -8.773 -4.624 12.609 1.00 84.12 720 GLU A C 1
ATOM 5725 O O . GLU A 1 720 ? -7.921 -4.333 11.762 1.00 84.12 720 GLU A O 1
ATOM 5730 N N . TRP A 1 721 ? -8.643 -4.232 13.879 1.00 86.62 721 TRP A N 1
ATOM 5731 C CA . TRP A 1 721 ? -7.519 -3.429 14.340 1.00 86.62 721 TRP A CA 1
ATOM 5732 C C . TRP A 1 721 ? -7.174 -3.648 15.811 1.00 86.62 721 TRP A C 1
ATOM 5734 O O . TRP A 1 721 ? -8.019 -3.700 16.695 1.00 86.62 721 TRP A O 1
ATOM 5744 N N . HIS A 1 722 ? -5.882 -3.682 16.132 1.00 80.69 722 HIS A N 1
ATOM 5745 C CA . HIS A 1 722 ? -5.460 -3.789 17.526 1.00 80.69 722 HIS A CA 1
ATOM 5746 C C . HIS A 1 722 ? -5.538 -2.438 18.264 1.00 80.69 722 HIS A C 1
ATOM 5748 O O . HIS A 1 722 ? -4.754 -1.520 17.993 1.00 80.69 722 HIS A O 1
ATOM 5754 N N . PHE A 1 723 ? -6.321 -2.368 19.345 1.00 81.81 723 PHE A N 1
ATOM 5755 C CA . PHE A 1 723 ? -6.367 -1.219 20.260 1.00 81.81 723 PHE A CA 1
ATOM 5756 C C . PHE A 1 723 ? -6.530 -1.612 21.730 1.00 81.81 723 PHE A C 1
ATOM 5758 O O . PHE A 1 723 ? -6.741 -2.771 22.077 1.00 81.81 723 PHE A O 1
ATOM 5765 N N . HIS A 1 724 ? -6.347 -0.635 22.617 1.00 72.88 724 HIS A N 1
ATOM 5766 C CA . HIS A 1 724 ? -6.622 -0.797 24.038 1.00 72.88 724 HIS A CA 1
ATOM 5767 C C . HIS A 1 724 ? -8.051 -0.363 24.345 1.00 72.88 724 HIS A C 1
ATOM 5769 O O . HIS A 1 724 ? -8.368 0.820 24.218 1.00 72.88 724 HIS A O 1
ATOM 5775 N N . THR A 1 725 ? -8.847 -1.299 24.849 1.00 68.81 725 THR A N 1
ATOM 5776 C CA . THR A 1 725 ? -10.152 -1.033 25.451 1.00 68.81 725 THR A CA 1
ATOM 5777 C C . THR A 1 725 ? -10.216 -1.634 26.857 1.00 68.81 725 THR A C 1
ATOM 5779 O O . THR A 1 725 ? -9.550 -2.635 27.152 1.00 68.81 725 THR A O 1
ATOM 5782 N N . SER A 1 726 ? -10.930 -0.972 27.769 1.00 64.00 726 SER A N 1
ATOM 5783 C CA . SER A 1 726 ? -11.321 -1.550 29.063 1.00 64.00 726 SER A CA 1
ATOM 5784 C C . SER A 1 726 ? -12.665 -2.273 28.978 1.00 64.00 726 SER A C 1
ATOM 5786 O O . SER A 1 726 ? -12.999 -3.014 29.913 1.00 64.00 726 SER A O 1
ATOM 5788 N N . PHE A 1 727 ? -13.379 -2.118 27.861 1.00 63.25 727 PHE A N 1
ATOM 5789 C CA . PHE A 1 727 ? -14.557 -2.882 27.509 1.00 63.25 727 PHE A CA 1
ATOM 5790 C C . PHE A 1 727 ? -14.214 -4.369 27.501 1.00 63.25 727 PHE A C 1
ATOM 5792 O O . PHE A 1 727 ? -13.305 -4.837 26.814 1.00 63.25 727 PHE A O 1
ATOM 5799 N N . ARG A 1 728 ? -14.936 -5.128 28.320 1.00 64.12 728 ARG A N 1
ATOM 5800 C CA . ARG A 1 728 ? -14.931 -6.584 28.234 1.00 64.12 728 ARG A CA 1
ATOM 5801 C C . ARG A 1 728 ? -16.137 -6.968 27.414 1.00 64.12 728 ARG A C 1
ATOM 5803 O O . ARG A 1 728 ? -17.252 -6.674 27.839 1.00 64.12 728 ARG A O 1
ATOM 5810 N N . ASP A 1 729 ? -15.910 -7.609 26.279 1.00 71.12 729 ASP A N 1
ATOM 5811 C CA . ASP A 1 729 ? -16.981 -8.282 25.565 1.00 71.12 729 ASP A CA 1
ATOM 5812 C C . ASP A 1 729 ? -17.229 -9.645 26.233 1.00 71.12 729 ASP A C 1
ATOM 5814 O O . ASP A 1 729 ? -16.378 -10.537 26.145 1.00 71.12 729 ASP A O 1
ATOM 5818 N N . PRO A 1 730 ? -18.366 -9.831 26.928 1.00 75.44 730 PRO A N 1
ATOM 5819 C CA . PRO A 1 730 ? -18.674 -11.087 27.594 1.00 75.44 730 PRO A CA 1
ATOM 5820 C C . PRO A 1 730 ? -18.788 -12.260 26.617 1.00 75.44 730 PRO A C 1
ATOM 5822 O O . PRO A 1 730 ? -18.546 -13.390 27.030 1.00 75.44 730 PRO A O 1
ATOM 5825 N N . GLU A 1 731 ? -19.158 -12.000 25.358 1.00 79.75 731 GLU A N 1
ATOM 5826 C CA . GLU A 1 731 ? -19.271 -13.022 24.316 1.00 79.75 731 GLU A CA 1
ATOM 5827 C C . GLU A 1 731 ? -17.889 -13.545 23.930 1.00 79.75 731 GLU A C 1
ATOM 5829 O O . GLU A 1 731 ? -17.613 -14.741 24.025 1.00 79.75 731 GLU A O 1
ATOM 5834 N N . ARG A 1 732 ? -16.970 -12.638 23.593 1.00 77.62 732 ARG A N 1
ATOM 5835 C CA . ARG A 1 732 ? -15.578 -12.992 23.311 1.00 77.62 732 ARG A CA 1
ATOM 5836 C C . ARG A 1 732 ? -14.888 -13.637 24.511 1.00 77.62 732 ARG A C 1
ATOM 5838 O O . ARG A 1 732 ? -14.147 -14.602 24.336 1.00 77.62 732 ARG A O 1
ATOM 5845 N N . ASP A 1 733 ? -15.140 -13.147 25.725 1.00 81.75 733 ASP A N 1
ATOM 5846 C CA . ASP A 1 733 ? -14.613 -13.745 26.959 1.00 81.75 733 ASP A CA 1
ATOM 5847 C C . ASP A 1 733 ? -15.156 -15.171 27.180 1.00 81.75 733 ASP A C 1
ATOM 5849 O O . ASP A 1 733 ? -14.423 -16.032 27.671 1.00 81.75 733 ASP A O 1
ATOM 5853 N N . PHE A 1 734 ? -16.419 -15.433 26.823 1.00 86.94 734 PHE A N 1
ATOM 5854 C CA . PHE A 1 734 ? -17.022 -16.767 26.866 1.00 86.94 734 PHE A CA 1
ATOM 5855 C C . PHE A 1 734 ? -16.371 -17.698 25.838 1.00 86.94 734 PHE A C 1
ATOM 5857 O O . PHE A 1 734 ? -15.870 -18.754 26.213 1.00 86.94 734 PHE A O 1
ATOM 5864 N N . GLN A 1 735 ? -16.284 -17.278 24.574 1.00 85.62 735 GLN A N 1
ATOM 5865 C CA . GLN A 1 735 ? -15.660 -18.060 23.499 1.00 85.62 735 GLN A CA 1
ATOM 5866 C C . GLN A 1 735 ? -14.176 -18.344 23.772 1.00 85.62 735 GLN A C 1
ATOM 5868 O O . GLN A 1 735 ? -13.680 -19.431 23.495 1.00 85.62 735 GLN A O 1
ATOM 5873 N N . ALA A 1 736 ? -13.452 -17.388 24.361 1.00 82.75 736 ALA A N 1
ATOM 5874 C CA . ALA A 1 736 ? -12.059 -17.584 24.753 1.00 82.75 736 ALA A CA 1
ATOM 5875 C C . ALA A 1 736 ? -11.898 -18.594 25.904 1.00 82.75 736 ALA A C 1
ATOM 5877 O O . ALA A 1 736 ? -10.852 -19.241 26.010 1.00 82.75 736 ALA A O 1
ATOM 5878 N N . ALA A 1 737 ? -12.904 -18.709 26.776 1.00 83.69 737 ALA A N 1
ATOM 5879 C CA . ALA A 1 737 ? -12.937 -19.687 27.857 1.00 83.69 737 ALA A CA 1
ATOM 5880 C C . ALA A 1 737 ? -13.406 -21.073 27.379 1.00 83.69 737 ALA A C 1
ATOM 5882 O O . ALA A 1 737 ? -12.937 -22.074 27.924 1.00 83.69 737 ALA A O 1
ATOM 5883 N N . ASP A 1 738 ? -14.264 -21.143 26.355 1.00 89.62 738 ASP A N 1
ATOM 5884 C CA . ASP A 1 738 ? -14.749 -22.386 25.741 1.00 89.62 738 ASP A CA 1
ATOM 5885 C C . ASP A 1 738 ? -13.651 -23.024 24.879 1.00 89.62 738 ASP A C 1
ATOM 5887 O O . ASP A 1 738 ? -13.624 -22.967 23.650 1.00 89.62 738 ASP A O 1
ATOM 5891 N N . ALA A 1 739 ? -12.681 -23.637 25.556 1.00 85.62 739 ALA A N 1
ATOM 5892 C CA . ALA A 1 739 ? -11.500 -24.213 24.929 1.00 85.62 739 ALA A CA 1
ATOM 5893 C C . ALA A 1 739 ? -11.816 -25.358 23.951 1.00 85.62 739 ALA A C 1
ATOM 5895 O O . ALA A 1 739 ? -10.929 -25.770 23.191 1.00 85.62 739 ALA A O 1
ATOM 5896 N N . ASN A 1 740 ? -13.024 -25.923 24.017 1.00 88.12 740 ASN A N 1
ATOM 5897 C CA . ASN A 1 740 ? -13.426 -27.082 23.237 1.00 88.12 740 ASN A CA 1
ATOM 5898 C C . ASN A 1 740 ? -14.538 -26.784 22.203 1.00 88.12 740 ASN A C 1
ATOM 5900 O O . ASN A 1 740 ? -14.750 -27.629 21.326 1.00 88.12 740 ASN A O 1
ATOM 5904 N N . ASP A 1 741 ? -15.108 -25.574 22.233 1.00 88.56 741 ASP A N 1
ATOM 5905 C CA . ASP A 1 741 ? -16.099 -25.029 21.294 1.00 88.56 741 ASP A CA 1
ATOM 5906 C C . ASP A 1 741 ? -17.396 -25.864 21.254 1.00 88.56 741 ASP A C 1
ATOM 5908 O O . ASP A 1 741 ? -17.944 -26.160 20.186 1.00 88.56 741 ASP A O 1
ATOM 5912 N N . ASP A 1 742 ? -17.865 -26.327 22.421 1.00 90.69 742 ASP A N 1
ATOM 5913 C CA . ASP A 1 742 ? -19.137 -27.055 22.561 1.00 90.69 742 ASP A CA 1
ATOM 5914 C C . ASP A 1 742 ? -20.319 -26.168 22.983 1.00 90.69 742 ASP A C 1
ATOM 5916 O O . ASP A 1 742 ? -21.462 -26.645 23.027 1.00 90.69 742 ASP A O 1
ATOM 5920 N N . GLY A 1 743 ? -20.074 -24.872 23.186 1.00 90.00 743 GLY A N 1
ATOM 5921 C CA . GLY A 1 743 ? -21.076 -23.863 23.504 1.00 90.00 743 GLY A CA 1
ATOM 5922 C C . GLY A 1 743 ? -21.460 -23.815 24.981 1.00 90.00 743 GLY A C 1
ATOM 5923 O O . GLY A 1 743 ? -22.460 -23.173 25.320 1.00 90.00 743 GLY A O 1
ATOM 5924 N N . VAL A 1 744 ? -20.709 -24.487 25.860 1.00 93.62 744 VAL A N 1
ATOM 5925 C CA . VAL A 1 744 ? -20.874 -24.424 27.316 1.00 93.62 744 VAL A CA 1
ATOM 5926 C C . VAL A 1 744 ? -19.516 -24.358 28.018 1.00 93.62 744 VAL A C 1
ATOM 5928 O O . VAL A 1 744 ? -18.517 -24.865 27.533 1.00 93.62 744 VAL A O 1
ATOM 5931 N N . LEU A 1 745 ? -19.464 -23.754 29.205 1.00 93.19 745 LEU A N 1
ATOM 5932 C CA . LEU A 1 745 ? -18.248 -23.727 30.019 1.00 93.19 745 LEU A CA 1
ATOM 5933 C C . LEU A 1 745 ? -18.344 -24.728 31.157 1.00 93.19 745 LEU A C 1
ATOM 5935 O O . LEU A 1 745 ? -19.194 -24.602 32.040 1.00 93.19 745 LEU A O 1
ATOM 5939 N N . THR A 1 746 ? -17.416 -25.676 31.209 1.00 94.38 746 THR A N 1
ATOM 5940 C CA . THR A 1 746 ? -17.194 -26.471 32.419 1.00 94.38 746 THR A CA 1
ATOM 5941 C C . THR A 1 746 ? -16.496 -25.641 33.501 1.00 94.38 746 THR A C 1
ATOM 5943 O O . THR A 1 746 ? -15.899 -24.596 33.238 1.00 94.38 746 THR A O 1
ATOM 5946 N N . LEU A 1 747 ? -16.505 -26.118 34.751 1.00 91.69 747 LEU A N 1
ATOM 5947 C CA . LEU A 1 747 ? -15.822 -25.425 35.852 1.00 91.69 747 LEU A CA 1
ATOM 5948 C C . LEU A 1 747 ? -14.324 -25.186 35.583 1.00 91.69 747 LEU A C 1
ATOM 5950 O O . LEU A 1 747 ? -13.776 -24.173 36.015 1.00 91.69 747 LEU A O 1
ATOM 5954 N N . ASP A 1 748 ? -13.655 -26.120 34.903 1.00 90.31 748 ASP A N 1
ATOM 5955 C CA . ASP A 1 748 ? -12.226 -25.997 34.594 1.00 90.31 748 ASP A CA 1
ATOM 5956 C C . ASP A 1 748 ? -11.961 -24.954 33.492 1.00 90.31 748 ASP A C 1
ATOM 5958 O O . ASP A 1 748 ? -10.925 -24.294 33.536 1.00 90.31 748 ASP A O 1
ATOM 5962 N N . GLU A 1 749 ? -12.894 -24.775 32.552 1.00 90.88 749 GLU A N 1
ATOM 5963 C CA . GLU A 1 749 ? -12.861 -23.736 31.508 1.00 90.88 749 GLU A CA 1
ATOM 5964 C C . GLU A 1 749 ? -13.220 -22.352 32.065 1.00 90.88 749 GLU A C 1
ATOM 5966 O O . GLU A 1 749 ? -12.610 -21.348 31.703 1.00 90.88 749 GLU A O 1
ATOM 5971 N N . PHE A 1 750 ? -14.154 -22.290 33.017 1.00 90.31 750 PHE A N 1
ATOM 5972 C CA . PHE A 1 750 ? -14.563 -21.037 33.648 1.00 90.31 750 PHE A CA 1
ATOM 5973 C C . PHE A 1 750 ? -13.472 -20.423 34.543 1.00 90.31 750 PHE A C 1
ATOM 5975 O O . PHE A 1 750 ? -13.352 -19.195 34.612 1.00 90.31 750 PHE A O 1
ATOM 5982 N N . ILE A 1 751 ? -12.684 -21.243 35.252 1.00 88.88 751 ILE A N 1
ATOM 5983 C CA . ILE A 1 751 ? -11.694 -20.755 36.227 1.00 88.88 751 ILE A CA 1
ATOM 5984 C C . ILE A 1 751 ? -10.505 -20.077 35.529 1.00 88.88 751 ILE A C 1
ATOM 5986 O O . ILE A 1 751 ? -9.755 -20.701 34.779 1.00 88.88 751 ILE A O 1
ATOM 5990 N N . SER A 1 752 ? -10.254 -18.812 35.872 1.00 77.75 752 SER A N 1
ATOM 5991 C CA . SER A 1 752 ? -9.114 -18.037 35.385 1.00 77.75 752 SER A CA 1
ATOM 5992 C C . SER A 1 752 ? -7.952 -18.049 36.387 1.00 77.75 752 SER A C 1
ATOM 5994 O O . SER A 1 752 ? -8.150 -17.810 37.581 1.00 77.75 752 SER A O 1
ATOM 5996 N N . PRO A 1 753 ? -6.694 -18.232 35.937 1.00 75.50 753 PRO A N 1
ATOM 5997 C CA . PRO A 1 753 ? -5.526 -18.171 36.818 1.00 75.50 753 PRO A CA 1
ATOM 5998 C C . PRO A 1 753 ? -5.281 -16.783 37.438 1.00 75.50 753 PRO A C 1
ATOM 6000 O O . PRO A 1 753 ? -4.488 -16.671 38.374 1.00 75.50 753 PRO A O 1
ATOM 6003 N N . GLU A 1 754 ? -5.925 -15.730 36.932 1.00 73.44 754 GLU A N 1
ATOM 6004 C CA . GLU A 1 754 ? -5.757 -14.349 37.404 1.00 73.44 754 GLU A CA 1
ATOM 6005 C C . GLU A 1 754 ? -6.690 -13.975 38.566 1.00 73.44 754 GLU A C 1
ATOM 6007 O O . GLU A 1 754 ? -6.492 -12.941 39.210 1.00 73.44 754 GLU A O 1
ATOM 6012 N N . ARG A 1 755 ? -7.705 -14.799 38.850 1.00 75.75 755 ARG A N 1
ATOM 6013 C CA . ARG A 1 755 ? -8.754 -14.527 39.841 1.00 75.75 755 ARG A CA 1
ATOM 6014 C C . ARG A 1 755 ? -8.731 -15.538 40.987 1.00 75.75 755 ARG A C 1
ATOM 6016 O O . ARG A 1 755 ? -8.057 -16.565 40.945 1.00 75.75 755 ARG A O 1
ATOM 6023 N N . ASP A 1 756 ? -9.435 -15.208 42.070 1.00 83.81 756 ASP A N 1
ATOM 6024 C CA . ASP A 1 756 ? -9.542 -16.109 43.216 1.00 83.81 756 ASP A CA 1
ATOM 6025 C C . ASP A 1 756 ? -10.431 -17.307 42.858 1.00 83.81 756 ASP A C 1
ATOM 6027 O O . ASP A 1 756 ? -11.647 -17.186 42.705 1.00 83.81 756 ASP A O 1
ATOM 6031 N N . ALA A 1 757 ? -9.815 -18.483 42.759 1.00 85.69 757 ALA A N 1
ATOM 6032 C CA . ALA A 1 757 ? -10.498 -19.711 42.376 1.00 85.69 757 ALA A CA 1
ATOM 6033 C C . ALA A 1 757 ? -11.642 -20.116 43.328 1.00 85.69 757 ALA A C 1
ATOM 6035 O O . ALA A 1 757 ? -12.486 -20.916 42.932 1.00 85.69 757 ALA A O 1
ATOM 6036 N N . ALA A 1 758 ? -11.683 -19.640 44.579 1.00 86.81 758 ALA A N 1
ATOM 6037 C CA . ALA A 1 758 ? -12.817 -19.895 45.472 1.00 86.81 758 ALA A CA 1
ATOM 6038 C C . ALA A 1 758 ? -14.040 -19.051 45.079 1.00 86.81 758 ALA A C 1
ATOM 6040 O O . ALA A 1 758 ? -15.151 -19.568 45.005 1.00 86.81 758 ALA A O 1
ATOM 6041 N N . VAL A 1 759 ? -13.810 -17.777 44.749 1.00 88.69 759 VAL A N 1
ATOM 6042 C CA . VAL A 1 759 ? -14.834 -16.827 44.283 1.00 88.69 759 VAL A CA 1
ATOM 6043 C C . VAL A 1 759 ? -15.440 -17.301 42.963 1.00 88.69 759 VAL A C 1
ATOM 6045 O O . VAL A 1 759 ? -16.656 -17.228 42.782 1.00 88.69 759 VAL A O 1
ATOM 6048 N N . GLU A 1 760 ? -14.612 -17.839 42.066 1.00 89.88 760 GLU A N 1
ATOM 6049 C CA . GLU A 1 760 ? -15.069 -18.367 40.777 1.00 89.88 760 GLU A CA 1
ATOM 6050 C C . GLU A 1 760 ? -15.849 -19.673 40.910 1.00 89.88 760 GLU A C 1
ATOM 6052 O O . GLU A 1 760 ? -16.881 -19.823 40.270 1.00 89.88 760 GLU A O 1
ATOM 6057 N N . ARG A 1 761 ? -15.433 -20.595 41.788 1.00 91.56 761 ARG A N 1
ATOM 6058 C CA . ARG A 1 761 ? -16.229 -21.806 42.064 1.00 91.56 761 ARG A CA 1
ATOM 6059 C C . ARG A 1 761 ? -17.611 -21.470 42.607 1.00 91.56 761 ARG A C 1
ATOM 6061 O O . ARG A 1 761 ? -18.577 -22.124 42.230 1.00 91.56 761 ARG A O 1
ATOM 6068 N N . ARG A 1 762 ? -17.693 -20.461 43.477 1.00 92.25 762 ARG A N 1
ATOM 6069 C CA . ARG A 1 762 ? -18.968 -19.974 43.997 1.00 92.25 762 ARG A CA 1
ATOM 6070 C C . ARG A 1 762 ? -19.817 -19.336 42.897 1.00 92.25 762 ARG A C 1
ATOM 6072 O O . ARG A 1 762 ? -20.976 -19.699 42.779 1.00 92.25 762 ARG A O 1
ATOM 6079 N N . ASP A 1 763 ? -19.257 -18.444 42.072 1.00 92.50 763 ASP A N 1
ATOM 6080 C CA . ASP A 1 763 ? -20.011 -17.866 40.939 1.00 92.50 763 ASP A CA 1
ATOM 6081 C C . ASP A 1 763 ? -20.526 -18.961 40.001 1.00 92.50 763 ASP A C 1
ATOM 6083 O O . ASP A 1 763 ? -21.703 -18.974 39.670 1.00 92.50 763 ASP A O 1
ATOM 6087 N N . PHE A 1 764 ? -19.682 -19.926 39.641 1.00 93.19 764 PHE A N 1
ATOM 6088 C CA . PHE A 1 764 ? -20.093 -21.047 38.802 1.00 93.19 764 PHE A CA 1
ATOM 6089 C C . PHE A 1 764 ? -21.305 -21.786 39.386 1.00 93.19 764 PHE A C 1
ATOM 6091 O O . PHE A 1 764 ? -22.314 -21.939 38.713 1.00 93.19 764 PHE A O 1
ATOM 6098 N N . ALA A 1 765 ? -21.234 -22.181 40.661 1.00 91.12 765 ALA A N 1
ATOM 6099 C CA . ALA A 1 765 ? -22.305 -22.929 41.316 1.00 91.12 765 ALA A CA 1
ATOM 6100 C C . ALA A 1 765 ? -23.606 -22.126 41.496 1.00 91.12 765 ALA A C 1
ATOM 6102 O O . ALA A 1 765 ? -24.680 -22.713 41.528 1.00 91.12 765 ALA A O 1
ATOM 6103 N N . VAL A 1 766 ? -23.522 -20.799 41.642 1.00 91.69 766 VAL A N 1
ATOM 6104 C CA . VAL A 1 766 ? -24.695 -19.928 41.834 1.00 91.69 766 VAL A CA 1
ATOM 6105 C C . VAL A 1 766 ? -25.457 -19.692 40.527 1.00 91.69 766 VAL A C 1
ATOM 6107 O O . VAL A 1 766 ? -26.673 -19.502 40.564 1.00 91.69 766 VAL A O 1
ATOM 6110 N N . PHE A 1 767 ? -24.755 -19.663 39.391 1.00 92.19 767 PHE A N 1
ATOM 6111 C CA . PHE A 1 767 ? -25.335 -19.325 38.087 1.00 92.19 767 PHE A CA 1
ATOM 6112 C C . PHE A 1 767 ? -25.556 -20.523 37.156 1.00 92.19 767 PHE A C 1
ATOM 6114 O O . PHE A 1 767 ? -26.203 -20.338 36.132 1.00 92.19 767 PHE A O 1
ATOM 6121 N N . ASP A 1 768 ? -25.091 -21.719 37.527 1.00 91.19 768 ASP A N 1
ATOM 6122 C CA . ASP A 1 768 ? -25.516 -23.009 36.959 1.00 91.19 768 ASP A CA 1
ATOM 6123 C C . ASP A 1 768 ? -26.960 -23.295 37.412 1.00 91.19 768 ASP A C 1
ATOM 6125 O O . ASP A 1 768 ? -27.213 -23.932 38.440 1.00 91.19 768 ASP A O 1
ATOM 6129 N N . ALA A 1 769 ? -27.926 -22.689 36.718 1.00 79.25 769 ALA A N 1
ATOM 6130 C CA . ALA A 1 769 ? -29.296 -22.573 37.205 1.00 79.25 769 ALA A CA 1
ATOM 6131 C C . ALA A 1 769 ? -30.070 -23.892 37.097 1.00 79.25 769 ALA A C 1
ATOM 6133 O O . ALA A 1 769 ? -31.011 -24.119 37.867 1.00 79.25 769 ALA A O 1
ATOM 6134 N N . ASP A 1 770 ? -29.705 -24.752 36.144 1.00 84.06 770 ASP A N 1
ATOM 6135 C CA . ASP A 1 770 ? -30.284 -26.085 35.991 1.00 84.06 770 ASP A CA 1
ATOM 6136 C C . ASP A 1 770 ? -29.478 -27.194 36.697 1.00 84.06 770 ASP A C 1
ATOM 6138 O O . ASP A 1 770 ? -29.999 -28.304 36.879 1.00 84.06 770 ASP A O 1
ATOM 6142 N N . GLY A 1 771 ? -28.283 -26.869 37.202 1.00 85.94 771 GLY A N 1
ATOM 6143 C CA . GLY A 1 771 ? -27.436 -27.744 38.004 1.00 85.94 771 GLY A CA 1
ATOM 6144 C C . GLY A 1 771 ? -26.799 -28.863 37.185 1.00 85.94 771 GLY A C 1
ATOM 6145 O O . GLY A 1 771 ? -26.546 -29.950 37.729 1.00 85.94 771 GLY A O 1
ATOM 6146 N N . ASP A 1 772 ? -26.620 -28.661 35.879 1.00 91.75 772 ASP A N 1
ATOM 6147 C CA . ASP A 1 772 ? -26.063 -29.660 34.973 1.00 91.75 772 ASP A CA 1
ATOM 6148 C C . ASP A 1 772 ? -24.523 -29.732 35.017 1.00 91.75 772 ASP A C 1
ATOM 6150 O O . ASP A 1 772 ? -23.931 -30.718 34.553 1.00 91.75 772 ASP A O 1
ATOM 6154 N N . GLY A 1 773 ? -23.884 -28.776 35.700 1.00 92.19 773 GLY A N 1
ATOM 6155 C CA . GLY A 1 773 ? -22.441 -28.686 35.867 1.00 92.19 773 GLY A CA 1
ATOM 6156 C C . GLY A 1 773 ? -21.723 -27.975 34.721 1.00 92.19 773 GLY A C 1
ATOM 6157 O O . GLY A 1 773 ? -20.499 -28.134 34.615 1.00 92.19 773 GLY A O 1
ATOM 6158 N N . ALA A 1 774 ? -22.440 -27.222 33.888 1.00 93.75 774 ALA A N 1
ATOM 6159 C CA . ALA A 1 774 ? -21.917 -26.385 32.818 1.00 93.75 774 ALA A CA 1
ATOM 6160 C C . ALA A 1 774 ? -22.642 -25.025 32.777 1.00 93.75 774 ALA A C 1
ATOM 6162 O O . ALA A 1 774 ? -23.797 -24.908 33.156 1.00 93.75 774 ALA A O 1
ATOM 6163 N N . LEU A 1 775 ? -21.957 -23.972 32.326 1.00 93.50 775 LEU A N 1
ATOM 6164 C CA . LEU A 1 775 ? -22.576 -22.661 32.115 1.00 93.50 775 LEU A CA 1
ATOM 6165 C C . LEU A 1 775 ? -22.813 -22.433 30.630 1.00 93.50 775 LEU A C 1
ATOM 6167 O O . LEU A 1 775 ? -21.867 -22.409 29.841 1.00 93.50 775 LEU A O 1
ATOM 6171 N N . THR A 1 776 ? -24.057 -22.178 30.252 1.00 93.00 776 THR A N 1
ATOM 6172 C CA . THR A 1 776 ? -24.375 -21.629 28.931 1.00 93.00 776 THR A CA 1
ATOM 6173 C C . THR A 1 776 ? -23.890 -20.179 28.807 1.00 93.00 776 THR A C 1
ATOM 6175 O O . THR A 1 776 ? -23.719 -19.480 29.810 1.00 93.00 776 THR A O 1
ATOM 6178 N N . GLU A 1 777 ? -23.739 -19.673 27.577 1.00 90.31 777 GLU A N 1
ATOM 6179 C CA . GLU A 1 777 ? -23.454 -18.245 27.318 1.00 90.31 777 GLU A CA 1
ATOM 6180 C C . GLU A 1 777 ? -24.447 -17.345 28.070 1.00 90.31 777 GLU A C 1
ATOM 6182 O O . GLU A 1 777 ? -24.082 -16.342 28.690 1.00 90.31 777 GLU A O 1
ATOM 6187 N N . ARG A 1 778 ? -25.720 -17.763 28.104 1.00 88.50 778 ARG A N 1
ATOM 6188 C CA . ARG A 1 778 ? -26.774 -17.018 28.784 1.00 88.50 778 ARG A CA 1
ATOM 6189 C C . ARG A 1 778 ? -26.512 -16.904 30.293 1.00 88.50 778 ARG A C 1
ATOM 6191 O O . ARG A 1 778 ? -26.675 -15.833 30.878 1.00 88.50 778 ARG A O 1
ATOM 6198 N N . GLU A 1 779 ? -26.118 -17.998 30.931 1.00 90.81 779 GLU A N 1
ATOM 6199 C CA . GLU A 1 779 ? -25.806 -18.014 32.361 1.00 90.81 779 GLU A CA 1
ATOM 6200 C C . GLU A 1 779 ? -24.533 -17.227 32.654 1.00 90.81 779 GLU A C 1
ATOM 6202 O O . GLU A 1 779 ? -24.544 -16.370 33.539 1.00 90.81 779 GLU A O 1
ATOM 6207 N N . TYR A 1 780 ? -23.483 -17.405 31.848 1.00 91.00 780 TYR A N 1
ATOM 6208 C CA . TYR A 1 780 ? -22.231 -16.656 31.961 1.00 91.00 780 TYR A CA 1
ATOM 6209 C C . TYR A 1 780 ? -22.453 -15.137 31.914 1.00 91.00 780 TYR A C 1
ATOM 6211 O O . TYR A 1 780 ? -21.953 -14.384 32.759 1.00 91.00 780 TYR A O 1
ATOM 6219 N N . ARG A 1 781 ? -23.283 -14.679 30.973 1.00 90.44 781 ARG A N 1
ATOM 6220 C CA . ARG A 1 781 ? -23.614 -13.260 30.784 1.00 90.44 781 ARG A CA 1
ATOM 6221 C C . ARG A 1 781 ? -24.503 -12.673 31.877 1.00 90.44 781 ARG A C 1
ATOM 6223 O O . ARG A 1 781 ? -24.689 -11.458 31.928 1.00 90.44 781 ARG A O 1
ATOM 6230 N N . SER A 1 782 ? -25.044 -13.499 32.769 1.00 89.00 782 SER A N 1
ATOM 6231 C CA . SER A 1 782 ? -25.786 -13.039 33.946 1.00 89.00 782 SER A CA 1
ATOM 6232 C C . SER A 1 782 ? -24.889 -12.794 35.172 1.00 89.00 782 SER A C 1
ATOM 6234 O O . SER A 1 782 ? -25.334 -12.167 36.135 1.00 89.00 782 SER A O 1
ATOM 6236 N N . ILE A 1 783 ? -23.615 -13.214 35.128 1.00 89.69 783 ILE A N 1
ATOM 6237 C CA . ILE A 1 783 ? -22.680 -13.154 36.260 1.00 89.69 783 ILE A CA 1
ATOM 6238 C C . ILE A 1 783 ? -22.120 -11.727 36.432 1.00 89.69 783 ILE A C 1
ATOM 6240 O O . ILE A 1 783 ? -21.365 -11.253 35.576 1.00 89.69 783 ILE A O 1
ATOM 6244 N N . PRO A 1 784 ? -22.365 -11.044 37.570 1.00 86.94 784 PRO A N 1
ATOM 6245 C CA . PRO A 1 784 ? -21.881 -9.683 37.820 1.00 86.94 784 PRO A CA 1
ATOM 6246 C C . PRO A 1 784 ? -20.362 -9.501 37.757 1.00 86.94 784 PRO A C 1
ATOM 6248 O O . PRO A 1 784 ? -19.883 -8.417 37.438 1.00 86.94 784 PRO A O 1
ATOM 6251 N N . SER A 1 785 ? -19.596 -10.541 38.098 1.00 81.19 785 SER A N 1
ATOM 6252 C CA . SER A 1 785 ? -18.130 -10.505 38.091 1.00 81.19 785 SER A CA 1
ATOM 6253 C C . SER A 1 785 ? -17.529 -10.667 36.688 1.00 81.19 785 SER A C 1
ATOM 6255 O O . SER A 1 785 ? -16.335 -10.394 36.500 1.00 81.19 785 SER A O 1
ATOM 6257 N N . ARG A 1 786 ? -18.320 -11.122 35.710 1.00 81.50 786 ARG A N 1
ATOM 6258 C CA . ARG A 1 786 ? -17.906 -11.349 34.315 1.00 81.50 786 ARG A CA 1
ATOM 6259 C C . ARG A 1 786 ? -18.513 -10.342 33.351 1.00 81.50 786 ARG A C 1
ATOM 6261 O O . ARG A 1 786 ? -17.852 -9.980 32.391 1.00 81.50 786 ARG A O 1
ATOM 6268 N N . THR A 1 787 ? -19.704 -9.843 33.662 1.00 83.19 787 THR A N 1
ATOM 6269 C CA . THR A 1 787 ? -20.480 -9.011 32.748 1.00 83.19 787 THR A CA 1
ATOM 6270 C C . THR A 1 787 ? -20.872 -7.694 33.403 1.00 83.19 787 THR A C 1
ATOM 6272 O O . THR A 1 787 ? -21.484 -7.671 34.483 1.00 83.19 787 THR A O 1
ATOM 6275 N N . ALA A 1 788 ? -20.527 -6.584 32.744 1.00 80.81 788 ALA A N 1
ATOM 6276 C CA . ALA A 1 788 ? -20.936 -5.253 33.171 1.00 80.81 788 ALA A CA 1
ATOM 6277 C C . ALA A 1 788 ? -22.466 -5.134 33.170 1.00 80.81 788 ALA A C 1
ATOM 6279 O O . ALA A 1 788 ? -23.152 -5.792 32.392 1.00 80.81 788 ALA A O 1
ATOM 6280 N N . LEU A 1 789 ? -23.022 -4.289 34.044 1.00 79.88 789 LEU A N 1
ATOM 6281 C CA . LEU A 1 789 ? -24.475 -4.196 34.218 1.00 79.88 789 LEU A CA 1
ATOM 6282 C C . LEU A 1 789 ? -25.218 -3.842 32.914 1.00 79.88 789 LEU A C 1
ATOM 6284 O O . LEU A 1 789 ? -26.289 -4.385 32.676 1.00 79.88 789 LEU A O 1
ATOM 6288 N N . SER A 1 790 ? -24.631 -2.995 32.062 1.00 76.25 790 SER A N 1
ATOM 6289 C CA . SER A 1 790 ? -25.187 -2.594 30.759 1.00 76.25 790 SER A CA 1
ATOM 6290 C C . SER A 1 790 ? -25.300 -3.742 29.749 1.00 76.25 790 SER A C 1
ATOM 6292 O O . SER A 1 790 ? -26.177 -3.716 28.893 1.00 76.25 790 SER A O 1
ATOM 6294 N N . GLN A 1 791 ? -24.432 -4.750 29.852 1.00 80.62 791 GLN A N 1
ATOM 6295 C CA . GLN A 1 791 ? -24.388 -5.915 28.959 1.00 80.62 791 GLN A CA 1
ATOM 6296 C C . GLN A 1 791 ? -25.015 -7.163 29.597 1.00 80.62 791 GLN A C 1
ATOM 6298 O O . GLN A 1 791 ? -25.122 -8.209 28.949 1.00 80.62 791 GLN A O 1
ATOM 6303 N N . ARG A 1 792 ? -25.379 -7.078 30.884 1.00 85.50 792 ARG A N 1
ATOM 6304 C CA . ARG A 1 792 ? -25.865 -8.212 31.664 1.00 85.50 792 ARG A CA 1
ATOM 6305 C C . ARG A 1 792 ? -27.261 -8.580 31.209 1.00 85.50 792 ARG A C 1
ATOM 6307 O O . ARG A 1 792 ? -28.188 -7.772 31.251 1.00 85.50 792 ARG A O 1
ATOM 6314 N N . ILE A 1 793 ? -27.411 -9.830 30.806 1.00 83.44 793 ILE A N 1
ATOM 6315 C CA . ILE A 1 793 ? -28.687 -10.331 30.315 1.00 83.44 793 ILE A CA 1
ATOM 6316 C C . ILE A 1 793 ? -29.557 -10.882 31.456 1.00 83.44 793 ILE A C 1
ATOM 6318 O O . ILE A 1 793 ? -29.222 -10.785 32.635 1.00 83.44 793 ILE A O 1
ATOM 6322 N N . ALA A 1 794 ? -30.695 -11.464 31.072 1.00 81.06 794 ALA A N 1
ATOM 6323 C CA . ALA A 1 794 ? -31.718 -12.009 31.954 1.00 81.06 794 ALA A CA 1
ATOM 6324 C C . ALA A 1 794 ? -31.184 -12.988 33.023 1.00 81.06 794 ALA A C 1
ATOM 6326 O O . ALA A 1 794 ? -30.946 -14.157 32.718 1.00 81.06 794 ALA A O 1
ATOM 6327 N N . ALA A 1 795 ? -31.085 -12.535 34.276 1.00 76.56 795 ALA A N 1
ATOM 6328 C CA . ALA A 1 795 ? -30.818 -13.390 35.436 1.00 76.56 795 ALA A CA 1
ATOM 6329 C C . ALA A 1 795 ? -32.121 -14.052 35.938 1.00 76.56 795 ALA A C 1
ATOM 6331 O O . ALA A 1 795 ? -33.160 -13.382 35.912 1.00 76.56 795 ALA A O 1
ATOM 6332 N N . PRO A 1 796 ? -32.100 -15.292 36.473 1.00 78.69 796 PRO A N 1
ATOM 6333 C CA . PRO A 1 796 ? -33.302 -15.997 36.942 1.00 78.69 796 PRO A CA 1
ATOM 6334 C C . PRO A 1 796 ? -34.166 -15.157 37.896 1.00 78.69 796 PRO A C 1
ATOM 6336 O O . PRO A 1 796 ? -33.748 -14.885 39.024 1.00 78.69 796 PRO A O 1
ATOM 6339 N N . ASP A 1 797 ? -35.342 -14.693 37.443 1.00 87.69 797 ASP A N 1
ATOM 6340 C CA . ASP A 1 797 ? -36.263 -13.865 38.237 1.00 87.69 797 ASP A CA 1
ATOM 6341 C C . ASP A 1 797 ? -37.485 -14.677 38.697 1.00 87.69 797 ASP A C 1
ATOM 6343 O O . ASP A 1 797 ? -38.477 -14.819 37.973 1.00 87.69 797 ASP A O 1
ATOM 6347 N N . PRO A 1 798 ? -37.473 -15.152 39.945 1.00 90.31 798 PRO A N 1
ATOM 6348 C CA . PRO A 1 798 ? -38.526 -16.009 40.456 1.00 90.31 798 PRO A CA 1
ATOM 6349 C C . PRO A 1 798 ? -39.871 -15.303 40.682 1.00 90.31 798 PRO A C 1
ATOM 6351 O O . PRO A 1 798 ? -40.890 -15.984 40.840 1.00 90.31 798 PRO A O 1
ATOM 6354 N N . VAL A 1 799 ? -39.897 -13.969 40.768 1.00 91.94 799 VAL A N 1
ATOM 6355 C CA . VAL A 1 799 ? -41.138 -13.181 40.841 1.00 91.94 799 VAL A CA 1
ATOM 6356 C C . VAL A 1 799 ? -41.704 -12.989 39.436 1.00 91.94 799 VAL A C 1
ATOM 6358 O O . VAL A 1 799 ? -42.914 -13.129 39.246 1.00 91.94 799 VAL A O 1
ATOM 6361 N N . GLY A 1 800 ? -40.833 -12.759 38.448 1.00 90.94 800 GLY A N 1
ATOM 6362 C CA . GLY A 1 800 ? -41.184 -12.777 37.025 1.00 90.94 800 GLY A CA 1
ATOM 6363 C C . GLY A 1 800 ? -41.862 -14.086 36.622 1.00 90.94 800 GLY A C 1
ATOM 6364 O O . GLY A 1 800 ? -42.983 -14.071 36.120 1.00 90.94 800 GLY A O 1
ATOM 6365 N N . GLU A 1 801 ? -41.267 -15.227 36.973 1.00 91.56 801 GLU A N 1
ATOM 6366 C CA . GLU A 1 801 ? -41.838 -16.558 36.715 1.00 91.56 801 GLU A CA 1
ATOM 6367 C C . GLU A 1 801 ? -43.202 -16.789 37.390 1.00 91.56 801 GLU A C 1
ATOM 6369 O O . GLU A 1 801 ? -44.063 -17.509 36.875 1.00 91.56 801 GLU A O 1
ATOM 6374 N N . LEU A 1 802 ? -43.427 -16.226 38.584 1.00 91.94 802 LEU A N 1
ATOM 6375 C CA . LEU A 1 802 ? -44.739 -16.273 39.242 1.00 91.94 802 LEU A CA 1
ATOM 6376 C C . LEU A 1 802 ? -45.778 -15.479 38.445 1.00 91.94 802 LEU A C 1
ATOM 6378 O O . LEU A 1 802 ? -46.899 -15.961 38.252 1.00 91.94 802 LEU A O 1
ATOM 6382 N N . ALA A 1 803 ? -45.399 -14.295 37.966 1.00 93.25 803 ALA A N 1
ATOM 6383 C CA . ALA A 1 803 ? -46.265 -13.438 37.176 1.00 93.25 803 ALA A CA 1
ATOM 6384 C C . ALA A 1 803 ? -46.590 -14.069 35.811 1.00 93.25 803 ALA A C 1
ATOM 6386 O O . ALA A 1 803 ? -47.761 -14.137 35.441 1.00 93.25 803 ALA A O 1
ATOM 6387 N N . GLU A 1 804 ? -45.601 -14.621 35.105 1.00 93.44 804 GLU A N 1
ATOM 6388 C CA . GLU A 1 804 ? -45.791 -15.316 33.822 1.00 93.44 804 GLU A CA 1
ATOM 6389 C C . GLU A 1 804 ? -46.695 -16.545 33.949 1.00 93.44 804 GLU A C 1
ATOM 6391 O O . GLU A 1 804 ? -47.616 -16.738 33.147 1.00 93.44 804 GLU A O 1
ATOM 6396 N N . ARG A 1 805 ? -46.502 -17.361 34.997 1.00 93.88 805 ARG A N 1
ATOM 6397 C CA . ARG A 1 805 ? -47.400 -18.491 35.285 1.00 93.88 805 ARG A CA 1
ATOM 6398 C C . ARG A 1 805 ? -48.833 -18.025 35.520 1.00 93.88 805 ARG A C 1
ATOM 6400 O O . ARG A 1 805 ? -49.765 -18.682 35.055 1.00 93.88 805 ARG A O 1
ATOM 6407 N N . MET A 1 806 ? -49.014 -16.899 36.211 1.00 93.94 806 MET A N 1
ATOM 6408 C CA . MET A 1 806 ? -50.335 -16.315 36.429 1.00 93.94 806 MET A CA 1
ATOM 6409 C C . MET A 1 806 ? -50.954 -15.821 35.117 1.00 93.94 806 MET A C 1
ATOM 6411 O O . MET A 1 806 ? -52.096 -16.167 34.831 1.00 93.94 806 MET A O 1
ATOM 6415 N N . VAL A 1 807 ? -50.210 -15.088 34.284 1.00 94.12 807 VAL A N 1
ATOM 6416 C CA . VAL A 1 807 ? -50.677 -14.630 32.962 1.00 94.12 807 VAL A CA 1
ATOM 6417 C C . VAL A 1 807 ? -51.105 -15.818 32.098 1.00 94.12 807 VAL A C 1
ATOM 6419 O O . VAL A 1 807 ? -52.235 -15.839 31.612 1.00 94.12 807 VAL A O 1
ATOM 6422 N N . THR A 1 808 ? -50.275 -16.861 32.018 1.00 93.44 808 THR A N 1
ATOM 6423 C CA . THR A 1 808 ? -50.576 -18.099 31.277 1.00 93.44 808 THR A CA 1
ATOM 6424 C C . THR A 1 808 ? -51.858 -18.771 31.780 1.00 93.44 808 THR A C 1
ATOM 6426 O O . THR A 1 808 ? -52.680 -19.258 31.003 1.00 93.44 808 THR A O 1
ATOM 6429 N N . GLN A 1 809 ? -52.074 -18.800 33.098 1.00 91.12 809 GLN A N 1
ATOM 6430 C CA . GLN A 1 809 ? -53.311 -19.326 33.674 1.00 91.12 809 GLN A CA 1
ATOM 6431 C C . GLN A 1 809 ? -54.526 -18.472 33.275 1.00 91.12 809 GLN A C 1
ATOM 6433 O O . GLN A 1 809 ? -55.596 -19.016 32.982 1.00 91.12 809 GLN A O 1
ATOM 6438 N N . LEU A 1 810 ? -54.379 -17.146 33.255 1.00 92.38 810 LEU A N 1
ATOM 6439 C CA . LEU A 1 810 ? -55.461 -16.230 32.909 1.00 92.38 810 LEU A CA 1
ATOM 6440 C C . LEU A 1 810 ? -55.815 -16.234 31.426 1.00 92.38 810 LEU A C 1
ATOM 6442 O O . LEU A 1 810 ? -56.956 -15.896 31.130 1.00 92.38 810 LEU A O 1
ATOM 6446 N N . GLU A 1 811 ? -54.940 -16.660 30.511 1.00 90.81 811 GLU A N 1
ATOM 6447 C CA . GLU A 1 811 ? -55.298 -16.848 29.091 1.00 90.81 811 GLU A CA 1
ATOM 6448 C C . GLU A 1 811 ? -56.533 -17.746 28.948 1.00 90.81 811 GLU A C 1
ATOM 6450 O O . GLU A 1 811 ? -57.480 -17.440 28.221 1.00 90.81 811 GLU A O 1
ATOM 6455 N N . GLN A 1 812 ? -56.568 -18.837 29.718 1.00 87.62 812 GLN A N 1
ATOM 6456 C CA . GLN A 1 812 ? -57.695 -19.769 29.728 1.00 87.62 812 GLN A CA 1
ATOM 6457 C C . GLN A 1 812 ? -58.940 -19.141 30.362 1.00 87.62 812 GLN A C 1
ATOM 6459 O O . GLN A 1 812 ? -60.056 -19.361 29.889 1.00 87.62 812 GLN A O 1
ATOM 6464 N N . THR A 1 813 ? -58.764 -18.356 31.428 1.00 89.06 813 THR A N 1
ATOM 6465 C CA . THR A 1 813 ? -59.865 -17.655 32.103 1.00 89.06 813 THR A CA 1
ATOM 6466 C C . THR A 1 813 ? -60.445 -16.537 31.233 1.00 89.06 813 THR A C 1
ATOM 6468 O O . THR A 1 813 ? -61.662 -16.356 31.229 1.00 89.06 813 THR A O 1
ATOM 6471 N N . PHE A 1 814 ? -59.609 -15.826 30.474 1.00 89.88 814 PHE A N 1
ATOM 6472 C CA . PHE A 1 814 ? -59.993 -14.796 29.512 1.00 89.88 814 PHE A CA 1
ATOM 6473 C C . PHE A 1 814 ? -60.802 -15.404 28.367 1.00 89.88 814 PHE A C 1
ATOM 6475 O O . PHE A 1 814 ? -61.956 -15.026 28.179 1.00 89.88 814 PHE A O 1
ATOM 6482 N N . ALA A 1 815 ? -60.263 -16.432 27.706 1.00 87.62 815 ALA A N 1
ATOM 6483 C CA . ALA A 1 815 ? -60.944 -17.131 26.616 1.00 87.62 815 ALA A CA 1
ATOM 6484 C C . ALA A 1 815 ? -62.268 -17.790 27.052 1.00 87.62 815 ALA A C 1
ATOM 6486 O O . ALA A 1 815 ? -63.160 -18.009 26.239 1.00 87.62 815 ALA A O 1
ATOM 6487 N N . ALA A 1 816 ? -62.412 -18.139 28.336 1.00 87.00 816 ALA A N 1
ATOM 6488 C CA . ALA A 1 816 ? -63.661 -18.666 28.884 1.00 87.00 816 ALA A CA 1
ATOM 6489 C C . ALA A 1 816 ? -64.674 -17.575 29.280 1.00 87.00 816 ALA A C 1
ATOM 6491 O O . ALA A 1 816 ? -65.866 -17.874 29.393 1.00 87.00 816 ALA A O 1
ATOM 6492 N N . ALA A 1 817 ? -64.214 -16.353 29.560 1.00 86.69 817 ALA A N 1
ATOM 6493 C CA . ALA A 1 817 ? -65.060 -15.217 29.923 1.00 86.69 817 ALA A CA 1
ATOM 6494 C C . ALA A 1 817 ? -65.591 -14.475 28.686 1.00 86.69 817 ALA A C 1
ATOM 6496 O O . ALA A 1 817 ? -66.722 -13.988 28.713 1.00 86.69 817 ALA A O 1
ATOM 6497 N N . GLU A 1 818 ? -64.795 -14.427 27.621 1.00 89.81 818 GLU A N 1
ATOM 6498 C CA . GLU A 1 818 ? -65.133 -13.837 26.329 1.00 89.81 818 GLU A CA 1
ATOM 6499 C C . GLU A 1 818 ? -66.173 -14.701 25.603 1.00 89.81 818 GLU A C 1
ATOM 6501 O O . GLU A 1 818 ? -65.922 -15.848 25.227 1.00 89.81 818 GLU A O 1
ATOM 6506 N N . SER A 1 819 ? -67.387 -14.180 25.437 1.00 82.44 819 SER A N 1
ATOM 6507 C CA . SER A 1 819 ? -68.497 -14.965 24.892 1.00 82.44 819 SER A CA 1
ATOM 6508 C C . SER A 1 819 ? -68.670 -14.808 23.382 1.00 82.44 819 SER A C 1
ATOM 6510 O O . SER A 1 819 ? -69.266 -15.690 22.753 1.00 82.44 819 SER A O 1
ATOM 6512 N N . ASP A 1 820 ? -68.203 -13.704 22.796 1.00 84.44 820 ASP A N 1
ATOM 6513 C CA . ASP A 1 820 ? -68.418 -13.352 21.389 1.00 84.44 820 ASP A CA 1
ATOM 6514 C C . ASP A 1 820 ? -67.166 -13.420 20.495 1.00 84.44 820 ASP A C 1
ATOM 6516 O O . ASP A 1 820 ? -67.324 -13.490 19.271 1.00 84.44 820 ASP A O 1
ATOM 6520 N N . GLY A 1 821 ? -65.965 -13.532 21.070 1.00 85.19 821 GLY A N 1
ATOM 6521 C CA . GLY A 1 821 ? -64.728 -13.789 20.325 1.00 85.19 821 GLY A CA 1
ATOM 6522 C C . GLY A 1 821 ? -64.110 -12.548 19.668 1.00 85.19 821 GLY A C 1
ATOM 6523 O O . GLY A 1 821 ? -63.451 -12.691 18.634 1.00 85.19 821 GLY A O 1
ATOM 6524 N N . ASP A 1 822 ? -64.394 -11.342 20.168 1.00 87.69 822 ASP A N 1
ATOM 6525 C CA . ASP A 1 822 ? -63.935 -10.069 19.599 1.00 87.69 822 ASP A CA 1
ATOM 6526 C C . ASP A 1 822 ? -62.567 -9.567 20.122 1.00 87.69 822 ASP A C 1
ATOM 6528 O O . ASP A 1 822 ? -62.065 -8.530 19.675 1.00 87.69 822 ASP A O 1
ATOM 6532 N N . GLY A 1 823 ? -61.934 -10.324 21.014 1.00 89.00 823 GLY A N 1
ATOM 6533 C CA . GLY A 1 823 ? -60.666 -10.043 21.675 1.00 89.00 823 GLY A CA 1
ATOM 6534 C C . GLY A 1 823 ? -60.778 -9.123 22.892 1.00 89.00 823 GLY A C 1
ATOM 6535 O O . GLY A 1 823 ? -59.748 -8.630 23.363 1.00 89.00 823 GLY A O 1
ATOM 6536 N N . ARG A 1 824 ? -61.987 -8.834 23.392 1.00 91.62 824 ARG A N 1
ATOM 6537 C CA . ARG A 1 824 ? -62.237 -7.875 24.476 1.00 91.62 824 ARG A CA 1
ATOM 6538 C C . ARG A 1 824 ? -63.284 -8.402 25.455 1.00 91.62 824 ARG A C 1
ATOM 6540 O O . ARG A 1 824 ? -64.237 -9.071 25.093 1.00 91.62 824 ARG A O 1
ATOM 6547 N N . LEU A 1 825 ? -63.142 -8.052 26.732 1.00 90.38 825 LEU A N 1
ATOM 6548 C CA . LEU A 1 825 ? -64.166 -8.329 27.738 1.00 90.38 825 LEU A CA 1
ATOM 6549 C C . LEU A 1 825 ? -64.990 -7.087 28.008 1.00 90.38 825 LEU A C 1
ATOM 6551 O O . LEU A 1 825 ? -64.494 -6.100 28.555 1.00 90.38 825 LEU A O 1
ATOM 6555 N N . THR A 1 826 ? -66.281 -7.163 27.713 1.00 91.06 826 THR A N 1
ATOM 6556 C CA . THR A 1 826 ? -67.232 -6.138 28.131 1.00 91.06 826 THR A CA 1
ATOM 6557 C C . THR A 1 826 ? -67.376 -6.114 29.656 1.00 91.06 826 THR A C 1
ATOM 6559 O O . THR A 1 826 ? -67.121 -7.093 30.366 1.00 91.06 826 THR A O 1
ATOM 6562 N N . GLY A 1 827 ? -67.891 -5.012 30.206 1.00 86.62 827 GLY A N 1
ATOM 6563 C CA . GLY A 1 827 ? -68.124 -4.901 31.650 1.00 86.62 827 GLY A CA 1
ATOM 6564 C C . GLY A 1 827 ? -69.100 -5.934 32.240 1.00 86.62 827 GLY A C 1
ATOM 6565 O O . GLY A 1 827 ? -69.184 -6.052 33.464 1.00 86.62 827 GLY A O 1
ATOM 6566 N N . GLU A 1 828 ? -69.885 -6.651 31.427 1.00 86.69 828 GLU A N 1
ATOM 6567 C CA . GLU A 1 828 ? -70.710 -7.786 31.872 1.00 86.69 828 GLU A CA 1
ATOM 6568 C C . GLU A 1 828 ? -69.920 -9.100 31.879 1.00 86.69 828 GLU A C 1
ATOM 6570 O O . GLU A 1 828 ? -69.959 -9.814 32.884 1.00 86.69 828 GLU A O 1
ATOM 6575 N N . GLU A 1 829 ? -69.159 -9.384 30.823 1.00 90.00 829 GLU A N 1
ATOM 6576 C CA . GLU A 1 829 ? -68.286 -10.562 30.729 1.00 90.00 829 GLU A CA 1
ATOM 6577 C C . GLU A 1 829 ? -67.205 -10.545 31.805 1.00 90.00 829 GLU A C 1
ATOM 6579 O O . GLU A 1 829 ? -67.028 -11.537 32.507 1.00 90.00 829 GLU A O 1
ATOM 6584 N N . PHE A 1 830 ? -66.586 -9.388 32.054 1.00 89.62 830 PHE A N 1
ATOM 6585 C CA . PHE A 1 830 ? -65.616 -9.217 33.134 1.00 89.62 830 PHE A CA 1
ATOM 6586 C C . PHE A 1 830 ? -66.214 -9.534 34.517 1.00 89.62 830 PHE A C 1
ATOM 6588 O O . PHE A 1 830 ? -65.600 -10.226 35.327 1.00 89.62 830 PHE A O 1
ATOM 6595 N N . ARG A 1 831 ? -67.442 -9.065 34.799 1.00 85.00 831 ARG A N 1
ATOM 6596 C CA . ARG A 1 831 ? -68.126 -9.306 36.090 1.00 85.00 831 ARG A CA 1
ATOM 6597 C C . ARG A 1 831 ? -68.561 -10.757 36.279 1.00 85.00 831 ARG A C 1
ATOM 6599 O O . ARG A 1 831 ? -68.616 -11.229 37.416 1.00 85.00 831 ARG A O 1
ATOM 6606 N N . ASN A 1 832 ? -68.937 -11.426 35.193 1.00 82.94 832 ASN A N 1
ATOM 6607 C CA . ASN A 1 832 ? -69.346 -12.829 35.212 1.00 82.94 832 ASN A CA 1
ATOM 6608 C C . ASN A 1 832 ? -68.139 -13.781 35.159 1.00 82.94 832 ASN A C 1
ATOM 6610 O O . ASN A 1 832 ? -68.249 -14.926 35.605 1.00 82.94 832 ASN A O 1
ATOM 6614 N N . GLY A 1 833 ? -67.001 -13.298 34.659 1.00 80.19 833 GLY A N 1
ATOM 6615 C CA . GLY A 1 833 ? -65.719 -13.983 34.635 1.00 80.19 833 GLY A CA 1
ATOM 6616 C C . GLY A 1 833 ? -65.113 -14.196 36.024 1.00 80.19 833 GLY A C 1
ATOM 6617 O O . GLY A 1 833 ? -65.601 -13.715 37.052 1.00 80.19 833 GLY A O 1
ATOM 6618 N N . ARG A 1 834 ? -64.029 -14.975 36.061 1.00 83.62 834 ARG A N 1
ATOM 6619 C CA . ARG A 1 834 ? -63.293 -15.300 37.293 1.00 83.62 834 ARG A CA 1
ATOM 6620 C C . ARG A 1 834 ? -61.967 -14.549 37.449 1.00 83.62 834 ARG A C 1
ATOM 6622 O O . ARG A 1 834 ? -61.302 -14.759 38.454 1.00 83.62 834 ARG A O 1
ATOM 6629 N N . LEU A 1 835 ? -61.638 -13.643 36.526 1.00 84.56 835 LEU A N 1
ATOM 6630 C CA . LEU A 1 835 ? -60.345 -12.949 36.443 1.00 84.56 835 LEU A CA 1
ATOM 6631 C C . LEU A 1 835 ? -59.866 -12.381 37.785 1.00 84.56 835 LEU A C 1
ATOM 6633 O O . LEU A 1 835 ? -58.829 -12.796 38.286 1.00 84.56 835 LEU A O 1
ATOM 6637 N N . THR A 1 836 ? -60.659 -11.526 38.436 1.00 87.50 836 THR A N 1
ATOM 6638 C CA . THR A 1 836 ? -60.252 -10.911 39.714 1.00 87.50 836 THR A CA 1
ATOM 6639 C C . THR A 1 836 ? -60.133 -11.916 40.861 1.00 87.50 836 THR A C 1
ATOM 6641 O O . THR A 1 836 ? -59.381 -11.695 41.803 1.00 87.50 836 THR A O 1
ATOM 6644 N N . ARG A 1 837 ? -60.862 -13.039 40.802 1.00 86.38 837 ARG A N 1
ATOM 6645 C CA . ARG A 1 837 ? -60.845 -14.079 41.846 1.00 86.38 837 ARG A CA 1
ATOM 6646 C C . ARG A 1 837 ? -59.677 -15.042 41.701 1.00 86.38 837 ARG A C 1
ATOM 6648 O O . ARG A 1 837 ? -59.251 -15.605 42.706 1.00 86.38 837 ARG A O 1
ATOM 6655 N N . ASP A 1 838 ? -59.234 -15.269 40.470 1.00 88.00 838 ASP A N 1
ATOM 6656 C CA . ASP A 1 838 ? -58.179 -16.226 40.163 1.00 88.00 838 ASP A CA 1
ATOM 6657 C C . ASP A 1 838 ? -56.777 -15.611 40.374 1.00 88.00 838 ASP A C 1
ATOM 6659 O O . ASP A 1 838 ? -55.832 -16.368 40.581 1.00 88.00 838 ASP A O 1
ATOM 6663 N N . VAL A 1 839 ? -56.649 -14.274 40.434 1.00 90.56 839 VAL A N 1
ATOM 6664 C CA . VAL A 1 839 ? -55.389 -13.582 40.775 1.00 90.56 839 VAL A CA 1
ATOM 6665 C C . VAL A 1 839 ? -55.292 -13.282 42.281 1.00 90.56 839 VAL A C 1
ATOM 6667 O O . VAL A 1 839 ? -56.125 -12.541 42.816 1.00 90.56 839 VAL A O 1
ATOM 6670 N N . PRO A 1 840 ? -54.275 -13.806 42.995 1.00 90.56 840 PRO A N 1
ATOM 6671 C CA . PRO A 1 840 ? -54.053 -13.505 44.408 1.00 90.56 840 PRO A CA 1
ATOM 6672 C C . PRO A 1 840 ? -53.886 -12.001 44.670 1.00 90.56 840 PRO A C 1
ATOM 6674 O O . PRO A 1 840 ? -53.105 -11.338 43.997 1.00 90.56 840 PRO A O 1
ATOM 6677 N N . GLY A 1 841 ? -54.596 -11.460 45.662 1.00 87.81 841 GLY A N 1
ATOM 6678 C CA . GLY A 1 841 ? -54.514 -10.054 46.071 1.00 87.81 841 GLY A CA 1
ATOM 6679 C C . GLY A 1 841 ? -55.487 -9.126 45.331 1.00 87.81 841 GLY A C 1
ATOM 6680 O O . GLY A 1 841 ? -55.899 -8.111 45.883 1.00 87.81 841 GLY A O 1
ATOM 6681 N N . LEU A 1 842 ? -55.943 -9.487 44.125 1.00 91.19 842 LEU A N 1
ATOM 6682 C CA . LEU A 1 842 ? -56.804 -8.628 43.298 1.00 91.19 842 LEU A CA 1
ATOM 6683 C C . LEU A 1 842 ? -58.306 -8.925 43.428 1.00 91.19 842 LEU A C 1
ATOM 6685 O O . LEU A 1 842 ? -59.108 -8.407 42.649 1.00 91.19 842 LEU A O 1
ATOM 6689 N N . GLN A 1 843 ? -58.738 -9.693 44.431 1.00 88.31 843 GLN A N 1
ATOM 6690 C CA . GLN A 1 843 ? -60.136 -10.136 44.553 1.00 88.31 843 GLN A CA 1
ATOM 6691 C C . GLN A 1 843 ? -61.146 -9.000 44.775 1.00 88.31 843 GLN A C 1
ATOM 6693 O O . GLN A 1 843 ? -62.343 -9.194 44.544 1.00 88.31 843 GLN A O 1
ATOM 6698 N N . LEU A 1 844 ? -60.679 -7.832 45.225 1.00 84.31 844 LEU A N 1
ATOM 6699 C CA . LEU A 1 844 ? -61.494 -6.633 45.444 1.00 84.31 844 LEU A CA 1
ATOM 6700 C C . LEU A 1 844 ? -61.418 -5.616 44.295 1.00 84.31 844 LEU A C 1
ATOM 6702 O O . LEU A 1 844 ? -62.150 -4.627 44.333 1.00 84.31 844 LEU A O 1
ATOM 6706 N N . SER A 1 845 ? -60.581 -5.859 43.283 1.00 89.75 845 SER A N 1
ATOM 6707 C CA . SER A 1 845 ? -60.484 -4.996 42.102 1.00 89.75 845 SER A CA 1
ATOM 6708 C C . SER A 1 845 ? -61.752 -5.069 41.241 1.00 89.75 845 SER A C 1
ATOM 6710 O O . SER A 1 845 ? -62.480 -6.070 41.224 1.00 89.75 845 SER A O 1
ATOM 6712 N N . GLY A 1 846 ? -62.050 -3.981 40.537 1.00 88.94 846 GLY A N 1
ATOM 6713 C CA . GLY A 1 846 ? -63.206 -3.841 39.658 1.00 88.94 846 GLY A CA 1
ATOM 6714 C C . GLY A 1 846 ? -62.815 -3.606 38.202 1.00 88.94 846 GLY A C 1
ATOM 6715 O O . GLY A 1 846 ? -61.671 -3.325 37.889 1.00 88.94 846 GLY A O 1
ATOM 6716 N N . TYR A 1 847 ? -63.801 -3.645 37.301 1.00 89.62 847 TYR A N 1
ATOM 6717 C CA . TYR A 1 847 ? -63.605 -3.468 35.849 1.00 89.62 847 TYR A CA 1
ATOM 6718 C C . TYR A 1 847 ? -62.733 -2.261 35.460 1.00 89.62 847 TYR A C 1
ATOM 6720 O O . TYR A 1 847 ? -61.977 -2.333 34.502 1.00 89.62 847 TYR A O 1
ATOM 6728 N N . ARG A 1 848 ? -62.830 -1.152 36.203 1.00 88.81 848 ARG A N 1
ATOM 6729 C CA . ARG A 1 848 ? -62.055 0.066 35.924 1.00 88.81 848 ARG A CA 1
ATOM 6730 C C . ARG A 1 848 ? -60.565 -0.079 36.201 1.00 88.81 848 ARG A C 1
ATOM 6732 O O . ARG A 1 848 ? -59.790 0.572 35.524 1.00 88.81 848 ARG A O 1
ATOM 6739 N N . ASP A 1 849 ? -60.186 -0.921 37.155 1.00 89.56 849 ASP A N 1
ATOM 6740 C CA . ASP A 1 849 ? -58.778 -1.142 37.490 1.00 89.56 849 ASP A CA 1
ATOM 6741 C C . ASP A 1 849 ? -58.068 -1.970 36.406 1.00 89.56 849 ASP A C 1
ATOM 6743 O O . ASP A 1 849 ? -56.847 -1.971 36.321 1.00 89.56 849 ASP A O 1
ATOM 6747 N N . TRP A 1 850 ? -58.850 -2.665 35.572 1.00 91.25 850 TRP A N 1
ATOM 6748 C CA . TRP A 1 850 ? -58.378 -3.542 34.500 1.00 91.25 850 TRP A CA 1
ATOM 6749 C C . TRP A 1 850 ? -58.529 -2.942 33.102 1.00 91.25 850 TRP A C 1
ATOM 6751 O O . TRP A 1 850 ? -58.035 -3.515 32.141 1.00 91.25 850 TRP A O 1
ATOM 6761 N N . ASN A 1 851 ? -59.209 -1.804 32.989 1.00 90.94 851 ASN A N 1
ATOM 6762 C CA . ASN A 1 851 ? -59.432 -1.083 31.743 1.00 90.94 851 ASN A CA 1
ATOM 6763 C C . ASN A 1 851 ? -58.562 0.175 31.748 1.00 90.94 851 ASN A C 1
ATOM 6765 O O . ASN A 1 851 ? -58.986 1.242 32.207 1.00 90.94 851 ASN A O 1
ATOM 6769 N N . LEU A 1 852 ? -57.319 0.017 31.304 1.00 89.06 852 LEU A N 1
ATOM 6770 C CA . LEU A 1 852 ? -56.269 1.018 31.462 1.00 89.06 852 LEU A CA 1
ATOM 6771 C C . LEU A 1 852 ? -56.483 2.200 30.515 1.00 89.06 852 LEU A C 1
ATOM 6773 O O . LEU A 1 852 ? -56.232 3.346 30.889 1.00 89.06 852 LEU A O 1
ATOM 6777 N N . ASN A 1 853 ? -56.988 1.941 29.308 1.00 88.88 853 ASN A N 1
ATOM 6778 C CA . ASN A 1 853 ? -57.261 2.982 28.315 1.00 88.88 853 ASN A CA 1
ATOM 6779 C C . ASN A 1 853 ? -58.659 3.628 28.462 1.00 88.88 853 ASN A C 1
ATOM 6781 O O . ASN A 1 853 ? -58.971 4.589 27.755 1.00 88.88 853 ASN A O 1
ATOM 6785 N N . GLN A 1 854 ? -59.474 3.131 29.399 1.00 87.12 854 GLN A N 1
ATOM 6786 C CA . GLN A 1 854 ? -60.847 3.560 29.678 1.00 87.12 854 GLN A CA 1
ATOM 6787 C C . GLN A 1 854 ? -61.800 3.457 28.473 1.00 87.12 854 GLN A C 1
ATOM 6789 O O . GLN A 1 854 ? -62.741 4.252 28.362 1.00 87.12 854 GLN A O 1
ATOM 6794 N N . ASP A 1 855 ? -61.584 2.491 27.578 1.00 88.19 855 ASP A N 1
ATOM 6795 C CA . ASP A 1 855 ? -62.472 2.207 26.449 1.00 88.19 855 ASP A CA 1
ATOM 6796 C C . ASP A 1 855 ? -63.619 1.233 26.828 1.00 88.19 855 ASP A C 1
ATOM 6798 O O . ASP A 1 855 ? -63.851 0.932 28.000 1.00 88.19 855 ASP A O 1
ATOM 6802 N N . ASP A 1 856 ? -64.443 0.802 25.870 1.00 83.00 856 ASP A N 1
ATOM 6803 C CA . ASP A 1 856 ? -65.610 -0.054 26.150 1.00 83.00 856 ASP A CA 1
ATOM 6804 C C . ASP A 1 856 ? -65.276 -1.564 26.292 1.00 83.00 856 ASP A C 1
ATOM 6806 O O . ASP A 1 856 ? -66.193 -2.391 26.275 1.00 83.00 856 ASP A O 1
ATOM 6810 N N . GLY A 1 857 ? -64.009 -1.954 26.484 1.00 89.94 857 GLY A N 1
ATOM 6811 C CA . GLY A 1 857 ? -63.612 -3.342 26.757 1.00 89.94 857 GLY A CA 1
ATOM 6812 C C . GLY A 1 857 ? -62.289 -3.477 27.521 1.00 89.94 857 GLY A C 1
ATOM 6813 O O . GLY A 1 857 ? -61.550 -2.519 27.674 1.00 89.94 857 GLY A O 1
ATOM 6814 N N . VAL A 1 858 ? -61.999 -4.679 28.023 1.00 91.81 858 VAL A N 1
ATOM 6815 C CA . VAL A 1 858 ? -60.685 -5.040 28.589 1.00 91.81 858 VAL A CA 1
ATOM 6816 C C . VAL A 1 858 ? -60.019 -6.068 27.687 1.00 91.81 858 VAL A C 1
ATOM 6818 O O . VAL A 1 858 ? -60.576 -7.141 27.450 1.00 91.81 858 VAL A O 1
ATOM 6821 N N . THR A 1 859 ? -58.832 -5.752 27.190 1.00 94.00 859 THR A N 1
ATOM 6822 C CA . THR A 1 859 ? -58.016 -6.648 26.360 1.00 94.00 859 THR A CA 1
ATOM 6823 C C . THR A 1 859 ? -57.140 -7.576 27.205 1.00 94.00 859 THR A C 1
ATOM 6825 O O . THR A 1 859 ? -56.909 -7.336 28.392 1.00 94.00 859 THR A O 1
ATOM 6828 N N . PHE A 1 860 ? -56.623 -8.646 26.595 1.00 92.94 860 PHE A N 1
ATOM 6829 C CA . PHE A 1 860 ? -55.675 -9.526 27.282 1.00 92.94 860 PHE A CA 1
ATOM 6830 C C . PHE A 1 860 ? -54.348 -8.819 27.614 1.00 92.94 860 PHE A C 1
ATOM 6832 O O . PHE A 1 860 ? -53.792 -9.049 28.685 1.00 92.94 860 PHE A O 1
ATOM 6839 N N . ASP A 1 861 ? -53.899 -7.887 26.770 1.00 92.19 861 ASP A N 1
ATOM 6840 C CA . ASP A 1 861 ? -52.700 -7.078 27.031 1.00 92.19 861 ASP A CA 1
ATOM 6841 C C . ASP A 1 861 ? -52.855 -6.215 28.295 1.00 92.19 861 ASP A C 1
ATOM 6843 O O . ASP A 1 861 ? -51.931 -6.104 29.102 1.00 92.19 861 ASP A O 1
ATOM 6847 N N . GLU A 1 862 ? -54.043 -5.644 28.523 1.00 92.88 862 GLU A N 1
ATOM 6848 C CA . GLU A 1 862 ? -54.345 -4.906 29.757 1.00 92.88 862 GLU A CA 1
ATOM 6849 C C . GLU A 1 862 ? -54.371 -5.825 30.984 1.00 92.88 862 GLU A C 1
ATOM 6851 O O . GLU A 1 862 ? -53.846 -5.459 32.036 1.00 92.88 862 GLU A O 1
ATOM 6856 N N . ILE A 1 863 ? -54.908 -7.045 30.851 1.00 92.69 863 ILE A N 1
ATOM 6857 C CA . ILE A 1 863 ? -54.867 -8.070 31.909 1.00 92.69 863 ILE A CA 1
ATOM 6858 C C . ILE A 1 863 ? -53.422 -8.425 32.252 1.00 92.69 863 ILE A C 1
ATOM 6860 O O . ILE A 1 863 ? -53.059 -8.422 33.430 1.00 92.69 863 ILE A O 1
ATOM 6864 N N . GLN A 1 864 ? -52.592 -8.693 31.244 1.00 94.56 864 GLN A N 1
ATOM 6865 C CA . GLN A 1 864 ? -51.173 -8.987 31.424 1.00 94.56 864 GLN A CA 1
ATOM 6866 C C . GLN A 1 864 ? -50.466 -7.836 32.146 1.00 94.56 864 GLN A C 1
ATOM 6868 O O . GLN A 1 864 ? -49.742 -8.068 33.114 1.00 94.56 864 GLN A O 1
ATOM 6873 N N . ARG A 1 865 ? -50.730 -6.589 31.742 1.00 93.69 865 ARG A N 1
ATOM 6874 C CA . ARG A 1 865 ? -50.134 -5.398 32.355 1.00 93.69 865 ARG A CA 1
ATOM 6875 C C . ARG A 1 865 ? -50.540 -5.213 33.815 1.00 93.69 865 ARG A C 1
ATOM 6877 O O . ARG A 1 865 ? -49.681 -4.921 34.640 1.00 93.69 865 ARG A O 1
ATOM 6884 N N . VAL A 1 866 ? -51.806 -5.450 34.160 1.00 94.44 866 VAL A N 1
ATOM 6885 C CA . VAL A 1 866 ? -52.274 -5.401 35.556 1.00 94.44 866 VAL A CA 1
ATOM 6886 C C . VAL A 1 866 ? -51.646 -6.503 36.402 1.00 94.44 866 VAL A C 1
ATOM 6888 O O . VAL A 1 866 ? -51.225 -6.233 37.524 1.00 94.44 866 VAL A O 1
ATOM 6891 N N . VAL A 1 867 ? -51.537 -7.731 35.887 1.00 95.31 867 VAL A N 1
ATOM 6892 C CA . VAL A 1 867 ? -50.889 -8.838 36.614 1.00 95.31 867 VAL A CA 1
ATOM 6893 C C . VAL A 1 867 ? -49.418 -8.530 36.855 1.00 95.31 867 VAL A C 1
ATOM 6895 O O . VAL A 1 867 ? -48.940 -8.637 37.983 1.00 95.31 867 VAL A O 1
ATOM 6898 N N . TYR A 1 868 ? -48.705 -8.094 35.820 1.00 95.38 868 TYR A N 1
ATOM 6899 C CA . TYR A 1 868 ? -47.315 -7.687 35.945 1.00 95.38 868 TYR A CA 1
ATOM 6900 C C . TYR A 1 868 ? -47.127 -6.521 36.916 1.00 95.38 868 TYR A C 1
ATOM 6902 O O . TYR A 1 868 ? -46.179 -6.543 37.702 1.00 95.38 868 TYR A O 1
ATOM 6910 N N . ALA A 1 869 ? -48.049 -5.560 36.946 1.00 95.06 869 ALA A N 1
ATOM 6911 C CA . ALA A 1 869 ? -48.022 -4.486 37.930 1.00 95.06 869 ALA A CA 1
ATOM 6912 C C . ALA A 1 869 ? -48.314 -4.957 39.353 1.00 95.06 869 ALA A C 1
ATOM 6914 O O . ALA A 1 869 ? -47.645 -4.541 40.301 1.00 95.06 869 ALA A O 1
ATOM 6915 N N . ALA A 1 870 ? -49.234 -5.901 39.524 1.00 95.19 870 ALA A N 1
ATOM 6916 C CA . ALA A 1 870 ? -49.549 -6.469 40.826 1.00 95.19 870 ALA A CA 1
ATOM 6917 C C . ALA A 1 870 ? -48.397 -7.311 41.408 1.00 95.19 870 ALA A C 1
ATOM 6919 O O . ALA A 1 870 ? -48.229 -7.348 42.628 1.00 95.19 870 ALA A O 1
ATOM 6920 N N . TYR A 1 871 ? -47.577 -7.948 40.566 1.00 95.25 871 TYR A N 1
ATOM 6921 C CA . TYR A 1 871 ? -46.351 -8.652 40.978 1.00 95.25 871 TYR A CA 1
ATOM 6922 C C . TYR A 1 871 ? -45.102 -7.755 41.033 1.00 95.25 871 TYR A C 1
ATOM 6924 O O . TYR A 1 871 ? -44.054 -8.194 41.504 1.00 95.25 871 TYR A O 1
ATOM 6932 N N . GLY A 1 872 ? -45.203 -6.495 40.604 1.00 93.19 872 GLY A N 1
ATOM 6933 C CA . GLY A 1 872 ? -44.089 -5.553 40.627 1.00 93.19 872 GLY A CA 1
ATOM 6934 C C . GLY A 1 872 ? -43.020 -5.836 39.574 1.00 93.19 872 GLY A C 1
ATOM 6935 O O . GLY A 1 872 ? -41.838 -5.742 39.889 1.00 93.19 872 GLY A O 1
ATOM 6936 N N . ILE A 1 873 ? -43.429 -6.220 38.361 1.00 93.75 873 ILE A N 1
ATOM 6937 C CA . ILE A 1 873 ? -42.553 -6.335 37.182 1.00 93.75 873 ILE A CA 1
ATOM 6938 C C . ILE A 1 873 ? -42.520 -5.000 36.427 1.00 93.75 873 ILE A C 1
ATOM 6940 O O . ILE A 1 873 ? -41.452 -4.462 36.155 1.00 93.75 873 ILE A O 1
ATOM 6944 N N . TRP A 1 874 ? -43.699 -4.428 36.170 1.00 92.62 874 TRP A N 1
ATOM 6945 C CA . TRP A 1 874 ? -43.895 -3.159 35.463 1.00 92.62 874 TRP A CA 1
ATOM 6946 C C . TRP A 1 874 ? -44.824 -2.251 36.270 1.00 92.62 874 TRP A C 1
ATOM 6948 O O . TRP A 1 874 ? -45.678 -2.742 36.994 1.00 92.62 874 TRP A O 1
ATOM 6958 N N . ARG A 1 875 ? -44.712 -0.938 36.131 1.00 92.38 875 ARG A N 1
ATOM 6959 C CA . ARG A 1 875 ? -45.739 0.025 36.542 1.00 92.38 875 ARG A CA 1
ATOM 6960 C C . ARG A 1 875 ? -46.905 0.001 35.557 1.00 92.38 875 ARG A C 1
ATOM 6962 O O . ARG A 1 875 ? -46.769 -0.445 34.413 1.00 92.38 875 ARG A O 1
ATOM 6969 N N . LEU A 1 876 ? -48.061 0.520 35.963 1.00 90.06 876 LEU A N 1
ATOM 6970 C CA . LEU A 1 876 ? -49.218 0.636 35.065 1.00 90.06 876 LEU A CA 1
ATOM 6971 C C . LEU A 1 876 ? -48.927 1.534 33.844 1.00 90.06 876 LEU A C 1
ATOM 6973 O O . LEU A 1 876 ? -49.370 1.231 32.729 1.00 90.06 876 LEU A O 1
ATOM 6977 N N . ASP A 1 877 ? -48.114 2.578 34.020 1.00 87.12 877 ASP A N 1
ATOM 6978 C CA . ASP A 1 877 ? -47.622 3.464 32.949 1.00 87.12 877 ASP A CA 1
ATOM 6979 C C . ASP A 1 877 ? -46.628 2.789 31.981 1.00 87.12 877 ASP A C 1
ATOM 6981 O O . ASP A 1 877 ? -46.443 3.262 30.858 1.00 87.12 877 ASP A O 1
ATOM 6985 N N . GLY A 1 878 ? -46.116 1.603 32.327 1.00 86.62 878 GLY A N 1
ATOM 6986 C CA . GLY A 1 878 ? -45.255 0.772 31.484 1.00 86.62 878 GLY A CA 1
ATOM 6987 C C . GLY A 1 878 ? -43.770 0.902 31.759 1.00 86.62 878 GLY A C 1
ATOM 6988 O O . GLY A 1 878 ? -42.996 0.255 31.060 1.00 86.62 878 GLY A O 1
ATOM 6989 N N . LEU A 1 879 ? -43.369 1.692 32.753 1.00 90.19 879 LEU A N 1
ATOM 6990 C CA . LEU A 1 879 ? -41.985 1.734 33.212 1.00 90.19 879 LEU A CA 1
ATOM 6991 C C . LEU A 1 879 ? -41.660 0.473 34.032 1.00 90.19 879 LEU A C 1
ATOM 6993 O O . LEU A 1 879 ? -42.520 -0.014 34.769 1.00 90.19 879 LEU A O 1
ATOM 6997 N N . PRO A 1 880 ? -40.457 -0.106 33.916 1.00 91.69 880 PRO A N 1
ATOM 6998 C CA . PRO A 1 880 ? -40.107 -1.316 34.651 1.00 91.69 880 PRO A CA 1
ATOM 6999 C C . PRO A 1 880 ? -39.928 -1.025 36.144 1.00 91.69 880 PRO A C 1
ATOM 7001 O O . PRO A 1 880 ? -39.320 -0.036 36.543 1.00 91.69 880 PRO A O 1
ATOM 7004 N N . TYR A 1 881 ? -40.413 -1.929 36.993 1.00 92.62 881 TYR A N 1
ATOM 7005 C CA . TYR A 1 881 ? -39.920 -2.037 38.369 1.00 92.62 881 TYR A CA 1
ATOM 7006 C C . TYR A 1 881 ? -38.668 -2.906 38.445 1.00 92.62 881 TYR A C 1
ATOM 7008 O O . TYR A 1 881 ? -37.837 -2.714 39.334 1.00 92.62 881 TYR A O 1
ATOM 7016 N N . ARG A 1 882 ? -38.552 -3.865 37.523 1.00 90.94 882 ARG A N 1
ATOM 7017 C CA . ARG A 1 882 ? -37.464 -4.832 37.428 1.00 90.94 882 ARG A CA 1
ATOM 7018 C C . ARG A 1 882 ? -36.978 -4.908 35.996 1.00 90.94 882 ARG A C 1
ATOM 7020 O O . ARG A 1 882 ? -37.789 -4.908 35.072 1.00 90.94 882 ARG A O 1
ATOM 7027 N N . GLU A 1 883 ? -35.678 -5.060 35.838 1.00 88.31 883 GLU A N 1
ATOM 7028 C CA . GLU A 1 883 ? -35.052 -5.278 34.544 1.00 88.31 883 GLU A CA 1
ATOM 7029 C C . GLU A 1 883 ? -34.619 -6.736 34.371 1.00 88.31 883 GLU A C 1
ATOM 7031 O O . GLU A 1 883 ? -34.306 -7.415 35.357 1.00 88.31 883 GLU A O 1
ATOM 7036 N N . PRO A 1 884 ? -34.511 -7.218 33.118 1.00 85.31 884 PRO A N 1
ATOM 7037 C CA . PRO A 1 884 ? -33.917 -8.520 32.834 1.00 85.31 884 PRO A CA 1
ATOM 7038 C C . PRO A 1 884 ? -32.531 -8.695 33.476 1.00 85.31 884 PRO A C 1
ATOM 7040 O O . PRO A 1 884 ? -32.263 -9.745 34.051 1.00 85.31 884 PRO A O 1
ATOM 7043 N N . SER A 1 885 ? -31.695 -7.651 33.488 1.00 84.25 885 SER A N 1
ATOM 7044 C CA . SER A 1 885 ? -30.353 -7.632 34.103 1.00 84.25 885 SER A CA 1
ATOM 7045 C C . SER A 1 885 ? -30.319 -8.057 35.587 1.00 84.25 885 SER A C 1
ATOM 7047 O O . SER A 1 885 ? -29.252 -8.298 36.153 1.00 84.25 885 SER A O 1
ATOM 7049 N N . GLY A 1 886 ? -31.480 -8.164 36.238 1.00 87.06 886 GLY A N 1
ATOM 7050 C CA . GLY A 1 886 ? -31.637 -8.521 37.643 1.00 87.06 886 GLY A CA 1
ATOM 7051 C C . GLY A 1 886 ? -31.816 -7.307 38.548 1.00 87.06 886 GLY A C 1
ATOM 7052 O O . GLY A 1 886 ? -32.097 -7.476 39.734 1.00 87.06 886 GLY A O 1
ATOM 7053 N N . VAL A 1 887 ? -31.698 -6.101 37.991 1.00 90.75 887 VAL A N 1
ATOM 7054 C CA . VAL A 1 887 ? -31.867 -4.824 38.683 1.00 90.75 887 VAL A CA 1
ATOM 7055 C C . VAL A 1 887 ? -33.317 -4.557 39.064 1.00 90.75 887 VAL A C 1
ATOM 7057 O O . VAL A 1 887 ? -34.257 -4.910 38.354 1.00 90.75 887 VAL A O 1
ATOM 7060 N N . ILE A 1 888 ? -33.487 -3.893 40.206 1.00 92.25 888 ILE A N 1
ATOM 7061 C CA . ILE A 1 888 ? -34.761 -3.401 40.719 1.00 92.25 888 ILE A CA 1
ATOM 7062 C C . ILE A 1 888 ? -34.663 -1.889 40.923 1.00 92.25 888 ILE A C 1
ATOM 7064 O O . ILE A 1 888 ? -33.806 -1.407 41.670 1.00 92.25 888 ILE A O 1
ATOM 7068 N N . HIS A 1 889 ? -35.571 -1.131 40.311 1.00 91.94 889 HIS A N 1
ATOM 7069 C CA . HIS A 1 889 ? -35.654 0.314 40.517 1.00 91.94 889 HIS A CA 1
ATOM 7070 C C . HIS A 1 889 ? -36.353 0.597 41.847 1.00 91.94 889 HIS A C 1
ATOM 7072 O O . HIS A 1 889 ? -37.472 0.137 42.097 1.00 91.94 889 HIS A O 1
ATOM 7078 N N . ASN A 1 890 ? -35.690 1.342 42.731 1.00 90.81 890 ASN A N 1
ATOM 7079 C CA . ASN A 1 890 ? -36.124 1.538 44.111 1.00 90.81 890 ASN A CA 1
ATOM 7080 C C . ASN A 1 890 ? -37.368 2.439 44.216 1.00 90.81 890 ASN A C 1
ATOM 7082 O O . ASN A 1 890 ? -37.278 3.636 44.508 1.00 90.81 890 ASN A O 1
ATOM 7086 N N . SER A 1 891 ? -38.544 1.844 44.005 1.00 91.88 891 SER A N 1
ATOM 7087 C CA . SER A 1 891 ? -39.837 2.520 44.131 1.00 91.88 891 SER A CA 1
ATOM 7088 C C . SER A 1 891 ? -40.216 2.808 45.583 1.00 91.88 891 SER A C 1
ATOM 7090 O O . SER A 1 891 ? -40.958 3.757 45.826 1.00 91.88 891 SER A O 1
ATOM 7092 N N . MET A 1 892 ? -39.666 2.078 46.565 1.00 90.19 892 MET A N 1
ATOM 7093 C CA . MET A 1 892 ? -39.876 2.404 47.980 1.00 90.19 892 MET A CA 1
ATOM 7094 C C . MET A 1 892 ? -39.399 3.830 48.278 1.00 90.19 892 MET A C 1
ATOM 7096 O O . MET A 1 892 ? -40.141 4.607 48.874 1.00 90.19 892 MET A O 1
ATOM 7100 N N . ASN A 1 893 ? -38.178 4.177 47.861 1.00 89.38 893 ASN A N 1
ATOM 7101 C CA . ASN A 1 893 ? -37.627 5.507 48.108 1.00 89.38 893 ASN A CA 1
ATOM 7102 C C . ASN A 1 893 ? -38.310 6.586 47.268 1.00 89.38 893 ASN A C 1
ATOM 7104 O O . ASN A 1 893 ? -38.492 7.681 47.786 1.00 89.38 893 ASN A O 1
ATOM 7108 N N . PHE A 1 894 ? -38.729 6.277 46.036 1.00 90.81 894 PHE A N 1
ATOM 7109 C CA . PHE A 1 894 ? -39.513 7.202 45.212 1.00 90.81 894 PHE A CA 1
ATOM 7110 C C . PHE A 1 894 ? -40.838 7.571 45.895 1.00 90.81 894 PHE A C 1
ATOM 7112 O O . PHE A 1 894 ? -41.080 8.737 46.176 1.00 90.81 894 PHE A O 1
ATOM 7119 N N . ARG A 1 895 ? -41.637 6.565 46.289 1.00 88.38 895 ARG A N 1
ATOM 7120 C CA . ARG A 1 895 ? -42.904 6.752 47.025 1.00 88.38 895 ARG A CA 1
ATOM 7121 C C . ARG A 1 895 ? -42.702 7.382 48.399 1.00 88.38 895 ARG A C 1
ATOM 7123 O O . ARG A 1 895 ? -43.623 7.954 48.963 1.00 88.38 895 ARG A O 1
ATOM 7130 N N . PHE A 1 896 ? -41.530 7.186 49.001 1.00 87.38 896 PHE A N 1
ATOM 7131 C CA . PHE A 1 896 ? -41.193 7.891 50.225 1.00 87.38 896 PHE A CA 1
ATOM 7132 C C . PHE A 1 896 ? -40.949 9.365 49.912 1.00 87.38 896 PHE A C 1
ATOM 7134 O O . PHE A 1 896 ? -41.480 10.194 50.634 1.00 87.38 896 PHE A O 1
ATOM 7141 N N . ALA A 1 897 ? -40.167 9.689 48.882 1.00 88.00 897 ALA A N 1
ATOM 7142 C CA . ALA A 1 897 ? -39.829 11.056 48.505 1.00 88.00 897 ALA A CA 1
ATOM 7143 C C . ALA A 1 897 ? -41.061 11.885 48.108 1.00 88.00 897 ALA A C 1
ATOM 7145 O O . ALA A 1 897 ? -41.193 12.988 48.621 1.00 88.00 897 ALA A O 1
ATOM 7146 N N . ASP A 1 898 ? -41.945 11.324 47.283 1.00 89.69 898 ASP A N 1
ATOM 7147 C CA . ASP A 1 898 ? -43.222 11.912 46.855 1.00 89.69 898 ASP A CA 1
ATOM 7148 C C . ASP A 1 898 ? -44.189 12.026 48.052 1.00 89.69 898 ASP A C 1
ATOM 7150 O O . ASP A 1 898 ? -44.793 11.044 48.493 1.00 89.69 898 ASP A O 1
ATOM 7154 N N . GLU A 1 899 ? -44.263 13.208 48.670 1.00 85.19 899 GLU A N 1
ATOM 7155 C CA . GLU A 1 899 ? -45.043 13.424 49.892 1.00 85.19 899 GLU A CA 1
ATOM 7156 C C . GLU A 1 899 ? -46.497 13.787 49.602 1.00 85.19 899 GLU A C 1
ATOM 7158 O O . GLU A 1 899 ? -47.383 13.469 50.408 1.00 85.19 899 GLU A O 1
ATOM 7163 N N . ASP A 1 900 ? -46.748 14.469 48.486 1.00 86.44 900 ASP A N 1
ATOM 7164 C CA . ASP A 1 900 ? -48.084 14.910 48.099 1.00 86.44 900 ASP A CA 1
ATOM 7165 C C . ASP A 1 900 ? -48.832 13.924 47.182 1.00 86.44 900 ASP A C 1
ATOM 7167 O O . ASP A 1 900 ? -50.058 14.041 47.041 1.00 86.44 900 ASP A O 1
ATOM 7171 N N . GLY A 1 901 ? -48.144 12.884 46.706 1.00 85.12 901 GLY A N 1
ATOM 7172 C CA . GLY A 1 901 ? -48.702 11.759 45.966 1.00 85.12 901 GLY A CA 1
ATOM 7173 C C . GLY A 1 901 ? -49.020 12.101 44.516 1.00 85.12 901 GLY A C 1
ATOM 7174 O O . GLY A 1 901 ? -49.988 11.556 43.970 1.00 85.12 901 GLY A O 1
ATOM 7175 N N . ASP A 1 902 ? -48.287 13.039 43.916 1.00 88.50 902 ASP A N 1
ATOM 7176 C CA . ASP A 1 902 ? -48.473 13.458 42.526 1.00 88.50 902 ASP A CA 1
ATOM 71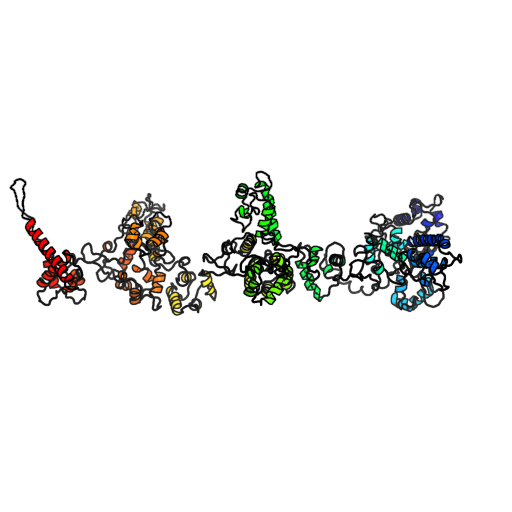77 C C . ASP A 1 902 ? -47.660 12.633 41.509 1.00 88.50 902 ASP A C 1
ATOM 7179 O O . ASP A 1 902 ? -47.763 12.881 40.302 1.00 88.50 902 ASP A O 1
ATOM 7183 N N . ASP A 1 903 ? -46.948 11.599 41.984 1.00 89.06 903 ASP A N 1
ATOM 7184 C CA . ASP A 1 903 ? -46.080 10.703 41.210 1.00 89.06 903 ASP A CA 1
ATOM 7185 C C . ASP A 1 903 ? -44.907 11.441 40.542 1.00 89.06 903 ASP A C 1
ATOM 7187 O O . ASP A 1 903 ? -44.388 11.034 39.497 1.00 89.06 903 ASP A O 1
ATOM 7191 N N . ARG A 1 904 ? -44.468 12.538 41.164 1.00 92.00 904 ARG A N 1
ATOM 7192 C CA . ARG A 1 904 ? -43.236 13.265 40.866 1.00 92.00 904 ARG A CA 1
ATOM 7193 C C . ARG A 1 904 ? -42.534 13.599 42.177 1.00 92.00 904 ARG A C 1
ATOM 7195 O O . ARG A 1 904 ? -43.133 13.650 43.239 1.00 92.00 904 ARG A O 1
ATOM 7202 N N . VAL A 1 905 ? -41.226 13.817 42.107 1.00 91.44 905 VAL A N 1
ATOM 7203 C CA . VAL A 1 905 ? -40.439 14.236 43.270 1.00 91.44 905 VAL A CA 1
ATOM 7204 C C . VAL A 1 905 ? -39.869 15.613 42.997 1.00 91.44 905 VAL A C 1
ATOM 7206 O O . VAL A 1 905 ? -38.961 15.776 42.179 1.00 91.44 905 VAL A O 1
ATOM 7209 N N . SER A 1 906 ? -40.381 16.617 43.696 1.00 91.25 906 SER A N 1
ATOM 7210 C CA . SER A 1 906 ? -39.826 17.965 43.635 1.00 91.25 906 SER A CA 1
ATOM 7211 C C . SER A 1 906 ? -38.443 18.042 44.284 1.00 91.25 906 SER A C 1
ATOM 7213 O O . SER A 1 906 ? -38.067 17.252 45.160 1.00 91.25 906 SER A O 1
ATOM 7215 N N . ARG A 1 907 ? -37.667 19.054 43.888 1.00 88.44 907 ARG A N 1
ATOM 7216 C CA . ARG A 1 907 ? -36.368 19.355 44.503 1.00 88.44 907 ARG A CA 1
ATOM 7217 C C . ARG A 1 907 ? -36.472 19.533 46.021 1.00 88.44 907 ARG A C 1
ATOM 7219 O O . ARG A 1 907 ? -35.591 19.082 46.753 1.00 88.44 907 ARG A O 1
ATOM 7226 N N . GLU A 1 908 ? -37.512 20.207 46.505 1.00 87.06 908 GLU A N 1
ATOM 7227 C CA . GLU A 1 908 ? -37.758 20.402 47.935 1.00 87.06 908 GLU A CA 1
ATOM 7228 C C . GLU A 1 908 ? -37.998 19.073 48.659 1.00 87.06 908 GLU A C 1
ATOM 7230 O O . GLU A 1 908 ? -37.319 18.800 49.651 1.00 87.06 908 GLU A O 1
ATOM 7235 N N . GLU A 1 909 ? -38.891 18.230 48.138 1.00 89.62 909 GLU A N 1
ATOM 7236 C CA . GLU A 1 909 ? -39.182 16.906 48.701 1.00 89.62 909 GLU A CA 1
ATOM 7237 C C . GLU A 1 909 ? -37.925 16.039 48.785 1.00 89.62 909 GLU A C 1
ATOM 7239 O O . GLU A 1 909 ? -37.606 15.481 49.841 1.00 89.62 909 GLU A O 1
ATOM 7244 N N . TYR A 1 910 ? -37.139 15.996 47.707 1.00 87.44 910 TYR A N 1
ATOM 7245 C CA . TYR A 1 910 ? -35.894 15.235 47.658 1.00 87.44 910 TYR A CA 1
ATOM 7246 C C . TYR A 1 910 ? -34.893 15.667 48.745 1.00 87.44 910 TYR A C 1
ATOM 7248 O O . TYR A 1 910 ? -34.288 14.830 49.429 1.00 87.44 910 TYR A O 1
ATOM 7256 N N . LEU A 1 911 ? -34.719 16.982 48.930 1.00 85.06 911 LEU A N 1
ATOM 7257 C CA . LEU A 1 911 ? -33.770 17.546 49.893 1.00 85.06 911 LEU A CA 1
ATOM 7258 C C . LEU A 1 911 ? -34.248 17.413 51.343 1.00 85.06 911 LEU A C 1
ATOM 7260 O O . LEU A 1 911 ? -33.430 17.136 52.225 1.00 85.06 911 LEU A O 1
ATOM 7264 N N . GLU A 1 912 ? -35.546 17.575 51.612 1.00 83.88 912 GLU A N 1
ATOM 7265 C CA . GLU A 1 912 ? -36.108 17.451 52.964 1.00 83.88 912 GLU A CA 1
ATOM 7266 C C . GLU A 1 912 ? -35.982 16.029 53.522 1.00 83.88 912 GLU A C 1
ATOM 7268 O O . GLU A 1 912 ? -35.760 15.853 54.726 1.00 83.88 912 GLU A O 1
ATOM 7273 N N . ARG A 1 913 ? -36.026 15.007 52.659 1.00 82.00 913 ARG A N 1
ATOM 7274 C CA . ARG A 1 913 ? -35.798 13.609 53.063 1.00 82.00 913 ARG A CA 1
ATOM 7275 C C . ARG A 1 913 ? -34.327 13.264 53.307 1.00 82.00 913 ARG A C 1
ATOM 7277 O O . ARG A 1 913 ? -34.040 12.208 53.871 1.00 82.00 913 ARG A O 1
ATOM 7284 N N . GLY A 1 914 ? -33.395 14.159 52.969 1.00 68.94 914 GLY A N 1
ATOM 7285 C CA . GLY A 1 914 ? -31.970 14.006 53.274 1.00 68.94 914 GLY A CA 1
ATOM 7286 C C . GLY A 1 914 ? -31.250 12.956 52.423 1.00 68.94 914 GLY A C 1
ATOM 7287 O O . GLY A 1 914 ? -30.204 12.438 52.830 1.00 68.94 914 GLY A O 1
ATOM 7288 N N . PHE A 1 915 ? -31.788 12.629 51.247 1.00 72.62 915 PHE A N 1
ATOM 7289 C CA . PHE A 1 915 ? -31.157 11.712 50.304 1.00 72.62 915 PHE A CA 1
ATOM 7290 C C . PHE A 1 915 ? -29.812 12.265 49.804 1.00 72.62 915 PHE A C 1
ATOM 7292 O O . PHE A 1 915 ? -29.684 13.441 49.494 1.00 72.62 915 PHE A O 1
ATOM 7299 N N . GLY A 1 916 ? -28.763 11.435 49.747 1.00 60.00 916 GLY A N 1
ATOM 7300 C CA . GLY A 1 916 ? -27.455 11.844 49.205 1.00 60.00 916 GLY A CA 1
ATOM 7301 C C . GLY A 1 916 ? -26.567 12.712 50.115 1.00 60.00 916 GLY A C 1
ATOM 7302 O O . GLY A 1 916 ? -25.453 13.060 49.710 1.00 60.00 916 GLY A O 1
ATOM 7303 N N . GLY A 1 917 ? -26.992 13.025 51.344 1.00 74.06 917 GLY A N 1
ATOM 7304 C CA . GLY A 1 917 ? -26.168 13.727 52.336 1.00 74.06 917 GLY A CA 1
ATOM 7305 C C . GLY A 1 917 ? -25.645 15.079 51.834 1.00 74.06 917 GLY A C 1
ATOM 7306 O O . GLY A 1 917 ? -26.413 15.924 51.391 1.00 74.06 917 GLY A O 1
ATOM 7307 N N . THR A 1 918 ? -24.326 15.299 51.879 1.00 72.00 918 THR A N 1
ATOM 7308 C CA . THR A 1 918 ? -23.700 16.553 51.408 1.00 72.00 918 THR A CA 1
ATOM 7309 C C . THR A 1 918 ? -23.690 16.721 49.884 1.00 72.00 918 THR A C 1
ATOM 7311 O O . THR A 1 918 ? -23.359 17.802 49.416 1.00 72.00 918 THR A O 1
ATOM 7314 N N . THR A 1 919 ? -24.038 15.675 49.127 1.00 80.50 919 THR A N 1
ATOM 7315 C CA . THR A 1 919 ? -24.050 15.644 47.645 1.00 80.50 919 THR A CA 1
ATOM 7316 C C . THR A 1 919 ? -25.468 15.584 47.067 1.00 80.50 919 THR A C 1
ATOM 7318 O O . THR A 1 919 ? -25.657 15.244 45.904 1.00 80.50 919 THR A O 1
ATOM 7321 N N . ALA A 1 920 ? -26.485 15.867 47.886 1.00 81.56 920 ALA A N 1
ATOM 7322 C CA . ALA A 1 920 ? -27.888 15.743 47.501 1.00 81.56 920 ALA A CA 1
ATOM 7323 C C . ALA A 1 920 ? -28.234 16.559 46.242 1.00 81.56 920 ALA A C 1
ATOM 7325 O O . ALA A 1 920 ? -28.876 16.038 45.336 1.00 81.56 920 ALA A O 1
ATOM 7326 N N . GLU A 1 921 ? -27.752 17.804 46.159 1.00 84.12 921 GLU A N 1
ATOM 7327 C CA . GLU A 1 921 ? -28.029 18.679 45.013 1.00 84.12 921 GLU A CA 1
ATOM 7328 C C . GLU A 1 921 ? -27.388 18.185 43.713 1.00 84.12 921 GLU A C 1
ATOM 7330 O O . GLU A 1 921 ? -28.038 18.198 42.675 1.00 84.12 921 GLU A O 1
ATOM 7335 N N . GLU A 1 922 ? -26.142 17.710 43.771 1.00 84.06 922 GLU A N 1
ATOM 7336 C CA . GLU A 1 922 ? -25.435 17.170 42.603 1.00 84.06 922 GLU A CA 1
ATOM 7337 C C . GLU A 1 922 ? -26.148 15.926 42.062 1.00 84.06 922 GLU A C 1
ATOM 7339 O O . GLU A 1 922 ? -26.341 15.793 40.857 1.00 84.06 922 GLU A O 1
ATOM 7344 N N . LYS A 1 923 ? -26.600 15.042 42.961 1.00 83.56 923 LYS A N 1
ATOM 7345 C CA . LYS A 1 923 ? -27.330 13.824 42.591 1.00 83.56 923 LYS A CA 1
ATOM 7346 C C . LYS A 1 923 ? -28.695 14.116 41.981 1.00 83.56 923 LYS A C 1
ATOM 7348 O O . LYS A 1 923 ? -29.053 13.474 41.000 1.00 83.56 923 LYS A O 1
ATOM 7353 N N . PHE A 1 924 ? -29.422 15.088 42.532 1.00 87.88 924 PHE A N 1
ATOM 7354 C CA . PHE A 1 924 ? -30.688 15.540 41.956 1.00 87.88 924 PHE A CA 1
ATOM 7355 C C . PHE A 1 924 ? -30.471 16.103 40.547 1.00 87.88 924 PHE A C 1
ATOM 7357 O O . PHE A 1 924 ? -31.102 15.644 39.605 1.00 87.88 924 PHE A O 1
ATOM 7364 N N . ALA A 1 925 ? -29.511 17.021 40.382 1.00 85.38 925 ALA A N 1
ATOM 7365 C CA . ALA A 1 925 ? -29.209 17.633 39.088 1.00 85.38 925 ALA A CA 1
ATOM 7366 C C . ALA A 1 925 ? -28.734 16.619 38.034 1.00 85.38 925 ALA A C 1
ATOM 7368 O O . ALA A 1 925 ? -28.982 16.812 36.853 1.00 85.38 925 ALA A O 1
ATOM 7369 N N . SER A 1 926 ? -28.059 15.540 38.448 1.00 85.31 926 SER A N 1
ATOM 7370 C CA . SER A 1 926 ? -27.670 14.461 37.531 1.00 85.31 926 SER A CA 1
ATOM 7371 C C . SER A 1 926 ? -28.828 13.555 37.102 1.00 85.31 926 SER A C 1
ATOM 7373 O O . SER A 1 926 ? -28.695 12.859 36.103 1.00 85.31 926 SER A O 1
ATOM 7375 N N . ALA A 1 927 ? -29.919 13.522 37.872 1.00 85.06 927 ALA A N 1
ATOM 7376 C CA . ALA A 1 927 ? -31.094 12.702 37.584 1.00 85.06 927 ALA A CA 1
ATOM 7377 C C . ALA A 1 927 ? -32.167 13.475 36.793 1.00 85.06 927 ALA A C 1
ATOM 7379 O O . ALA A 1 927 ? -32.884 12.861 36.013 1.00 85.06 927 ALA A O 1
ATOM 7380 N N . ASP A 1 928 ? -32.246 14.800 36.964 1.00 90.12 928 ASP A N 1
ATOM 7381 C CA . ASP A 1 928 ? -33.159 15.704 36.243 1.00 90.12 928 ASP A CA 1
ATOM 7382 C C . ASP A 1 928 ? -32.676 15.916 34.797 1.00 90.12 928 ASP A C 1
ATOM 7384 O O . ASP A 1 928 ? -31.996 16.892 34.468 1.00 90.12 928 ASP A O 1
ATOM 7388 N N . ALA A 1 929 ? -32.965 14.939 33.937 1.00 86.00 929 ALA A N 1
ATOM 7389 C CA . ALA A 1 929 ? -32.467 14.894 32.567 1.00 86.00 929 ALA A CA 1
ATOM 7390 C C . ALA A 1 929 ? -33.101 15.972 31.677 1.00 86.00 929 ALA A C 1
ATOM 7392 O O . ALA A 1 929 ? -32.456 16.475 30.753 1.00 86.00 929 ALA A O 1
ATOM 7393 N N . ASN A 1 930 ? -34.364 16.320 31.933 1.00 88.56 930 ASN A N 1
ATOM 7394 C CA . ASN A 1 930 ? -35.099 17.294 31.131 1.00 88.56 930 ASN A CA 1
ATOM 7395 C C . ASN A 1 930 ? -34.991 18.742 31.668 1.00 88.56 930 ASN A C 1
ATOM 7397 O O . ASN A 1 930 ? -35.293 19.691 30.935 1.00 88.56 930 ASN A O 1
ATOM 7401 N N . GLY A 1 931 ? -34.500 18.924 32.898 1.00 86.62 931 GLY A N 1
ATOM 7402 C CA . GLY A 1 931 ? -34.231 20.216 33.523 1.00 86.62 931 GLY A CA 1
ATOM 7403 C C . GLY A 1 931 ? -35.470 20.932 34.068 1.00 86.62 931 GLY A C 1
ATOM 7404 O O . GLY A 1 931 ? -35.438 22.162 34.206 1.00 86.62 931 GLY A O 1
ATOM 7405 N N . ASP A 1 932 ? -36.568 20.221 34.339 1.00 89.88 932 ASP A N 1
ATOM 7406 C CA . ASP A 1 932 ? -37.823 20.799 34.836 1.00 89.88 932 ASP A CA 1
ATOM 7407 C C . ASP A 1 932 ? -37.884 20.945 36.366 1.00 89.88 932 ASP A C 1
ATOM 7409 O O . ASP A 1 932 ? -38.867 21.475 36.894 1.00 89.88 932 ASP A O 1
ATOM 7413 N N . SER A 1 933 ? -36.796 20.609 37.071 1.00 88.94 933 SER A N 1
ATOM 7414 C CA . SER A 1 933 ? -36.677 20.663 38.536 1.00 88.94 933 SER A CA 1
ATOM 7415 C C . SER A 1 933 ? -37.614 19.716 39.289 1.00 88.94 933 SER A C 1
ATOM 7417 O O . SER A 1 933 ? -37.807 19.883 40.500 1.00 88.94 933 SER A O 1
ATOM 7419 N N . MET A 1 934 ? -38.164 18.721 38.600 1.00 91.88 934 MET A N 1
ATOM 7420 C CA . MET A 1 934 ? -38.891 17.593 39.163 1.00 91.88 934 MET A CA 1
ATOM 7421 C C . MET A 1 934 ? -38.187 16.308 38.714 1.00 91.88 934 MET A C 1
ATOM 7423 O O . MET A 1 934 ? -37.492 16.300 37.710 1.00 91.88 934 MET A O 1
ATOM 7427 N N . LEU A 1 935 ? -38.341 15.223 39.468 1.00 91.56 935 LEU A N 1
ATOM 7428 C CA . LEU A 1 935 ? -37.943 13.893 39.012 1.00 91.56 935 LEU A CA 1
ATOM 7429 C C . LEU A 1 935 ? -39.200 13.063 38.817 1.00 91.56 935 LEU A C 1
ATOM 7431 O O . LEU A 1 935 ? -39.914 12.782 39.785 1.00 91.56 935 LEU A O 1
ATOM 7435 N N . ASP A 1 936 ? -39.472 12.664 37.581 1.00 92.44 936 ASP A N 1
ATOM 7436 C CA . ASP A 1 936 ? -40.437 11.598 37.337 1.00 92.44 936 ASP A CA 1
ATOM 7437 C C . ASP A 1 936 ? -39.816 10.215 37.605 1.00 92.44 936 ASP A C 1
ATOM 7439 O O . ASP A 1 936 ? -38.632 10.071 37.934 1.00 92.44 936 ASP A O 1
ATOM 7443 N N . PHE A 1 937 ? -40.626 9.160 37.516 1.00 90.94 937 PHE A N 1
ATOM 7444 C CA . PHE A 1 937 ? -40.117 7.816 37.769 1.00 90.94 937 PHE A CA 1
ATOM 7445 C C . PHE A 1 937 ? -39.106 7.350 36.713 1.00 90.94 937 PHE A C 1
ATOM 7447 O O . PHE A 1 937 ? -38.227 6.560 37.050 1.00 90.94 937 PHE A O 1
ATOM 7454 N N . ALA A 1 938 ? -39.199 7.814 35.463 1.00 90.50 938 ALA A N 1
ATOM 7455 C CA . ALA A 1 938 ? -38.252 7.435 34.419 1.00 90.50 938 ALA A CA 1
ATOM 7456 C C . ALA A 1 938 ? -36.864 8.014 34.734 1.00 90.50 938 ALA A C 1
ATOM 7458 O O . ALA A 1 938 ? -35.884 7.269 34.778 1.00 90.50 938 ALA A O 1
ATOM 7459 N N . GLU A 1 939 ? -36.797 9.297 35.079 1.00 91.75 939 GLU A N 1
ATOM 7460 C CA . GLU A 1 939 ? -35.586 9.985 35.544 1.00 91.75 939 GLU A CA 1
ATOM 7461 C C . GLU A 1 939 ? -35.026 9.363 36.827 1.00 91.75 939 GLU A C 1
ATOM 7463 O O . GLU A 1 939 ? -33.831 9.069 36.924 1.00 91.75 939 GLU A O 1
ATOM 7468 N N . TRP A 1 940 ? -35.898 9.062 37.792 1.00 89.38 940 TRP A N 1
ATOM 7469 C CA . TRP A 1 940 ? -35.516 8.359 39.016 1.00 89.38 940 TRP A CA 1
ATOM 7470 C C . TRP A 1 940 ? -34.920 6.976 38.732 1.00 89.38 940 TRP A C 1
ATOM 7472 O O . TRP A 1 940 ? -33.928 6.584 39.347 1.00 89.38 940 TRP A O 1
ATOM 7482 N N . SER A 1 941 ? -35.533 6.228 37.813 1.00 88.12 941 SER A N 1
ATOM 7483 C CA . SER A 1 941 ? -35.143 4.860 37.463 1.00 88.12 941 SER A CA 1
ATOM 7484 C C . SER A 1 941 ? -33.831 4.795 36.681 1.00 88.12 941 SER A C 1
ATOM 7486 O O . SER A 1 941 ? -33.078 3.840 36.871 1.00 88.12 941 SER A O 1
ATOM 7488 N N . ALA A 1 942 ? -33.531 5.820 35.877 1.00 85.31 942 ALA A N 1
ATOM 7489 C CA . ALA A 1 942 ? -32.292 5.945 35.114 1.00 85.31 942 ALA A CA 1
ATOM 7490 C C . ALA A 1 942 ? -31.088 6.334 35.991 1.00 85.31 942 ALA A C 1
ATOM 7492 O O . ALA A 1 942 ? -29.938 6.103 35.618 1.00 85.31 942 ALA A O 1
ATOM 7493 N N . ALA A 1 943 ? -31.329 6.913 37.170 1.00 83.56 943 ALA A N 1
ATOM 7494 C CA . ALA A 1 943 ? -30.276 7.345 38.076 1.00 83.56 943 ALA A CA 1
ATOM 7495 C C . ALA A 1 943 ? -29.580 6.142 38.767 1.00 83.56 943 ALA A C 1
ATOM 7497 O O . ALA A 1 943 ? -30.193 5.463 39.599 1.00 83.56 943 ALA A O 1
ATOM 7498 N N . PRO A 1 944 ? -28.261 5.915 38.561 1.00 79.44 944 PRO A N 1
ATOM 7499 C CA . PRO A 1 944 ? -27.578 4.691 39.015 1.00 79.44 944 PRO A CA 1
ATOM 7500 C C . PRO A 1 944 ? -27.604 4.438 40.528 1.00 79.44 944 PRO A C 1
ATOM 7502 O O . PRO A 1 944 ? -27.444 3.314 40.991 1.00 79.44 944 PRO A O 1
ATOM 7505 N N . HIS A 1 945 ? -27.784 5.486 41.331 1.00 79.94 945 HIS A N 1
ATOM 7506 C CA . HIS A 1 945 ? -27.781 5.402 42.792 1.00 79.94 945 HIS A CA 1
ATOM 7507 C C . HIS A 1 945 ? -29.137 4.998 43.393 1.00 79.94 945 HIS A C 1
ATOM 7509 O O . HIS A 1 945 ? -29.209 4.761 44.602 1.00 79.94 945 HIS A O 1
ATOM 7515 N N . TRP A 1 946 ? -30.187 4.905 42.571 1.00 83.94 946 TRP A N 1
ATOM 7516 C CA . TRP A 1 946 ? -31.521 4.431 42.957 1.00 83.94 946 TRP A CA 1
ATOM 7517 C C . TRP A 1 946 ? -31.861 3.047 42.413 1.00 83.94 946 TRP A C 1
ATOM 7519 O O . TRP A 1 946 ? -32.947 2.522 42.664 1.00 83.94 946 TRP A O 1
ATOM 7529 N N . ILE A 1 947 ? -30.902 2.426 41.740 1.00 87.06 947 ILE A N 1
ATOM 7530 C CA . ILE A 1 947 ? -30.956 1.035 41.328 1.00 87.06 947 ILE A CA 1
ATOM 7531 C C . ILE A 1 947 ? -30.472 0.146 42.480 1.00 87.06 947 ILE A C 1
ATOM 7533 O O . ILE A 1 947 ? -29.475 0.426 43.150 1.00 87.06 947 ILE A O 1
ATOM 7537 N N . VAL A 1 948 ? -31.197 -0.941 42.719 1.00 88.81 948 VAL A N 1
ATOM 7538 C CA . VAL A 1 948 ? -30.781 -2.045 43.583 1.00 88.81 948 VAL A CA 1
ATOM 7539 C C . VAL A 1 948 ? -30.405 -3.211 42.678 1.00 88.81 948 VAL A C 1
ATOM 7541 O O . VAL A 1 948 ? -31.181 -3.573 41.802 1.00 88.81 948 VAL A O 1
ATOM 7544 N N . ASP A 1 949 ? -29.237 -3.810 42.902 1.00 91.75 949 ASP A N 1
ATOM 7545 C CA . ASP A 1 949 ? -28.796 -5.036 42.226 1.00 91.75 949 ASP A CA 1
ATOM 7546 C C . ASP A 1 949 ? -28.773 -6.189 43.250 1.00 91.75 949 ASP A C 1
ATOM 7548 O O . ASP A 1 949 ? -27.758 -6.389 43.929 1.00 91.75 949 ASP A O 1
ATOM 7552 N N . PRO A 1 950 ? -29.892 -6.922 43.427 1.00 91.75 950 PRO A N 1
ATOM 7553 C CA . PRO A 1 950 ? -29.969 -8.059 44.340 1.00 91.75 950 PRO A CA 1
ATOM 7554 C C . PRO A 1 950 ? -28.964 -9.164 44.023 1.00 91.75 950 PRO A C 1
ATOM 7556 O O . PRO A 1 950 ? -28.513 -9.845 44.937 1.00 91.75 950 PRO A O 1
ATOM 7559 N N . VAL A 1 951 ? -28.600 -9.340 42.750 1.00 91.88 951 VAL A N 1
ATOM 7560 C CA . VAL A 1 951 ? -27.655 -10.375 42.323 1.00 91.88 951 VAL A CA 1
ATOM 7561 C C . VAL A 1 951 ? -26.256 -10.035 42.837 1.00 91.88 951 VAL A C 1
ATOM 7563 O O . VAL A 1 951 ? -25.610 -10.853 43.489 1.00 91.88 951 VAL A O 1
ATOM 7566 N N . ALA A 1 952 ? -25.805 -8.794 42.644 1.00 90.50 952 ALA A N 1
ATOM 7567 C CA . ALA A 1 952 ? -24.531 -8.340 43.199 1.00 90.50 952 ALA A CA 1
ATOM 7568 C C . ALA A 1 952 ? -24.543 -8.267 44.738 1.00 90.50 952 ALA A C 1
ATOM 7570 O O . ALA A 1 952 ? -23.519 -8.525 45.372 1.00 90.50 952 ALA A O 1
ATOM 7571 N N . GLN A 1 953 ? -25.679 -7.924 45.359 1.00 91.38 953 GLN A N 1
ATOM 7572 C CA . GLN A 1 953 ? -25.821 -7.938 46.820 1.00 91.38 953 GLN A CA 1
ATOM 7573 C C . GLN A 1 953 ? -25.700 -9.348 47.395 1.00 91.38 953 GLN A C 1
ATOM 7575 O O . GLN A 1 953 ? -24.970 -9.524 48.366 1.00 91.38 953 GLN A O 1
ATOM 7580 N N . PHE A 1 954 ? -26.341 -10.335 46.768 1.00 93.06 954 PHE A N 1
ATOM 7581 C CA . PHE A 1 954 ? -26.237 -11.742 47.145 1.00 93.06 954 PHE A CA 1
ATOM 7582 C C . PHE A 1 954 ? -24.774 -12.195 47.187 1.00 93.06 954 PHE A C 1
ATOM 7584 O O . PHE A 1 954 ? -24.276 -12.593 48.236 1.00 93.06 954 PHE A O 1
ATOM 7591 N N . LEU A 1 955 ? -24.040 -12.001 46.087 1.00 92.25 955 LEU A N 1
ATOM 7592 C CA . LEU A 1 955 ? -22.626 -12.384 45.994 1.00 92.25 955 LEU A CA 1
ATOM 7593 C C . LEU A 1 955 ? -21.723 -11.641 46.985 1.00 92.25 955 LEU A C 1
ATOM 7595 O O . LEU A 1 955 ? -20.651 -12.129 47.330 1.00 92.25 955 LEU A O 1
ATOM 7599 N N . LYS A 1 956 ? -22.122 -10.437 47.403 1.00 91.38 956 LYS A N 1
ATOM 7600 C CA . LYS A 1 956 ? -21.406 -9.638 48.401 1.00 91.38 956 LYS A CA 1
ATOM 7601 C C . LYS A 1 956 ? -21.681 -10.113 49.830 1.00 91.38 956 LYS A C 1
ATOM 7603 O O . LYS A 1 956 ? -20.826 -9.919 50.694 1.00 91.38 956 LYS A O 1
ATOM 7608 N N . TYR A 1 957 ? -22.878 -10.627 50.094 1.00 91.44 957 TYR A N 1
ATOM 7609 C CA . TYR A 1 957 ? -23.282 -11.119 51.410 1.00 91.44 957 TYR A CA 1
ATOM 7610 C C . TYR A 1 957 ? -22.756 -12.529 51.678 1.00 91.44 957 TYR A C 1
ATOM 7612 O O . TYR A 1 957 ? -22.449 -12.816 52.828 1.00 91.44 957 TYR A O 1
ATOM 7620 N N . ASP A 1 958 ? -22.582 -13.343 50.634 1.00 92.56 958 ASP A N 1
ATOM 7621 C CA . ASP A 1 958 ? -21.930 -14.655 50.689 1.00 92.56 958 ASP A CA 1
ATOM 7622 C C . ASP A 1 958 ? -20.418 -14.480 50.912 1.00 92.56 958 ASP A C 1
ATOM 7624 O O . ASP A 1 958 ? -19.611 -14.361 49.986 1.00 92.56 958 ASP A O 1
ATOM 7628 N N . THR A 1 959 ? -20.041 -14.352 52.180 1.00 90.69 959 THR A N 1
ATOM 7629 C CA . THR A 1 959 ? -18.668 -14.077 52.607 1.00 90.69 959 THR A CA 1
ATOM 7630 C C . THR A 1 959 ? -17.853 -15.343 52.804 1.00 90.69 959 THR A C 1
ATOM 7632 O O . THR A 1 959 ? -16.620 -15.280 52.733 1.00 90.69 959 THR A O 1
ATOM 7635 N N . ASP A 1 960 ? -18.509 -16.472 53.071 1.00 90.94 960 ASP A N 1
ATOM 7636 C CA . ASP A 1 960 ? -17.860 -17.775 53.173 1.00 90.94 960 ASP A CA 1
ATOM 7637 C C . ASP A 1 960 ? -17.734 -18.506 51.824 1.00 90.94 960 ASP A C 1
ATOM 7639 O O . ASP A 1 960 ? -17.003 -19.500 51.744 1.00 90.94 960 ASP A O 1
ATOM 7643 N N . LEU A 1 961 ? -18.316 -17.930 50.762 1.00 92.81 961 LEU A N 1
ATOM 7644 C CA . LEU A 1 961 ? -18.285 -18.405 49.378 1.00 92.81 961 LEU A CA 1
ATOM 7645 C C . LEU A 1 961 ? -18.943 -19.782 49.230 1.00 92.81 961 LEU A C 1
ATOM 7647 O O . LEU A 1 961 ? -18.488 -20.614 48.438 1.00 92.81 961 LEU A O 1
ATOM 7651 N N . SER A 1 962 ? -19.986 -20.040 50.017 1.00 90.94 962 SER A N 1
ATOM 7652 C CA . SER A 1 962 ? -20.743 -21.290 49.990 1.00 90.94 962 SER A CA 1
ATOM 7653 C C . SER A 1 962 ? -21.732 -21.372 48.827 1.00 90.94 962 SER A C 1
ATOM 7655 O O . SER A 1 962 ? -22.121 -22.480 48.457 1.00 90.94 962 SER A O 1
ATOM 7657 N N . GLY A 1 963 ? -22.099 -20.240 48.218 1.00 90.50 963 GLY A N 1
ATOM 7658 C CA . GLY A 1 963 ? -23.131 -20.152 47.182 1.00 90.50 963 GLY A CA 1
ATOM 7659 C C . GLY A 1 963 ? -24.555 -20.013 47.731 1.00 90.50 963 GLY A C 1
ATOM 7660 O O . GLY A 1 963 ? -25.503 -19.995 46.948 1.00 90.50 963 GLY A O 1
ATOM 7661 N N . GLY A 1 964 ? -24.712 -19.885 49.050 1.00 92.12 964 GLY A N 1
ATOM 7662 C CA . GLY A 1 964 ? -25.973 -19.605 49.735 1.00 92.12 964 GLY A CA 1
ATOM 7663 C C . GLY A 1 964 ? -25.769 -18.560 50.831 1.00 92.12 964 GLY A C 1
ATOM 7664 O O . GLY A 1 964 ? -24.648 -18.313 51.256 1.00 92.12 964 GLY A O 1
ATOM 7665 N N . LEU A 1 965 ? -26.846 -17.919 51.285 1.00 92.38 965 LEU A N 1
ATOM 7666 C CA . LEU A 1 965 ? -26.780 -16.936 52.368 1.00 92.38 965 LEU A CA 1
ATOM 7667 C C . LEU A 1 965 ? -27.262 -17.523 53.686 1.00 92.38 965 LEU A C 1
ATOM 7669 O O . LEU A 1 965 ? -28.453 -17.790 53.861 1.00 92.38 965 LEU A O 1
ATOM 7673 N N . SER A 1 966 ? -26.342 -17.641 54.638 1.00 91.44 966 SER A N 1
ATOM 7674 C CA . SER A 1 966 ? -26.654 -18.006 56.019 1.00 91.44 966 SER A CA 1
ATOM 7675 C C . SER A 1 966 ? -27.299 -16.858 56.806 1.00 91.44 966 SER A C 1
ATOM 7677 O O . SER A 1 966 ? -27.231 -15.680 56.436 1.00 91.44 966 SER A O 1
ATOM 7679 N N . HIS A 1 967 ? -27.901 -17.182 57.954 1.00 86.75 967 HIS A N 1
ATOM 7680 C CA . HIS A 1 967 ? -28.476 -16.179 58.854 1.00 86.75 967 HIS A CA 1
ATOM 7681 C C . HIS A 1 967 ? -27.455 -15.097 59.253 1.00 86.75 967 HIS A C 1
ATOM 7683 O O . HIS A 1 967 ? -27.757 -13.900 59.207 1.00 86.75 967 HIS A O 1
ATOM 7689 N N . GLU A 1 968 ? -26.242 -15.503 59.630 1.00 88.62 968 GLU A N 1
ATOM 7690 C CA . GLU A 1 968 ? -25.165 -14.598 60.028 1.00 88.62 968 GLU A CA 1
ATOM 7691 C C . GLU A 1 968 ? -24.754 -13.646 58.899 1.00 88.62 968 GLU A C 1
ATOM 7693 O O . GLU A 1 968 ? -24.511 -12.463 59.152 1.00 88.62 968 GLU A O 1
ATOM 7698 N N . GLU A 1 969 ? -24.710 -14.134 57.662 1.00 91.81 969 GLU A N 1
ATOM 7699 C CA . GLU A 1 969 ? -24.322 -13.357 56.483 1.00 91.81 969 GLU A CA 1
ATOM 7700 C C . GLU A 1 969 ? -25.357 -12.311 56.107 1.00 91.81 969 GLU A C 1
ATOM 7702 O O . GLU A 1 969 ? -25.006 -11.151 55.881 1.00 91.81 969 GLU A O 1
ATOM 7707 N N . ILE A 1 970 ? -26.643 -12.665 56.134 1.00 87.38 970 ILE A N 1
ATOM 7708 C CA . ILE A 1 970 ? -27.709 -11.697 55.864 1.00 87.38 970 ILE A CA 1
ATOM 7709 C C . ILE A 1 970 ? -27.711 -10.614 56.950 1.00 87.38 970 ILE A C 1
ATOM 7711 O O . ILE A 1 970 ? -27.825 -9.426 56.640 1.00 87.38 970 ILE A O 1
ATOM 7715 N N . MET A 1 971 ? -27.527 -10.985 58.222 1.00 85.38 971 MET A N 1
ATOM 7716 C CA . MET A 1 971 ? -27.453 -10.024 59.331 1.00 85.38 971 MET A CA 1
ATOM 7717 C C . MET A 1 971 ? -26.219 -9.116 59.238 1.00 85.38 971 MET A C 1
ATOM 7719 O O . MET A 1 971 ? -26.304 -7.928 59.550 1.00 85.38 971 MET A O 1
ATOM 7723 N N . ALA A 1 972 ? -25.075 -9.635 58.788 1.00 86.12 972 ALA A N 1
ATOM 7724 C CA . ALA A 1 972 ? -23.865 -8.840 58.585 1.00 86.12 972 ALA A CA 1
ATOM 7725 C C . ALA A 1 972 ? -23.947 -7.934 57.342 1.00 86.12 972 ALA A C 1
ATOM 7727 O O . ALA A 1 972 ? -23.414 -6.822 57.353 1.00 86.12 972 ALA A O 1
ATOM 7728 N N . GLY A 1 973 ? -24.599 -8.405 56.277 1.00 81.62 973 GLY A N 1
ATOM 7729 C CA . GLY A 1 973 ? -24.712 -7.720 54.992 1.00 81.62 973 GLY A CA 1
ATOM 7730 C C . GLY A 1 973 ? -25.784 -6.629 54.948 1.00 81.62 973 GLY A C 1
ATOM 7731 O O . GLY A 1 973 ? -25.626 -5.631 54.233 1.00 81.62 973 GLY A O 1
ATOM 7732 N N . THR A 1 974 ? -26.861 -6.781 55.723 1.00 81.69 974 THR A N 1
ATOM 7733 C CA . THR A 1 974 ? -27.993 -5.842 55.730 1.00 81.69 974 THR A CA 1
ATOM 7734 C C . THR A 1 974 ? -27.844 -4.741 56.793 1.00 81.69 974 THR A C 1
ATOM 7736 O O . THR A 1 974 ? -27.275 -4.969 57.862 1.00 81.69 974 THR A O 1
ATOM 7739 N N . PRO A 1 975 ? -28.340 -3.513 56.542 1.00 81.19 975 PRO A N 1
ATOM 7740 C CA . PRO A 1 975 ? -28.372 -2.449 57.549 1.00 81.19 975 PRO A CA 1
ATOM 7741 C C . PRO A 1 975 ? -29.267 -2.779 58.758 1.00 81.19 975 PRO A C 1
ATOM 7743 O O . PRO A 1 975 ? -30.316 -3.395 58.595 1.00 81.19 975 PRO A O 1
ATOM 7746 N N . GLU A 1 976 ? -28.942 -2.245 59.947 1.00 76.81 976 GLU A N 1
ATOM 7747 C CA . GLU A 1 976 ? -29.688 -2.503 61.202 1.00 76.81 976 GLU A CA 1
ATOM 7748 C C . GLU A 1 976 ? -31.204 -2.266 61.101 1.00 76.81 976 GLU A C 1
ATOM 7750 O O . GLU A 1 976 ? -32.000 -2.961 61.729 1.00 76.81 976 GLU A O 1
ATOM 7755 N N . TRP A 1 977 ? -31.635 -1.291 60.299 1.00 76.75 977 TRP A N 1
ATOM 7756 C CA . TRP A 1 977 ? -33.057 -0.990 60.128 1.00 76.75 977 TRP A CA 1
ATOM 7757 C C . TRP A 1 977 ? -33.823 -2.071 59.340 1.00 76.75 977 TRP A C 1
ATOM 7759 O O . TRP A 1 977 ? -35.049 -2.107 59.420 1.00 76.75 977 TRP A O 1
ATOM 7769 N N . GLN A 1 978 ? -33.128 -2.961 58.620 1.00 76.88 978 GLN A N 1
ATOM 7770 C CA . GLN A 1 978 ? -33.705 -4.132 57.946 1.00 76.88 978 GLN A CA 1
ATOM 7771 C C . GLN A 1 978 ? -33.699 -5.394 58.828 1.00 76.88 978 GLN A C 1
ATOM 7773 O O . GLN A 1 978 ? -34.513 -6.288 58.599 1.00 76.88 978 GLN A O 1
ATOM 7778 N N . HIS A 1 979 ? -32.858 -5.448 59.874 1.00 75.75 979 HIS A N 1
ATOM 7779 C CA . HIS A 1 979 ? -32.656 -6.640 60.722 1.00 75.75 979 HIS A CA 1
ATOM 7780 C C . HIS A 1 979 ? -33.928 -7.160 61.386 1.00 75.75 979 HIS A C 1
ATOM 7782 O O . HIS A 1 979 ? -34.062 -8.362 61.590 1.00 75.75 979 HIS A O 1
ATOM 7788 N N . LEU A 1 980 ? -34.875 -6.268 61.700 1.00 64.38 980 LEU A N 1
ATOM 7789 C CA . LEU A 1 980 ? -36.116 -6.601 62.411 1.00 64.38 980 LEU A CA 1
ATOM 7790 C C . LEU A 1 980 ? -36.942 -7.701 61.715 1.00 64.38 980 LEU A C 1
ATOM 7792 O O . LEU A 1 980 ? -37.764 -8.343 62.357 1.00 64.38 980 LEU A O 1
ATOM 7796 N N . MET A 1 981 ? -36.734 -7.909 60.413 1.00 65.56 981 MET A N 1
ATOM 7797 C CA . MET A 1 981 ? -37.521 -8.831 59.592 1.00 65.56 981 MET A CA 1
ATOM 7798 C C . MET A 1 981 ? -36.699 -10.023 59.072 1.00 65.56 981 MET A C 1
ATOM 7800 O O . MET A 1 981 ? -37.270 -11.009 58.612 1.00 65.56 981 MET A O 1
ATOM 7804 N N . THR A 1 982 ? -35.368 -9.967 59.177 1.00 68.12 982 THR A N 1
ATOM 7805 C CA . THR A 1 982 ? -34.445 -10.962 58.612 1.00 68.12 982 THR A CA 1
ATOM 7806 C C . THR A 1 982 ? -34.619 -12.354 59.227 1.00 68.12 982 THR A C 1
ATOM 7808 O O . THR A 1 982 ? -34.626 -13.339 58.494 1.00 68.12 982 THR A O 1
ATOM 7811 N N . GLU A 1 983 ? -34.840 -12.455 60.547 1.00 67.12 983 GLU A N 1
ATOM 7812 C CA . GLU A 1 983 ? -35.053 -13.744 61.237 1.00 67.12 983 GLU A CA 1
ATOM 7813 C C . GLU A 1 983 ? -36.264 -14.526 60.705 1.00 67.12 983 GLU A C 1
ATOM 7815 O O . GLU A 1 983 ? -36.243 -15.754 60.672 1.00 67.12 983 GLU A O 1
ATOM 7820 N N . ARG A 1 984 ? -37.339 -13.829 60.317 1.00 76.25 984 ARG A N 1
ATOM 7821 C CA . ARG A 1 984 ? -38.588 -14.463 59.862 1.00 76.25 984 ARG A CA 1
ATOM 7822 C C . ARG A 1 984 ? -38.559 -14.795 58.376 1.00 76.25 984 ARG A C 1
ATOM 7824 O O . ARG A 1 984 ? -39.241 -15.719 57.952 1.00 76.25 984 ARG A O 1
ATOM 7831 N N . TYR A 1 985 ? -37.764 -14.067 57.596 1.00 78.81 985 TYR A N 1
ATOM 7832 C CA . TYR A 1 985 ? -37.670 -14.290 56.160 1.00 78.81 985 TYR A CA 1
ATOM 7833 C C . TYR A 1 985 ? -36.890 -15.547 55.793 1.00 78.81 985 TYR A C 1
ATOM 7835 O O . TYR A 1 985 ? -37.331 -16.242 54.890 1.00 78.81 985 TYR A O 1
ATOM 7843 N N . LEU A 1 986 ? -35.810 -15.896 56.497 1.00 80.38 986 LEU A N 1
ATOM 7844 C CA . LEU A 1 986 ? -35.075 -17.126 56.177 1.00 80.38 986 LEU A CA 1
ATOM 7845 C C . LEU A 1 986 ? -36.001 -18.353 56.266 1.00 80.38 986 LEU A C 1
ATOM 7847 O O . LEU A 1 986 ? -36.170 -19.067 55.290 1.00 80.38 986 LEU A O 1
ATOM 7851 N N . ALA A 1 987 ? -36.756 -18.485 57.360 1.00 80.81 987 ALA A N 1
ATOM 7852 C CA . ALA A 1 987 ? -37.707 -19.587 57.539 1.00 80.81 987 ALA A CA 1
ATOM 7853 C C . ALA A 1 987 ? -38.905 -19.589 56.562 1.00 80.81 987 ALA A C 1
ATOM 7855 O O . ALA A 1 987 ? -39.546 -20.621 56.390 1.00 80.81 987 ALA A O 1
ATOM 7856 N N . ALA A 1 988 ? -39.261 -18.440 55.977 1.00 86.12 988 ALA A N 1
ATOM 7857 C CA . ALA A 1 988 ? -40.422 -18.301 55.089 1.00 86.12 988 ALA A CA 1
ATOM 7858 C C . ALA A 1 988 ? -40.069 -18.403 53.590 1.00 86.12 988 ALA A C 1
ATOM 7860 O O . ALA A 1 988 ? -40.964 -18.521 52.743 1.00 86.12 988 ALA A O 1
ATOM 7861 N N . PHE A 1 989 ? -38.785 -18.288 53.250 1.00 90.94 989 PHE A N 1
ATOM 7862 C CA . PHE A 1 989 ? -38.304 -18.217 51.870 1.00 90.94 989 PHE A CA 1
ATOM 7863 C C . PHE A 1 989 ? -37.270 -19.289 51.513 1.00 90.94 989 PHE A C 1
ATOM 7865 O O . PHE A 1 989 ? -37.007 -19.427 50.326 1.00 90.94 989 PHE A O 1
ATOM 7872 N N . ASP A 1 990 ? -36.767 -20.049 52.487 1.00 90.88 990 ASP A N 1
ATOM 7873 C CA . ASP A 1 990 ? -36.043 -21.311 52.292 1.00 90.88 990 ASP A CA 1
ATOM 7874 C C . ASP A 1 990 ? -37.031 -22.401 51.813 1.00 90.88 990 ASP A C 1
ATOM 7876 O O . ASP A 1 990 ? -37.803 -22.972 52.592 1.00 90.88 990 ASP A O 1
ATOM 7880 N N . ASP A 1 991 ? -37.105 -22.591 50.494 1.00 88.44 991 ASP A N 1
ATOM 7881 C CA . ASP A 1 991 ? -38.042 -23.490 49.821 1.00 88.44 991 ASP A CA 1
ATOM 7882 C C . ASP A 1 991 ? -37.557 -24.959 49.878 1.00 88.44 991 ASP A C 1
ATOM 7884 O O . ASP A 1 991 ? -38.396 -25.870 49.803 1.00 88.44 991 ASP A O 1
ATOM 7888 N N . ASP A 1 992 ? -36.249 -25.215 50.015 1.00 89.12 992 ASP A N 1
ATOM 7889 C CA . ASP A 1 992 ? -35.668 -26.568 50.054 1.00 89.12 992 ASP A CA 1
ATOM 7890 C C . ASP A 1 992 ? -35.307 -27.085 51.466 1.00 89.12 992 ASP A C 1
ATOM 7892 O O . ASP A 1 992 ? -35.200 -28.305 51.669 1.00 89.12 992 ASP A O 1
ATOM 7896 N N . GLY A 1 993 ? -35.295 -26.200 52.462 1.00 88.75 993 GLY A N 1
ATOM 7897 C CA . GLY A 1 993 ? -35.130 -26.492 53.881 1.00 88.75 993 GLY A CA 1
ATOM 7898 C C . GLY A 1 993 ? -33.682 -26.732 54.298 1.00 88.75 993 GLY A C 1
ATOM 7899 O O . GLY A 1 993 ? -33.459 -27.542 55.211 1.00 88.75 993 GLY A O 1
ATOM 7900 N N . ASP A 1 994 ? -32.714 -26.129 53.609 1.00 90.62 994 ASP A N 1
ATOM 7901 C CA . ASP A 1 994 ? -31.282 -26.278 53.878 1.00 90.62 994 ASP A CA 1
ATOM 7902 C C . ASP A 1 994 ? -30.705 -25.246 54.872 1.00 90.62 994 ASP A C 1
ATOM 7904 O O . ASP A 1 994 ? -29.510 -25.294 55.188 1.00 90.62 994 ASP A O 1
ATOM 7908 N N . ASP A 1 995 ? -31.570 -24.409 55.459 1.00 88.94 995 ASP A N 1
ATOM 7909 C CA . ASP A 1 995 ? -31.255 -23.333 56.406 1.00 88.94 995 ASP A CA 1
ATOM 7910 C C . ASP A 1 995 ? -30.383 -22.198 55.807 1.00 88.94 995 ASP A C 1
ATOM 7912 O O . ASP A 1 995 ? -29.885 -21.344 56.557 1.00 88.94 995 ASP A O 1
ATOM 7916 N N . VAL A 1 996 ? -30.210 -22.133 54.481 1.00 91.81 996 VAL A N 1
ATOM 7917 C CA . VAL A 1 996 ? -29.618 -20.993 53.764 1.00 91.81 996 VAL A CA 1
ATOM 7918 C C . VAL A 1 996 ? -30.576 -20.479 52.684 1.00 91.81 996 VAL A C 1
ATOM 7920 O O . VAL A 1 996 ? -31.627 -21.049 52.432 1.00 91.81 996 VAL A O 1
ATOM 7923 N N . LEU A 1 997 ? -30.281 -19.318 52.095 1.00 91.75 997 LEU A N 1
ATOM 7924 C CA . LEU A 1 997 ? -31.025 -18.829 50.930 1.00 91.75 997 LEU A CA 1
ATOM 7925 C C . LEU A 1 997 ? -30.157 -18.939 49.682 1.00 91.75 997 LEU A C 1
ATOM 7927 O O . LEU A 1 997 ? -29.105 -18.303 49.614 1.00 91.75 997 LEU A O 1
ATOM 7931 N N . SER A 1 998 ? -30.622 -19.665 48.671 1.00 92.38 998 SER A N 1
ATOM 7932 C CA . SER A 1 998 ? -30.096 -19.601 47.304 1.00 92.38 998 SER A CA 1
ATOM 7933 C C . SER A 1 998 ? -30.348 -18.225 46.666 1.00 92.38 998 SER A C 1
ATOM 7935 O O . SER A 1 998 ? -31.167 -17.432 47.146 1.00 92.38 998 SER A O 1
ATOM 7937 N N . LEU A 1 999 ? -29.687 -17.921 45.540 1.00 91.94 999 LEU A N 1
ATOM 7938 C CA . LEU A 1 999 ? -29.913 -16.663 44.808 1.00 91.94 999 LEU A CA 1
ATOM 7939 C C . LEU A 1 999 ? -31.393 -16.489 44.431 1.00 91.94 999 LEU A C 1
ATOM 7941 O O . LEU A 1 999 ? -31.960 -15.403 44.583 1.00 91.94 999 LEU A O 1
ATOM 7945 N N . THR A 1 1000 ? -32.034 -17.567 43.983 1.00 90.50 1000 THR A N 1
ATOM 7946 C CA . THR A 1 1000 ? -33.456 -17.585 43.628 1.00 90.50 1000 THR A CA 1
ATOM 7947 C C . THR A 1 1000 ? -34.333 -17.277 44.845 1.00 90.50 1000 THR A C 1
ATOM 7949 O O . THR A 1 1000 ? -35.226 -16.433 44.780 1.00 90.50 1000 THR A O 1
ATOM 7952 N N . GLU A 1 1001 ? -34.079 -17.888 45.996 1.00 92.19 1001 GLU A N 1
ATOM 7953 C CA . GLU A 1 1001 ? -34.869 -17.622 47.204 1.00 92.19 1001 GLU A CA 1
ATOM 7954 C C . GLU A 1 1001 ? -34.646 -16.203 47.719 1.00 92.19 1001 GLU A C 1
ATOM 7956 O O . GLU A 1 1001 ? -35.612 -15.478 47.973 1.00 92.19 1001 GLU A O 1
ATOM 7961 N N . TYR A 1 1002 ? -33.392 -15.748 47.763 1.00 92.12 1002 TYR A N 1
ATOM 7962 C CA . TYR A 1 1002 ? -33.035 -14.392 48.167 1.00 92.12 1002 TYR A CA 1
ATOM 7963 C C . TYR A 1 1002 ? -33.734 -13.331 47.309 1.00 92.12 1002 TYR A C 1
ATOM 7965 O O . TYR A 1 1002 ? -34.310 -12.379 47.844 1.00 92.12 1002 TYR A O 1
ATOM 7973 N N . ARG A 1 1003 ? -33.784 -13.518 45.982 1.00 92.12 1003 ARG A N 1
ATOM 7974 C CA . ARG A 1 1003 ? -34.492 -12.610 45.061 1.00 92.12 1003 ARG A CA 1
ATOM 7975 C C . ARG A 1 1003 ? -36.007 -12.565 45.287 1.00 92.12 1003 ARG A C 1
ATOM 7977 O O . ARG A 1 1003 ? -36.642 -11.611 44.835 1.00 92.12 1003 ARG A O 1
ATOM 7984 N N . ARG A 1 1004 ? -36.610 -13.524 46.003 1.00 90.88 1004 ARG A N 1
ATOM 7985 C CA . ARG A 1 1004 ? -38.020 -13.463 46.444 1.00 90.88 1004 ARG A CA 1
ATOM 7986 C C . ARG A 1 1004 ? -38.207 -12.714 47.762 1.00 90.88 1004 ARG A C 1
ATOM 7988 O O . ARG A 1 1004 ? -39.328 -12.315 48.059 1.00 90.88 1004 ARG A O 1
ATOM 7995 N N . VAL A 1 1005 ? -37.162 -12.501 48.555 1.00 90.50 1005 VAL A N 1
ATOM 7996 C CA . VAL A 1 1005 ? -37.293 -11.900 49.890 1.00 90.50 1005 VAL A CA 1
ATOM 7997 C C . VAL A 1 1005 ? -37.664 -10.413 49.787 1.00 90.50 1005 VAL A C 1
ATOM 7999 O O . VAL A 1 1005 ? -37.135 -9.704 48.926 1.00 90.50 1005 VAL A O 1
ATOM 8002 N N . PRO A 1 1006 ? -38.514 -9.862 50.676 1.00 89.06 1006 PRO A N 1
ATOM 8003 C CA . PRO A 1 1006 ? -38.910 -8.454 50.600 1.00 89.06 1006 PRO A CA 1
ATOM 8004 C C . PRO A 1 1006 ? -37.744 -7.452 50.635 1.00 89.06 1006 PRO A C 1
ATOM 8006 O O . PRO A 1 1006 ? -37.855 -6.373 50.058 1.00 89.06 1006 PRO A O 1
ATOM 8009 N N . MET A 1 1007 ? -36.620 -7.805 51.268 1.00 85.62 1007 MET A N 1
ATOM 8010 C CA . MET A 1 1007 ? -35.434 -6.941 51.351 1.00 85.62 1007 MET A CA 1
ATOM 8011 C C . MET A 1 1007 ? -34.666 -6.801 50.035 1.00 85.62 1007 MET A C 1
ATOM 8013 O O . MET A 1 1007 ? -34.120 -5.733 49.772 1.00 85.62 1007 MET A O 1
ATOM 8017 N N . ALA A 1 1008 ? -34.683 -7.833 49.186 1.00 88.75 1008 ALA A N 1
ATOM 8018 C CA . ALA A 1 1008 ? -34.146 -7.752 47.831 1.00 88.75 1008 ALA A CA 1
ATOM 8019 C C . ALA A 1 1008 ? -35.045 -6.886 46.933 1.00 88.75 1008 ALA A C 1
ATOM 8021 O O . ALA A 1 1008 ? -34.582 -6.275 45.980 1.00 88.75 1008 ALA A O 1
ATOM 8022 N N . ASN A 1 1009 ? -36.336 -6.784 47.265 1.00 91.00 1009 ASN A N 1
ATOM 8023 C CA . ASN A 1 1009 ? -37.382 -6.212 46.425 1.00 91.00 1009 ASN A CA 1
ATOM 8024 C C . ASN A 1 1009 ? -37.852 -4.841 46.931 1.00 91.00 1009 ASN A C 1
ATOM 8026 O O . ASN A 1 1009 ? -38.986 -4.707 47.393 1.00 91.00 1009 ASN A O 1
ATOM 8030 N N . MET A 1 1010 ? -37.004 -3.815 46.825 1.00 89.50 1010 MET A N 1
ATOM 8031 C CA . MET A 1 1010 ? -37.200 -2.452 47.369 1.00 89.50 1010 MET A CA 1
ATOM 8032 C C . MET A 1 1010 ? -38.271 -1.609 46.634 1.00 89.50 1010 MET A C 1
ATOM 8034 O O . MET A 1 1010 ? -38.061 -0.453 46.277 1.00 89.50 1010 MET A O 1
ATOM 8038 N N . LEU A 1 1011 ? -39.447 -2.196 46.412 1.00 92.25 1011 LEU A N 1
ATOM 8039 C CA . LEU A 1 1011 ? -40.570 -1.619 45.669 1.00 92.25 1011 LEU A CA 1
ATOM 8040 C C . LEU A 1 1011 ? -41.597 -0.914 46.566 1.00 92.25 1011 LEU A C 1
ATOM 8042 O O . LEU A 1 1011 ? -42.246 0.035 46.141 1.00 92.25 1011 LEU A O 1
ATOM 8046 N N . ALA A 1 1012 ? -41.739 -1.359 47.816 1.00 90.25 1012 ALA A N 1
ATOM 8047 C CA . ALA A 1 1012 ? -42.588 -0.726 48.819 1.00 90.25 1012 ALA A CA 1
ATOM 8048 C C . ALA A 1 1012 ? -41.966 -0.869 50.208 1.00 90.25 1012 ALA A C 1
ATOM 8050 O O . ALA A 1 1012 ? -41.002 -1.608 50.401 1.00 90.25 1012 ALA A O 1
ATOM 8051 N N . SER A 1 1013 ? -42.533 -0.178 51.196 1.00 85.62 1013 SER A N 1
ATOM 8052 C CA . SER A 1 1013 ? -42.059 -0.174 52.584 1.00 85.62 1013 SER A CA 1
ATOM 8053 C C . SER A 1 1013 ? -42.356 -1.494 53.306 1.00 85.62 1013 SER A C 1
ATOM 8055 O O . SER A 1 1013 ? -43.148 -1.538 54.248 1.00 85.62 1013 SER A O 1
ATOM 8057 N N . TRP A 1 1014 ? -41.752 -2.597 52.854 1.00 84.81 1014 TRP A N 1
ATOM 8058 C CA . TRP A 1 1014 ? -41.944 -3.942 53.409 1.00 84.81 1014 TRP A CA 1
ATOM 8059 C C . TRP A 1 1014 ? -41.400 -4.072 54.832 1.00 84.81 1014 TRP A C 1
ATOM 8061 O O . TRP A 1 1014 ? -41.977 -4.777 55.648 1.00 84.81 1014 TRP A O 1
ATOM 8071 N N . HIS A 1 1015 ? -40.320 -3.350 55.128 1.00 77.81 1015 HIS A N 1
ATOM 8072 C CA . HIS A 1 1015 ? -39.600 -3.366 56.405 1.00 77.81 1015 HIS A CA 1
ATOM 8073 C C . HIS A 1 1015 ? -40.299 -2.571 57.515 1.00 77.81 1015 HIS A C 1
ATOM 8075 O O . HIS A 1 1015 ? -39.914 -2.647 58.681 1.00 77.81 1015 HIS A O 1
ATOM 8081 N N . SER A 1 1016 ? -41.306 -1.766 57.169 1.00 80.25 1016 SER A N 1
ATOM 8082 C CA . SER A 1 1016 ? -42.043 -0.988 58.155 1.00 80.25 1016 SER A CA 1
ATOM 8083 C C . SER A 1 1016 ? -42.899 -1.907 59.017 1.00 80.25 1016 SER A C 1
ATOM 8085 O O . SER A 1 1016 ? -43.711 -2.684 58.516 1.00 80.25 1016 SER A O 1
ATOM 8087 N N . ARG A 1 1017 ? -42.747 -1.776 60.337 1.00 78.44 1017 ARG A N 1
ATOM 8088 C CA . ARG A 1 1017 ? -43.532 -2.544 61.302 1.00 78.44 1017 ARG A CA 1
ATOM 8089 C C . ARG A 1 1017 ? -45.027 -2.256 61.123 1.00 78.44 1017 ARG A C 1
ATOM 8091 O O . ARG A 1 1017 ? -45.452 -1.102 61.185 1.00 78.44 1017 ARG A O 1
ATOM 8098 N N . ARG A 1 1018 ? -45.821 -3.311 60.926 1.00 86.56 1018 ARG A N 1
ATOM 8099 C CA . ARG A 1 1018 ? -47.279 -3.216 60.736 1.00 86.56 1018 ARG A CA 1
ATOM 8100 C C . ARG A 1 1018 ? -48.008 -2.988 62.055 1.00 86.56 1018 ARG A C 1
ATOM 8102 O O . ARG A 1 1018 ? -47.414 -3.069 63.128 1.00 86.56 1018 ARG A O 1
ATOM 8109 N N . THR A 1 1019 ? -49.290 -2.651 61.976 1.00 85.62 1019 THR A N 1
ATOM 8110 C CA . THR A 1 1019 ? -50.138 -2.382 63.143 1.00 85.62 1019 THR A CA 1
ATOM 8111 C C . THR A 1 1019 ? -51.449 -3.136 63.006 1.00 85.62 1019 THR A C 1
ATOM 8113 O O . THR A 1 1019 ? -52.122 -2.986 61.992 1.00 85.62 1019 THR A O 1
ATOM 8116 N N . ASP A 1 1020 ? -51.824 -3.875 64.048 1.00 87.25 1020 ASP A N 1
ATOM 8117 C CA . ASP A 1 1020 ? -53.162 -4.455 64.200 1.00 87.25 1020 ASP A CA 1
ATOM 8118 C C . ASP A 1 1020 ? -54.181 -3.317 64.422 1.00 87.25 1020 ASP A C 1
ATOM 8120 O O . ASP A 1 1020 ? -54.201 -2.655 65.471 1.00 87.25 1020 ASP A O 1
ATOM 8124 N N . ARG A 1 1021 ? -54.971 -3.003 63.389 1.00 85.62 1021 ARG A N 1
ATOM 8125 C CA . ARG A 1 1021 ? -55.884 -1.848 63.364 1.00 85.62 1021 ARG A CA 1
ATOM 8126 C C . ARG A 1 1021 ? -57.234 -2.202 63.963 1.00 85.62 1021 ARG A C 1
ATOM 8128 O O . ARG A 1 1021 ? -57.846 -1.350 64.634 1.00 85.62 1021 ARG A O 1
ATOM 8135 N N . ASP A 1 1022 ? -57.719 -3.410 63.697 1.00 85.12 1022 ASP A N 1
ATOM 8136 C CA . ASP A 1 1022 ? -59.015 -3.879 64.174 1.00 85.12 1022 ASP A CA 1
ATOM 8137 C C . ASP A 1 1022 ? -58.975 -4.393 65.628 1.00 85.12 1022 ASP A C 1
ATOM 8139 O O . ASP A 1 1022 ? -59.989 -4.309 66.337 1.00 85.12 1022 ASP A O 1
ATOM 8143 N N . GLY A 1 1023 ? -57.784 -4.721 66.135 1.00 82.69 1023 GLY A N 1
ATOM 8144 C CA . GLY A 1 1023 ? -57.513 -5.114 67.511 1.00 82.69 1023 GLY A CA 1
ATOM 8145 C C . GLY A 1 1023 ? -57.792 -6.590 67.788 1.00 82.69 1023 GLY A C 1
ATOM 8146 O O . GLY A 1 1023 ? -58.109 -6.923 68.937 1.00 82.69 1023 GLY A O 1
ATOM 8147 N N . ASP A 1 1024 ? -57.752 -7.462 66.779 1.00 85.69 1024 ASP A N 1
ATOM 8148 C CA . ASP A 1 1024 ? -57.994 -8.899 66.933 1.00 85.69 1024 ASP A CA 1
ATOM 8149 C C . ASP A 1 1024 ? -56.747 -9.705 67.358 1.00 85.69 1024 ASP A C 1
ATOM 8151 O O . ASP A 1 1024 ? -56.866 -10.874 67.750 1.00 85.69 1024 ASP A O 1
ATOM 8155 N N . GLY A 1 1025 ? -55.576 -9.062 67.390 1.00 83.56 1025 GLY A N 1
ATOM 8156 C CA . GLY A 1 1025 ? -54.291 -9.636 67.779 1.00 83.56 1025 GLY A CA 1
ATOM 8157 C C . GLY A 1 1025 ? -53.525 -10.332 66.656 1.00 83.56 1025 GLY A C 1
ATOM 8158 O O . GLY A 1 1025 ? -52.496 -10.940 66.947 1.00 83.56 1025 GLY A O 1
ATOM 8159 N N . HIS A 1 1026 ? -54.005 -10.257 65.418 1.00 89.81 1026 HIS A N 1
ATOM 8160 C CA . HIS A 1 1026 ? -53.368 -10.792 64.219 1.00 89.81 1026 HIS A CA 1
ATOM 8161 C C . HIS A 1 1026 ? -53.342 -9.704 63.138 1.00 89.81 1026 HIS A C 1
ATOM 8163 O O . HIS A 1 1026 ? -54.021 -8.688 63.256 1.00 89.81 1026 HIS A O 1
ATOM 8169 N N . LEU A 1 1027 ? -52.569 -9.903 62.071 1.00 90.25 1027 LEU A N 1
ATOM 8170 C CA . LEU A 1 1027 ? -52.689 -9.069 60.875 1.00 90.25 1027 LEU A CA 1
ATOM 8171 C C . LEU A 1 1027 ? -53.508 -9.793 59.816 1.00 90.25 1027 LEU A C 1
ATOM 8173 O O . LEU A 1 1027 ? -53.159 -10.891 59.375 1.00 90.25 1027 LEU A O 1
ATOM 8177 N N . SER A 1 1028 ? -54.569 -9.136 59.363 1.00 91.00 1028 SER A N 1
ATOM 8178 C CA . SER A 1 1028 ? -55.216 -9.456 58.095 1.00 91.00 1028 SER A CA 1
ATOM 8179 C C . SER A 1 1028 ? -54.363 -8.994 56.907 1.00 91.00 1028 SER A C 1
ATOM 8181 O O . SER A 1 1028 ? -53.504 -8.120 57.037 1.00 91.00 1028 SER A O 1
ATOM 8183 N N . PHE A 1 1029 ? -54.645 -9.515 55.708 1.00 90.38 1029 PHE A N 1
ATOM 8184 C CA . PHE A 1 1029 ? -53.980 -9.058 54.482 1.00 90.38 1029 PHE A CA 1
ATOM 8185 C C . PHE A 1 1029 ? -54.083 -7.529 54.291 1.00 90.38 1029 PHE A C 1
ATOM 8187 O O . PHE A 1 1029 ? -53.093 -6.878 53.973 1.00 90.38 1029 PHE A O 1
ATOM 8194 N N . SER A 1 1030 ? -55.239 -6.932 54.606 1.00 86.88 1030 SER A N 1
ATOM 8195 C CA . SER A 1 1030 ? -55.450 -5.476 54.548 1.00 86.88 1030 SER A CA 1
ATOM 8196 C C . SER A 1 1030 ? -54.677 -4.660 55.593 1.00 86.88 1030 SER A C 1
ATOM 8198 O O . SER A 1 1030 ? -54.571 -3.443 55.468 1.00 86.88 1030 SER A O 1
ATOM 8200 N N . GLU A 1 1031 ? -54.174 -5.287 56.656 1.00 90.25 1031 GLU A N 1
ATOM 8201 C CA . GLU A 1 1031 ? -53.313 -4.637 57.658 1.00 90.25 1031 GLU A CA 1
ATOM 8202 C C . GLU A 1 1031 ? -51.826 -4.859 57.374 1.00 90.25 1031 GLU A C 1
ATOM 8204 O O . GLU A 1 1031 ? -50.976 -4.136 57.898 1.00 90.25 1031 GLU A O 1
ATOM 8209 N N . PHE A 1 1032 ? -51.508 -5.835 56.523 1.00 89.50 1032 PHE A N 1
ATOM 8210 C CA . PHE A 1 1032 ? -50.148 -6.158 56.119 1.00 89.50 1032 PHE A CA 1
ATOM 8211 C C . PHE A 1 1032 ? -49.573 -5.192 55.073 1.00 89.50 1032 PHE A C 1
ATOM 8213 O O . PHE A 1 1032 ? -48.353 -5.070 54.982 1.00 89.50 1032 PHE A O 1
ATOM 8220 N N . HIS A 1 1033 ? -50.399 -4.481 54.302 1.00 87.62 1033 HIS A N 1
ATOM 8221 C CA . HIS A 1 1033 ? -49.931 -3.500 53.318 1.00 87.62 1033 HIS A CA 1
ATOM 8222 C C . HIS A 1 1033 ? -50.722 -2.188 53.377 1.00 87.62 1033 HIS A C 1
ATOM 8224 O O . HIS A 1 1033 ? -51.876 -2.162 53.794 1.00 87.62 1033 HIS A O 1
ATOM 8230 N N . ASP A 1 1034 ? -50.087 -1.114 52.903 1.00 84.38 1034 ASP A N 1
ATOM 8231 C CA . ASP A 1 1034 ? -50.677 0.231 52.775 1.00 84.38 1034 ASP A CA 1
ATOM 8232 C C . ASP A 1 1034 ? -50.791 0.678 51.308 1.00 84.38 1034 ASP A C 1
ATOM 8234 O O . ASP A 1 1034 ? -50.960 1.854 51.016 1.00 84.38 1034 ASP A O 1
ATOM 8238 N N . LEU A 1 1035 ? -50.649 -0.270 50.378 1.00 87.25 1035 LEU A N 1
ATOM 8239 C CA . LEU A 1 1035 ? -50.697 -0.024 48.935 1.00 87.25 1035 LEU A CA 1
ATOM 8240 C C . LEU A 1 1035 ? -52.077 0.478 48.485 1.00 87.25 1035 LEU A C 1
ATOM 8242 O O . LEU A 1 1035 ? -53.103 -0.088 48.871 1.00 87.25 1035 LEU A O 1
ATOM 8246 N N . GLU A 1 1036 ? -52.074 1.486 47.616 1.00 81.19 1036 GLU A N 1
ATOM 8247 C CA . GLU A 1 1036 ? -53.254 1.974 46.904 1.00 81.19 1036 GLU A CA 1
ATOM 8248 C C . GLU A 1 1036 ? -53.307 1.388 45.483 1.00 81.19 1036 GLU A C 1
ATOM 8250 O O . GLU A 1 1036 ? -52.282 1.237 44.821 1.00 81.19 1036 GLU A O 1
ATOM 8255 N N . GLY A 1 1037 ? -54.508 1.058 45.001 1.00 87.00 1037 GLY A N 1
ATOM 8256 C CA . GLY A 1 1037 ? -54.702 0.498 43.659 1.00 87.00 1037 GLY A CA 1
ATOM 8257 C C . GLY A 1 1037 ? -54.337 -0.987 43.542 1.00 87.00 1037 GLY A C 1
ATOM 8258 O O . GLY A 1 1037 ? -54.494 -1.753 44.492 1.00 87.00 1037 GLY A O 1
ATOM 8259 N N . VAL A 1 1038 ? -53.923 -1.404 42.340 1.00 91.56 1038 VAL A N 1
ATOM 8260 C CA . VAL A 1 1038 ? -53.607 -2.810 42.005 1.00 91.56 1038 VAL A CA 1
ATOM 8261 C C . VAL A 1 1038 ? -52.111 -3.127 42.011 1.00 91.56 1038 VAL A C 1
ATOM 8263 O O . VAL A 1 1038 ? -51.743 -4.300 42.056 1.00 91.56 1038 VAL A O 1
ATOM 8266 N N . GLU A 1 1039 ? -51.244 -2.112 41.983 1.00 92.88 1039 GLU A N 1
ATOM 8267 C CA . GLU A 1 1039 ? -49.793 -2.302 41.923 1.00 92.88 1039 GLU A CA 1
ATOM 8268 C C . GLU A 1 1039 ? -49.243 -2.944 43.200 1.00 92.88 1039 GLU A C 1
ATOM 8270 O O . GLU A 1 1039 ? -49.628 -2.590 44.313 1.00 92.88 1039 GLU A O 1
ATOM 8275 N N . LEU A 1 1040 ? -48.306 -3.882 43.039 1.00 94.38 1040 LEU A N 1
ATOM 8276 C CA . LEU A 1 1040 ? -47.613 -4.608 44.113 1.00 94.38 1040 LEU A CA 1
ATOM 8277 C C . LEU A 1 1040 ? -48.513 -5.457 45.037 1.00 94.38 1040 LEU A C 1
ATOM 8279 O O . LEU A 1 1040 ? -48.000 -6.122 45.939 1.00 94.38 1040 LEU A O 1
ATOM 8283 N N . VAL A 1 1041 ? -49.836 -5.479 44.837 1.00 93.88 1041 VAL A N 1
ATOM 8284 C CA . VAL A 1 1041 ? -50.780 -6.165 45.736 1.00 93.88 1041 VAL A CA 1
ATOM 8285 C C . VAL A 1 1041 ? -50.625 -7.687 45.673 1.00 93.88 1041 VAL A C 1
ATOM 8287 O O . VAL A 1 1041 ? -50.679 -8.353 46.708 1.00 93.88 1041 VAL A O 1
ATOM 8290 N N . SER A 1 1042 ? -50.379 -8.264 44.493 1.00 95.06 1042 SER A N 1
ATOM 8291 C CA . SER A 1 1042 ? -50.120 -9.707 44.366 1.00 95.06 1042 SER A CA 1
ATOM 8292 C C . SER A 1 1042 ? -48.774 -10.100 44.971 1.00 95.06 1042 SER A C 1
ATOM 8294 O O . SER A 1 1042 ? -48.686 -11.146 45.613 1.00 95.06 1042 SER A O 1
ATOM 8296 N N . LEU A 1 1043 ? -47.756 -9.244 44.854 1.00 95.00 1043 LEU A N 1
ATOM 8297 C CA . LEU A 1 1043 ? -46.472 -9.439 45.529 1.00 95.00 1043 LEU A CA 1
ATOM 8298 C C . LEU A 1 1043 ? -46.622 -9.358 47.058 1.00 95.00 1043 LEU A C 1
ATOM 8300 O O . LEU A 1 1043 ? -46.114 -10.211 47.781 1.00 95.00 1043 LEU A O 1
ATOM 8304 N N . ALA A 1 1044 ? -47.400 -8.399 47.565 1.00 93.56 1044 ALA A N 1
ATOM 8305 C CA . ALA A 1 1044 ? -47.732 -8.327 48.987 1.00 93.56 1044 ALA A CA 1
ATOM 8306 C C . ALA A 1 1044 ? -48.480 -9.587 49.458 1.00 93.56 1044 ALA A C 1
ATOM 8308 O O . ALA A 1 1044 ? -48.228 -10.090 50.552 1.00 93.56 1044 ALA A O 1
ATOM 8309 N N . GLN A 1 1045 ? -49.385 -10.122 48.632 1.00 93.38 1045 GLN A N 1
ATOM 8310 C CA . GLN A 1 1045 ? -50.127 -11.348 48.932 1.00 93.38 1045 GLN A CA 1
ATOM 8311 C C . GLN A 1 1045 ? -49.223 -12.585 48.941 1.00 93.38 1045 GLN A C 1
ATOM 8313 O O . GLN A 1 1045 ? -49.473 -13.502 49.728 1.00 93.38 1045 GLN A O 1
ATOM 8318 N N . GLU A 1 1046 ? -48.198 -12.620 48.086 1.00 93.38 1046 GLU A N 1
ATOM 8319 C CA . GLU A 1 1046 ? -47.150 -13.643 48.092 1.00 93.38 1046 GLU A CA 1
ATOM 8320 C C . GLU A 1 1046 ? -46.395 -13.633 49.422 1.00 93.38 1046 GLU A C 1
ATOM 8322 O O . GLU A 1 1046 ? -46.327 -14.660 50.095 1.00 93.38 1046 GLU A O 1
ATOM 8327 N N . TYR A 1 1047 ? -45.920 -12.463 49.852 1.00 92.56 1047 TYR A N 1
ATOM 8328 C CA . TYR A 1 1047 ? -45.209 -12.318 51.124 1.00 92.56 1047 TYR A CA 1
ATOM 8329 C C . TYR A 1 1047 ? -46.083 -12.674 52.319 1.00 92.56 1047 TYR A C 1
ATOM 8331 O O . TYR A 1 1047 ? -45.650 -13.420 53.192 1.00 92.56 1047 TYR A O 1
ATOM 8339 N N . PHE A 1 1048 ? -47.332 -12.204 52.335 1.00 92.56 1048 PHE A N 1
ATOM 8340 C CA . PHE A 1 1048 ? -48.293 -12.554 53.376 1.00 92.56 1048 PHE A CA 1
ATOM 8341 C C . PHE A 1 1048 ? -48.468 -14.073 53.490 1.00 92.56 1048 PHE A C 1
ATOM 8343 O O . PHE A 1 1048 ? -48.435 -14.615 54.586 1.00 92.56 1048 PHE A O 1
ATOM 8350 N N . ARG A 1 1049 ? -48.613 -14.775 52.359 1.00 92.12 1049 ARG A N 1
ATOM 8351 C CA . ARG A 1 1049 ? -48.812 -16.230 52.352 1.00 92.12 1049 ARG A CA 1
ATOM 8352 C C . ARG A 1 1049 ? -47.578 -16.997 52.817 1.00 92.12 1049 ARG A C 1
ATOM 8354 O O . ARG A 1 1049 ? -47.731 -18.020 53.465 1.00 92.12 1049 ARG A O 1
ATOM 8361 N N . ARG A 1 1050 ? -46.381 -16.534 52.453 1.00 90.56 1050 ARG A N 1
ATOM 8362 C CA . ARG A 1 1050 ? -45.120 -17.168 52.863 1.00 90.56 1050 ARG A CA 1
ATOM 8363 C C . ARG A 1 1050 ? -44.842 -16.985 54.351 1.00 90.56 1050 ARG A C 1
ATOM 8365 O O . ARG A 1 1050 ? -44.343 -17.898 54.993 1.00 90.56 1050 ARG A O 1
ATOM 8372 N N . LEU A 1 1051 ? -45.202 -15.826 54.898 1.00 89.81 1051 LEU A N 1
ATOM 8373 C CA . LEU A 1 1051 ? -45.075 -15.548 56.327 1.00 89.81 1051 LEU A CA 1
ATOM 8374 C C . LEU A 1 1051 ? -46.115 -16.302 57.171 1.00 89.81 1051 LEU A C 1
ATOM 8376 O O . LEU A 1 1051 ? -45.822 -16.633 58.313 1.00 89.81 1051 LEU A O 1
ATOM 8380 N N . ASP A 1 1052 ? -47.303 -16.583 56.628 1.00 91.19 1052 ASP A N 1
ATOM 8381 C CA . ASP A 1 1052 ? -48.376 -17.344 57.287 1.00 91.19 1052 ASP A CA 1
ATOM 8382 C C . ASP A 1 1052 ? -48.003 -18.832 57.433 1.00 91.19 1052 ASP A C 1
ATOM 8384 O O . ASP A 1 1052 ? -48.392 -19.689 56.634 1.00 91.19 1052 ASP A O 1
ATOM 8388 N N . SER A 1 1053 ? -47.208 -19.135 58.462 1.00 83.69 1053 SER A N 1
ATOM 8389 C CA . SER A 1 1053 ? -46.584 -20.447 58.645 1.00 83.69 1053 SER A CA 1
ATOM 8390 C C . SER A 1 1053 ? -47.574 -21.583 58.936 1.00 83.69 1053 SER A C 1
ATOM 8392 O O . SER A 1 1053 ? -47.275 -22.744 58.643 1.00 83.69 1053 SER A O 1
ATOM 8394 N N . ASP A 1 1054 ? -48.755 -21.289 59.495 1.00 85.94 1054 ASP A N 1
ATOM 8395 C CA . ASP A 1 1054 ? -49.806 -22.284 59.743 1.00 85.94 1054 ASP A CA 1
ATOM 8396 C C . ASP A 1 1054 ? -50.981 -22.229 58.757 1.00 85.94 1054 ASP A C 1
ATOM 8398 O O . ASP A 1 1054 ? -51.864 -23.096 58.814 1.00 85.94 1054 ASP A O 1
ATOM 8402 N N . GLY A 1 1055 ? -50.945 -21.301 57.799 1.00 86.19 1055 GLY A N 1
ATOM 8403 C CA . GLY A 1 1055 ? -51.867 -21.218 56.670 1.00 86.19 1055 GLY A CA 1
ATOM 8404 C C . GLY A 1 1055 ? -53.297 -20.888 57.086 1.00 86.19 1055 GLY A C 1
ATOM 8405 O O . GLY A 1 1055 ? -54.247 -21.340 56.432 1.00 86.19 1055 GLY A O 1
ATOM 8406 N N . ASP A 1 1056 ? -53.475 -20.175 58.198 1.00 88.75 1056 ASP A N 1
ATOM 8407 C CA . ASP A 1 1056 ? -54.793 -19.849 58.744 1.00 88.75 1056 ASP A CA 1
ATOM 8408 C C . ASP A 1 1056 ? -55.404 -18.572 58.130 1.00 88.75 1056 ASP A C 1
ATOM 8410 O O . ASP A 1 1056 ? -56.581 -18.256 58.363 1.00 88.75 1056 ASP A O 1
ATOM 8414 N N . GLY A 1 1057 ? -54.646 -17.897 57.260 1.00 87.75 1057 GLY A N 1
ATOM 8415 C CA . GLY A 1 1057 ? -55.022 -16.675 56.565 1.00 87.75 1057 GLY A CA 1
ATOM 8416 C C . GLY A 1 1057 ? -54.795 -15.408 57.386 1.00 87.75 1057 GLY A C 1
ATOM 8417 O O . GLY A 1 1057 ? -55.358 -14.364 57.032 1.00 87.75 1057 GLY A O 1
ATOM 8418 N N . LYS A 1 1058 ? -54.026 -15.480 58.477 1.00 91.44 1058 LYS A N 1
ATOM 8419 C CA . LYS A 1 1058 ? -53.671 -14.368 59.363 1.00 91.44 1058 LYS A CA 1
ATOM 8420 C C . LYS A 1 1058 ? -52.203 -14.469 59.782 1.00 91.44 1058 LYS A C 1
ATOM 8422 O O . LYS A 1 1058 ? -51.659 -15.552 59.898 1.00 91.44 1058 LYS A O 1
ATOM 8427 N N . LEU A 1 1059 ? -51.563 -13.334 60.072 1.00 89.50 1059 LEU A N 1
ATOM 8428 C CA . LEU A 1 1059 ? -50.206 -13.337 60.639 1.00 89.50 1059 LEU A CA 1
ATOM 8429 C C . LEU A 1 1059 ? -50.258 -13.118 62.149 1.00 89.50 1059 LEU A C 1
ATOM 8431 O O . LEU A 1 1059 ? -50.757 -12.086 62.611 1.00 89.50 1059 LEU A O 1
ATOM 8435 N N . ALA A 1 1060 ? -49.729 -14.064 62.922 1.00 86.50 1060 ALA A N 1
ATOM 8436 C CA . ALA A 1 1060 ? -49.520 -13.918 64.358 1.00 86.50 1060 ALA A CA 1
ATOM 8437 C C . ALA A 1 1060 ? -48.106 -13.384 64.666 1.00 86.50 1060 ALA A C 1
ATOM 8439 O O . ALA A 1 1060 ? -47.242 -13.295 63.798 1.00 86.50 1060 ALA A O 1
ATOM 8440 N N . LEU A 1 1061 ? -47.835 -13.046 65.932 1.00 80.25 1061 LEU A N 1
ATOM 8441 C CA . LEU A 1 1061 ? -46.526 -12.516 66.367 1.00 80.25 1061 LEU A CA 1
ATOM 8442 C C . LEU A 1 1061 ? -45.343 -13.474 66.133 1.00 80.25 1061 LEU A C 1
ATOM 8444 O O . LEU A 1 1061 ? -44.192 -13.050 66.134 1.00 80.25 1061 LEU A O 1
ATOM 8448 N N . ARG A 1 1062 ? -45.612 -14.775 65.974 1.00 79.81 1062 ARG A N 1
ATOM 8449 C CA . ARG A 1 1062 ? -44.588 -15.769 65.606 1.00 79.81 1062 ARG A CA 1
ATOM 8450 C C . ARG A 1 1062 ? -44.203 -15.684 64.124 1.00 79.81 1062 ARG A C 1
ATOM 8452 O O . ARG A 1 1062 ? -43.092 -16.064 63.782 1.00 79.81 1062 ARG A O 1
ATOM 8459 N N . ASP A 1 1063 ? -45.131 -15.217 63.291 1.00 85.12 1063 ASP A N 1
ATOM 8460 C CA . ASP A 1 1063 ? -45.028 -15.170 61.834 1.00 85.12 1063 ASP A CA 1
ATOM 8461 C C . ASP A 1 1063 ? -44.360 -13.859 61.403 1.00 85.12 1063 ASP A C 1
ATOM 8463 O O . ASP A 1 1063 ? -43.454 -13.844 60.573 1.00 85.12 1063 ASP A O 1
ATOM 8467 N N . LEU A 1 1064 ? -44.760 -12.747 62.029 1.00 85.06 1064 LEU A N 1
ATOM 8468 C CA . LEU A 1 1064 ? -44.213 -11.424 61.758 1.00 85.06 1064 LEU A CA 1
ATOM 8469 C C . LEU A 1 1064 ? -44.208 -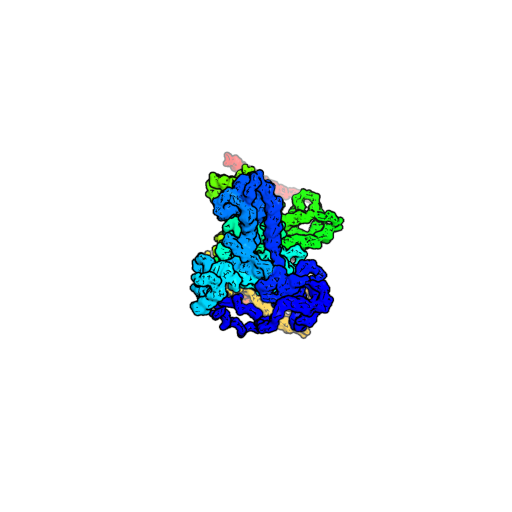10.546 63.010 1.00 85.06 1064 LEU A C 1
ATOM 8471 O O . LEU A 1 1064 ? -45.150 -10.542 63.800 1.00 85.06 1064 LEU A O 1
ATOM 8475 N N . ASP A 1 1065 ? -43.179 -9.718 63.139 1.00 79.44 1065 ASP A N 1
ATOM 8476 C CA . ASP A 1 1065 ? -43.092 -8.698 64.175 1.00 79.44 1065 ASP A CA 1
ATOM 8477 C C . ASP A 1 1065 ? -43.978 -7.482 63.839 1.00 79.44 1065 ASP A C 1
ATOM 8479 O O . ASP A 1 1065 ? -43.699 -6.728 62.905 1.00 79.44 1065 ASP A O 1
ATOM 8483 N N . PHE A 1 1066 ? -45.020 -7.219 64.635 1.00 83.94 1066 PHE A N 1
ATOM 8484 C CA . PHE A 1 1066 ? -45.904 -6.057 64.452 1.00 83.94 1066 PHE A CA 1
ATOM 8485 C C . PHE A 1 1066 ? -46.348 -5.405 65.764 1.00 83.94 1066 PHE A C 1
ATOM 8487 O O . PHE A 1 1066 ? -46.173 -5.943 66.857 1.00 83.94 1066 PHE A O 1
ATOM 8494 N N . TYR A 1 1067 ? -46.886 -4.189 65.662 1.00 82.19 1067 TYR A N 1
ATOM 8495 C CA . TYR A 1 1067 ? -47.401 -3.449 66.804 1.00 82.19 1067 TYR A CA 1
ATOM 8496 C C . TYR A 1 1067 ? -48.830 -3.873 67.140 1.00 82.19 1067 TYR A C 1
ATOM 8498 O O . TYR A 1 1067 ? -49.739 -3.776 66.312 1.00 82.19 1067 TYR A O 1
ATOM 8506 N N . ILE A 1 1068 ? -49.021 -4.251 68.401 1.00 80.75 1068 ILE A N 1
ATOM 8507 C CA . ILE A 1 1068 ? -50.325 -4.509 69.003 1.00 80.75 1068 ILE A CA 1
ATOM 8508 C C . ILE A 1 1068 ? -50.581 -3.470 70.095 1.00 80.75 1068 ILE A C 1
ATOM 8510 O O . ILE A 1 1068 ? -49.708 -3.215 70.925 1.00 80.75 1068 ILE A O 1
ATOM 8514 N N . ASP A 1 1069 ? -51.796 -2.913 70.142 1.00 79.50 1069 ASP A N 1
ATOM 8515 C CA . ASP A 1 1069 ? -52.284 -2.180 71.314 1.00 79.50 1069 ASP A CA 1
ATOM 8516 C C . ASP A 1 1069 ? -52.786 -3.185 72.374 1.00 79.50 1069 ASP A C 1
ATOM 8518 O O . ASP A 1 1069 ? -53.878 -3.756 72.218 1.00 79.50 1069 ASP A O 1
ATOM 8522 N N . PRO A 1 1070 ? -52.057 -3.391 73.494 1.00 73.31 1070 PRO A N 1
ATOM 8523 C CA . PRO A 1 1070 ? -52.425 -4.387 74.500 1.00 73.31 1070 PRO A CA 1
ATOM 8524 C C . PRO A 1 1070 ? -53.788 -4.112 75.153 1.00 73.31 1070 PRO A C 1
ATOM 8526 O O . PRO A 1 1070 ? -54.366 -5.000 75.787 1.00 73.31 1070 PRO A O 1
ATOM 8529 N N . ALA A 1 1071 ? -54.329 -2.893 75.025 1.00 71.56 1071 ALA A N 1
ATOM 8530 C CA . ALA A 1 1071 ? -55.643 -2.540 75.543 1.00 71.56 1071 ALA A CA 1
ATOM 8531 C C . ALA A 1 1071 ? -56.795 -3.087 74.684 1.00 71.56 1071 ALA A C 1
ATOM 8533 O O . ALA A 1 1071 ? -57.872 -3.340 75.241 1.00 71.56 1071 ALA A O 1
ATOM 8534 N N . ARG A 1 1072 ? -56.581 -3.296 73.377 1.00 77.94 1072 ARG A N 1
ATOM 8535 C CA . ARG A 1 1072 ? -57.629 -3.634 72.395 1.00 77.94 1072 ARG A CA 1
ATOM 8536 C C . ARG A 1 1072 ? -57.744 -5.133 72.105 1.00 77.94 1072 ARG A C 1
ATOM 8538 O O . ARG A 1 1072 ? -58.857 -5.595 71.882 1.00 77.94 1072 ARG A O 1
ATOM 8545 N N . VAL A 1 1073 ? -56.657 -5.888 72.256 1.00 80.69 1073 VAL A N 1
ATOM 8546 C CA . VAL A 1 1073 ? -56.614 -7.343 71.995 1.00 80.69 1073 VAL A CA 1
ATOM 8547 C C . VAL A 1 1073 ? -57.093 -8.198 73.176 1.00 80.69 1073 VAL A C 1
ATOM 8549 O O . VAL A 1 1073 ? -57.189 -7.690 74.298 1.00 80.69 1073 VAL A O 1
ATOM 8552 N N . PRO A 1 1074 ? -57.374 -9.505 73.011 1.00 80.31 1074 PRO A N 1
ATOM 8553 C CA . PRO A 1 1074 ? -57.648 -10.424 74.121 1.00 80.31 1074 PRO A CA 1
ATOM 8554 C C . PRO A 1 1074 ? -56.553 -10.441 75.205 1.00 80.31 1074 PRO A C 1
ATOM 8556 O O . PRO A 1 1074 ? -55.372 -10.247 74.928 1.00 80.31 1074 PRO A O 1
ATOM 8559 N N . ALA A 1 1075 ? -56.931 -10.693 76.467 1.00 74.81 1075 ALA A N 1
ATOM 8560 C CA . ALA A 1 1075 ? -55.999 -10.698 77.609 1.00 74.81 1075 ALA A CA 1
ATOM 8561 C C . ALA A 1 1075 ? -54.860 -11.715 77.470 1.00 74.81 1075 ALA A C 1
ATOM 8563 O O . ALA A 1 1075 ? -53.783 -11.496 78.010 1.00 74.81 1075 ALA A O 1
ATOM 8564 N N . THR A 1 1076 ? -55.099 -12.798 76.736 1.00 78.19 1076 THR A N 1
ATOM 8565 C CA . THR A 1 1076 ? -54.113 -13.835 76.440 1.00 78.19 1076 THR A CA 1
ATOM 8566 C C . THR A 1 1076 ? -53.009 -13.323 75.519 1.00 78.19 1076 THR A C 1
ATOM 8568 O O . THR A 1 1076 ? -51.846 -13.434 75.877 1.00 78.19 1076 THR A O 1
ATOM 8571 N N . ILE A 1 1077 ? -53.382 -12.676 74.412 1.00 79.94 1077 ILE A N 1
ATOM 8572 C CA . ILE A 1 1077 ? -52.448 -12.134 73.415 1.00 79.94 1077 ILE A CA 1
ATOM 8573 C C . ILE A 1 1077 ? -51.691 -10.932 73.988 1.00 79.94 1077 ILE A C 1
ATOM 8575 O O . ILE A 1 1077 ? -50.480 -10.839 73.852 1.00 79.94 1077 ILE A O 1
ATOM 8579 N N . ALA A 1 1078 ? -52.375 -10.043 74.720 1.00 77.56 1078 ALA A N 1
ATOM 8580 C CA . ALA A 1 1078 ? -51.717 -8.919 75.394 1.00 77.56 1078 ALA A CA 1
ATOM 8581 C C . ALA A 1 1078 ? -50.675 -9.369 76.433 1.00 77.56 1078 ALA A C 1
ATOM 8583 O O . ALA A 1 1078 ? -49.695 -8.660 76.649 1.00 77.56 1078 ALA A O 1
ATOM 8584 N N . PHE A 1 1079 ? -50.909 -10.509 77.095 1.00 80.56 1079 PHE A N 1
ATOM 8585 C CA . PHE A 1 1079 ? -49.958 -11.087 78.041 1.00 80.56 1079 PHE A CA 1
ATOM 8586 C C . PHE A 1 1079 ? -48.732 -11.625 77.304 1.00 80.56 1079 PHE A C 1
ATOM 8588 O O . PHE A 1 1079 ? -47.622 -11.241 77.639 1.00 80.56 1079 PHE A O 1
ATOM 8595 N N . GLU A 1 1080 ? -48.950 -12.440 76.269 1.00 78.50 1080 GLU A N 1
ATOM 8596 C CA . GLU A 1 1080 ? -47.892 -13.027 75.433 1.00 78.50 1080 GLU A CA 1
ATOM 8597 C C . GLU A 1 1080 ? -47.037 -11.949 74.744 1.00 78.50 1080 GLU A C 1
ATOM 8599 O O . GLU A 1 1080 ? -45.818 -12.016 74.801 1.00 78.50 1080 GLU A O 1
ATOM 8604 N N . TYR A 1 1081 ? -47.654 -10.897 74.197 1.00 77.31 1081 TYR A N 1
ATOM 8605 C CA . TYR A 1 1081 ? -46.945 -9.756 73.601 1.00 77.31 1081 TYR A CA 1
ATOM 8606 C C . TYR A 1 1081 ? -46.106 -8.960 74.614 1.00 77.31 1081 TYR A C 1
ATOM 8608 O O . TYR A 1 1081 ? -45.084 -8.379 74.260 1.00 77.31 1081 TYR A O 1
ATOM 8616 N N . SER A 1 1082 ? -46.547 -8.893 75.875 1.00 78.62 1082 SER A N 1
ATOM 8617 C CA . SER A 1 1082 ? -45.825 -8.155 76.918 1.00 78.62 1082 SER A CA 1
ATOM 8618 C C . SER A 1 1082 ? -44.709 -8.989 77.563 1.00 78.62 1082 SER A C 1
ATOM 8620 O O . SER A 1 1082 ? -43.829 -8.413 78.193 1.00 78.62 1082 SER A O 1
ATOM 8622 N N . ASP A 1 1083 ? -44.734 -10.317 77.423 1.00 78.00 1083 ASP A N 1
ATOM 8623 C CA . ASP A 1 1083 ? -43.795 -11.273 78.031 1.00 78.00 1083 ASP A CA 1
ATOM 8624 C C . ASP A 1 1083 ? -42.562 -11.457 77.139 1.00 78.00 1083 ASP A C 1
ATOM 8626 O O . ASP A 1 1083 ? -42.343 -12.501 76.527 1.00 78.00 1083 ASP A O 1
ATOM 8630 N N . ALA A 1 1084 ? -41.763 -10.394 77.024 1.00 68.50 1084 ALA A N 1
ATOM 8631 C CA . ALA A 1 1084 ? -40.652 -10.321 76.076 1.00 68.50 1084 ALA A CA 1
ATOM 8632 C C . ALA A 1 1084 ? -39.556 -11.376 76.314 1.00 68.50 1084 ALA A C 1
ATOM 8634 O O . ALA A 1 1084 ? -38.788 -11.675 75.401 1.00 68.50 1084 ALA A O 1
ATOM 8635 N N . ASN A 1 1085 ? -39.448 -11.919 77.531 1.00 75.88 1085 ASN A N 1
ATOM 8636 C CA . ASN A 1 1085 ? -38.457 -12.938 77.876 1.00 75.88 1085 ASN A CA 1
ATOM 8637 C C . ASN A 1 1085 ? -39.031 -14.374 77.895 1.00 75.88 1085 ASN A C 1
ATOM 8639 O O . ASN A 1 1085 ? -38.264 -15.330 78.044 1.00 75.88 1085 ASN A O 1
ATOM 8643 N N . GLY A 1 1086 ? -40.351 -14.525 77.727 1.00 75.00 1086 GLY A N 1
ATOM 8644 C CA . GLY A 1 1086 ? -41.045 -15.808 77.650 1.00 75.00 1086 GLY A CA 1
ATOM 8645 C C . GLY A 1 1086 ? -41.041 -16.620 78.949 1.00 75.00 1086 GLY A C 1
ATOM 8646 O O . GLY A 1 1086 ? -41.212 -17.841 78.897 1.00 75.00 1086 GLY A O 1
ATOM 8647 N N . ASP A 1 1087 ? -40.820 -15.998 80.112 1.00 80.81 1087 ASP A N 1
ATOM 8648 C CA . ASP A 1 1087 ? -40.812 -16.675 81.417 1.00 80.81 1087 ASP A CA 1
ATOM 8649 C C . ASP A 1 1087 ? -42.219 -16.880 82.005 1.00 80.81 1087 ASP A C 1
ATOM 8651 O O . ASP A 1 1087 ? -42.362 -17.434 83.104 1.00 80.81 1087 ASP A O 1
ATOM 8655 N N . HIS A 1 1088 ? -43.258 -16.503 81.251 1.00 79.38 1088 HIS A N 1
ATOM 8656 C CA . HIS A 1 1088 ? -44.668 -16.577 81.616 1.00 79.38 1088 HIS A CA 1
ATOM 8657 C C . HIS A 1 1088 ? -45.043 -15.707 82.822 1.00 79.38 1088 HIS A C 1
ATOM 8659 O O . HIS A 1 1088 ? -46.037 -16.001 83.504 1.00 79.38 1088 HIS A O 1
ATOM 8665 N N . ALA A 1 1089 ? -44.286 -14.641 83.100 1.00 82.62 1089 ALA A N 1
ATOM 8666 C CA . ALA A 1 1089 ? -44.557 -13.728 84.199 1.00 82.62 1089 ALA A CA 1
ATOM 8667 C C . ALA A 1 1089 ? -44.100 -12.286 83.912 1.00 82.62 1089 ALA A C 1
ATOM 8669 O O . ALA A 1 1089 ? -42.916 -11.984 83.885 1.00 82.62 1089 ALA A O 1
ATOM 8670 N N . LEU A 1 1090 ? -45.050 -11.350 83.850 1.00 83.38 1090 LEU A N 1
ATOM 8671 C CA . LEU A 1 1090 ? -44.740 -9.967 83.482 1.00 83.38 1090 LEU A CA 1
ATOM 8672 C C . LEU A 1 1090 ? -44.153 -9.179 84.649 1.00 83.38 1090 LEU A C 1
ATOM 8674 O O . LEU A 1 1090 ? -44.804 -9.030 85.688 1.00 83.38 1090 LEU A O 1
ATOM 8678 N N . VAL A 1 1091 ? -42.974 -8.593 84.468 1.00 86.25 1091 VAL A N 1
ATOM 8679 C CA . VAL A 1 1091 ? -42.429 -7.580 85.381 1.00 86.25 1091 VAL A CA 1
ATOM 8680 C C . VAL A 1 1091 ? -42.804 -6.166 84.937 1.00 86.25 1091 VAL A C 1
ATOM 8682 O O . VAL A 1 1091 ? -43.143 -5.902 83.784 1.00 86.25 1091 VAL A O 1
ATOM 8685 N N . LEU A 1 1092 ? -42.725 -5.209 85.863 1.00 81.25 1092 LEU A N 1
ATOM 8686 C CA . LEU A 1 1092 ? -43.050 -3.807 85.586 1.00 81.25 1092 LEU A CA 1
ATOM 8687 C C . LEU A 1 1092 ? -42.232 -3.236 84.414 1.00 81.25 1092 LEU A C 1
ATOM 8689 O O . LEU A 1 1092 ? -42.770 -2.506 83.585 1.00 81.25 1092 LEU A O 1
ATOM 8693 N N . ASP A 1 1093 ? -40.953 -3.603 84.318 1.00 80.56 1093 ASP A N 1
ATOM 8694 C CA . ASP A 1 1093 ? -40.069 -3.159 83.237 1.00 80.56 1093 ASP A CA 1
ATOM 8695 C C . ASP A 1 1093 ? -40.542 -3.611 81.851 1.00 80.56 1093 ASP A C 1
ATOM 8697 O O . ASP A 1 1093 ? -40.315 -2.883 80.884 1.00 80.56 1093 ASP A O 1
ATOM 8701 N N . GLU A 1 1094 ? -41.207 -4.766 81.755 1.00 79.44 1094 GLU A N 1
ATOM 8702 C CA . GLU A 1 1094 ? -41.756 -5.314 80.509 1.00 79.44 1094 GLU A CA 1
ATOM 8703 C C . GLU A 1 1094 ? -42.997 -4.539 80.057 1.00 79.44 1094 GLU A C 1
ATOM 8705 O O . GLU A 1 1094 ? -43.123 -4.169 78.892 1.00 79.44 1094 GLU A O 1
ATOM 8710 N N . LEU A 1 1095 ? -43.856 -4.143 80.998 1.00 77.00 1095 LEU A N 1
ATOM 8711 C CA . LEU A 1 1095 ? -45.018 -3.287 80.720 1.00 77.00 1095 LEU A CA 1
ATOM 8712 C C . LEU A 1 1095 ? -44.639 -1.837 80.391 1.00 77.00 1095 LEU A C 1
ATOM 8714 O O . LEU A 1 1095 ? -45.428 -1.096 79.799 1.00 77.00 1095 LEU A O 1
ATOM 8718 N N . LEU A 1 1096 ? -43.436 -1.416 80.784 1.00 75.88 1096 LEU A N 1
ATOM 8719 C CA . LEU A 1 1096 ? -42.905 -0.077 80.546 1.00 75.88 1096 LEU A CA 1
ATOM 8720 C C . LEU A 1 1096 ? -41.987 0.011 79.317 1.00 75.88 1096 LEU A C 1
ATOM 8722 O O . LEU A 1 1096 ? -41.511 1.109 79.017 1.00 75.88 1096 LEU A O 1
ATOM 8726 N N . VAL A 1 1097 ? -41.761 -1.084 78.576 1.00 70.25 1097 VAL A N 1
ATOM 8727 C CA . VAL A 1 1097 ? -40.868 -1.121 77.395 1.00 70.25 1097 VAL A CA 1
ATOM 8728 C C . VAL A 1 1097 ? -41.186 -0.001 76.400 1.00 70.25 1097 VAL A C 1
ATOM 8730 O O . VAL A 1 1097 ? -40.284 0.739 76.014 1.00 70.25 1097 VAL A O 1
ATOM 8733 N N . ASN A 1 1098 ? -42.467 0.226 76.090 1.00 61.06 1098 ASN A N 1
ATOM 8734 C CA . ASN A 1 1098 ? -42.916 1.265 75.146 1.00 61.06 1098 ASN A CA 1
ATOM 8735 C C . ASN A 1 1098 ? -42.765 2.717 75.659 1.00 61.06 1098 ASN A C 1
ATOM 8737 O O . ASN A 1 1098 ? -43.056 3.672 74.932 1.00 61.06 1098 ASN A O 1
ATOM 8741 N N . TYR A 1 1099 ? -42.326 2.906 76.908 1.00 68.81 1099 TYR A N 1
ATOM 8742 C CA . TYR A 1 1099 ? -42.143 4.212 77.550 1.00 68.81 1099 TYR A CA 1
ATOM 8743 C C . TYR A 1 1099 ? -40.689 4.486 77.969 1.00 68.81 1099 TYR A C 1
ATOM 8745 O O . TYR A 1 1099 ? -40.392 5.583 78.454 1.00 68.81 1099 TYR A O 1
ATOM 8753 N N . LYS A 1 1100 ? -39.761 3.541 77.756 1.00 59.41 1100 LYS A N 1
ATOM 8754 C CA . LYS A 1 1100 ? -38.331 3.735 78.043 1.00 59.41 1100 LYS A CA 1
ATOM 8755 C C . LYS A 1 1100 ? -37.773 4.908 77.220 1.00 59.41 1100 LYS A C 1
ATOM 8757 O O . LYS A 1 1100 ? -37.917 4.962 76.006 1.00 59.41 1100 LYS A O 1
ATOM 8762 N N . GLY A 1 1101 ? -37.157 5.879 77.900 1.00 56.56 1101 GLY A N 1
ATOM 8763 C CA . GLY A 1 1101 ? -36.529 7.058 77.280 1.00 56.56 1101 GLY A CA 1
ATOM 8764 C C . GLY A 1 1101 ? -37.467 8.228 76.939 1.00 56.56 1101 GLY A C 1
ATOM 8765 O O . GLY A 1 1101 ? -36.980 9.319 76.638 1.00 56.56 1101 GLY A O 1
ATOM 8766 N N . ARG A 1 1102 ? -38.796 8.067 77.041 1.00 63.00 1102 ARG A N 1
ATOM 8767 C CA . ARG A 1 1102 ? -39.757 9.156 76.791 1.00 63.00 1102 ARG A CA 1
ATOM 8768 C C . ARG A 1 1102 ? -39.899 10.076 78.007 1.00 63.00 1102 ARG A C 1
ATOM 8770 O O . ARG A 1 1102 ? -40.189 9.629 79.113 1.00 63.00 1102 ARG A O 1
ATOM 8777 N N . THR A 1 1103 ? -39.712 11.382 77.800 1.00 61.91 1103 THR A N 1
ATOM 8778 C CA . THR A 1 1103 ? -39.792 12.413 78.860 1.00 61.91 1103 THR A CA 1
ATOM 8779 C C . THR A 1 1103 ? -41.004 13.335 78.734 1.00 61.91 1103 THR A C 1
ATOM 8781 O O . THR A 1 1103 ? -41.164 14.260 79.534 1.00 61.91 1103 THR A O 1
ATOM 8784 N N . ASP A 1 1104 ? -41.881 13.095 77.759 1.00 77.56 1104 ASP A N 1
ATOM 8785 C CA . ASP A 1 1104 ? -43.075 13.906 77.572 1.00 77.56 1104 ASP A CA 1
ATOM 8786 C C . ASP A 1 1104 ? -44.094 13.709 78.713 1.00 77.56 1104 ASP A C 1
ATOM 8788 O O . ASP A 1 1104 ? -44.151 12.686 79.403 1.00 77.56 1104 ASP A O 1
ATOM 8792 N N . ARG A 1 1105 ? -44.923 14.738 78.930 1.00 70.75 1105 ARG A N 1
ATOM 8793 C CA . ARG A 1 1105 ? -45.911 14.780 80.022 1.00 70.75 1105 ARG A CA 1
ATOM 8794 C C . ARG A 1 1105 ? -46.953 13.657 79.933 1.00 70.75 1105 ARG A C 1
ATOM 8796 O O . ARG A 1 1105 ? -47.505 13.273 80.965 1.00 70.75 1105 ARG A O 1
ATOM 8803 N N . GLY A 1 1106 ? -47.247 13.174 78.725 1.00 71.25 1106 GLY A N 1
ATOM 8804 C CA . GLY A 1 1106 ? -48.187 12.082 78.484 1.00 71.25 1106 GLY A CA 1
ATOM 8805 C C . GLY A 1 1106 ? -47.608 10.743 78.932 1.00 71.25 1106 GLY A C 1
ATOM 8806 O O . GLY A 1 1106 ? -48.260 10.026 79.693 1.00 71.25 1106 GLY A O 1
ATOM 8807 N N . ALA A 1 1107 ? -46.359 10.463 78.553 1.00 72.12 1107 ALA A N 1
ATOM 8808 C CA . ALA A 1 1107 ? -45.612 9.278 78.960 1.00 72.12 1107 ALA A CA 1
ATOM 8809 C C . ALA A 1 1107 ? -45.448 9.199 80.483 1.00 72.12 1107 ALA A C 1
ATOM 8811 O O . ALA A 1 1107 ? -45.804 8.183 81.069 1.00 72.12 1107 ALA A O 1
ATOM 8812 N N . GLN A 1 1108 ? -45.036 10.279 81.159 1.00 75.38 1108 GLN A N 1
ATOM 8813 C CA . GLN A 1 1108 ? -44.891 10.278 82.628 1.00 75.38 1108 GLN A CA 1
ATOM 8814 C C . GLN A 1 1108 ? -46.210 9.984 83.362 1.00 75.38 1108 GLN A C 1
ATOM 8816 O O . GLN A 1 1108 ? -46.230 9.263 84.359 1.00 75.38 1108 GLN A O 1
ATOM 8821 N N . SER A 1 1109 ? -47.331 10.508 82.857 1.00 76.62 1109 SER A N 1
ATOM 8822 C CA . SER A 1 1109 ? -48.660 10.222 83.411 1.00 76.62 1109 SER A CA 1
ATOM 8823 C C . SER A 1 1109 ? -49.122 8.785 83.151 1.00 76.62 1109 SER A C 1
ATOM 8825 O O . SER A 1 1109 ? -49.934 8.260 83.914 1.00 76.62 1109 SER A O 1
ATOM 8827 N N . MET A 1 1110 ? -48.672 8.165 82.062 1.00 77.00 1110 MET A N 1
ATOM 8828 C CA . MET A 1 1110 ? -49.000 6.784 81.722 1.00 77.00 1110 MET A CA 1
ATOM 8829 C C . MET A 1 1110 ? -48.128 5.793 82.501 1.00 77.00 1110 MET A C 1
ATOM 8831 O O . MET A 1 1110 ? -48.672 4.840 83.046 1.00 77.00 1110 MET A O 1
ATOM 8835 N N . ILE A 1 1111 ? -46.829 6.077 82.665 1.00 79.94 1111 ILE A N 1
ATOM 8836 C CA . ILE A 1 1111 ? -45.896 5.301 83.501 1.00 79.94 1111 ILE A CA 1
ATOM 8837 C C . ILE A 1 1111 ? -46.438 5.186 84.931 1.00 79.94 1111 ILE A C 1
ATOM 8839 O O . ILE A 1 1111 ? -46.627 4.078 85.417 1.00 79.94 1111 ILE A O 1
ATOM 8843 N N . GLY A 1 1112 ? -46.805 6.307 85.567 1.00 77.06 1112 GLY A N 1
ATOM 8844 C CA . GLY A 1 1112 ? -47.362 6.272 86.927 1.00 77.06 1112 GLY A CA 1
ATOM 8845 C C . GLY A 1 1112 ? -48.680 5.488 87.035 1.00 77.06 1112 GLY A C 1
ATOM 8846 O O . GLY A 1 1112 ? -48.926 4.825 88.037 1.00 77.06 1112 GLY A O 1
ATOM 8847 N N . ARG A 1 1113 ? -49.518 5.502 85.986 1.00 78.94 1113 ARG A N 1
ATOM 8848 C CA . ARG A 1 1113 ? -50.745 4.685 85.934 1.00 78.94 1113 ARG A CA 1
ATOM 8849 C C . ARG A 1 1113 ? -50.445 3.195 85.794 1.00 78.94 1113 ARG A C 1
ATOM 8851 O O . ARG A 1 1113 ? -51.114 2.390 86.435 1.00 78.94 1113 ARG A O 1
ATOM 8858 N N . ILE A 1 1114 ? -49.454 2.841 84.978 1.00 81.56 1114 ILE A N 1
ATOM 8859 C CA . ILE A 1 1114 ? -48.994 1.462 84.795 1.00 81.56 1114 ILE A CA 1
ATOM 8860 C C . ILE A 1 1114 ? -48.406 0.927 86.104 1.00 81.56 1114 ILE A C 1
ATOM 8862 O O . ILE A 1 1114 ? -48.777 -0.168 86.510 1.00 81.56 1114 ILE A O 1
ATOM 8866 N N . GLU A 1 1115 ? -47.578 1.709 86.802 1.00 82.62 1115 GLU A N 1
ATOM 8867 C CA . GLU A 1 1115 ? -47.013 1.355 88.113 1.00 82.62 1115 GLU A CA 1
ATOM 8868 C C . GLU A 1 1115 ? -48.101 1.120 89.173 1.00 82.62 1115 GLU A C 1
ATOM 8870 O O . GLU A 1 1115 ? -48.088 0.101 89.866 1.00 82.62 1115 GLU A O 1
ATOM 8875 N N . GLU A 1 1116 ? -49.078 2.028 89.283 1.00 81.25 1116 GLU A N 1
ATOM 8876 C CA . GLU A 1 1116 ? -50.200 1.883 90.221 1.00 81.25 1116 GLU A CA 1
ATOM 8877 C C . GLU A 1 1116 ? -51.068 0.658 89.899 1.00 81.25 1116 GLU A C 1
ATOM 8879 O O . GLU A 1 1116 ? -51.450 -0.084 90.808 1.00 81.25 1116 GLU A O 1
ATOM 8884 N N . ALA A 1 1117 ? -51.372 0.423 88.619 1.00 81.69 1117 ALA A N 1
ATOM 8885 C CA . ALA A 1 1117 ? -52.155 -0.731 88.189 1.00 81.69 1117 ALA A CA 1
ATOM 8886 C C . ALA A 1 1117 ? -51.398 -2.051 88.387 1.00 81.69 1117 ALA A C 1
ATOM 8888 O O . ALA A 1 1117 ? -52.015 -3.041 88.779 1.00 81.69 1117 ALA A O 1
ATOM 8889 N N . PHE A 1 1118 ? -50.082 -2.066 88.158 1.00 84.44 1118 PHE A N 1
ATOM 8890 C CA . PHE A 1 1118 ? -49.208 -3.222 88.369 1.00 84.44 1118 PHE A CA 1
ATOM 8891 C C . PHE A 1 1118 ? -49.198 -3.637 89.841 1.00 84.44 1118 PHE A C 1
ATOM 8893 O O . PHE A 1 1118 ? -49.548 -4.768 90.169 1.00 84.44 1118 PHE A O 1
ATOM 8900 N N . LEU A 1 1119 ? -48.918 -2.689 90.741 1.00 82.06 1119 LEU A N 1
ATOM 8901 C CA . LEU A 1 1119 ? -48.906 -2.927 92.188 1.00 82.06 1119 LEU A CA 1
ATOM 8902 C C . LEU A 1 1119 ? -50.275 -3.347 92.737 1.00 82.06 1119 LEU A C 1
ATOM 8904 O O . LEU A 1 1119 ? -50.351 -4.089 93.712 1.00 82.06 1119 LEU A O 1
ATOM 8908 N N . ALA A 1 1120 ? -51.365 -2.849 92.151 1.00 79.56 1120 ALA A N 1
ATOM 8909 C CA . ALA A 1 1120 ? -52.719 -3.205 92.565 1.00 79.56 1120 ALA A CA 1
ATOM 8910 C C . ALA A 1 1120 ? -53.175 -4.581 92.043 1.00 79.56 1120 ALA A C 1
ATOM 8912 O O . ALA A 1 1120 ? -54.094 -5.174 92.616 1.00 79.56 1120 ALA A O 1
ATOM 8913 N N . ALA A 1 1121 ? -52.568 -5.073 90.962 1.00 82.25 1121 ALA A N 1
ATOM 8914 C CA . ALA A 1 1121 ? -52.882 -6.360 90.353 1.00 82.25 1121 ALA A CA 1
ATOM 8915 C C . ALA A 1 1121 ? -52.020 -7.518 90.881 1.00 82.25 1121 ALA A C 1
ATOM 8917 O O . ALA A 1 1121 ? -52.525 -8.642 90.910 1.00 82.25 1121 ALA A O 1
ATOM 8918 N N . ASP A 1 1122 ? -50.792 -7.235 91.335 1.00 84.00 1122 ASP A N 1
ATOM 8919 C CA . ASP A 1 1122 ? -49.885 -8.167 92.022 1.00 84.00 1122 ASP A CA 1
ATOM 8920 C C . ASP A 1 1122 ? -50.459 -8.555 93.399 1.00 84.00 1122 ASP A C 1
ATOM 8922 O O . ASP A 1 1122 ? -50.202 -7.931 94.433 1.00 84.00 1122 ASP A O 1
ATOM 8926 N N . ALA A 1 1123 ? -51.320 -9.575 93.414 1.00 74.75 1123 ALA A N 1
ATOM 8927 C CA . ALA A 1 1123 ? -51.972 -10.044 94.631 1.00 74.75 1123 ALA A CA 1
ATOM 8928 C C . ALA A 1 1123 ? -51.044 -10.946 95.463 1.00 74.75 1123 ALA A C 1
ATOM 8930 O O . ALA A 1 1123 ? -51.270 -11.096 96.671 1.00 74.75 1123 ALA A O 1
ATOM 8931 N N . GLY A 1 1124 ? -50.032 -11.546 94.825 1.00 75.50 1124 GLY A N 1
ATOM 8932 C CA . GLY A 1 1124 ? -48.997 -12.374 95.444 1.00 75.50 1124 GLY A CA 1
ATOM 8933 C C . GLY A 1 1124 ? -47.885 -11.585 96.147 1.00 75.50 1124 GLY A C 1
ATOM 8934 O O . GLY A 1 1124 ? -47.288 -12.100 97.096 1.00 75.50 1124 GLY A O 1
ATOM 8935 N N . GLY A 1 1125 ? -47.650 -10.335 95.745 1.00 76.69 1125 GLY A N 1
ATOM 8936 C CA . GLY A 1 1125 ? -46.569 -9.471 96.219 1.00 76.69 1125 GLY A CA 1
ATOM 8937 C C . GLY A 1 1125 ? -45.181 -9.909 95.743 1.00 76.69 1125 GLY A C 1
ATOM 8938 O O . GLY A 1 1125 ? -44.191 -9.609 96.417 1.00 76.69 1125 GLY A O 1
ATOM 8939 N N . ASP A 1 1126 ? -45.102 -10.671 94.652 1.00 82.56 1126 ASP A N 1
ATOM 8940 C CA . ASP A 1 1126 ? -43.857 -11.222 94.110 1.00 82.56 1126 ASP A CA 1
ATOM 8941 C C . ASP A 1 1126 ? -43.221 -10.331 93.031 1.00 82.56 1126 ASP A C 1
ATOM 8943 O O . ASP A 1 1126 ? -42.182 -10.692 92.475 1.00 82.56 1126 ASP A O 1
ATOM 8947 N N . GLN A 1 1127 ? -43.776 -9.130 92.817 1.00 83.56 1127 GLN A N 1
ATOM 8948 C CA . GLN A 1 1127 ? -43.337 -8.152 91.819 1.00 83.56 1127 GLN A CA 1
ATOM 8949 C C . GLN A 1 1127 ? -43.406 -8.687 90.386 1.00 83.56 1127 GLN A C 1
ATOM 8951 O O . GLN A 1 1127 ? -42.677 -8.211 89.512 1.00 83.56 1127 GLN A O 1
ATOM 8956 N N . LYS A 1 1128 ? -44.284 -9.661 90.145 1.00 87.19 1128 LYS A N 1
ATOM 8957 C CA . LYS A 1 1128 ? -44.603 -10.209 88.833 1.00 87.19 1128 LYS A CA 1
ATOM 8958 C C . LYS A 1 1128 ? -46.123 -10.253 88.669 1.00 87.19 1128 LYS A C 1
ATOM 8960 O O . LYS A 1 1128 ? -46.868 -10.275 89.641 1.00 87.19 1128 LYS A O 1
ATOM 8965 N N . LEU A 1 1129 ? -46.603 -10.255 87.431 1.00 83.75 1129 LEU A N 1
ATOM 8966 C CA . LEU A 1 1129 ? -48.001 -10.545 87.130 1.00 83.75 1129 LEU A CA 1
ATOM 8967 C C . LEU A 1 1129 ? -48.089 -11.897 86.440 1.00 83.75 1129 LEU A C 1
ATOM 8969 O O . LEU A 1 1129 ? -47.599 -12.076 85.324 1.00 83.75 1129 LEU A O 1
ATOM 8973 N N . SER A 1 1130 ? -48.776 -12.837 87.084 1.00 82.69 1130 SER A N 1
ATOM 8974 C CA . SER A 1 1130 ? -49.237 -14.054 86.422 1.00 82.69 1130 SER A CA 1
ATOM 8975 C C . SER A 1 1130 ? -50.347 -13.750 85.406 1.00 82.69 1130 SER A C 1
ATOM 8977 O O . SER A 1 1130 ? -51.001 -12.703 85.453 1.00 82.69 1130 SER A O 1
ATOM 8979 N N . ARG A 1 1131 ? -50.637 -14.701 84.509 1.00 79.12 1131 ARG A N 1
ATOM 8980 C CA . ARG A 1 1131 ? -51.710 -14.577 83.501 1.00 79.12 1131 ARG A CA 1
ATOM 8981 C C . ARG A 1 1131 ? -53.078 -14.213 84.099 1.00 79.12 1131 ARG A C 1
ATOM 8983 O O . ARG A 1 1131 ? -53.846 -13.476 83.484 1.00 79.12 1131 ARG A O 1
ATOM 8990 N N . GLU A 1 1132 ? -53.393 -14.713 85.295 1.00 77.94 1132 GLU A N 1
ATOM 8991 C CA . GLU A 1 1132 ? -54.646 -14.395 85.998 1.00 77.94 1132 GLU A CA 1
ATOM 8992 C C . GLU A 1 1132 ? -54.637 -12.981 86.609 1.00 77.94 1132 GLU A C 1
ATOM 8994 O O . GLU A 1 1132 ? -55.654 -12.283 86.586 1.00 77.94 1132 GLU A O 1
ATOM 8999 N N . GLU A 1 1133 ? -53.497 -12.532 87.138 1.00 82.56 1133 GLU A N 1
ATOM 9000 C CA . GLU A 1 1133 ? -53.325 -11.195 87.725 1.00 82.56 1133 GLU A CA 1
ATOM 9001 C C . GLU A 1 1133 ? -53.285 -10.103 86.658 1.00 82.56 1133 GLU A C 1
ATOM 9003 O O . GLU A 1 1133 ? -53.866 -9.031 86.843 1.00 82.56 1133 GLU A O 1
ATOM 9008 N N . PHE A 1 1134 ? -52.722 -10.405 85.490 1.00 82.94 1134 PHE A N 1
ATOM 9009 C CA . PHE A 1 1134 ? -52.724 -9.501 84.347 1.00 82.94 1134 PHE A CA 1
ATOM 9010 C C . PHE A 1 1134 ? -54.142 -9.151 83.861 1.00 82.94 1134 PHE A C 1
ATOM 9012 O O . PHE A 1 1134 ? -54.405 -8.024 83.434 1.00 82.94 1134 PHE A O 1
ATOM 9019 N N . GLY A 1 1135 ? -55.104 -10.070 84.005 1.00 77.88 1135 GLY A N 1
ATOM 9020 C CA . GLY A 1 1135 ? -56.519 -9.772 83.762 1.00 77.88 1135 GLY A CA 1
ATOM 9021 C C . GLY A 1 1135 ? -57.045 -8.637 84.653 1.00 77.88 1135 GLY A C 1
ATOM 9022 O O . GLY A 1 1135 ? -57.714 -7.726 84.164 1.00 77.88 1135 GLY A O 1
ATOM 9023 N N . LYS A 1 1136 ? -56.683 -8.631 85.945 1.00 78.81 1136 LYS A N 1
ATOM 9024 C CA . LYS A 1 1136 ? -57.051 -7.563 86.898 1.00 78.81 1136 LYS A CA 1
ATOM 9025 C C . LYS A 1 1136 ? -56.304 -6.265 86.619 1.00 78.81 1136 LYS A C 1
ATOM 9027 O O . LYS A 1 1136 ? -56.909 -5.197 86.680 1.00 78.81 1136 LYS A O 1
ATOM 9032 N N . TYR A 1 1137 ? -55.020 -6.354 86.276 1.00 82.62 1137 TYR A N 1
ATOM 9033 C CA . TYR A 1 1137 ? -54.230 -5.215 85.804 1.00 82.62 1137 TYR A CA 1
ATOM 9034 C C . TYR A 1 1137 ? -54.947 -4.493 84.652 1.00 82.62 1137 TYR A C 1
ATOM 9036 O O . TYR A 1 1137 ? -55.162 -3.280 84.713 1.00 82.62 1137 TYR A O 1
ATOM 9044 N N . ARG A 1 1138 ? -55.435 -5.242 83.653 1.00 78.50 1138 ARG A N 1
ATOM 9045 C CA . ARG A 1 1138 ? -56.208 -4.679 82.535 1.00 78.50 1138 ARG A CA 1
ATOM 9046 C C . ARG A 1 1138 ? -57.555 -4.098 82.954 1.00 78.50 1138 ARG A C 1
ATOM 9048 O O . ARG A 1 1138 ? -57.944 -3.059 82.424 1.00 78.50 1138 ARG A O 1
ATOM 9055 N N . GLU A 1 1139 ? -58.269 -4.708 83.900 1.00 75.75 1139 GLU A N 1
ATOM 9056 C CA . GLU A 1 1139 ? -59.506 -4.124 84.445 1.00 75.75 1139 GLU A CA 1
ATOM 9057 C C . GLU A 1 1139 ? -59.258 -2.767 85.119 1.00 75.75 1139 GLU A C 1
ATOM 9059 O O . GLU A 1 1139 ? -60.050 -1.838 84.940 1.00 75.75 1139 GLU A O 1
ATOM 9064 N N . ILE A 1 1140 ? -58.152 -2.625 85.853 1.00 77.38 1140 ILE A N 1
ATOM 9065 C CA . ILE A 1 1140 ? -57.763 -1.374 86.519 1.00 77.38 1140 ILE A CA 1
ATOM 9066 C C . ILE A 1 1140 ? -57.395 -0.310 85.479 1.00 77.38 1140 ILE A C 1
ATOM 9068 O O . ILE A 1 1140 ? -57.878 0.823 85.564 1.00 77.38 1140 ILE A O 1
ATOM 9072 N N . MET A 1 1141 ? -56.623 -0.691 84.458 1.00 75.31 1141 MET A N 1
ATOM 9073 C CA . MET A 1 1141 ? -56.252 0.195 83.351 1.00 75.31 1141 MET A CA 1
ATOM 9074 C C . MET A 1 1141 ? -57.476 0.655 82.533 1.00 75.31 1141 MET A C 1
ATOM 9076 O O . MET A 1 1141 ? -57.571 1.834 82.191 1.00 75.31 1141 MET A O 1
ATOM 9080 N N . ASN A 1 1142 ? -58.466 -0.219 82.301 1.00 69.00 1142 ASN A N 1
ATOM 9081 C CA . ASN A 1 1142 ? -59.679 0.082 81.518 1.00 69.00 1142 ASN A CA 1
ATOM 9082 C C . ASN A 1 1142 ? -60.827 0.732 82.330 1.00 69.00 1142 ASN A C 1
ATOM 9084 O O . ASN A 1 1142 ? -61.715 1.379 81.765 1.00 69.00 1142 ASN A O 1
ATOM 9088 N N . GLY A 1 1143 ? -60.852 0.582 83.659 1.00 56.50 1143 GLY A N 1
ATOM 9089 C CA . GLY A 1 1143 ? -61.973 0.951 84.539 1.00 56.50 1143 GLY A CA 1
ATOM 9090 C C . GLY A 1 1143 ? -62.230 2.453 84.744 1.00 56.50 1143 GLY A C 1
ATOM 9091 O O . GLY A 1 1143 ? -63.210 2.829 85.392 1.00 56.50 1143 GLY A O 1
ATOM 9092 N N . SER A 1 1144 ? -61.408 3.339 84.183 1.00 50.34 1144 SER A N 1
ATOM 9093 C CA . SER A 1 1144 ? -61.516 4.794 84.371 1.00 50.34 1144 SER A CA 1
ATOM 9094 C C . SER A 1 1144 ? -62.465 5.504 83.381 1.00 50.34 1144 SER A C 1
ATOM 9096 O O . SER A 1 1144 ? -62.796 6.672 83.589 1.00 50.34 1144 SER A O 1
ATOM 9098 N N . HIS A 1 1145 ? -63.029 4.801 82.385 1.00 39.62 1145 HIS A N 1
ATOM 9099 C CA . HIS A 1 1145 ? -63.952 5.382 81.390 1.00 39.62 1145 HIS A CA 1
ATOM 9100 C C . HIS A 1 1145 ? -65.455 5.389 81.756 1.00 39.62 1145 HIS A C 1
ATOM 9102 O O . HIS A 1 1145 ? -66.286 5.811 80.950 1.00 39.62 1145 HIS A O 1
ATOM 9108 N N . ARG A 1 1146 ? -65.856 5.003 82.978 1.00 36.59 1146 ARG A N 1
ATOM 9109 C CA . ARG A 1 1146 ? -67.269 5.062 83.422 1.00 36.59 1146 ARG A CA 1
ATOM 9110 C C . ARG A 1 1146 ? -67.499 6.002 84.613 1.00 36.59 1146 ARG A C 1
ATOM 9112 O O . ARG A 1 1146 ? -67.755 5.556 85.727 1.00 36.59 1146 ARG A O 1
ATOM 9119 N N . ARG A 1 1147 ? -67.542 7.317 84.357 1.00 33.53 1147 ARG A N 1
ATOM 9120 C CA . ARG A 1 1147 ? -68.347 8.283 85.145 1.00 33.53 1147 ARG A CA 1
ATOM 9121 C C . ARG A 1 1147 ? -69.080 9.289 84.242 1.00 33.53 1147 ARG A C 1
ATOM 9123 O O . ARG A 1 1147 ? -68.659 10.421 84.075 1.00 33.53 1147 ARG A O 1
ATOM 9130 N N . GLY A 1 1148 ? -70.196 8.812 83.686 1.00 28.70 1148 GLY A N 1
ATOM 9131 C CA . GLY A 1 1148 ? -71.502 9.485 83.594 1.00 28.70 1148 GLY A CA 1
ATOM 9132 C C . GLY A 1 1148 ? -71.611 10.915 83.050 1.00 28.70 1148 GLY A C 1
ATOM 9133 O O . GLY A 1 1148 ? -71.510 11.880 83.801 1.00 28.70 1148 GLY A O 1
ATOM 9134 N N . ALA A 1 1149 ? -72.055 11.023 81.794 1.00 26.34 1149 ALA A N 1
ATOM 9135 C CA . ALA A 1 1149 ? -72.952 12.087 81.352 1.00 26.34 1149 ALA A CA 1
ATOM 9136 C C . ALA A 1 1149 ? -74.369 11.845 81.922 1.00 26.34 1149 ALA A C 1
ATOM 9138 O O . ALA A 1 1149 ? -74.918 10.756 81.751 1.00 26.34 1149 ALA A O 1
ATOM 9139 N N . GLY A 1 1150 ? -74.967 12.850 82.581 1.00 26.97 1150 GLY A N 1
ATOM 9140 C CA . GLY A 1 1150 ? -76.388 12.836 82.960 1.00 26.97 1150 GLY A CA 1
ATOM 9141 C C . GLY A 1 1150 ? -76.795 13.740 84.137 1.00 26.97 1150 GLY A C 1
ATOM 9142 O O . GLY A 1 1150 ? -76.748 13.293 85.275 1.00 26.97 1150 GLY A O 1
ATOM 9143 N N . ALA A 1 1151 ? -77.319 14.935 83.804 1.00 27.42 1151 ALA A N 1
ATOM 9144 C CA . ALA A 1 1151 ? -78.223 15.817 84.584 1.00 27.42 1151 ALA A CA 1
ATOM 9145 C C . ALA A 1 1151 ? -77.659 16.502 85.863 1.00 27.42 1151 ALA A C 1
ATOM 9147 O O . ALA A 1 1151 ? -77.033 15.869 86.694 1.00 27.42 1151 ALA A O 1
ATOM 9148 N N . ALA A 1 1152 ? -77.881 17.785 86.172 1.00 27.81 1152 ALA A N 1
ATOM 9149 C CA . ALA A 1 1152 ? -78.723 18.836 85.606 1.00 27.81 1152 ALA A CA 1
ATOM 9150 C C . ALA A 1 1152 ? -78.223 20.214 86.093 1.00 27.81 1152 ALA A C 1
ATOM 9152 O O . ALA A 1 1152 ? -77.817 20.361 87.244 1.00 27.81 1152 ALA A O 1
ATOM 9153 N N . GLY A 1 1153 ? -78.345 21.233 85.243 1.00 24.22 1153 GLY A N 1
ATOM 9154 C CA . GLY A 1 1153 ? -78.201 22.639 85.611 1.00 24.22 1153 GLY A CA 1
ATOM 9155 C C . GLY A 1 1153 ? -79.081 23.505 84.715 1.00 24.22 1153 GLY A C 1
ATOM 9156 O O . GLY A 1 1153 ? -78.652 23.938 83.652 1.00 24.22 1153 GLY A O 1
ATOM 9157 N N . ALA A 1 1154 ? -80.327 23.724 85.138 1.00 27.23 1154 ALA A N 1
ATOM 9158 C CA . ALA A 1 1154 ? -81.176 24.800 84.646 1.00 27.23 1154 ALA A CA 1
ATOM 9159 C C . ALA A 1 1154 ? -80.879 26.077 85.450 1.00 27.23 1154 ALA A C 1
ATOM 9161 O O . ALA A 1 1154 ? -80.978 26.021 86.669 1.00 27.23 1154 ALA A O 1
ATOM 9162 N N . GLN A 1 1155 ? -80.564 27.165 84.726 1.00 29.20 1155 GLN A N 1
ATOM 9163 C CA . GLN A 1 1155 ? -80.723 28.612 85.011 1.00 29.20 1155 GLN A CA 1
ATOM 9164 C C . GLN A 1 1155 ? -80.268 29.154 86.392 1.00 29.20 1155 GLN A C 1
ATOM 9166 O O . GLN A 1 1155 ? -80.505 28.569 87.434 1.00 29.20 1155 GLN A O 1
ATOM 9171 N N . VAL A 1 1156 ? -79.612 30.316 86.487 1.00 26.20 1156 VAL A N 1
ATOM 9172 C CA . VAL A 1 1156 ? -80.177 31.656 86.236 1.00 26.20 1156 VAL A CA 1
ATOM 9173 C C . VAL A 1 1156 ? -79.087 32.658 85.808 1.00 26.20 1156 VAL A C 1
ATOM 9175 O O . VAL A 1 1156 ? -77.924 32.550 86.178 1.00 26.20 1156 VAL A O 1
ATOM 9178 N N . ALA A 1 1157 ? -79.533 33.623 85.004 1.00 27.02 1157 ALA A N 1
ATOM 9179 C CA . ALA A 1 1157 ? -78.837 34.717 84.337 1.00 27.02 1157 ALA A CA 1
ATOM 9180 C C . ALA A 1 1157 ? -78.077 35.725 85.226 1.00 27.02 1157 ALA A C 1
ATOM 9182 O O . ALA A 1 1157 ? -78.482 35.990 86.355 1.00 27.02 1157 ALA A O 1
ATOM 9183 N N . GLY A 1 1158 ? -77.138 36.449 84.596 1.00 25.78 1158 GLY A N 1
ATOM 9184 C CA . GLY A 1 1158 ? -77.118 37.913 84.717 1.00 25.78 1158 GLY A CA 1
ATOM 9185 C C . GLY A 1 1158 ? -75.759 38.634 84.716 1.00 25.78 1158 GLY A C 1
ATOM 9186 O O . GLY A 1 1158 ? -75.180 38.804 85.774 1.00 25.78 1158 GLY A O 1
ATOM 9187 N N . VAL A 1 1159 ? -75.385 39.167 83.542 1.00 25.77 1159 VAL A N 1
ATOM 9188 C CA . VAL A 1 1159 ? -74.895 40.548 83.270 1.00 25.77 1159 VAL A CA 1
ATOM 9189 C C . VAL A 1 1159 ? -73.529 41.058 83.813 1.00 25.77 1159 VAL A C 1
ATOM 9191 O O . VAL A 1 1159 ? -73.352 41.252 85.005 1.00 25.77 1159 VAL A O 1
ATOM 9194 N N . ALA A 1 1160 ? -72.700 41.458 82.829 1.00 27.64 1160 ALA A N 1
ATOM 9195 C CA . ALA A 1 1160 ? -71.755 42.594 82.698 1.00 27.64 1160 ALA A CA 1
ATOM 9196 C C . ALA A 1 1160 ? -70.431 42.718 83.491 1.00 27.64 1160 ALA A C 1
ATOM 9198 O O . ALA A 1 1160 ? -70.374 42.562 84.701 1.00 27.64 1160 ALA A O 1
ATOM 9199 N N . GLU A 1 1161 ? -69.420 43.109 82.693 1.00 31.19 1161 GLU A N 1
ATOM 9200 C CA . GLU A 1 1161 ? -68.228 43.953 82.913 1.00 31.19 1161 GLU A CA 1
ATOM 9201 C C . GLU A 1 1161 ? -67.644 44.140 84.322 1.00 31.19 1161 GLU A C 1
ATOM 9203 O O . GLU A 1 1161 ? -68.302 44.634 85.233 1.00 31.19 1161 GLU A O 1
ATOM 9208 N N . GLY A 1 1162 ? -66.318 43.975 84.401 1.00 25.73 1162 GLY A N 1
ATOM 9209 C CA . GLY A 1 1162 ? -65.482 44.777 85.295 1.00 25.73 1162 GLY A CA 1
ATOM 9210 C C . GLY A 1 1162 ? -64.459 43.994 86.111 1.00 25.73 1162 GLY A C 1
ATOM 9211 O O . GLY A 1 1162 ? -64.813 43.331 87.073 1.00 25.73 1162 GLY A O 1
ATOM 9212 N N . ASP A 1 1163 ? -63.197 44.188 85.725 1.00 30.47 1163 ASP A N 1
ATOM 9213 C CA . ASP A 1 1163 ? -62.015 44.389 86.569 1.00 30.47 1163 ASP A CA 1
ATOM 9214 C C . ASP A 1 1163 ? -61.593 43.385 87.664 1.00 30.47 1163 ASP A C 1
ATOM 9216 O O . ASP A 1 1163 ? -62.347 42.952 88.530 1.00 30.47 1163 ASP A O 1
ATOM 9220 N N . SER A 1 1164 ? -60.264 43.255 87.724 1.00 29.31 1164 SER A N 1
ATOM 9221 C CA . SER A 1 1164 ? -59.435 43.299 88.939 1.00 29.31 1164 SER A CA 1
ATOM 9222 C C . SER A 1 1164 ? -58.711 42.014 89.383 1.00 29.31 1164 SER A C 1
ATOM 9224 O O . SER A 1 1164 ? -59.243 41.092 89.988 1.00 29.31 1164 SER A O 1
ATOM 9226 N N . ALA A 1 1165 ? -57.397 42.051 89.143 1.00 39.19 1165 ALA A N 1
ATOM 9227 C CA . ALA A 1 1165 ? -56.401 42.160 90.213 1.00 39.19 1165 ALA A CA 1
ATOM 9228 C C . ALA A 1 1165 ? -56.122 40.958 91.136 1.00 39.19 1165 ALA A C 1
ATOM 9230 O O . ALA A 1 1165 ? -55.576 41.160 92.219 1.00 39.19 1165 ALA A O 1
ATOM 9231 N N . GLU A 1 1166 ? -56.359 39.717 90.704 1.00 38.38 1166 GLU A N 1
ATOM 9232 C CA . GLU A 1 1166 ? -55.888 38.538 91.466 1.00 38.38 1166 GLU A CA 1
ATOM 9233 C C . GLU A 1 1166 ? -54.987 37.558 90.690 1.00 38.38 1166 GLU A C 1
ATOM 9235 O O . GLU A 1 1166 ? -54.467 36.602 91.266 1.00 38.38 1166 GLU A O 1
ATOM 9240 N N . ALA A 1 1167 ? -54.706 37.836 89.412 1.00 44.28 1167 ALA A N 1
ATOM 9241 C CA . ALA A 1 1167 ? -53.738 37.081 88.605 1.00 44.28 1167 ALA A CA 1
ATOM 9242 C C . ALA A 1 1167 ? -52.292 37.622 88.702 1.00 44.28 1167 ALA A C 1
ATOM 9244 O O . ALA A 1 1167 ? -51.339 36.881 88.463 1.00 44.28 1167 ALA A O 1
ATOM 9245 N N . ASP A 1 1168 ? -52.104 38.875 89.132 1.00 46.97 1168 ASP A N 1
ATOM 9246 C CA . ASP A 1 1168 ? -50.795 39.545 89.102 1.00 46.97 1168 ASP A CA 1
ATOM 9247 C C . ASP A 1 1168 ? -49.863 39.192 90.275 1.00 46.97 1168 ASP A C 1
ATOM 9249 O O . ASP A 1 1168 ? -48.644 39.259 90.140 1.00 46.97 1168 ASP A O 1
ATOM 9253 N N . PHE A 1 1169 ? -50.366 38.743 91.428 1.00 47.81 1169 PHE A N 1
ATOM 9254 C CA . PHE A 1 1169 ? -49.479 38.504 92.579 1.00 47.81 1169 PHE A CA 1
ATOM 9255 C C . PHE A 1 1169 ? -48.693 37.182 92.484 1.00 47.81 1169 PHE A C 1
ATOM 9257 O O . PHE A 1 1169 ? -47.558 37.096 92.948 1.00 47.81 1169 PHE A O 1
ATOM 9264 N N . ARG A 1 1170 ? -49.258 36.143 91.851 1.00 48.53 1170 ARG A N 1
ATOM 9265 C CA . ARG A 1 1170 ? -48.594 34.831 91.688 1.00 48.53 1170 ARG A CA 1
ATOM 9266 C C . ARG A 1 1170 ? -47.601 34.810 90.524 1.00 48.53 1170 ARG A C 1
ATOM 9268 O O . ARG A 1 1170 ? -46.599 34.104 90.602 1.00 48.53 1170 ARG A O 1
ATOM 9275 N N . PHE A 1 1171 ? -47.840 35.627 89.500 1.00 48.69 1171 PHE A N 1
ATOM 9276 C CA . PHE A 1 1171 ? -46.944 35.805 88.359 1.00 48.69 1171 PHE A CA 1
ATOM 9277 C C . PHE A 1 1171 ? -45.661 36.559 88.756 1.00 48.69 1171 PHE A C 1
ATOM 9279 O O . PHE A 1 1171 ? -44.554 36.102 88.469 1.00 48.69 1171 PHE A O 1
ATOM 9286 N N . TRP A 1 1172 ? -45.782 37.635 89.546 1.00 51.88 1172 TRP A N 1
ATOM 9287 C CA . TRP A 1 1172 ? -44.619 38.378 90.050 1.00 51.88 1172 TRP A CA 1
ATOM 9288 C C . TRP A 1 1172 ? -43.788 37.604 91.085 1.00 51.88 1172 TRP A C 1
ATOM 9290 O O . TRP A 1 1172 ? -42.568 37.765 91.130 1.00 51.88 1172 TRP A O 1
ATOM 9300 N N . LEU A 1 1173 ? -44.391 36.705 91.869 1.00 52.31 1173 LEU A N 1
ATOM 9301 C CA . LEU A 1 1173 ? -43.662 35.885 92.849 1.00 52.31 1173 LEU A CA 1
ATOM 9302 C C . LEU A 1 1173 ? -42.776 34.816 92.174 1.00 52.31 1173 LEU A C 1
ATOM 9304 O O . LEU A 1 1173 ? -41.670 34.552 92.644 1.00 52.31 1173 LEU A O 1
ATOM 9308 N N . LEU A 1 1174 ? -43.211 34.277 91.028 1.00 49.97 1174 LEU A N 1
ATOM 9309 C CA . LEU A 1 1174 ? -42.449 33.316 90.220 1.00 49.97 1174 LEU A CA 1
ATOM 9310 C C . LEU A 1 1174 ? -41.295 33.989 89.448 1.00 49.97 1174 LEU A C 1
ATOM 9312 O O . LEU A 1 1174 ? -40.190 33.454 89.383 1.00 49.97 1174 LEU A O 1
ATOM 9316 N N . ILE A 1 1175 ? -41.525 35.198 88.921 1.00 58.34 1175 ILE A N 1
ATOM 9317 C CA . ILE A 1 1175 ? -40.499 35.985 88.214 1.00 58.34 1175 ILE A CA 1
ATOM 9318 C C . ILE A 1 1175 ? -39.416 36.472 89.185 1.00 58.34 1175 ILE A C 1
ATOM 9320 O O . ILE A 1 1175 ? -38.230 36.368 88.880 1.00 58.34 1175 ILE A O 1
ATOM 9324 N N . THR A 1 1176 ? -39.787 36.923 90.387 1.00 56.28 1176 THR A N 1
ATOM 9325 C CA . THR A 1 1176 ? -38.805 37.376 91.392 1.00 56.28 1176 THR A CA 1
ATOM 9326 C C . THR A 1 1176 ? -37.937 36.215 91.900 1.00 56.28 1176 THR A C 1
ATOM 9328 O O . THR A 1 1176 ? -36.744 36.398 92.141 1.00 56.28 1176 THR A O 1
ATOM 9331 N N . PHE A 1 1177 ? -38.498 35.002 92.001 1.00 60.62 1177 PHE A N 1
ATOM 9332 C CA . PHE A 1 1177 ? -37.754 33.793 92.369 1.00 60.62 1177 PHE A CA 1
ATOM 9333 C C . PHE A 1 1177 ? -36.763 33.368 91.273 1.00 60.62 1177 PHE A C 1
ATOM 9335 O O . PHE A 1 1177 ? -35.604 33.095 91.573 1.00 60.62 1177 PHE A O 1
ATOM 9342 N N . ASN A 1 1178 ? -37.168 33.414 89.999 1.00 60.16 1178 ASN A N 1
ATOM 9343 C CA . ASN A 1 1178 ? -36.297 33.073 88.870 1.00 60.16 1178 ASN A CA 1
ATOM 9344 C C . ASN A 1 1178 ? -35.190 34.116 88.625 1.00 60.16 1178 ASN A C 1
ATOM 9346 O O . ASN A 1 1178 ? -34.062 33.742 88.308 1.00 60.16 1178 ASN A O 1
ATOM 9350 N N . VAL A 1 1179 ? -35.450 35.409 88.855 1.00 64.81 1179 VAL A N 1
ATOM 9351 C CA . VAL A 1 1179 ? -34.423 36.467 88.761 1.00 64.81 1179 VAL A CA 1
ATOM 9352 C C . VAL A 1 1179 ? -33.384 36.354 89.887 1.00 64.81 1179 VAL A C 1
ATOM 9354 O O . VAL A 1 1179 ? -32.195 36.544 89.638 1.00 64.81 1179 VAL A O 1
ATOM 9357 N N . LEU A 1 1180 ? -33.786 35.975 91.107 1.00 62.81 1180 LEU A N 1
ATOM 9358 C CA . LEU A 1 1180 ? -32.852 35.714 92.214 1.00 62.81 1180 LEU A CA 1
ATOM 9359 C C . LEU A 1 1180 ? -32.014 34.443 91.997 1.00 62.81 1180 LEU A C 1
ATOM 9361 O O . LEU A 1 1180 ? -30.858 34.398 92.418 1.00 62.81 1180 LEU A O 1
ATOM 9365 N N . LEU A 1 1181 ? -32.562 33.440 91.305 1.00 62.94 1181 LEU A N 1
ATOM 9366 C CA . LEU A 1 1181 ? -31.865 32.194 90.974 1.00 62.94 1181 LEU A CA 1
ATOM 9367 C C . LEU A 1 1181 ? -30.821 32.417 89.864 1.00 62.94 1181 LEU A C 1
ATOM 9369 O O . LEU A 1 1181 ? -29.688 31.960 89.991 1.00 62.94 1181 LEU A O 1
ATOM 9373 N N . VAL A 1 1182 ? -31.139 33.230 88.849 1.00 66.44 1182 VAL A N 1
ATOM 9374 C CA . VAL A 1 1182 ? -30.191 33.641 87.793 1.00 66.44 1182 VAL A CA 1
ATOM 9375 C C . VAL A 1 1182 ? -29.119 34.606 88.326 1.00 66.44 1182 VAL A C 1
ATOM 9377 O O . VAL A 1 1182 ? -27.945 34.460 87.987 1.00 66.44 1182 VAL A O 1
ATOM 9380 N N . ALA A 1 1183 ? -29.463 35.528 89.234 1.00 62.12 1183 ALA A N 1
ATOM 9381 C CA . ALA A 1 1183 ? -28.483 36.393 89.903 1.00 62.12 1183 ALA A CA 1
ATOM 9382 C C . ALA A 1 1183 ? -27.569 35.617 90.877 1.00 62.12 1183 ALA A C 1
ATOM 9384 O O . ALA A 1 1183 ? -26.387 35.938 91.001 1.00 62.12 1183 ALA A O 1
ATOM 9385 N N . GLY A 1 1184 ? -28.085 34.569 91.532 1.00 67.94 1184 GLY A N 1
ATOM 9386 C CA . GLY A 1 1184 ? -27.312 33.672 92.397 1.00 67.94 1184 GLY A CA 1
ATOM 9387 C C . GLY A 1 1184 ? -26.339 32.772 91.628 1.00 67.94 1184 GLY A C 1
ATOM 9388 O O . GLY A 1 1184 ? -25.198 32.604 92.055 1.00 67.94 1184 GLY A O 1
ATOM 9389 N N . VAL A 1 1185 ? -26.749 32.256 90.463 1.00 69.25 1185 VAL A N 1
ATOM 9390 C CA . VAL A 1 1185 ? -25.886 31.474 89.557 1.00 69.25 1185 VAL A CA 1
ATOM 9391 C C . VAL A 1 1185 ? -24.837 32.370 88.878 1.00 69.25 1185 VAL A C 1
ATOM 9393 O O . VAL A 1 1185 ? -23.680 31.968 88.764 1.00 69.25 1185 VAL A O 1
ATOM 9396 N N . GLY A 1 1186 ? -25.182 33.620 88.543 1.00 64.19 1186 GLY A N 1
ATOM 9397 C CA . GLY A 1 1186 ? -24.232 34.627 88.052 1.00 64.19 1186 GLY A CA 1
ATOM 9398 C C . GLY A 1 1186 ? -23.183 35.051 89.092 1.00 64.19 1186 GLY A C 1
ATOM 9399 O O . GLY A 1 1186 ? -22.003 35.152 88.765 1.00 64.19 1186 GLY A O 1
ATOM 9400 N N . TRP A 1 1187 ? -23.565 35.225 90.365 1.00 66.00 1187 TRP A N 1
ATOM 9401 C CA . TRP A 1 1187 ? -22.611 35.511 91.452 1.00 66.00 1187 TRP A CA 1
ATOM 9402 C C . TRP A 1 1187 ? -21.714 34.293 91.743 1.00 66.00 1187 TRP A C 1
ATOM 9404 O O . TRP A 1 1187 ? -20.506 34.446 91.918 1.00 66.00 1187 TRP A O 1
ATOM 9414 N N . TYR A 1 1188 ? -22.255 33.070 91.722 1.00 68.19 1188 TYR A N 1
ATOM 9415 C CA . TYR A 1 1188 ? -21.470 31.842 91.918 1.00 68.19 1188 TYR A CA 1
ATOM 9416 C C . TYR A 1 1188 ? -20.438 31.601 90.798 1.00 68.19 1188 TYR A C 1
ATOM 9418 O O . TYR A 1 1188 ? -19.339 31.125 91.081 1.00 68.19 1188 TYR A O 1
ATOM 9426 N N . ALA A 1 1189 ? -20.744 31.989 89.554 1.00 62.41 1189 ALA A N 1
ATOM 9427 C CA . ALA A 1 1189 ? -19.811 31.920 88.426 1.00 62.41 1189 ALA A CA 1
ATOM 9428 C C . ALA A 1 1189 ? -18.713 33.008 88.469 1.00 62.41 1189 ALA A C 1
ATOM 9430 O O . ALA A 1 1189 ? -17.583 32.737 88.076 1.00 62.41 1189 ALA A O 1
ATOM 9431 N N . ILE A 1 1190 ? -19.002 34.200 89.014 1.00 65.62 1190 ILE A N 1
ATOM 9432 C CA . ILE A 1 1190 ? -18.026 35.301 89.182 1.00 65.62 1190 ILE A CA 1
ATOM 9433 C C . ILE A 1 1190 ? -17.125 35.105 90.420 1.00 65.62 1190 ILE A C 1
ATOM 9435 O O . ILE A 1 1190 ? -16.026 35.643 90.473 1.00 65.62 1190 ILE A O 1
ATOM 9439 N N . ALA A 1 1191 ? -17.547 34.314 91.413 1.00 62.72 1191 ALA A N 1
ATOM 9440 C CA . ALA A 1 1191 ? -16.767 34.025 92.624 1.00 62.72 1191 ALA A CA 1
ATOM 9441 C C . ALA A 1 1191 ? -15.836 32.794 92.511 1.00 62.72 1191 ALA A C 1
ATOM 9443 O O . ALA A 1 1191 ? -15.226 32.404 93.511 1.00 62.72 1191 ALA A O 1
ATOM 9444 N N . LYS A 1 1192 ? -15.747 32.158 91.331 1.00 55.75 1192 LYS A N 1
ATOM 9445 C CA . LYS A 1 1192 ? -14.900 30.973 91.082 1.00 55.75 1192 LYS A CA 1
ATOM 9446 C C . LYS A 1 1192 ? -13.884 31.136 89.934 1.00 55.75 1192 LYS A C 1
ATOM 9448 O O . LYS A 1 1192 ? -13.126 30.201 89.684 1.00 55.75 1192 LYS A O 1
ATOM 9453 N N . THR A 1 1193 ? -13.851 32.305 89.292 1.00 46.62 1193 THR A N 1
ATOM 9454 C CA . THR A 1 1193 ? -12.648 32.907 88.680 1.00 46.62 1193 THR A CA 1
ATOM 9455 C C . THR A 1 1193 ? -11.971 33.795 89.708 1.00 46.62 1193 THR A C 1
ATOM 9457 O O . THR A 1 1193 ? -10.724 33.791 89.766 1.00 46.62 1193 THR A O 1
#

Organism: NCBI:txid2528026

InterPro domains:
  IPR002048 EF-hand domain [PF13202] (584-598)
  IPR002048 EF-hand domain [PF13202] (610-627)
  IPR002048 EF-hand domain [PF13202] (702-721)
  IPR002048 EF-hand domain [PF13202] (732-751)
  IPR002048 EF-hand domain [PF13202] (762-782)
  IPR002048 EF-hand domain [PS50222] (574-609)
  IPR002048 EF-hand domain [PS50222] (696-731)
  IPR002048 EF-hand domain [PS50222] (755-790)
  IPR002048 EF-hand domain [PS50222] (805-840)
  IPR002048 EF-hand domain [PS50222] (1109-1144)
  IPR002048 EF-hand domain [SM00054] (229-257)
  IPR002048 EF-hand domain [SM00054] (417-445)
  IPR002048 EF-hand domain [SM00054] (467-495)
  IPR002048 EF-hand domain [SM00054] (578-606)
  IPR002048 EF-hand domain [SM00054] (700-728)
  IPR002048 EF-hand domain [SM00054] (759-787)
  IPR002048 EF-hand domain [SM00054] (809-837)
  IPR002048 EF-hand domain [SM00054] (919-947)
  IPR002048 EF-hand domain [SM00054] (1043-1071)
  IPR002048 EF-hand domain [SM00054] (1113-1141)

Radius of gyration: 60.98 Å; chains: 1; bounding box: 142×80×183 Å